Protein AF-0000000065914456 (afdb_homodimer)

Secondary structure (DSSP, 8-state):
-----GGGGGGGTT------------EEEGGGGT--TT--SB-HHHHHHHHHHHHTSTT-EEE--SSEEEE-STT-EEE----TTS----SEEEEEEEES-EEEEEEEEEEEEEE-SS-EEEEEES-EEEEEEEEEEEESS-SSEEEEEEEE-SSEEEEE--TTTS-EEEETTEEEEEETTEEEE--EEEEE-TTT-PBPTTTTT-S-----EEEEEETTEEEEE-TT----S-PPPTTPEEEEE-S---S-SEEEES-EEEEEEEEEES--SS-SEEEES-EEEEEEEEEE---GGGT-S--SSS-SEEEES-EEEEEEES-EE-SBSS-SEEEEEE-EEEEEEEETTEEEEE--SGGGTTS----TT-EEEEEETTTTEEEEEEEEEEEEESSSSEEEEEESSPPPTT--TT-EEEESSS--EEEEES-EE-SBSS-SEEE--SSEEEEES-EE--SS-SEEE--BSSSS-EE---SEEEEES-EE-TTTT-S--TT--SSEEE--B-SS--TTS-SEEEEEEES-EEEESSS--EEEESEEEEEEESPEEEE--SS----S---SEEEES-EEEEEE--EEESS-S--EEEEESS-GGGEEEES-SS-EE--/-----S-GGGGGTT------------EEEGGGGT--TT--SB-HHHHHHHHHHHHTSTT-EEE--SSEEEE-STT-EEE----TTS----SEEEEEEEES-EEEEEEEEEEEEEE-SS-EEEEEES-EEEEEEEEEEEESS-SSEEEEEEEE-SSEEEEE--TTTS-EEEETTEEEEEETTEEEE--EEEEE-TTT-PBPTTTTT-------EEEEEETTEEEEE-TT----S-PPPTTPEEEEE-S---S-SEEEES-EEEEEEEEEES--SS-SEEEES-EEEEEEEEEE---GGGT-S--SSS-SEEEES-EEEEEEES-EE-SBSS-SEEEEEE-EEEEEEEETTEEEEE--SGGGTTS----TT-EEEEEETTTTEEEEEEEEEEEEESSSSEEEEEESSPPPTT--TT-EEEESSS--EEEEES-EE-SBSS-SEEE--SSEEEEES-EE--SS-SEEE--BSSSS-EE---SEEEEES-EE-TTTT-S--TT--SSEEE--B-SS--TTS-SEEEEEEES-EEEESSS--EEEESEEEEEEES-EEEE--SS----S---SEEEES-EEEEEE--EEESS-S--EEEEESS-GGGEEEES-SS-EE--

Radius of gyration: 39.58 Å; Cα contacts (8 Å, |Δi|>4): 3842; chains: 2; bounding box: 89×122×150 Å

Solvent-accessible surface area (backbone atoms only — not comparable to full-atom values): 57695 Å² total; per-residue (Å²): 138,86,80,75,67,83,73,72,69,69,74,69,62,78,72,69,69,74,67,69,67,75,66,75,62,47,78,45,47,38,52,80,61,70,48,56,55,67,52,44,38,59,41,22,61,34,48,55,53,44,50,56,54,39,69,76,35,70,45,17,33,42,35,36,70,62,37,40,44,31,36,43,62,44,81,34,55,64,45,78,66,58,48,74,85,25,50,86,55,67,59,37,39,28,51,38,73,43,66,66,44,52,35,39,34,40,37,25,59,65,13,39,39,34,36,45,49,79,43,20,53,37,34,36,40,47,24,35,42,37,36,44,30,28,29,34,34,35,45,67,52,54,64,54,39,57,30,32,27,68,42,58,53,79,51,34,36,28,32,41,33,60,48,86,53,46,32,64,49,72,55,96,35,32,54,24,36,46,55,64,54,37,60,30,52,63,77,47,47,35,54,26,36,68,85,80,58,34,60,42,68,70,34,45,82,57,44,48,78,57,75,53,42,37,45,74,80,45,95,44,30,36,34,38,27,28,87,80,56,70,54,74,80,66,71,66,55,60,55,30,30,31,39,40,37,28,64,67,42,47,27,33,26,33,33,37,30,49,24,33,48,37,36,39,35,46,31,37,32,30,36,27,41,4,37,24,36,34,32,35,51,21,31,31,39,36,38,37,37,36,31,35,28,38,41,60,93,74,70,40,63,50,16,25,48,23,30,33,40,36,37,34,32,23,23,54,43,37,40,38,32,50,27,36,28,24,29,19,59,21,26,42,29,37,38,27,29,62,31,31,32,30,69,38,71,76,49,62,35,31,36,34,32,31,48,77,32,78,37,48,34,55,47,80,86,62,54,65,72,34,36,33,34,36,23,44,46,50,47,49,38,70,79,47,72,47,42,31,54,39,64,41,78,73,50,55,47,34,30,37,41,30,36,71,55,60,62,59,88,87,69,52,61,66,28,28,37,35,56,67,56,34,38,28,26,34,40,42,33,49,27,38,36,35,25,26,38,35,36,21,36,35,50,13,31,48,24,54,34,40,40,33,47,29,38,31,26,4,23,6,8,29,32,30,34,42,31,24,65,76,67,75,19,34,24,29,48,34,51,34,37,41,39,30,46,28,39,39,36,59,44,30,40,32,20,70,42,90,74,34,71,10,30,34,12,30,52,44,56,44,84,46,68,40,47,92,51,37,53,29,30,36,38,39,42,33,47,26,38,37,35,35,36,45,24,32,47,37,27,40,45,23,30,37,35,36,36,45,28,44,26,38,40,29,44,34,75,89,53,78,63,77,68,87,55,67,39,9,33,40,37,30,14,42,33,57,31,39,39,30,50,47,43,78,40,73,84,54,55,26,42,36,28,44,73,39,78,58,54,77,86,36,50,47,76,40,79,35,90,65,63,37,73,64,130,138,83,81,83,71,86,69,73,72,68,74,69,61,78,72,67,69,75,67,70,68,74,66,74,62,47,77,44,48,38,53,80,61,70,48,56,56,68,52,45,37,59,41,22,62,35,48,54,53,43,51,56,54,39,69,76,36,69,44,17,32,41,36,37,71,62,36,39,44,30,35,40,62,46,80,34,57,65,46,79,68,58,47,73,85,25,50,86,55,69,58,36,37,28,52,37,74,42,66,68,44,52,35,38,34,40,38,25,59,65,12,39,40,34,37,43,48,79,43,19,53,38,34,36,39,48,24,34,41,36,36,44,31,27,29,35,35,35,47,66,50,54,64,53,39,56,31,32,27,68,42,57,54,79,53,34,36,29,32,41,34,59,48,85,52,45,32,64,49,74,55,95,35,31,53,24,36,47,54,62,54,38,61,31,51,65,78,46,46,35,54,25,35,68,85,79,59,35,59,42,70,71,34,46,80,57,42,46,76,59,76,56,41,36,46,75,79,44,94,42,30,35,34,40,26,28,88,78,55,69,52,75,78,61,72,65,55,60,55,29,30,32,40,40,38,28,64,69,41,48,27,34,26,32,33,37,30,51,23,33,46,36,37,39,34,47,31,37,33,30,36,27,42,4,36,25,34,33,33,35,52,21,31,31,38,37,37,38,38,38,30,35,30,38,42,62,93,75,69,40,63,52,16,25,49,24,31,31,40,35,36,35,32,23,22,55,43,37,39,39,33,50,26,38,30,24,28,20,61,22,26,42,30,37,37,27,28,61,30,31,34,30,68,37,71,76,48,62,34,31,37,33,30,32,48,76,33,79,35,49,33,57,47,79,87,62,52,65,72,32,36,33,33,37,23,44,46,51,45,49,37,71,78,47,72,48,42,30,54,40,64,43,78,74,51,54,45,33,32,36,41,30,37,71,55,60,62,59,90,88,70,51,62,66,28,28,36,36,56,67,56,33,37,27,27,36,41,40,32,49,28,38,35,35,25,26,37,35,37,21,37,34,50,14,32,49,26,54,33,40,40,33,47,29,39,31,26,3,22,6,9,30,33,28,35,40,31,23,66,78,68,73,19,34,24,28,48,35,50,34,37,40,38,32,47,28,40,39,35,59,42,30,40,34,18,70,44,90,73,35,70,11,30,34,12,30,51,46,58,42,84,48,69,41,48,90,52,37,55,28,30,38,38,38,42,31,47,27,39,37,33,35,37,44,25,33,47,36,26,40,43,22,31,38,35,37,36,47,29,45,25,39,40,30,46,34,78,90,52,77,63,79,70,88,56,68,38,9,32,39,38,29,13,39,32,58,32,38,39,30,49,48,43,79,40,74,85,54,56,27,42,37,29,43,72,39,76,58,54,75,86,34,49,46,76,40,78,37,92,64,62,38,74,62,130

Foldseek 3Di:
DPCVDDPPPPPPPDCPVPPPPPPPAAEFELVVQPDAAPPPDASQVSVVVRLVVCQVPAQHEYEYDAHEHEHELVPFDWCFDQAFPADRDGGAGESEEDACGENYEYYHQQHEYEYFDAHQDAEYHQYEAYEYERYEYYYQAAQKFKWFWADWDLFKTKTFGDCRRWPWDQDPQFTWTDGDPDIWTFDFKWWADLPPLFGDFAPFRPVLDAQFGWDDPDVRMIMTGHPVSSSPDDIDDGGIMMIGAIAGAHYENHEAYSYENYEYYQYEFQEHSHEHYEYELYEHYAYYNYEFAHDVVVPDSAGYAAEHYEYELAAEEYHAAQYEYGRHQYEPYAHFYFKWFFAFDPDQFKTKIWRPAPSNFQDDNDDFQWKKFKAPAQQRFGPDMFGWHDWADPHRTMIMTGTPGGDDPPGGGGIMMTTQRSFYEYEHEHYEQYEYRAEYYEDAGQHAYEAEHYEAQYQFAPYEDEAHDDPSRTHHAYEHYEAAAYEYAANQRSYDDPQRQANYGHYYDHNDHALVGFRHEHHAHEHYEHAYQEAAHYEHERYEHAEAAHYEYEYDNPDHYDHPDQAHYEYESYAQYEYEHYHYHPDDGHQEYEYYNDDPVRYHYPHDPRHDYDD/DDPPDDPPPPPPDDCPVPPPPPPPAAEFELVVQPDAAPPPDASQVSVVVRLVVCQVPAQHEYEYDAHEHEHELVPFDWCFDQAFPADRDGGAGESEEDACGENYEYYHQQHEYEYFDAHQDAEYHQYEAYEYERYEYYYQAAQKFKWFWADWDLFKTKTFGPCRRWPWDQDPQFTWTDGDPDIWTFDFKWWADLPPLFGDFAPFRPVLDDDWGWDDPDVRMIMTGDPVSSSPDDIDDGGIMMIGAIAGAHYENHEAYSYENYEYYQYEFQEHSHEHYEYELYEHYAYYNYEFAHDVVVPDSAGYNAEHYEYELAAEEYHAAQYEYGRHQYEPYAHFYFKWFFAFDPDQFKTKIWRPAPSNFQDDNDDFQWKKFKAPQQQRFGPDMFGWHDWADPHRTMIMTGTPGGDDPPDGGGIMMTTQRSFYEYEHEHYEQYEYPAEYYEDAGQHAYEAEHYEAQYQFAPYEDEAHPDPSRTHHAYEAYEAAAYEYAANQRSYDDPQRQANYGHYYDHNDHALVGFRHEHHAHEHYEHAYQEAAHYEHERYEHAEAAHYEYEYDNPDHYDHPDQAHYEYESYAQYEAEHYHYHPDHGHQEYEYYNDDPVRYHYYNDPRHDYDD

InterPro domains:
  IPR006626 Parallel beta-helix repeat [SM00710] (282-313)
  IPR006626 Parallel beta-helix repeat [SM00710] (423-445)
  IPR006626 Parallel beta-helix repeat [SM00710] (446-467)
  IPR006626 Parallel beta-helix repeat [SM00710] (478-500)
  IPR006626 Parallel beta-helix repeat [SM00710] (520-541)
  IPR006626 Parallel beta-helix repeat [SM00710] (543-573)
  IPR011050 Pectin lyase fold/virulence factor [SSF51126] (8-558)
  IPR012334 Pectin lyase fold [G3DSA:2.160.20.10] (16-139)
  IPR012334 Pectin lyase fold [G3DSA:2.160.20.10] (169-349)
  IPR012334 Pectin lyase fold [G3DSA:2.160.20.10] (410-614)
  IPR039448 Right handed beta helix domain [PF13229] (425-587)
  IPR056441 GLAA-B, beta-barrel domain II [PF23764] (350-417)
  IPR057275 GLAA-B, beta-barrel domain I [PF23763] (145-242)

Structure (mmCIF, N/CA/C/O backbone):
data_AF-0000000065914456-model_v1
#
loop_
_entity.id
_entity.type
_entity.pdbx_description
1 polymer 'Alpha-1,3-galactosidase B'
#
loop_
_atom_site.group_PDB
_atom_site.id
_atom_site.type_symbol
_atom_site.label_atom_id
_atom_site.label_alt_id
_atom_site.label_comp_id
_atom_site.label_asym_id
_atom_site.label_entity_id
_atom_site.label_seq_id
_atom_site.pdbx_PDB_ins_code
_atom_site.Cartn_x
_atom_site.Cartn_y
_atom_site.Cartn_z
_atom_site.occupancy
_atom_site.B_iso_or_equiv
_atom_site.auth_seq_id
_atom_site.auth_comp_id
_atom_site.auth_asym_id
_atom_site.auth_atom_id
_atom_site.pdbx_PDB_model_num
ATOM 1 N N . MET A 1 1 ? -58.875 -15.039 -72.75 1 24.77 1 MET A N 1
ATOM 2 C CA . MET A 1 1 ? -58.031 -13.883 -72.438 1 24.77 1 MET A CA 1
ATOM 3 C C . MET A 1 1 ? -57.469 -13.984 -71.062 1 24.77 1 MET A C 1
ATOM 5 O O . MET A 1 1 ? -58.188 -14.172 -70.062 1 24.77 1 MET A O 1
ATOM 9 N N . ARG A 1 2 ? -56.094 -14.469 -71.125 1 30.23 2 ARG A N 1
ATOM 10 C CA . ARG A 1 2 ? -54.812 -14.82 -70.5 1 30.23 2 ARG A CA 1
ATOM 11 C C . ARG A 1 2 ? -54.344 -13.75 -69.562 1 30.23 2 ARG A C 1
ATOM 13 O O . ARG A 1 2 ? -53.812 -12.719 -69.938 1 30.23 2 ARG A O 1
ATOM 20 N N . THR A 1 3 ? -55.312 -13.508 -68.562 1 26.64 3 THR A N 1
ATOM 21 C CA . THR A 1 3 ? -55.219 -12.523 -67.5 1 26.64 3 THR A CA 1
ATOM 22 C C . THR A 1 3 ? -53.969 -12.75 -66.688 1 26.64 3 THR A C 1
ATOM 24 O O . THR A 1 3 ? -53.844 -13.75 -65.938 1 26.64 3 THR A O 1
ATOM 27 N N . PHE A 1 4 ? -52.75 -12.414 -67.188 1 30.16 4 PHE A N 1
ATOM 28 C CA . PHE A 1 4 ? -51.344 -12.414 -66.875 1 30.16 4 PHE A CA 1
ATOM 29 C C . PHE A 1 4 ? -51.062 -11.625 -65.562 1 30.16 4 PHE A C 1
ATOM 31 O O . PHE A 1 4 ? -49.938 -11.156 -65.375 1 30.16 4 PHE A O 1
ATOM 38 N N . LEU A 1 5 ? -52.125 -11.172 -64.938 1 25.41 5 LEU A N 1
ATOM 39 C CA . LEU A 1 5 ? -51.75 -10.031 -64.062 1 25.41 5 LEU A CA 1
ATOM 40 C C . LEU A 1 5 ? -50.719 -10.43 -63.031 1 25.41 5 LEU A C 1
ATOM 42 O O . LEU A 1 5 ? -49.688 -9.75 -62.875 1 25.41 5 LEU A O 1
ATOM 46 N N . SER A 1 6 ? -51.094 -11.039 -61.875 1 28.53 6 SER A N 1
ATOM 47 C CA . SER A 1 6 ? -50.875 -10.445 -60.562 1 28.53 6 SER A CA 1
ATOM 48 C C . SER A 1 6 ? -49.562 -10.945 -59.938 1 28.53 6 SER A C 1
ATOM 50 O O . SER A 1 6 ? -49.438 -11 -58.719 1 28.53 6 SER A O 1
ATOM 52 N N . LEU A 1 7 ? -48.625 -11.57 -60.688 1 30.84 7 LEU A N 1
ATOM 53 C CA . LEU A 1 7 ? -47.5 -12.312 -60.094 1 30.84 7 LEU A CA 1
ATOM 54 C C . LEU A 1 7 ? -46.594 -11.375 -59.312 1 30.84 7 LEU A C 1
ATOM 56 O O . LEU A 1 7 ? -45.812 -11.828 -58.469 1 30.84 7 LEU A O 1
ATOM 60 N N . LYS A 1 8 ? -46.438 -10.109 -59.875 1 32.97 8 LYS A N 1
ATOM 61 C CA . LYS A 1 8 ? -45.188 -9.406 -59.625 1 32.97 8 LYS A CA 1
ATOM 62 C C . LYS A 1 8 ? -45.094 -8.938 -58.188 1 32.97 8 LYS A C 1
ATOM 64 O O . LYS A 1 8 ? -44.031 -8.461 -57.75 1 32.97 8 LYS A O 1
ATOM 69 N N . THR A 1 9 ? -46.25 -8.742 -57.562 1 30.75 9 THR A N 1
ATOM 70 C CA . THR A 1 9 ? -46.094 -7.855 -56.406 1 30.75 9 THR A CA 1
ATOM 71 C C . THR A 1 9 ? -45.344 -8.562 -55.281 1 30.75 9 THR A C 1
ATOM 73 O O . THR A 1 9 ? -44.969 -7.93 -54.312 1 30.75 9 THR A O 1
ATOM 76 N N . CYS A 1 10 ? -45.375 -9.883 -55.25 1 28.75 10 CYS A N 1
ATOM 77 C CA . CYS A 1 10 ? -45.062 -10.461 -53.938 1 28.75 10 CYS A CA 1
ATOM 78 C C . CYS A 1 10 ? -43.594 -10.281 -53.625 1 28.75 10 CYS A C 1
ATOM 80 O O . CYS A 1 10 ? -43.125 -10.766 -52.594 1 28.75 10 CYS A O 1
ATOM 82 N N . LEU A 1 11 ? -42.781 -10.055 -54.688 1 29.64 11 LEU A N 1
ATOM 83 C CA . LEU A 1 11 ? -41.406 -10.344 -54.344 1 29.64 11 LEU A CA 1
ATOM 84 C C . LEU A 1 11 ? -40.844 -9.297 -53.375 1 29.64 11 LEU A C 1
ATOM 86 O O . LEU A 1 11 ? -39.688 -9.312 -53.031 1 29.64 11 LEU A O 1
ATOM 90 N N . LEU A 1 12 ? -41.562 -8.148 -53.312 1 34.97 12 LEU A N 1
ATOM 91 C CA . LEU A 1 12 ? -40.719 -7.117 -52.719 1 34.97 12 LEU A CA 1
ATOM 92 C C . LEU A 1 12 ? -40.5 -7.41 -51.219 1 34.97 12 LEU A C 1
ATOM 94 O O . LEU A 1 12 ? -39.938 -6.582 -50.5 1 34.97 12 LEU A O 1
ATOM 98 N N . SER A 1 13 ? -41.312 -8.344 -50.75 1 29.52 13 SER A N 1
ATOM 99 C CA . SER A 1 13 ? -41.281 -8.211 -49.312 1 29.52 13 SER A CA 1
ATOM 100 C C . SER A 1 13 ? -39.844 -8.219 -48.781 1 29.52 13 SER A C 1
ATOM 102 O O . SER A 1 13 ? -39.438 -7.344 -48.031 1 29.52 13 SER A O 1
ATOM 104 N N . ALA A 1 14 ? -39.312 -9.391 -48.25 1 34.22 14 ALA A N 1
ATOM 105 C CA . ALA A 1 14 ? -38.656 -9.625 -46.969 1 34.22 14 ALA A CA 1
ATOM 106 C C . ALA A 1 14 ? -37.156 -9.312 -47.062 1 34.22 14 ALA A C 1
ATOM 108 O O . ALA A 1 14 ? -36.344 -10.227 -47.031 1 34.22 14 ALA A O 1
ATOM 109 N N . LEU A 1 15 ? -36.781 -8.586 -48.188 1 36.41 15 LEU A N 1
ATOM 110 C CA . LEU A 1 15 ? -35.344 -8.461 -47.906 1 36.41 15 LEU A CA 1
ATOM 111 C C . LEU A 1 15 ? -35.125 -7.652 -46.625 1 36.41 15 LEU A C 1
ATOM 113 O O . LEU A 1 15 ? -35.188 -6.422 -46.656 1 36.41 15 LEU A O 1
ATOM 117 N N . LEU A 1 16 ? -35.938 -7.945 -45.594 1 35.5 16 LEU A N 1
ATOM 118 C CA . LEU A 1 16 ? -35.375 -7.344 -44.375 1 35.5 16 LEU A CA 1
ATOM 119 C C . LEU A 1 16 ? -33.844 -7.59 -44.344 1 35.5 16 LEU A C 1
ATOM 121 O O . LEU A 1 16 ? -33.406 -8.727 -44.188 1 35.5 16 LEU A O 1
ATOM 125 N N . LEU A 1 17 ? -33.188 -6.754 -45.125 1 36.53 17 LEU A N 1
ATOM 126 C CA . LEU A 1 17 ? -31.766 -6.648 -44.906 1 36.53 17 LEU A CA 1
ATOM 127 C C . LEU A 1 17 ? -31.469 -6.605 -43.406 1 36.53 17 LEU A C 1
ATOM 129 O O . LEU A 1 17 ? -31.891 -5.688 -42.719 1 36.53 17 LEU A O 1
ATOM 133 N N . CYS A 1 18 ? -31.422 -7.75 -42.75 1 39.16 18 CYS A N 1
ATOM 134 C CA . CYS A 1 18 ? -30.625 -7.785 -41.531 1 39.16 18 CYS A CA 1
ATOM 135 C C . CYS A 1 18 ? -29.359 -6.957 -41.656 1 39.16 18 CYS A C 1
ATOM 137 O O . CYS A 1 18 ? -28.375 -7.426 -42.219 1 39.16 18 CYS A O 1
ATOM 139 N N . VAL A 1 19 ? -29.562 -5.691 -41.938 1 38.81 19 VAL A N 1
ATOM 140 C CA . VAL A 1 19 ? -28.375 -4.898 -41.656 1 38.81 19 VAL A CA 1
ATOM 141 C C . VAL A 1 19 ? -27.766 -5.312 -40.312 1 38.81 19 VAL A C 1
ATOM 143 O O . VAL A 1 19 ? -28.344 -5.047 -39.281 1 38.81 19 VAL A O 1
ATOM 146 N N . ASN A 1 20 ? -27.188 -6.488 -40.375 1 38.72 20 ASN A N 1
ATOM 147 C CA . ASN A 1 20 ? -26.203 -6.645 -39.281 1 38.72 20 ASN A CA 1
ATOM 148 C C . ASN A 1 20 ? -25.391 -5.367 -39.094 1 38.72 20 ASN A C 1
ATOM 150 O O . ASN A 1 20 ? -24.562 -5.004 -39.906 1 38.72 20 ASN A O 1
ATOM 154 N N . SER A 1 21 ? -26.047 -4.34 -38.719 1 37.81 21 SER A N 1
ATOM 155 C CA . SER A 1 21 ? -25.203 -3.244 -38.25 1 37.81 21 SER A CA 1
ATOM 156 C C . SER A 1 21 ? -23.984 -3.768 -37.5 1 37.81 21 SER A C 1
ATOM 158 O O . SER A 1 21 ? -24.109 -4.395 -36.469 1 37.81 21 SER A O 1
ATOM 160 N N . ILE A 1 22 ? -23.016 -4.199 -38.281 1 38.91 22 ILE A N 1
ATOM 161 C CA . ILE A 1 22 ? -21.703 -4.258 -37.625 1 38.91 22 ILE A CA 1
ATOM 162 C C . ILE A 1 22 ? -21.484 -3.014 -36.781 1 38.91 22 ILE A C 1
ATOM 164 O O . ILE A 1 22 ? -21.328 -1.91 -37.312 1 38.91 22 ILE A O 1
ATOM 168 N N . ALA A 1 23 ? -22.25 -2.854 -35.875 1 47.34 23 ALA A N 1
ATOM 169 C CA . ALA A 1 23 ? -22.031 -1.798 -34.875 1 47.34 23 ALA A CA 1
ATOM 170 C C . ALA A 1 23 ? -20.531 -1.595 -34.625 1 47.34 23 ALA A C 1
ATOM 172 O O . ALA A 1 23 ? -19.812 -2.549 -34.312 1 47.34 23 ALA A O 1
ATOM 173 N N . ALA A 1 24 ? -19.906 -0.651 -35.219 1 53.88 24 ALA A N 1
ATOM 174 C CA . ALA A 1 24 ? -18.531 -0.241 -34.969 1 53.88 24 ALA A CA 1
ATOM 175 C C . ALA A 1 24 ? -18.156 -0.427 -33.5 1 53.88 24 ALA A C 1
ATOM 177 O O . ALA A 1 24 ? -18.859 0.05 -32.594 1 53.88 24 ALA A O 1
ATOM 178 N N . SER A 1 25 ? -17.109 -1.411 -33.219 1 78.88 25 SER A N 1
ATOM 179 C CA . SER A 1 25 ? -16.609 -1.658 -31.875 1 78.88 25 SER A CA 1
ATOM 180 C C . SER A 1 25 ? -16.234 -0.356 -31.188 1 78.88 25 SER A C 1
ATOM 182 O O . SER A 1 25 ? -15.398 0.401 -31.688 1 78.88 25 SER A O 1
ATOM 184 N N . LYS A 1 26 ? -17 0.166 -30.266 1 94 26 LYS A N 1
ATOM 185 C CA . LYS A 1 26 ? -16.75 1.392 -29.516 1 94 26 LYS A CA 1
ATOM 186 C C . LYS A 1 26 ? -15.43 1.299 -28.75 1 94 26 LYS A C 1
ATOM 188 O O . LYS A 1 26 ? -15.141 0.271 -28.141 1 94 26 LYS A O 1
ATOM 193 N N . ILE A 1 27 ? -14.602 2.303 -28.969 1 97.88 27 ILE A N 1
ATOM 194 C CA . ILE A 1 27 ? -13.352 2.4 -28.219 1 97.88 27 ILE A CA 1
ATOM 195 C C . ILE A 1 27 ? -13.57 3.256 -26.969 1 97.88 27 ILE A C 1
ATOM 197 O O . ILE A 1 27 ? -14.023 4.398 -27.062 1 97.88 27 ILE A O 1
ATOM 201 N N . ILE A 1 28 ? -13.336 2.723 -25.828 1 98.06 28 ILE A N 1
ATOM 202 C CA . ILE A 1 28 ? -13.422 3.391 -24.531 1 98.06 28 ILE A CA 1
ATOM 203 C C . ILE A 1 28 ? -12.039 3.416 -23.875 1 98.06 28 ILE A C 1
ATOM 205 O O . ILE A 1 28 ? -11.383 2.381 -23.766 1 98.06 28 ILE A O 1
ATOM 209 N N . SER A 1 29 ? -11.57 4.617 -23.516 1 98.44 29 SER A N 1
ATOM 210 C CA . SER A 1 29 ? -10.266 4.754 -22.891 1 98.44 29 SER A CA 1
ATOM 211 C C . SER A 1 29 ? -10.398 4.957 -21.375 1 98.44 29 SER A C 1
ATOM 213 O O . SER A 1 29 ? -11.305 5.652 -20.922 1 98.44 29 SER A O 1
ATOM 215 N N . VAL A 1 30 ? -9.484 4.375 -20.625 1 98.38 30 VAL A N 1
ATOM 216 C CA . VAL A 1 30 ? -9.484 4.613 -19.188 1 98.38 30 VAL A CA 1
ATOM 217 C C . VAL A 1 30 ? -9.258 6.098 -18.906 1 98.38 30 VAL A C 1
ATOM 219 O O . VAL A 1 30 ? -9.688 6.613 -17.875 1 98.38 30 VAL A O 1
ATOM 222 N N . SER A 1 31 ? -8.664 6.805 -19.812 1 98.06 31 SER A N 1
ATOM 223 C CA . SER A 1 31 ? -8.406 8.234 -19.688 1 98.06 31 SER A CA 1
ATOM 224 C C . SER A 1 31 ? -9.711 9.031 -19.672 1 98.06 31 SER A C 1
ATOM 226 O O . SER A 1 31 ? -9.773 10.117 -19.094 1 98.06 31 SER A O 1
ATOM 228 N N . ASP A 1 32 ? -10.719 8.477 -20.328 1 97.81 32 ASP A N 1
ATOM 229 C CA . ASP A 1 32 ? -12.023 9.125 -20.344 1 97.81 32 ASP A CA 1
ATOM 230 C C . ASP A 1 32 ? -12.602 9.234 -18.938 1 97.81 32 ASP A C 1
ATOM 232 O O . ASP A 1 32 ? -13.492 10.047 -18.688 1 97.81 32 ASP A O 1
ATOM 236 N N . PHE A 1 33 ? -12.039 8.477 -18.109 1 97.88 33 PHE A N 1
ATOM 237 C CA . PHE A 1 33 ? -12.562 8.43 -16.75 1 97.88 33 PHE A CA 1
ATOM 238 C C . PHE A 1 33 ? -11.562 9.023 -15.766 1 97.88 33 PHE A C 1
ATOM 240 O O . PHE A 1 33 ? -11.727 8.906 -14.555 1 97.88 33 PHE A O 1
ATOM 247 N N . GLY A 1 34 ? -10.422 9.555 -16.297 1 97.44 34 GLY A N 1
ATOM 248 C CA . GLY A 1 34 ? -9.531 10.336 -15.453 1 97.44 34 GLY A CA 1
ATOM 249 C C . GLY A 1 34 ? -8.227 9.617 -15.133 1 97.44 34 GLY A C 1
ATOM 250 O O . GLY A 1 34 ? -7.324 10.195 -14.531 1 97.44 34 GLY A O 1
ATOM 251 N N . LEU A 1 35 ? -8.086 8.359 -15.523 1 97.94 35 LEU A N 1
ATOM 252 C CA . LEU A 1 35 ? -6.867 7.605 -15.234 1 97.94 35 LEU A CA 1
ATOM 253 C C . LEU A 1 35 ? -5.801 7.875 -16.281 1 97.94 35 LEU A C 1
ATOM 255 O O . LEU A 1 35 ? -6.012 7.613 -17.469 1 97.94 35 LEU A O 1
ATOM 259 N N . LYS A 1 36 ? -4.664 8.328 -15.852 1 97.44 36 LYS A N 1
ATOM 260 C CA . LYS A 1 36 ? -3.555 8.633 -16.75 1 97.44 36 LYS A CA 1
ATOM 261 C C . LYS A 1 36 ? -2.385 7.684 -16.516 1 97.44 36 LYS A C 1
ATOM 263 O O . LYS A 1 36 ? -2.123 7.273 -15.391 1 97.44 36 LYS A O 1
ATOM 268 N N . PRO A 1 37 ? -1.688 7.363 -17.625 1 97.88 37 PRO A N 1
ATOM 269 C CA . PRO A 1 37 ? -0.481 6.551 -17.453 1 97.88 37 PRO A CA 1
ATOM 270 C C . PRO A 1 37 ? 0.568 7.246 -16.578 1 97.88 37 PRO A C 1
ATOM 272 O O . PRO A 1 37 ? 0.623 8.477 -16.531 1 97.88 37 PRO A O 1
ATOM 275 N N . ASP A 1 38 ? 1.315 6.539 -15.812 1 97.56 38 ASP A N 1
ATOM 276 C CA . ASP A 1 38 ? 2.475 6.992 -15.047 1 97.56 38 ASP A CA 1
ATOM 277 C C . ASP A 1 38 ? 2.057 7.918 -13.906 1 97.56 38 ASP A C 1
ATOM 279 O O . ASP A 1 38 ? 2.871 8.688 -13.398 1 97.56 38 ASP A O 1
ATOM 283 N N . SER A 1 39 ? 0.75 7.852 -13.484 1 96.25 39 SER A N 1
ATOM 284 C CA . SER A 1 39 ? 0.235 8.773 -12.477 1 96.25 39 SER A CA 1
ATOM 285 C C . SER A 1 39 ? 0.583 8.289 -11.07 1 96.25 39 SER A C 1
ATOM 287 O O . SER A 1 39 ? 0.538 9.07 -10.117 1 96.25 39 SER A O 1
ATOM 289 N N . ARG A 1 40 ? 0.774 7 -10.883 1 96.19 40 ARG A N 1
ATOM 290 C CA . ARG A 1 40 ? 1.077 6.332 -9.625 1 96.19 40 ARG A CA 1
ATOM 291 C C . ARG A 1 40 ? -0.095 6.434 -8.648 1 96.19 40 ARG A C 1
ATOM 293 O O . ARG A 1 40 ? 0.083 6.309 -7.438 1 96.19 40 ARG A O 1
ATOM 300 N N . ILE A 1 41 ? -1.296 6.699 -9.18 1 96.5 41 ILE A N 1
ATOM 301 C CA . ILE A 1 41 ? -2.496 6.633 -8.352 1 96.5 41 ILE A CA 1
ATOM 302 C C . ILE A 1 41 ? -3.143 5.258 -8.492 1 96.5 41 ILE A C 1
ATOM 304 O O . ILE A 1 41 ? -2.812 4.5 -9.406 1 96.5 41 ILE A O 1
ATOM 308 N N . ASN A 1 42 ? -3.992 4.957 -7.535 1 97.94 42 ASN A N 1
ATOM 309 C CA . ASN A 1 42 ? -4.699 3.68 -7.594 1 97.94 42 ASN A CA 1
ATOM 310 C C . ASN A 1 42 ? -5.641 3.613 -8.789 1 97.94 42 ASN A C 1
ATOM 312 O O . ASN A 1 42 ? -6.586 4.402 -8.891 1 97.94 42 ASN A O 1
ATOM 316 N N . ALA A 1 43 ? -5.516 2.666 -9.625 1 98.75 43 ALA A N 1
ATOM 317 C CA . ALA A 1 43 ? -6.246 2.572 -10.891 1 98.75 43 ALA A CA 1
ATOM 318 C C . ALA A 1 43 ? -7.625 1.957 -10.68 1 98.75 43 ALA A C 1
ATOM 320 O O . ALA A 1 43 ? -8.523 2.133 -11.508 1 98.75 43 ALA A O 1
ATOM 321 N N . VAL A 1 44 ? -7.84 1.253 -9.609 1 98.44 44 VAL A N 1
ATOM 322 C CA . VAL A 1 44 ? -8.953 0.333 -9.391 1 98.44 44 VAL A CA 1
ATOM 323 C C . VAL A 1 44 ? -10.273 1.071 -9.578 1 98.44 44 VAL A C 1
ATOM 325 O O . VAL A 1 44 ? -11.117 0.654 -10.375 1 98.44 44 VAL A O 1
ATOM 328 N N . PRO A 1 45 ? -10.445 2.254 -8.922 1 97.38 45 PRO A N 1
ATOM 329 C CA . PRO A 1 45 ? -11.758 2.877 -9.055 1 97.38 45 PRO A CA 1
ATOM 330 C C . PRO A 1 45 ? -12.047 3.379 -10.469 1 97.38 45 PRO A C 1
ATOM 332 O O . PRO A 1 45 ? -13.195 3.352 -10.914 1 97.38 45 PRO A O 1
ATOM 335 N N . PHE A 1 46 ? -11.07 3.793 -11.188 1 98.12 46 PHE A N 1
ATOM 336 C CA . PHE A 1 46 ? -11.242 4.32 -12.539 1 98.12 46 PHE A CA 1
ATOM 337 C C . PHE A 1 46 ? -11.594 3.201 -13.516 1 98.12 46 PHE A C 1
ATOM 339 O O . PHE A 1 46 ? -12.453 3.373 -14.375 1 98.12 46 PHE A O 1
ATOM 346 N N . ILE A 1 47 ? -10.945 2.096 -13.328 1 98.19 47 ILE A N 1
ATOM 347 C CA . ILE A 1 47 ? -11.148 0.966 -14.234 1 98.19 47 ILE A CA 1
ATOM 348 C C . ILE A 1 47 ? -12.539 0.378 -14.016 1 98.19 47 ILE A C 1
ATOM 350 O O . ILE A 1 47 ? -13.195 -0.055 -14.969 1 98.19 47 ILE A O 1
ATOM 354 N N . GLN A 1 48 ? -12.977 0.335 -12.789 1 97.69 48 GLN A N 1
ATOM 355 C CA . GLN A 1 48 ? -14.328 -0.138 -12.5 1 97.69 48 GLN A CA 1
ATOM 356 C C . GLN A 1 48 ? -15.367 0.693 -13.242 1 97.69 48 GLN A C 1
ATOM 358 O O . GLN A 1 48 ? -16.297 0.144 -13.836 1 97.69 48 GLN A O 1
ATOM 363 N N . LYS A 1 49 ? -15.164 2.012 -13.289 1 97.94 49 LYS A N 1
ATOM 364 C CA . LYS A 1 49 ? -16.062 2.891 -14.031 1 97.94 49 LYS A CA 1
ATOM 365 C C . LYS A 1 49 ? -15.992 2.615 -15.523 1 97.94 49 LYS A C 1
ATOM 367 O O . LYS A 1 49 ? -17.016 2.629 -16.219 1 97.94 49 LYS A O 1
ATOM 372 N N . ALA A 1 50 ? -14.797 2.41 -15.992 1 98.31 50 ALA A N 1
ATOM 373 C CA . ALA A 1 50 ? -14.602 2.129 -17.406 1 98.31 50 ALA A CA 1
ATOM 374 C C . ALA A 1 50 ? -15.273 0.818 -17.812 1 98.31 50 ALA A C 1
ATOM 376 O O . ALA A 1 50 ? -15.883 0.726 -18.875 1 98.31 50 ALA A O 1
ATOM 377 N N . ILE A 1 51 ? -15.164 -0.22 -17.031 1 97.94 51 ILE A N 1
ATOM 378 C CA . ILE A 1 51 ? -15.773 -1.522 -17.281 1 97.94 51 ILE A CA 1
ATOM 379 C C . ILE A 1 51 ? -17.297 -1.393 -17.297 1 97.94 51 ILE A C 1
ATOM 381 O O . ILE A 1 51 ? -17.969 -1.995 -18.141 1 97.94 51 ILE A O 1
ATOM 385 N N . ASP A 1 52 ? -17.828 -0.591 -16.375 1 97.38 52 ASP A N 1
ATOM 386 C CA . ASP A 1 52 ? -19.266 -0.344 -16.344 1 97.38 52 ASP A CA 1
ATOM 387 C C . ASP A 1 52 ? -19.734 0.289 -17.656 1 97.38 52 ASP A C 1
ATOM 389 O O . ASP A 1 52 ? -20.797 -0.054 -18.172 1 97.38 52 ASP A O 1
ATOM 393 N N . ALA A 1 53 ? -18.938 1.169 -18.141 1 97.25 53 ALA A N 1
ATOM 394 C CA . ALA A 1 53 ? -19.25 1.787 -19.422 1 97.25 53 ALA A CA 1
ATOM 395 C C . ALA A 1 53 ? -19.219 0.759 -20.547 1 97.25 53 ALA A C 1
ATOM 397 O O . ALA A 1 53 ? -20.047 0.783 -21.453 1 97.25 53 ALA A O 1
ATOM 398 N N . CYS A 1 54 ? -18.266 -0.132 -20.531 1 97.12 54 CYS A N 1
ATOM 399 C CA . CYS A 1 54 ? -18.156 -1.176 -21.531 1 97.12 54 CYS A CA 1
ATOM 400 C C . CYS A 1 54 ? -19.359 -2.107 -21.5 1 97.12 54 CYS A C 1
ATOM 402 O O . CYS A 1 54 ? -19.812 -2.574 -22.547 1 97.12 54 CYS A O 1
ATOM 404 N N . LYS A 1 55 ? -19.828 -2.416 -20.328 1 95.19 55 LYS A N 1
ATOM 405 C CA . LYS A 1 55 ? -21 -3.273 -20.188 1 95.19 55 LYS A CA 1
ATOM 406 C C . LYS A 1 55 ? -22.203 -2.699 -20.922 1 95.19 55 LYS A C 1
ATOM 408 O O . LYS A 1 55 ? -23.062 -3.449 -21.406 1 95.19 55 LYS A O 1
ATOM 413 N N . GLN A 1 56 ? -22.219 -1.405 -21.031 1 95.06 56 GLN A N 1
ATOM 414 C CA . GLN A 1 56 ? -23.312 -0.735 -21.719 1 95.06 56 GLN A CA 1
ATOM 415 C C . GLN A 1 56 ? -23.109 -0.734 -23.219 1 95.06 56 GLN A C 1
ATOM 417 O O . GLN A 1 56 ? -24.031 -0.408 -23.984 1 95.06 56 GLN A O 1
ATOM 422 N N . HIS A 1 57 ? -21.953 -1.173 -23.625 1 95.06 57 HIS A N 1
ATOM 423 C CA . HIS A 1 57 ? -21.625 -1.185 -25.047 1 95.06 57 HIS A CA 1
ATOM 424 C C . HIS A 1 57 ? -20.953 -2.494 -25.438 1 95.06 57 HIS A C 1
ATOM 426 O O . HIS A 1 57 ? -19.766 -2.514 -25.766 1 95.06 57 HIS A O 1
ATOM 432 N N . PRO A 1 58 ? -21.688 -3.52 -25.531 1 92.69 58 PRO A N 1
ATOM 433 C CA . PRO A 1 58 ? -21.094 -4.809 -25.906 1 92.69 58 PRO A CA 1
ATOM 434 C C . PRO A 1 58 ? -20.297 -4.734 -27.203 1 92.69 58 PRO A C 1
ATOM 436 O O . PRO A 1 58 ? -20.688 -4.039 -28.141 1 92.69 58 PRO A O 1
ATOM 439 N N . GLY A 1 59 ? -19.156 -5.398 -27.25 1 95.75 59 GLY A N 1
ATOM 440 C CA . GLY A 1 59 ? -18.281 -5.375 -28.406 1 95.75 59 GLY A CA 1
ATOM 441 C C . GLY A 1 59 ? -17.219 -4.289 -28.344 1 95.75 59 GLY A C 1
ATOM 442 O O . GLY A 1 59 ? -16.375 -4.195 -29.234 1 95.75 59 GLY A O 1
ATOM 443 N N . SER A 1 60 ? -17.203 -3.594 -27.219 1 96.88 60 SER A N 1
ATOM 444 C CA . SER A 1 60 ? -16.281 -2.475 -27.078 1 96.88 60 SER A CA 1
ATOM 445 C C . SER A 1 60 ? -14.859 -2.961 -26.812 1 96.88 60 SER A C 1
ATOM 447 O O . SER A 1 60 ? -14.648 -4.137 -26.5 1 96.88 60 SER A O 1
ATOM 449 N N . THR A 1 61 ? -13.93 -2.033 -27.109 1 98.56 61 THR A N 1
ATOM 450 C CA . THR A 1 61 ? -12.531 -2.201 -26.719 1 98.56 61 THR A CA 1
ATOM 451 C C . THR A 1 61 ? -12.156 -1.196 -25.625 1 98.56 61 THR A C 1
ATOM 453 O O . THR A 1 61 ? -12.305 0.014 -25.812 1 98.56 61 THR A O 1
ATOM 456 N N . LEU A 1 62 ? -11.805 -1.688 -24.484 1 98.62 62 LEU A N 1
ATOM 457 C CA . LEU A 1 62 ? -11.242 -0.848 -23.422 1 98.62 62 LEU A CA 1
ATOM 458 C C . LEU A 1 62 ? -9.734 -0.666 -23.625 1 98.62 62 LEU A C 1
ATOM 460 O O . LEU A 1 62 ? -8.984 -1.641 -23.609 1 98.62 62 LEU A O 1
ATOM 464 N N . VAL A 1 63 ? -9.305 0.532 -23.766 1 98.69 63 VAL A N 1
ATOM 465 C CA . VAL A 1 63 ? -7.914 0.777 -24.109 1 98.69 63 VAL A CA 1
ATOM 466 C C . VAL A 1 63 ? -7.211 1.503 -22.969 1 98.69 63 VAL A C 1
ATOM 468 O O . VAL A 1 63 ? -7.797 2.375 -22.328 1 98.69 63 VAL A O 1
ATOM 471 N N . PHE A 1 64 ? -5.961 1.125 -22.719 1 98.81 64 PHE A N 1
ATOM 472 C CA . PHE A 1 64 ? -5.031 1.809 -21.828 1 98.81 64 PHE A CA 1
ATOM 473 C C . PHE A 1 64 ? -3.965 2.549 -22.625 1 98.81 64 PHE A C 1
ATOM 475 O O . PHE A 1 64 ? -3.119 1.926 -23.266 1 98.81 64 PHE A O 1
ATOM 482 N N . PRO A 1 65 ? -3.945 3.816 -22.594 1 98.69 65 PRO A N 1
ATOM 483 C CA . PRO A 1 65 ? -2.771 4.477 -23.172 1 98.69 65 PRO A CA 1
ATOM 484 C C . PRO A 1 65 ? -1.458 3.965 -22.594 1 98.69 65 PRO A C 1
ATOM 486 O O . PRO A 1 65 ? -1.377 3.697 -21.391 1 98.69 65 PRO A O 1
ATOM 489 N N . LYS A 1 66 ? -0.487 3.838 -23.438 1 98.75 66 LYS A N 1
ATOM 490 C CA . LYS A 1 66 ? 0.761 3.186 -23.062 1 98.75 66 LYS A CA 1
ATOM 491 C C . LYS A 1 66 ? 1.38 3.857 -21.828 1 98.75 66 LYS A C 1
ATOM 493 O O . LYS A 1 66 ? 1.478 5.086 -21.781 1 98.75 66 LYS A O 1
ATOM 498 N N . GLY A 1 67 ? 1.735 3.082 -20.859 1 98.5 67 GLY A N 1
ATOM 499 C CA . GLY A 1 67 ? 2.432 3.541 -19.672 1 98.5 67 GLY A CA 1
ATOM 500 C C . GLY A 1 67 ? 2.264 2.609 -18.484 1 98.5 67 GLY A C 1
ATOM 501 O O . GLY A 1 67 ? 1.861 1.456 -18.641 1 98.5 67 GLY A O 1
ATOM 502 N N . ARG A 1 68 ? 2.627 3.145 -17.281 1 98.44 68 ARG A N 1
ATOM 503 C CA . ARG A 1 68 ? 2.52 2.381 -16.047 1 98.44 68 ARG A CA 1
ATOM 504 C C . ARG A 1 68 ? 1.199 2.666 -15.336 1 98.44 68 ARG A C 1
ATOM 506 O O . ARG A 1 68 ? 0.774 3.82 -15.25 1 98.44 68 ARG A O 1
ATOM 513 N N . TYR A 1 69 ? 0.54 1.66 -14.883 1 98.81 69 TYR A N 1
ATOM 514 C CA . TYR A 1 69 ? -0.657 1.755 -14.055 1 98.81 69 TYR A CA 1
ATOM 515 C C . TYR A 1 69 ? -0.492 0.958 -12.766 1 98.81 69 TYR A C 1
ATOM 517 O O . TYR A 1 69 ? -0.044 -0.19 -12.789 1 98.81 69 TYR A O 1
ATOM 525 N N . ASP A 1 70 ? -0.83 1.544 -11.633 1 98.75 70 ASP A N 1
ATOM 526 C CA . ASP A 1 70 ? -0.67 0.916 -10.32 1 98.75 70 ASP A CA 1
ATOM 527 C C . ASP A 1 70 ? -2.021 0.515 -9.734 1 98.75 70 ASP A C 1
ATOM 529 O O . ASP A 1 70 ? -3.008 1.24 -9.883 1 98.75 70 ASP A O 1
ATOM 533 N N . PHE A 1 71 ? -2.094 -0.646 -9.109 1 98.69 71 PHE A N 1
ATOM 534 C CA . PHE A 1 71 ? -3.326 -1.197 -8.562 1 98.69 71 PHE A CA 1
ATOM 535 C C . PHE A 1 71 ? -3.166 -1.504 -7.074 1 98.69 71 PHE A C 1
ATOM 537 O O . PHE A 1 71 ? -2.283 -2.271 -6.688 1 98.69 71 PHE A O 1
ATOM 544 N N . TRP A 1 72 ? -3.941 -0.915 -6.227 1 98.38 72 TRP A N 1
ATOM 545 C CA . TRP A 1 72 ? -3.994 -1.196 -4.793 1 98.38 72 TRP A CA 1
ATOM 546 C C . TRP A 1 72 ? -5.359 -1.746 -4.398 1 98.38 72 TRP A C 1
ATOM 548 O O . TRP A 1 72 ? -6.328 -1.617 -5.145 1 98.38 72 TRP A O 1
ATOM 558 N N . ALA A 1 73 ? -5.477 -2.299 -3.172 1 97.75 73 ALA A N 1
ATOM 559 C CA . ALA A 1 73 ? -6.652 -3.012 -2.68 1 97.75 73 ALA A CA 1
ATOM 560 C C . ALA A 1 73 ? -7.789 -2.043 -2.363 1 97.75 73 ALA A C 1
ATOM 562 O O . ALA A 1 73 ? -8.945 -2.449 -2.258 1 97.75 73 ALA A O 1
ATOM 563 N N . GLN A 1 74 ? -7.438 -0.766 -2.168 1 97.19 74 GLN A N 1
ATOM 564 C CA . GLN A 1 74 ? -8.469 0.219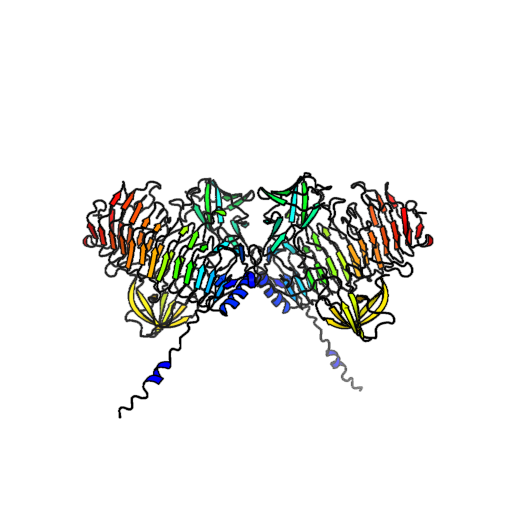 -1.856 1 97.19 74 GLN A CA 1
ATOM 565 C C . GLN A 1 74 ? -9.531 0.262 -2.947 1 97.19 74 GLN A C 1
ATOM 567 O O . GLN A 1 74 ? -9.219 0.41 -4.129 1 97.19 74 GLN A O 1
ATOM 572 N N . HIS A 1 75 ? -10.797 0.085 -2.639 1 97 75 HIS A N 1
ATOM 573 C CA . HIS A 1 75 ? -11.984 0.131 -3.488 1 97 75 HIS A CA 1
ATOM 574 C C . HIS A 1 75 ? -12.07 -1.106 -4.375 1 97 75 HIS A C 1
ATOM 576 O O . HIS A 1 75 ? -12.969 -1.206 -5.219 1 97 75 HIS A O 1
ATOM 582 N N . ALA A 1 76 ? -11.164 -2.057 -4.281 1 98.06 76 ALA A N 1
ATOM 583 C CA . ALA A 1 76 ? -11.242 -3.285 -5.066 1 98.06 76 ALA A CA 1
ATOM 584 C C . ALA A 1 76 ? -12.445 -4.125 -4.66 1 98.06 76 ALA A C 1
ATOM 586 O O . ALA A 1 76 ? -12.82 -4.16 -3.484 1 98.06 76 ALA A O 1
ATOM 587 N N . ILE A 1 77 ? -13.016 -4.75 -5.598 1 98.12 77 ILE A N 1
ATOM 588 C CA . ILE A 1 77 ? -14.055 -5.727 -5.285 1 98.12 77 ILE A CA 1
ATOM 589 C C . ILE A 1 77 ? -13.422 -6.961 -4.641 1 98.12 77 ILE A C 1
ATOM 591 O O . ILE A 1 77 ? -12.375 -7.434 -5.09 1 98.12 77 ILE A O 1
ATOM 595 N N . GLU A 1 78 ? -13.922 -7.402 -3.576 1 97.88 78 GLU A N 1
ATOM 596 C CA . GLU A 1 78 ? -13.477 -8.609 -2.877 1 97.88 78 GLU A CA 1
ATOM 597 C C . GLU A 1 78 ? -14.539 -9.703 -2.934 1 97.88 78 GLU A C 1
ATOM 599 O O . GLU A 1 78 ? -15.719 -9.445 -2.66 1 97.88 78 GLU A O 1
ATOM 604 N N . LYS A 1 79 ? -14.172 -10.844 -3.365 1 97.81 79 LYS A N 1
ATOM 605 C CA . LYS A 1 79 ? -15.102 -11.953 -3.533 1 97.81 79 LYS A CA 1
ATOM 606 C C . LYS A 1 79 ? -14.453 -13.273 -3.123 1 97.81 79 LYS A C 1
ATOM 608 O O . LYS A 1 79 ? -13.25 -13.461 -3.291 1 97.81 79 LYS A O 1
ATOM 613 N N . ASP A 1 80 ? -15.258 -14.195 -2.629 1 97.06 80 ASP A N 1
ATOM 614 C CA . ASP A 1 80 ? -14.766 -15.531 -2.326 1 97.06 80 ASP A CA 1
ATOM 615 C C . ASP A 1 80 ? -14.703 -16.391 -3.588 1 97.06 80 ASP A C 1
ATOM 617 O O . ASP A 1 80 ? -15.672 -16.469 -4.34 1 97.06 80 ASP A O 1
ATOM 6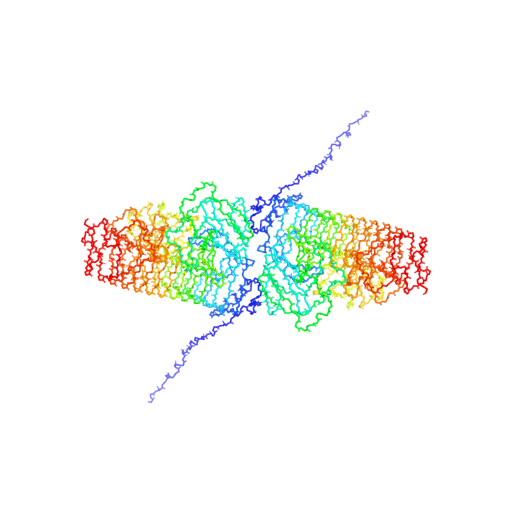21 N N . TYR A 1 81 ? -13.633 -16.891 -3.857 1 97.62 81 TYR A N 1
ATOM 622 C CA . TYR A 1 81 ? -13.445 -17.906 -4.895 1 97.62 81 TYR A CA 1
ATOM 623 C C . TYR A 1 81 ? -12.688 -19.109 -4.352 1 97.62 81 TYR A C 1
ATOM 625 O O . TYR A 1 81 ? -11.734 -18.953 -3.586 1 97.62 81 TYR A O 1
ATOM 633 N N . TYR A 1 82 ? -13.164 -20.266 -4.688 1 97.25 82 TYR A N 1
ATOM 634 C CA . TYR A 1 82 ? -12.43 -21.484 -4.418 1 97.25 82 TYR A CA 1
ATOM 635 C C . TYR A 1 82 ? -11.656 -21.938 -5.648 1 97.25 82 TYR A C 1
ATOM 637 O O . TYR A 1 82 ? -12.234 -22.5 -6.578 1 97.25 82 TYR A O 1
ATOM 645 N N . GLU A 1 83 ? -10.375 -21.703 -5.613 1 97.38 83 GLU A N 1
ATOM 646 C CA . GLU A 1 83 ? -9.461 -21.953 -6.727 1 97.38 83 GLU A CA 1
ATOM 647 C C . GLU A 1 83 ? -8.688 -23.25 -6.531 1 97.38 83 GLU A C 1
ATOM 649 O O . GLU A 1 83 ? -8.148 -23.5 -5.449 1 97.38 83 GLU A O 1
ATOM 654 N N . THR A 1 84 ? -8.711 -24.062 -7.562 1 96.88 84 THR A N 1
ATOM 655 C CA . THR A 1 84 ? -7.988 -25.328 -7.492 1 96.88 84 THR A CA 1
ATOM 656 C C . THR A 1 84 ? -6.516 -25.094 -7.18 1 96.88 84 THR A C 1
ATOM 658 O O . THR A 1 84 ? -5.922 -24.125 -7.652 1 96.88 84 THR A O 1
ATOM 661 N N . ASN A 1 85 ? -5.902 -26 -6.352 1 95.56 85 ASN A N 1
ATOM 662 C CA . ASN A 1 85 ? -4.477 -25.984 -6.043 1 95.56 85 ASN A CA 1
ATOM 663 C C . ASN A 1 85 ? -4.051 -24.641 -5.43 1 95.56 85 ASN A C 1
ATOM 665 O O . ASN A 1 85 ? -2.951 -24.156 -5.699 1 95.56 85 ASN A O 1
ATOM 669 N N . THR A 1 86 ? -4.949 -23.969 -4.785 1 95.69 86 THR A N 1
ATOM 670 C CA . THR A 1 86 ? -4.711 -22.656 -4.184 1 95.69 86 THR A CA 1
ATOM 671 C C . THR A 1 86 ? -5.207 -22.625 -2.74 1 95.69 86 THR A C 1
ATOM 673 O O . THR A 1 86 ? -6.277 -23.156 -2.434 1 95.69 86 THR A O 1
ATOM 676 N N . TYR A 1 87 ? -4.43 -22 -1.855 1 93.69 87 TYR A N 1
ATOM 677 C CA . TYR A 1 87 ? -4.867 -21.844 -0.473 1 93.69 87 TYR A CA 1
ATOM 678 C C . TYR A 1 87 ? -6.09 -20.938 -0.393 1 93.69 87 TYR A C 1
ATOM 680 O O . TYR A 1 87 ? -6.18 -19.938 -1.106 1 93.69 87 TYR A O 1
ATOM 688 N N . ASP A 1 88 ? -6.98 -21.344 0.466 1 91.12 88 ASP A N 1
ATOM 689 C CA . ASP A 1 88 ? -8.219 -20.578 0.62 1 91.12 88 ASP A CA 1
ATOM 690 C C . ASP A 1 88 ? -7.996 -19.359 1.504 1 91.12 88 ASP A C 1
ATOM 692 O O . ASP A 1 88 ? -8.344 -19.375 2.688 1 91.12 88 ASP A O 1
ATOM 696 N N . VAL A 1 89 ? -7.488 -18.391 0.941 1 91.19 89 VAL A N 1
ATOM 697 C CA . VAL A 1 89 ? -7.41 -17.078 1.564 1 91.19 89 VAL A CA 1
ATOM 698 C C . VAL A 1 89 ? -8.453 -16.141 0.944 1 91.19 89 VAL A C 1
ATOM 700 O O . VAL A 1 89 ? -8.219 -15.555 -0.113 1 91.19 89 VAL A O 1
ATOM 703 N N . ASN A 1 90 ? -9.562 -16.172 1.523 1 93.5 90 ASN A N 1
ATOM 704 C CA . ASN A 1 90 ? -10.695 -15.383 1.051 1 93.5 90 ASN A CA 1
ATOM 705 C C . ASN A 1 90 ? -11.016 -14.227 1.995 1 93.5 90 ASN A C 1
ATOM 707 O O . ASN A 1 90 ? -10.773 -14.32 3.201 1 93.5 90 ASN A O 1
ATOM 711 N N . PRO A 1 91 ? -11.523 -13.172 1.507 1 96.44 91 PRO A N 1
ATOM 712 C CA . PRO A 1 91 ? -11.883 -12.953 0.105 1 96.44 91 PRO A CA 1
ATOM 713 C C . PRO A 1 91 ? -10.68 -12.648 -0.779 1 96.44 91 PRO A C 1
ATOM 715 O O . PRO A 1 91 ? -9.672 -12.133 -0.295 1 96.44 91 PRO A O 1
ATOM 718 N N . LYS A 1 92 ? -10.844 -13.023 -2.047 1 98 92 LYS A N 1
ATOM 719 C CA . LYS A 1 92 ? -9.875 -12.57 -3.037 1 98 92 LYS A CA 1
ATOM 720 C C . LYS A 1 92 ? -10.016 -11.07 -3.299 1 98 92 LYS A C 1
ATOM 722 O O . LYS A 1 92 ? -11.133 -10.539 -3.291 1 98 92 LYS A O 1
ATOM 727 N N . ILE A 1 93 ? -8.922 -10.414 -3.48 1 98.25 93 ILE A N 1
ATOM 728 C CA . ILE A 1 93 ? -8.898 -8.992 -3.812 1 98.25 93 ILE A CA 1
ATOM 729 C C . ILE A 1 93 ? -8.734 -8.82 -5.32 1 98.25 93 ILE A C 1
ATOM 731 O O . ILE A 1 93 ? -7.691 -9.172 -5.879 1 98.25 93 ILE A O 1
ATOM 735 N N . LEU A 1 94 ? -9.711 -8.273 -5.992 1 98.75 94 LEU A N 1
ATOM 736 C CA . LEU A 1 94 ? -9.781 -8.297 -7.449 1 98.75 94 LEU A CA 1
ATOM 737 C C . LEU A 1 94 ? -9.461 -6.922 -8.031 1 98.75 94 LEU A C 1
ATOM 739 O O . LEU A 1 94 ? -10.242 -5.984 -7.871 1 98.75 94 LEU A O 1
ATOM 743 N N . ALA A 1 95 ? -8.344 -6.777 -8.695 1 98.56 95 ALA A N 1
ATOM 744 C CA . ALA A 1 95 ? -7.98 -5.512 -9.32 1 98.56 95 ALA A CA 1
ATOM 745 C C . ALA A 1 95 ? -8.938 -5.168 -10.461 1 98.56 95 ALA A C 1
ATOM 747 O O . ALA A 1 95 ? -9.477 -4.059 -10.516 1 98.56 95 ALA A O 1
ATOM 748 N N . VAL A 1 96 ? -9.148 -6.133 -11.406 1 98.69 96 VAL A N 1
ATOM 749 C CA . VAL A 1 96 ? -10.086 -6.004 -12.516 1 98.69 96 VAL A CA 1
ATOM 750 C C . VAL A 1 96 ? -11.055 -7.188 -12.516 1 98.69 96 VAL A C 1
ATOM 752 O O . VAL A 1 96 ? -10.633 -8.336 -12.695 1 98.69 96 VAL A O 1
ATOM 755 N N . LEU A 1 97 ? -12.242 -7.008 -12.289 1 98.69 97 LEU A N 1
ATOM 756 C CA . LEU A 1 97 ? -13.273 -8.031 -12.352 1 98.69 97 LEU A CA 1
ATOM 757 C C . LEU A 1 97 ? -14.18 -7.824 -13.562 1 98.69 97 LEU A C 1
ATOM 759 O O . LEU A 1 97 ? -14.789 -6.762 -13.711 1 98.69 97 LEU A O 1
ATOM 763 N N . LEU A 1 98 ? -14.195 -8.68 -14.492 1 98.62 98 LEU A N 1
ATOM 764 C CA . LEU A 1 98 ? -15.211 -8.805 -15.531 1 98.62 98 LEU A CA 1
ATOM 765 C C . LEU A 1 98 ? -16.234 -9.875 -15.164 1 98.62 98 LEU A C 1
ATOM 767 O O . LEU A 1 98 ? -15.938 -11.07 -15.18 1 98.62 98 LEU A O 1
ATOM 771 N N . GLU A 1 99 ? -17.359 -9.484 -14.797 1 98.25 99 GLU A N 1
ATOM 772 C CA . GLU A 1 99 ? -18.391 -10.406 -14.344 1 98.25 99 GLU A CA 1
ATOM 773 C C . GLU A 1 99 ? -19.609 -10.367 -15.266 1 98.25 99 GLU A C 1
ATOM 775 O O . GLU A 1 99 ? -20.266 -9.328 -15.406 1 98.25 99 GLU A O 1
ATOM 780 N N . GLN A 1 100 ? -19.922 -11.445 -15.914 1 97.56 100 GLN A N 1
ATOM 781 C CA . GLN A 1 100 ? -21.078 -11.57 -16.797 1 97.56 100 GLN A CA 1
ATOM 782 C C . GLN A 1 100 ? -21.016 -10.547 -17.922 1 97.56 100 GLN A C 1
ATOM 784 O O . GLN A 1 100 ? -22 -9.844 -18.188 1 97.56 100 GLN A O 1
ATOM 789 N N . ILE A 1 101 ? -19.844 -10.484 -18.516 1 96.81 101 ILE A N 1
ATOM 790 C CA . ILE A 1 101 ? -19.609 -9.594 -19.656 1 96.81 101 ILE A CA 1
ATOM 791 C C . ILE A 1 101 ? -19.312 -10.414 -20.906 1 96.81 101 ILE A C 1
ATOM 793 O O . ILE A 1 101 ? -18.594 -11.406 -20.844 1 96.81 101 ILE A O 1
ATOM 797 N N . ASN A 1 102 ? -19.906 -10.055 -21.984 1 96.12 102 ASN A N 1
ATOM 798 C CA . ASN A 1 102 ? -19.656 -10.703 -23.281 1 96.12 102 ASN A CA 1
ATOM 799 C C . ASN A 1 102 ? -19.062 -9.719 -24.281 1 96.12 102 ASN A C 1
ATOM 801 O O . ASN A 1 102 ? -19.391 -8.531 -24.266 1 96.12 102 ASN A O 1
ATOM 805 N N . ASP A 1 103 ? -18.234 -10.195 -25.172 1 97.44 103 ASP A N 1
ATOM 806 C CA . ASP A 1 103 ? -17.734 -9.445 -26.312 1 97.44 103 ASP A CA 1
ATOM 807 C C . ASP A 1 103 ? -16.984 -8.188 -25.859 1 97.44 103 ASP A C 1
ATOM 809 O O . ASP A 1 103 ? -17.422 -7.07 -26.156 1 97.44 103 ASP A O 1
ATOM 813 N N . LEU A 1 104 ? -15.875 -8.367 -25.234 1 98.31 104 LEU A N 1
ATOM 814 C CA . LEU A 1 104 ? -15.055 -7.262 -24.766 1 98.31 104 LEU A CA 1
ATOM 815 C C . LEU A 1 104 ? -13.578 -7.523 -25.031 1 98.31 104 LEU A C 1
ATOM 817 O O . LEU A 1 104 ? -13.102 -8.648 -24.844 1 98.31 104 LEU A O 1
ATOM 821 N N . THR A 1 105 ? -12.898 -6.543 -25.531 1 98.75 105 THR A N 1
ATOM 822 C CA . THR A 1 105 ? -11.445 -6.574 -25.656 1 98.75 105 THR A CA 1
ATOM 823 C C . THR A 1 105 ? -10.789 -5.574 -24.703 1 98.75 105 THR A C 1
ATOM 825 O O . THR A 1 105 ? -11.195 -4.41 -24.656 1 98.75 105 THR A O 1
ATOM 828 N N . ILE A 1 106 ? -9.914 -5.973 -23.922 1 98.81 106 ILE A N 1
ATOM 829 C CA . ILE A 1 106 ? -9.039 -5.09 -23.156 1 98.81 106 ILE A CA 1
ATOM 830 C C . ILE A 1 106 ? -7.672 -5.004 -23.828 1 98.81 106 ILE A C 1
ATOM 832 O O . ILE A 1 106 ? -6.977 -6.016 -23.969 1 98.81 106 ILE A O 1
ATOM 836 N N . ASP A 1 107 ? -7.293 -3.865 -24.219 1 98.88 107 ASP A N 1
ATOM 837 C CA . ASP A 1 107 ? -6.031 -3.615 -24.906 1 98.88 107 ASP A CA 1
ATOM 838 C C . ASP A 1 107 ? -5.121 -2.717 -24.062 1 98.88 107 ASP A C 1
ATOM 840 O O . ASP A 1 107 ? -5.371 -1.517 -23.938 1 98.88 107 ASP A O 1
ATOM 844 N N . GLY A 1 108 ? -4 -3.299 -23.547 1 98.81 108 GLY A N 1
ATOM 845 C CA . GLY A 1 108 ? -3.074 -2.551 -22.703 1 98.81 108 GLY A CA 1
ATOM 846 C C . GLY A 1 108 ? -2.148 -1.65 -23.5 1 98.81 108 GLY A C 1
ATOM 847 O O . GLY A 1 108 ? -1.449 -0.811 -22.938 1 98.81 108 GLY A O 1
ATOM 848 N N . ASN A 1 109 ? -2.078 -1.856 -24.766 1 98.62 109 ASN A N 1
ATOM 849 C CA . ASN A 1 109 ? -1.23 -1.06 -25.656 1 98.62 109 ASN A CA 1
ATOM 850 C C . ASN A 1 109 ? 0.227 -1.085 -25.203 1 98.62 109 ASN A C 1
ATOM 852 O O . ASN A 1 109 ? 0.912 -0.061 -25.234 1 98.62 109 ASN A O 1
ATOM 856 N N . GLY A 1 110 ? 0.654 -2.16 -24.656 1 98.69 110 GLY A N 1
ATOM 857 C CA . GLY A 1 110 ? 2.029 -2.303 -24.219 1 98.69 110 GLY A CA 1
ATOM 858 C C . GLY A 1 110 ? 2.26 -1.766 -22.812 1 98.69 110 GLY A C 1
ATOM 859 O O . GLY A 1 110 ? 3.402 -1.568 -22.391 1 98.69 110 GLY A O 1
ATOM 860 N N . SER A 1 111 ? 1.206 -1.494 -22.062 1 98.81 111 SER A N 1
ATOM 861 C CA . SER A 1 111 ? 1.296 -0.889 -20.734 1 98.81 111 SER A CA 1
ATOM 862 C C . SER A 1 111 ? 1.782 -1.896 -19.703 1 98.81 111 SER A C 1
ATOM 864 O O . SER A 1 111 ? 1.738 -3.105 -19.938 1 98.81 111 SER A O 1
ATOM 866 N N . GLU A 1 112 ? 2.301 -1.371 -18.594 1 98.81 112 GLU A N 1
ATOM 867 C CA . GLU A 1 112 ? 2.715 -2.15 -17.438 1 98.81 112 GLU A CA 1
ATOM 868 C C . GLU A 1 112 ? 1.715 -2.012 -16.297 1 98.81 112 GLU A C 1
ATOM 870 O O . GLU A 1 112 ? 1.457 -0.903 -15.82 1 98.81 112 GLU A O 1
ATOM 875 N N . PHE A 1 113 ? 1.135 -3.053 -15.906 1 98.88 113 PHE A N 1
ATOM 876 C CA . PHE A 1 113 ? 0.232 -3.086 -14.758 1 98.88 113 PHE A CA 1
ATOM 877 C C . PHE A 1 113 ? 0.96 -3.566 -13.516 1 98.88 113 PHE A C 1
ATOM 879 O O . PHE A 1 113 ? 1.348 -4.734 -13.422 1 98.88 113 PHE A O 1
ATOM 886 N N . ILE A 1 114 ? 1.168 -2.693 -12.523 1 98.75 114 ILE A N 1
ATOM 887 C CA . ILE A 1 114 ? 1.939 -2.994 -11.32 1 98.75 114 ILE A CA 1
ATOM 888 C C . ILE A 1 114 ? 0.994 -3.199 -10.141 1 98.75 114 ILE A C 1
ATOM 890 O O . ILE A 1 114 ? 0.263 -2.283 -9.758 1 98.75 114 ILE A O 1
ATOM 894 N N . MET A 1 115 ? 1.033 -4.387 -9.586 1 98.69 115 MET A N 1
ATOM 895 C CA . MET A 1 115 ? 0.188 -4.746 -8.453 1 98.69 115 MET A CA 1
ATOM 896 C C . MET A 1 115 ? 0.888 -4.438 -7.133 1 98.69 115 MET A C 1
ATOM 898 O O . MET A 1 115 ? 2.113 -4.52 -7.043 1 98.69 115 MET A O 1
ATOM 902 N N . HIS A 1 116 ? 0.108 -4.062 -6.156 1 98.06 116 HIS A N 1
ATOM 903 C CA . HIS A 1 116 ? 0.567 -3.814 -4.793 1 98.06 116 HIS A CA 1
ATOM 904 C C . HIS A 1 116 ? -0.167 -4.699 -3.793 1 98.06 116 HIS A C 1
ATOM 906 O O . HIS A 1 116 ? -1.399 -4.699 -3.746 1 98.06 116 HIS A O 1
ATOM 912 N N . GLY A 1 117 ? 0.621 -5.395 -2.926 1 96.25 117 GLY A N 1
ATOM 913 C CA . GLY A 1 117 ? 0.022 -6.324 -1.98 1 96.25 117 GLY A CA 1
ATOM 914 C C . GLY A 1 117 ? -0.497 -7.59 -2.635 1 96.25 117 GLY A C 1
ATOM 915 O O . GLY A 1 117 ? -0.001 -8 -3.688 1 96.25 117 GLY A O 1
ATOM 916 N N . ARG A 1 118 ? -1.384 -8.305 -1.98 1 95.81 118 ARG A N 1
ATOM 917 C CA . ARG A 1 118 ? -2.021 -9.508 -2.514 1 95.81 118 ARG A CA 1
ATOM 918 C C . ARG A 1 118 ? -3.197 -9.148 -3.416 1 95.81 118 ARG A C 1
ATOM 920 O O . ARG A 1 118 ? -4.172 -8.539 -2.961 1 95.81 118 ARG A O 1
ATOM 927 N N . MET A 1 119 ? -3.08 -9.492 -4.629 1 96.06 119 MET A N 1
ATOM 928 C CA . MET A 1 119 ? -4.09 -9.094 -5.609 1 96.06 119 MET A CA 1
ATOM 929 C C . MET A 1 119 ? -4.281 -10.188 -6.66 1 96.06 119 MET A C 1
ATOM 931 O O . MET A 1 119 ? -3.359 -10.953 -6.938 1 96.06 119 MET A O 1
ATOM 935 N N . GLN A 1 120 ? -5.445 -10.32 -7.109 1 98.31 120 GLN A N 1
ATOM 936 C CA . GLN A 1 120 ? -5.777 -11.039 -8.336 1 98.31 120 GLN A CA 1
ATOM 937 C C . GLN A 1 120 ? -6.012 -10.078 -9.492 1 98.31 120 GLN A C 1
ATOM 939 O O . GLN A 1 120 ? -7.09 -9.492 -9.617 1 98.31 120 GLN A O 1
ATOM 944 N N . PRO A 1 121 ? -5.062 -9.859 -10.383 1 98.69 121 PRO A N 1
ATOM 945 C CA . PRO A 1 121 ? -5.055 -8.766 -11.359 1 98.69 121 PRO A CA 1
ATOM 946 C C . PRO A 1 121 ? -6.277 -8.781 -12.273 1 98.69 121 PRO A C 1
ATOM 948 O O . PRO A 1 121 ? -6.914 -7.75 -12.477 1 98.69 121 PRO A O 1
ATOM 951 N N . PHE A 1 122 ? -6.641 -9.992 -12.914 1 98.88 122 PHE A N 1
ATOM 952 C CA . PHE A 1 122 ? -7.809 -10.109 -13.781 1 98.88 122 PHE A CA 1
ATOM 953 C C . PHE A 1 122 ? -8.664 -11.305 -13.375 1 98.88 122 PHE A C 1
ATOM 955 O O . PHE A 1 122 ? -8.148 -12.391 -13.133 1 98.88 122 PHE A O 1
ATOM 962 N N . THR A 1 123 ? -9.867 -11.102 -13.25 1 98.88 123 THR A N 1
ATOM 963 C CA . THR A 1 123 ? -10.852 -12.148 -12.992 1 98.88 123 THR A CA 1
ATOM 964 C C . THR A 1 123 ? -11.969 -12.109 -14.031 1 98.88 123 THR A C 1
ATOM 966 O O . THR A 1 123 ? -12.656 -11.094 -14.172 1 98.88 123 THR A O 1
ATOM 969 N N . LEU A 1 124 ? -12.086 -13.094 -14.805 1 98.88 124 LEU A N 1
ATOM 970 C CA . LEU A 1 124 ? -13.219 -13.312 -15.703 1 98.88 124 LEU A CA 1
ATOM 971 C C . LEU A 1 124 ? -14.211 -14.297 -15.094 1 98.88 124 LEU A C 1
ATOM 973 O O . LEU A 1 124 ? -13.891 -15.477 -14.914 1 98.88 124 LEU A O 1
ATOM 977 N N . ASP A 1 125 ? -15.32 -13.859 -14.758 1 98.88 125 ASP A N 1
ATOM 978 C CA . ASP A 1 125 ? -16.344 -14.656 -14.078 1 98.88 125 ASP A CA 1
ATOM 979 C C . ASP A 1 125 ? -17.609 -14.742 -14.922 1 98.88 125 ASP A C 1
ATOM 981 O O . ASP A 1 125 ? -18.391 -13.781 -14.992 1 98.88 125 ASP A O 1
ATOM 985 N N . HIS A 1 126 ? -17.906 -15.883 -15.57 1 98.62 126 HIS A N 1
ATOM 986 C CA . HIS A 1 126 ? -19.062 -16.125 -16.422 1 98.62 126 HIS A CA 1
ATOM 987 C C . HIS A 1 126 ? -19.094 -15.156 -17.609 1 98.62 126 HIS A C 1
ATOM 989 O O . HIS A 1 126 ? -20.109 -14.508 -17.859 1 98.62 126 HIS A O 1
ATOM 995 N N . CYS A 1 127 ? -17.953 -15.133 -18.312 1 98.62 127 CYS A N 1
ATOM 996 C CA . CYS A 1 127 ? -17.797 -14.258 -19.469 1 98.62 127 CYS A CA 1
ATOM 997 C C . CYS A 1 127 ? -17.766 -15.062 -20.766 1 98.62 127 CYS A C 1
ATOM 999 O O . CYS A 1 127 ? -17.609 -16.281 -20.734 1 98.62 127 CYS A O 1
ATOM 1001 N N . ARG A 1 128 ? -18 -14.438 -21.844 1 98.44 128 ARG A N 1
ATOM 1002 C CA . ARG A 1 128 ? -17.906 -15.047 -23.172 1 98.44 128 ARG A CA 1
ATOM 1003 C C . ARG A 1 128 ? -17.203 -14.109 -24.156 1 98.44 128 ARG A C 1
ATOM 1005 O O . ARG A 1 128 ? -17.5 -12.914 -24.188 1 98.44 128 ARG A O 1
ATOM 1012 N N . ASN A 1 129 ? -16.328 -14.555 -24.891 1 98.5 129 ASN A N 1
ATOM 1013 C CA . ASN A 1 129 ? -15.648 -13.844 -25.969 1 98.5 129 ASN A CA 1
ATOM 1014 C C . ASN A 1 129 ? -14.891 -12.625 -25.453 1 98.5 129 ASN A C 1
ATOM 1016 O O . ASN A 1 129 ? -15.125 -11.5 -25.906 1 98.5 129 ASN A O 1
ATOM 1020 N N . ILE A 1 130 ? -14.008 -12.859 -24.547 1 98.81 130 ILE A N 1
ATOM 1021 C CA . ILE A 1 130 ? -13.148 -11.828 -23.984 1 98.81 130 ILE A CA 1
ATOM 1022 C C . ILE A 1 130 ? -11.742 -11.953 -24.562 1 98.81 130 ILE A C 1
ATOM 1024 O O . ILE A 1 130 ? -11.203 -13.055 -24.672 1 98.81 130 ILE A O 1
ATOM 1028 N N . THR A 1 131 ? -11.156 -10.852 -24.969 1 98.88 131 THR A N 1
ATOM 1029 C CA . THR A 1 131 ? -9.766 -10.805 -25.391 1 98.88 131 THR A CA 1
ATOM 1030 C C . THR A 1 131 ? -8.953 -9.875 -24.484 1 98.88 131 THR A C 1
ATOM 1032 O O . THR A 1 131 ? -9.336 -8.727 -24.266 1 98.88 131 THR A O 1
ATOM 1035 N N . LEU A 1 132 ? -7.906 -10.312 -23.891 1 98.94 132 LEU A N 1
ATOM 1036 C CA . LEU A 1 132 ? -6.906 -9.531 -23.188 1 98.94 132 LEU A CA 1
ATOM 1037 C C . LEU A 1 132 ? -5.598 -9.469 -23.969 1 98.94 132 LEU A C 1
ATOM 1039 O O . LEU A 1 132 ? -5.043 -10.508 -24.344 1 98.94 132 LEU A O 1
ATOM 1043 N N . LYS A 1 133 ? -5.098 -8.234 -24.203 1 98.94 133 LYS A N 1
ATOM 1044 C CA . LYS A 1 133 ? -3.918 -8.242 -25.062 1 98.94 133 LYS A CA 1
ATOM 1045 C C . LYS A 1 133 ? -3.02 -7.043 -24.781 1 98.94 133 LYS A C 1
ATOM 1047 O O . LYS A 1 133 ? -3.486 -6.02 -24.266 1 98.94 133 LYS A O 1
ATOM 1052 N N . ASN A 1 134 ? -1.727 -7.129 -25.016 1 98.88 134 ASN A N 1
ATOM 1053 C CA . ASN A 1 134 ? -0.731 -6.062 -25.109 1 98.88 134 ASN A CA 1
ATOM 1054 C C . ASN A 1 134 ? -0.487 -5.402 -23.75 1 98.88 134 ASN A C 1
ATOM 1056 O O . ASN A 1 134 ? -0.548 -4.176 -23.641 1 98.88 134 ASN A O 1
ATOM 1060 N N . PHE A 1 135 ? -0.113 -6.168 -22.719 1 98.88 135 PHE A N 1
ATOM 1061 C CA . PHE A 1 135 ? 0.274 -5.605 -21.438 1 98.88 135 PHE A CA 1
ATOM 1062 C C . PHE A 1 135 ? 1.166 -6.57 -20.672 1 98.88 135 PHE A C 1
ATOM 1064 O O . PHE A 1 135 ? 1.303 -7.734 -21.047 1 98.88 135 PHE A O 1
ATOM 1071 N N . SER A 1 136 ? 1.819 -6.129 -19.672 1 98.88 136 SER A N 1
ATOM 1072 C CA . SER A 1 136 ? 2.539 -6.945 -18.688 1 98.88 136 SER A CA 1
ATOM 1073 C C . SER A 1 136 ? 2.012 -6.715 -17.281 1 98.88 136 SER A C 1
ATOM 1075 O O . SER A 1 136 ? 1.408 -5.68 -17 1 98.88 136 SER A O 1
ATOM 1077 N N . VAL A 1 137 ? 2.125 -7.664 -16.484 1 98.88 137 VAL A N 1
ATOM 1078 C CA . VAL A 1 137 ? 1.777 -7.594 -15.062 1 98.88 137 VAL A CA 1
ATOM 1079 C C . VAL A 1 137 ? 3.014 -7.871 -14.211 1 98.88 137 VAL A C 1
ATOM 1081 O O . VAL A 1 137 ? 3.795 -8.773 -14.516 1 98.88 137 VAL A O 1
ATOM 1084 N N . ASP A 1 138 ? 3.242 -7.098 -13.242 1 98.56 138 ASP A N 1
ATOM 1085 C CA . ASP A 1 138 ? 4.301 -7.305 -12.258 1 98.56 138 ASP A CA 1
ATOM 1086 C C . ASP A 1 138 ? 3.883 -6.801 -10.883 1 98.56 138 ASP A C 1
ATOM 1088 O O . ASP A 1 138 ? 2.744 -6.363 -10.695 1 98.56 138 ASP A O 1
ATOM 1092 N N . TRP A 1 139 ? 4.672 -7.008 -9.953 1 98.19 139 TRP A N 1
ATOM 1093 C CA . TRP A 1 139 ? 4.445 -6.543 -8.586 1 98.19 139 TRP A CA 1
ATOM 1094 C C . TRP A 1 139 ? 5.543 -5.578 -8.156 1 98.19 139 TRP A C 1
ATOM 1096 O O . TRP A 1 139 ? 6.715 -5.77 -8.492 1 98.19 139 TRP A O 1
ATOM 1106 N N . GLU A 1 140 ? 5.109 -4.574 -7.445 1 97.25 140 GLU A N 1
ATOM 1107 C CA . GLU A 1 140 ? 6.117 -3.689 -6.871 1 97.25 140 GLU A CA 1
ATOM 1108 C C . GLU A 1 140 ? 7.027 -4.438 -5.898 1 97.25 140 GLU A C 1
ATOM 1110 O O . GLU A 1 140 ? 8.25 -4.309 -5.957 1 97.25 140 GLU A O 1
ATOM 1115 N N . ILE A 1 141 ? 6.445 -5.156 -4.973 1 97.38 141 ILE A N 1
ATOM 1116 C CA . ILE A 1 141 ? 7.129 -6.07 -4.066 1 97.38 141 ILE A CA 1
ATOM 1117 C C . ILE A 1 141 ? 6.633 -7.496 -4.297 1 97.38 141 ILE A C 1
ATOM 1119 O O . ILE A 1 141 ? 5.508 -7.836 -3.932 1 97.38 141 ILE A O 1
ATOM 1123 N N . PRO A 1 142 ? 7.41 -8.32 -4.895 1 97.62 142 PRO A N 1
ATOM 1124 C CA . PRO A 1 142 ? 6.984 -9.688 -5.18 1 97.62 142 PRO A CA 1
ATOM 1125 C C . PRO A 1 142 ? 6.828 -10.539 -3.92 1 97.62 142 PRO A C 1
ATOM 1127 O O . PRO A 1 142 ? 7.418 -10.219 -2.885 1 97.62 142 PRO A O 1
ATOM 1130 N N . LEU A 1 143 ? 6.066 -11.578 -3.973 1 97.31 143 LEU A N 1
ATOM 1131 C CA . LEU A 1 143 ? 5.824 -12.484 -2.854 1 97.31 143 LEU A CA 1
ATOM 1132 C C . LEU A 1 143 ? 6.781 -13.672 -2.895 1 97.31 143 LEU A C 1
ATOM 1134 O O . LEU A 1 143 ? 6.48 -14.734 -2.348 1 97.31 143 LEU A O 1
ATOM 1138 N N . THR A 1 144 ? 7.785 -13.578 -3.605 1 97.25 144 THR A N 1
ATOM 1139 C CA . THR A 1 144 ? 9 -14.383 -3.678 1 97.25 144 THR A CA 1
ATOM 1140 C C . THR A 1 144 ? 10.234 -13.484 -3.771 1 97.25 144 THR A C 1
ATOM 1142 O O . THR A 1 144 ? 10.141 -12.328 -4.188 1 97.25 144 THR A O 1
ATOM 1145 N N . ALA A 1 145 ? 11.352 -14.008 -3.295 1 98 145 ALA A N 1
ATOM 1146 C CA . ALA A 1 145 ? 12.555 -13.18 -3.311 1 98 145 ALA A CA 1
ATOM 1147 C C . ALA A 1 145 ? 13.734 -13.93 -3.918 1 98 145 ALA A C 1
ATOM 1149 O O . ALA A 1 145 ? 13.602 -15.094 -4.305 1 98 145 ALA A O 1
ATOM 1150 N N . GLN A 1 146 ? 14.773 -13.219 -4.141 1 98.06 146 GLN A N 1
ATOM 1151 C CA . GLN A 1 146 ? 16.016 -13.836 -4.57 1 98.06 146 GLN A CA 1
ATOM 1152 C C . GLN A 1 146 ? 17.219 -13.164 -3.904 1 98.06 146 GLN A C 1
ATOM 1154 O O . GLN A 1 146 ? 17.109 -12.062 -3.373 1 98.06 146 GLN A O 1
ATOM 1159 N N . GLY A 1 147 ? 18.25 -13.828 -3.811 1 97.5 147 GLY A N 1
ATOM 1160 C CA . GLY A 1 147 ? 19.531 -13.352 -3.297 1 97.5 147 GLY A CA 1
ATOM 1161 C C . GLY A 1 147 ? 20.734 -14.016 -3.957 1 97.5 147 GLY A C 1
ATOM 1162 O O . GLY A 1 147 ? 20.578 -15.008 -4.672 1 97.5 147 GLY A O 1
ATOM 1163 N N . ILE A 1 148 ? 21.844 -13.453 -3.752 1 98.19 148 ILE A N 1
ATOM 1164 C CA . ILE A 1 148 ? 23.078 -13.969 -4.32 1 98.19 148 ILE A CA 1
ATOM 1165 C C . ILE A 1 148 ? 24 -14.453 -3.201 1 98.19 148 ILE A C 1
ATOM 1167 O O . ILE A 1 148 ? 24.266 -13.719 -2.25 1 98.19 148 ILE A O 1
ATOM 1171 N N . VAL A 1 149 ? 24.469 -15.617 -3.299 1 96.56 149 VAL A N 1
ATOM 1172 C CA . VAL A 1 149 ? 25.406 -16.156 -2.322 1 96.56 149 VAL A CA 1
ATOM 1173 C C . VAL A 1 149 ? 26.75 -15.438 -2.436 1 96.56 149 VAL A C 1
ATOM 1175 O O . VAL A 1 149 ? 27.344 -15.375 -3.516 1 96.56 149 VAL A O 1
ATOM 1178 N N . THR A 1 150 ? 27.156 -14.875 -1.359 1 97.75 150 THR A N 1
ATOM 1179 C CA . THR A 1 150 ? 28.453 -14.195 -1.363 1 97.75 150 THR A CA 1
ATOM 1180 C C . THR A 1 150 ? 29.516 -15.047 -0.683 1 97.75 150 THR A C 1
ATOM 1182 O O . THR A 1 150 ? 30.688 -14.984 -1.039 1 97.75 150 THR A O 1
ATOM 1185 N N . GLN A 1 151 ? 29.109 -15.773 0.374 1 94.25 151 GLN A N 1
ATOM 1186 C CA . GLN A 1 151 ? 29.969 -16.703 1.091 1 94.25 151 GLN A CA 1
ATOM 1187 C C . GLN A 1 151 ? 29.219 -17.969 1.464 1 94.25 151 GLN A C 1
ATOM 1189 O O . GLN A 1 151 ? 28.016 -17.938 1.758 1 94.25 151 GLN A O 1
ATOM 1194 N N . SER A 1 152 ? 29.906 -19.078 1.34 1 90.69 152 SER A N 1
ATOM 1195 C CA . SER A 1 152 ? 29.359 -20.375 1.683 1 90.69 152 SER A CA 1
ATOM 1196 C C . SER A 1 152 ? 30.359 -21.234 2.439 1 90.69 152 SER A C 1
ATOM 1198 O O . SER A 1 152 ? 31.453 -21.516 1.923 1 90.69 152 SER A O 1
ATOM 1200 N N . THR A 1 153 ? 30 -21.5 3.652 1 84.5 153 THR A N 1
ATOM 1201 C CA . THR A 1 153 ? 30.828 -22.375 4.48 1 84.5 153 THR A CA 1
ATOM 1202 C C . THR A 1 153 ? 29.984 -23.484 5.098 1 84.5 153 THR A C 1
ATOM 1204 O O . THR A 1 153 ? 28.766 -23.547 4.887 1 84.5 153 THR A O 1
ATOM 1207 N N . SER A 1 154 ? 30.594 -24.422 5.77 1 80.62 154 SER A N 1
ATOM 1208 C CA . SER A 1 154 ? 29.875 -25.484 6.465 1 80.62 154 SER A CA 1
ATOM 1209 C C . SER A 1 154 ? 29.047 -24.906 7.617 1 80.62 154 SER A C 1
ATOM 1211 O O . SER A 1 154 ? 28.109 -25.562 8.094 1 80.62 154 SER A O 1
ATOM 1213 N N . GLU A 1 155 ? 29.344 -23.672 8.031 1 83 155 GLU A N 1
ATOM 1214 C CA . GLU A 1 155 ? 28.719 -23.109 9.219 1 83 155 GLU A CA 1
ATOM 1215 C C . GLU A 1 155 ? 27.641 -22.094 8.852 1 83 155 GLU A C 1
ATOM 1217 O O . GLU A 1 155 ? 26.688 -21.891 9.602 1 83 155 GLU A O 1
ATOM 1222 N N . TYR A 1 156 ? 27.922 -21.453 7.781 1 87.62 156 TYR A N 1
ATOM 1223 C CA . TYR A 1 156 ? 26.953 -20.422 7.449 1 87.62 156 TYR A CA 1
ATOM 1224 C C . TYR A 1 156 ? 26.953 -20.125 5.953 1 87.62 156 TYR A C 1
ATOM 1226 O O . TYR A 1 156 ? 27.891 -20.516 5.242 1 87.62 156 TYR A O 1
ATOM 1234 N N . LEU A 1 157 ? 25.859 -19.547 5.508 1 90.69 157 LEU A N 1
ATOM 1235 C CA . LEU A 1 157 ? 25.672 -18.969 4.184 1 90.69 157 LEU A CA 1
ATOM 1236 C C . LEU A 1 157 ? 25.438 -17.469 4.277 1 90.69 157 LEU A C 1
ATOM 1238 O O . LEU A 1 157 ? 24.688 -17.016 5.145 1 90.69 157 LEU A O 1
ATOM 1242 N N . GLU A 1 158 ? 26.188 -16.703 3.475 1 95.19 158 GLU A N 1
ATOM 1243 C CA . GLU A 1 158 ? 25.891 -15.273 3.365 1 95.19 158 GLU A CA 1
ATOM 1244 C C . GLU A 1 158 ? 25.234 -14.945 2.021 1 95.19 158 GLU A C 1
ATOM 1246 O O . GLU A 1 158 ? 25.719 -15.383 0.974 1 95.19 158 GLU A O 1
ATOM 1251 N N . ILE A 1 159 ? 24.172 -14.227 2.156 1 96.81 159 ILE A N 1
ATOM 1252 C CA . ILE A 1 159 ? 23.375 -13.922 0.98 1 96.81 159 ILE A CA 1
ATOM 1253 C C . ILE A 1 159 ? 23.172 -12.414 0.873 1 96.81 159 ILE A C 1
ATOM 1255 O O . ILE A 1 159 ? 22.828 -11.75 1.86 1 96.81 159 ILE A O 1
ATOM 1259 N N . GLU A 1 160 ? 23.422 -11.844 -0.277 1 98.5 160 GLU A N 1
ATOM 1260 C CA . GLU A 1 160 ? 23.078 -10.461 -0.572 1 98.5 160 GLU A CA 1
ATOM 1261 C C . GLU A 1 160 ? 21.672 -10.336 -1.135 1 98.5 160 GLU A C 1
ATOM 1263 O O . GLU A 1 160 ? 21.328 -11 -2.119 1 98.5 160 GLU A O 1
ATOM 1268 N N . ILE A 1 161 ? 20.828 -9.555 -0.521 1 98.38 161 ILE A N 1
ATOM 1269 C CA . ILE A 1 161 ? 19.438 -9.367 -0.916 1 98.38 161 ILE A CA 1
ATOM 1270 C C . ILE A 1 161 ? 19.188 -7.898 -1.235 1 98.38 161 ILE A C 1
ATOM 1272 O O . ILE A 1 161 ? 19.547 -7.016 -0.454 1 98.38 161 ILE A O 1
ATOM 1276 N N . ASP A 1 162 ? 18.641 -7.578 -2.432 1 97.44 162 ASP A N 1
ATOM 1277 C CA . ASP A 1 162 ? 18.188 -6.23 -2.76 1 97.44 162 ASP A CA 1
ATOM 1278 C C . ASP A 1 162 ? 16.938 -5.859 -1.95 1 97.44 162 ASP A C 1
ATOM 1280 O O . ASP A 1 162 ? 15.82 -6.203 -2.332 1 97.44 162 ASP A O 1
ATOM 1284 N N . SER A 1 163 ? 17.141 -5.125 -0.901 1 96.25 163 SER A N 1
ATOM 1285 C CA . SER A 1 163 ? 16.062 -4.848 0.033 1 96.25 163 SER A CA 1
ATOM 1286 C C . SER A 1 163 ? 15.055 -3.871 -0.566 1 96.25 163 SER A C 1
ATOM 1288 O O . SER A 1 163 ? 13.953 -3.705 -0.036 1 96.25 163 SER A O 1
ATOM 1290 N N . HIS A 1 164 ? 15.352 -3.166 -1.702 1 94.81 164 HIS A N 1
ATOM 1291 C CA . HIS A 1 164 ? 14.375 -2.332 -2.396 1 94.81 164 HIS A CA 1
ATOM 1292 C C . HIS A 1 164 ? 13.312 -3.184 -3.086 1 94.81 164 HIS A C 1
ATOM 1294 O O . HIS A 1 164 ? 12.125 -2.848 -3.057 1 94.81 164 HIS A O 1
ATOM 1300 N N . GLN A 1 165 ? 13.766 -4.297 -3.619 1 96.75 165 GLN A N 1
ATOM 1301 C CA . GLN A 1 165 ? 12.836 -5.176 -4.328 1 96.75 165 GLN A CA 1
ATOM 1302 C C . GLN A 1 165 ? 12.188 -6.176 -3.377 1 96.75 165 GLN A C 1
ATOM 1304 O O . GLN A 1 165 ? 11.023 -6.539 -3.549 1 96.75 165 GLN A O 1
ATOM 1309 N N . TYR A 1 166 ? 13.086 -6.578 -2.381 1 98.25 166 TYR A N 1
ATOM 1310 C CA . TYR A 1 166 ? 12.656 -7.621 -1.457 1 98.25 166 TYR A CA 1
ATOM 1311 C C . TYR A 1 166 ? 12.867 -7.191 -0.011 1 98.25 166 TYR A C 1
ATOM 1313 O O . TYR A 1 166 ? 13.75 -7.715 0.676 1 98.25 166 TYR A O 1
ATOM 1321 N N . PRO A 1 167 ? 12.008 -6.301 0.472 1 97.88 167 PRO A N 1
ATOM 1322 C CA . PRO A 1 167 ? 12.164 -5.867 1.863 1 97.88 167 PRO A CA 1
ATOM 1323 C C . PRO A 1 167 ? 11.992 -7.012 2.859 1 97.88 167 PRO A C 1
ATOM 1325 O O . PRO A 1 167 ? 11.148 -7.895 2.654 1 97.88 167 PRO A O 1
ATOM 1328 N N . TYR A 1 168 ? 12.875 -6.996 3.938 1 98.19 168 TYR A N 1
ATOM 1329 C CA . TYR A 1 168 ? 12.844 -8.062 4.93 1 98.19 168 TYR A CA 1
ATOM 1330 C C . TYR A 1 168 ? 13.148 -7.52 6.324 1 98.19 168 TYR A C 1
ATOM 1332 O O . TYR A 1 168 ? 13.578 -6.375 6.469 1 98.19 168 TYR A O 1
ATOM 1340 N N . ILE A 1 169 ? 12.734 -8.242 7.312 1 97.25 169 ILE A N 1
ATOM 1341 C CA . ILE A 1 169 ? 13.148 -8.07 8.703 1 97.25 169 ILE A CA 1
ATOM 1342 C C . ILE A 1 169 ? 13.68 -9.398 9.25 1 97.25 169 ILE A C 1
ATOM 1344 O O . ILE A 1 169 ? 13.484 -10.453 8.641 1 97.25 169 ILE A O 1
ATOM 1348 N N . ILE A 1 170 ? 14.461 -9.305 10.328 1 97.5 170 ILE A N 1
ATOM 1349 C CA . ILE A 1 170 ? 14.852 -10.492 11.086 1 97.5 170 ILE A CA 1
ATOM 1350 C C . ILE A 1 170 ? 13.977 -10.617 12.328 1 97.5 170 ILE A C 1
ATOM 1352 O O . ILE A 1 170 ? 14.055 -9.789 13.242 1 97.5 170 ILE A O 1
ATOM 1356 N N . GLU A 1 171 ? 13.094 -11.523 12.297 1 95.5 171 GLU A N 1
ATOM 1357 C CA . GLU A 1 171 ? 12.172 -11.758 13.414 1 95.5 171 GLU A CA 1
ATOM 1358 C C . GLU A 1 171 ? 12.422 -13.125 14.047 1 95.5 171 GLU A C 1
ATOM 1360 O O . GLU A 1 171 ? 12.305 -14.156 13.383 1 95.5 171 GLU A O 1
ATOM 1365 N N . ASN A 1 172 ? 12.797 -13.125 15.32 1 94.31 172 ASN A N 1
ATOM 1366 C CA . ASN A 1 172 ? 13.094 -14.367 16.031 1 94.31 172 ASN A CA 1
ATOM 1367 C C . ASN A 1 172 ? 14.148 -15.188 15.297 1 94.31 172 ASN A C 1
ATOM 1369 O O . ASN A 1 172 ? 13.984 -16.391 15.102 1 94.31 172 ASN A O 1
ATOM 1373 N N . LYS A 1 173 ? 15.164 -14.508 14.711 1 94.31 173 LYS A N 1
ATOM 1374 C CA . LYS A 1 173 ? 16.312 -15.086 14.016 1 94.31 173 LYS A CA 1
ATOM 1375 C C . LYS A 1 173 ? 15.891 -15.75 12.711 1 94.31 173 LYS A C 1
ATOM 1377 O O . LYS A 1 173 ? 16.562 -16.656 12.219 1 94.31 173 LYS A O 1
ATOM 1382 N N . ARG A 1 174 ? 14.742 -15.336 12.234 1 95.56 174 ARG A N 1
ATOM 1383 C CA . ARG A 1 174 ? 14.266 -15.836 10.953 1 95.56 174 ARG A CA 1
ATOM 1384 C C . ARG A 1 174 ? 14.211 -14.719 9.914 1 95.56 174 ARG A C 1
ATOM 1386 O O . ARG A 1 174 ? 13.812 -13.594 10.227 1 95.56 174 ARG A O 1
ATOM 1393 N N . LEU A 1 175 ? 14.688 -15.023 8.766 1 96.81 175 LEU A N 1
ATOM 1394 C CA . LEU A 1 175 ? 14.531 -14.102 7.648 1 96.81 175 LEU A CA 1
ATOM 1395 C C . LEU A 1 175 ? 13.07 -14.031 7.199 1 96.81 175 LEU A C 1
ATOM 1397 O O . LEU A 1 175 ? 12.516 -15.023 6.723 1 96.81 175 LEU A O 1
ATOM 1401 N N . THR A 1 176 ? 12.445 -12.883 7.43 1 98 176 THR A N 1
ATOM 1402 C CA . THR A 1 176 ? 11.031 -12.664 7.137 1 98 176 THR A CA 1
ATOM 1403 C C . THR A 1 176 ? 10.859 -11.531 6.129 1 98 176 THR A C 1
ATOM 1405 O O . THR A 1 176 ? 11.273 -10.398 6.383 1 98 176 THR A O 1
ATOM 1408 N N . PHE A 1 177 ? 10.297 -11.906 5.023 1 98.19 177 PHE A N 1
ATOM 1409 C CA . PHE A 1 177 ? 10.055 -10.883 4.012 1 98.19 177 PHE A CA 1
ATOM 1410 C C . PHE A 1 177 ? 8.766 -10.117 4.312 1 98.19 177 PHE A C 1
ATOM 1412 O O . PHE A 1 177 ? 7.832 -10.672 4.898 1 98.19 177 PHE A O 1
ATOM 1419 N N . VAL A 1 178 ? 8.781 -8.805 3.938 1 97.81 178 VAL A N 1
ATOM 1420 C CA . VAL A 1 178 ? 7.637 -7.953 4.246 1 97.81 178 VAL A CA 1
ATOM 1421 C C . VAL A 1 178 ? 7.191 -7.211 2.988 1 97.81 178 VAL A C 1
ATOM 1423 O O . VAL A 1 178 ? 8.008 -6.902 2.119 1 97.81 178 VAL A O 1
ATOM 1426 N N . GLY A 1 179 ? 5.914 -6.973 2.855 1 96.44 179 GLY A N 1
ATOM 1427 C CA . GLY A 1 179 ? 5.316 -6.18 1.79 1 96.44 179 GLY A CA 1
ATOM 1428 C C . GLY A 1 179 ? 4.113 -5.379 2.244 1 96.44 179 GLY A C 1
ATOM 1429 O O . GLY A 1 179 ? 4.027 -4.984 3.408 1 96.44 179 GLY A O 1
ATOM 1430 N N . GLU A 1 180 ? 3.318 -5.008 1.329 1 95.81 180 GLU A N 1
ATOM 1431 C CA . GLU A 1 180 ? 2.133 -4.219 1.649 1 95.81 180 GLU A CA 1
ATOM 1432 C C . GLU A 1 180 ? 1.014 -5.098 2.195 1 95.81 180 GLU A C 1
ATOM 1434 O O . GLU A 1 180 ? 0.284 -5.734 1.429 1 95.81 180 GLU A O 1
ATOM 1439 N N . GLY A 1 181 ? 0.967 -5.152 3.557 1 95.5 181 GLY A N 1
ATOM 1440 C CA . GLY A 1 181 ? -0.135 -5.848 4.199 1 95.5 181 GLY A CA 1
ATOM 1441 C C . GLY A 1 181 ? 0.163 -7.309 4.477 1 95.5 181 GLY A C 1
ATOM 1442 O O . GLY A 1 181 ? -0.751 -8.102 4.719 1 95.5 181 GLY A O 1
ATOM 1443 N N . TRP A 1 182 ? 1.433 -7.688 4.344 1 95.69 182 TRP A N 1
ATOM 1444 C CA . TRP A 1 182 ? 1.762 -9.086 4.598 1 95.69 182 TRP A CA 1
ATOM 1445 C C . TRP A 1 182 ? 3.215 -9.234 5.035 1 95.69 182 TRP A C 1
ATOM 1447 O O . TRP A 1 182 ? 4.047 -8.367 4.75 1 95.69 182 TRP A O 1
ATOM 1457 N N . LYS A 1 183 ? 3.545 -10.234 5.723 1 96.94 183 LYS A N 1
ATOM 1458 C CA . LYS A 1 183 ? 4.898 -10.727 5.961 1 96.94 183 LYS A CA 1
ATOM 1459 C C . LYS A 1 183 ? 4.949 -12.25 5.875 1 96.94 183 LYS A C 1
ATOM 1461 O O . LYS A 1 183 ? 3.957 -12.93 6.16 1 96.94 183 LYS A O 1
ATOM 1466 N N . SER A 1 184 ? 6.035 -12.766 5.457 1 96.69 184 SER A N 1
ATOM 1467 C CA . SER A 1 184 ? 6.164 -14.203 5.242 1 96.69 184 SER A CA 1
ATOM 1468 C C . SER A 1 184 ? 7.602 -14.664 5.449 1 96.69 184 SER A C 1
ATOM 1470 O O . SER A 1 184 ? 8.523 -14.133 4.836 1 96.69 184 SER A O 1
ATOM 1472 N N . SER A 1 185 ? 7.781 -15.672 6.254 1 95.75 185 SER A N 1
ATOM 1473 C CA . SER A 1 185 ? 9.109 -16.203 6.559 1 95.75 185 SER A CA 1
ATOM 1474 C C . SER A 1 185 ? 9.609 -17.109 5.445 1 95.75 185 SER A C 1
ATOM 1476 O O . SER A 1 185 ? 8.82 -17.812 4.809 1 95.75 185 SER A O 1
ATOM 1478 N N . LEU A 1 186 ? 10.891 -17.109 5.281 1 94.38 186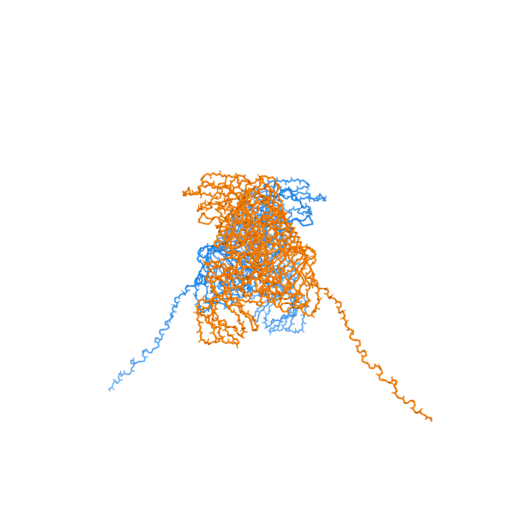 LEU A N 1
ATOM 1479 C CA . LEU A 1 186 ? 11.547 -18 4.332 1 94.38 186 LEU A CA 1
ATOM 1480 C C . LEU A 1 186 ? 11.328 -19.453 4.711 1 94.38 186 LEU A C 1
ATOM 1482 O O . LEU A 1 186 ? 11.609 -19.859 5.844 1 94.38 186 LEU A O 1
ATOM 1486 N N . TRP A 1 187 ? 10.828 -20.266 3.787 1 90.25 187 TRP A N 1
ATOM 1487 C CA . TRP A 1 187 ? 10.578 -21.656 4.164 1 90.25 187 TRP A CA 1
ATOM 1488 C C . TRP A 1 187 ? 11.227 -22.609 3.172 1 90.25 187 TRP A C 1
ATOM 1490 O O . TRP A 1 187 ? 11.344 -23.812 3.443 1 90.25 187 TRP A O 1
ATOM 1500 N N . ALA A 1 188 ? 11.711 -22.141 1.975 1 90.88 188 ALA A N 1
ATOM 1501 C CA . ALA A 1 188 ? 12.406 -22.984 1.014 1 90.88 188 ALA A CA 1
ATOM 1502 C C . ALA A 1 188 ? 13.328 -22.172 0.122 1 90.88 188 ALA A C 1
ATOM 1504 O O . ALA A 1 188 ? 13.125 -20.969 -0.056 1 90.88 188 ALA A O 1
ATOM 1505 N N . ILE A 1 189 ? 14.32 -22.844 -0.456 1 91.19 189 ILE A N 1
ATOM 1506 C CA . ILE A 1 189 ? 15.312 -22.172 -1.288 1 91.19 189 ILE A CA 1
ATOM 1507 C C . ILE A 1 189 ? 15.602 -23.016 -2.529 1 91.19 189 ILE A C 1
ATOM 1509 O O . ILE A 1 189 ? 15.75 -24.234 -2.439 1 91.19 189 ILE A O 1
ATOM 1513 N N . MET A 1 190 ? 15.641 -22.391 -3.627 1 92.81 190 MET A N 1
ATOM 1514 C CA . MET A 1 190 ? 16.078 -23.016 -4.867 1 92.81 190 MET A CA 1
ATOM 1515 C C . MET A 1 190 ? 17.359 -22.359 -5.383 1 92.81 190 MET A C 1
ATOM 1517 O O . MET A 1 190 ? 17.547 -21.156 -5.246 1 92.81 190 MET A O 1
ATOM 1521 N N . GLN A 1 191 ? 18.188 -23.141 -6.047 1 93.31 191 GLN A N 1
ATOM 1522 C CA . GLN A 1 191 ? 19.469 -22.656 -6.543 1 93.31 191 GLN A CA 1
ATOM 1523 C C . GLN A 1 191 ? 19.469 -22.547 -8.062 1 93.31 191 GLN A C 1
ATOM 1525 O O . GLN A 1 191 ? 19.094 -23.484 -8.758 1 93.31 191 GLN A O 1
ATOM 1530 N N . PHE A 1 192 ? 19.875 -21.422 -8.555 1 95.5 192 PHE A N 1
ATOM 1531 C CA . PHE A 1 192 ? 19.953 -21.156 -9.984 1 95.5 192 PHE A CA 1
ATOM 1532 C C . PHE A 1 192 ? 21.391 -20.781 -10.375 1 95.5 192 PHE A C 1
ATOM 1534 O O . PHE A 1 192 ? 22.062 -20.062 -9.633 1 95.5 192 PHE A O 1
ATOM 1541 N N . ASP A 1 193 ? 21.75 -21.234 -11.516 1 95.94 193 ASP A N 1
ATOM 1542 C CA . ASP A 1 193 ? 23.047 -20.859 -12.086 1 95.94 193 ASP A CA 1
ATOM 1543 C C . ASP A 1 193 ? 23.078 -19.375 -12.438 1 95.94 193 ASP A C 1
ATOM 1545 O O . ASP A 1 193 ? 22.156 -18.859 -13.078 1 95.94 193 ASP A O 1
ATOM 1549 N N . PRO A 1 194 ? 24.094 -18.656 -11.992 1 95.75 194 PRO A N 1
ATOM 1550 C CA . PRO A 1 194 ? 24.125 -17.219 -12.211 1 95.75 194 PRO A CA 1
ATOM 1551 C C . PRO A 1 194 ? 24.266 -16.828 -13.68 1 95.75 194 PRO A C 1
ATOM 1553 O O . PRO A 1 194 ? 23.875 -15.734 -14.078 1 95.75 194 PRO A O 1
ATOM 1556 N N . ASP A 1 195 ? 24.766 -17.672 -14.516 1 95.56 195 ASP A N 1
ATOM 1557 C CA . ASP A 1 195 ? 25.016 -17.344 -15.922 1 95.56 195 ASP A CA 1
ATOM 1558 C C . ASP A 1 195 ? 23.859 -17.797 -16.812 1 95.56 195 ASP A C 1
ATOM 1560 O O . ASP A 1 195 ? 23.281 -16.984 -17.531 1 95.56 195 ASP A O 1
ATOM 1564 N N . THR A 1 196 ? 23.422 -19.031 -16.625 1 95.94 196 THR A N 1
ATOM 1565 C CA . THR A 1 196 ? 22.422 -19.609 -17.516 1 95.94 196 THR A CA 1
ATOM 1566 C C . THR A 1 196 ? 21.016 -19.375 -16.969 1 95.94 196 THR A C 1
ATOM 1568 O O . THR A 1 196 ? 20.031 -19.516 -17.703 1 95.94 196 THR A O 1
ATOM 1571 N N . HIS A 1 197 ? 20.922 -19.188 -15.688 1 96.38 197 HIS A N 1
ATOM 1572 C CA . HIS A 1 197 ? 19.656 -19.031 -14.969 1 96.38 197 HIS A CA 1
ATOM 1573 C C . HIS A 1 197 ? 18.828 -20.312 -15.008 1 96.38 197 HIS A C 1
ATOM 1575 O O . HIS A 1 197 ? 17.609 -20.266 -14.953 1 96.38 197 HIS A O 1
ATOM 1581 N N . LEU A 1 198 ? 19.516 -21.469 -15.172 1 97.12 198 LEU A N 1
ATOM 1582 C CA . LEU A 1 198 ? 18.891 -22.781 -15.055 1 97.12 198 LEU A CA 1
ATOM 1583 C C . LEU A 1 198 ? 18.969 -23.297 -13.617 1 97.12 198 LEU A C 1
ATOM 1585 O O . LEU A 1 198 ? 19.922 -22.969 -12.898 1 97.12 198 LEU A O 1
ATOM 1589 N N . VAL A 1 199 ? 18 -24.047 -13.203 1 96 199 VAL A N 1
ATOM 1590 C CA . VAL A 1 199 ? 18.094 -24.703 -11.906 1 96 199 VAL A CA 1
ATOM 1591 C C . VAL A 1 199 ? 19.359 -25.562 -11.867 1 96 199 VAL A C 1
ATOM 1593 O O . VAL A 1 199 ? 19.625 -26.344 -12.789 1 96 199 VAL A O 1
ATOM 1596 N N . LEU A 1 200 ? 20.125 -25.438 -10.859 1 93.5 200 LEU A N 1
ATOM 1597 C CA . LEU A 1 200 ? 21.328 -26.25 -10.734 1 93.5 200 LEU A CA 1
ATOM 1598 C C . LEU A 1 200 ? 20.984 -27.734 -10.602 1 93.5 200 LEU A C 1
ATOM 1600 O O . LEU A 1 200 ? 20.047 -28.094 -9.875 1 93.5 200 LEU A O 1
ATOM 1604 N N . PRO A 1 201 ? 21.703 -28.578 -11.312 1 93.06 201 PRO A N 1
ATOM 1605 C CA . PRO A 1 201 ? 21.359 -30 -11.336 1 93.06 201 PRO A CA 1
ATOM 1606 C C . PRO A 1 201 ? 21.484 -30.656 -9.969 1 93.06 201 PRO A C 1
ATOM 1608 O O . PRO A 1 201 ? 22.391 -30.328 -9.195 1 93.06 201 PRO A O 1
ATOM 1611 N N . ASN A 1 202 ? 20.547 -31.5 -9.688 1 90.88 202 ASN A N 1
ATOM 1612 C CA . ASN A 1 202 ? 20.531 -32.344 -8.5 1 90.88 202 ASN A CA 1
ATOM 1613 C C . ASN A 1 202 ? 20.359 -31.531 -7.227 1 90.88 202 ASN A C 1
ATOM 1615 O O . ASN A 1 202 ? 20.906 -31.906 -6.176 1 90.88 202 ASN A O 1
ATOM 1619 N N . THR A 1 203 ? 19.719 -30.375 -7.281 1 87.81 203 THR A N 1
ATOM 1620 C CA . THR A 1 203 ? 19.469 -29.562 -6.094 1 87.81 203 THR A CA 1
ATOM 1621 C C . THR A 1 203 ? 17.984 -29.594 -5.723 1 87.81 203 THR A C 1
ATOM 1623 O O . THR A 1 203 ? 17.641 -29.797 -4.555 1 87.81 203 THR A O 1
ATOM 1626 N N . GLY A 1 204 ? 17.125 -29.547 -6.852 1 82.88 204 GLY A N 1
ATOM 1627 C CA . GLY A 1 204 ? 15.688 -29.578 -6.621 1 82.88 204 GLY A CA 1
ATOM 1628 C C . GLY A 1 204 ? 15.25 -28.75 -5.426 1 82.88 204 GLY A C 1
ATOM 1629 O O . GLY A 1 204 ? 15.617 -27.578 -5.312 1 82.88 204 GLY A O 1
ATOM 1630 N N . ASP A 1 205 ? 14.328 -29.375 -4.578 1 76.12 205 ASP A N 1
ATOM 1631 C CA . ASP A 1 205 ? 13.812 -28.734 -3.371 1 76.12 205 ASP A CA 1
ATOM 1632 C C . ASP A 1 205 ? 14.766 -28.938 -2.193 1 76.12 205 ASP A C 1
ATOM 1634 O O . ASP A 1 205 ? 14.461 -28.516 -1.069 1 76.12 205 ASP A O 1
ATOM 1638 N N . ASN A 1 206 ? 15.805 -29.703 -2.455 1 62.41 206 ASN A N 1
ATOM 1639 C CA . ASN A 1 206 ? 16.625 -30.234 -1.371 1 62.41 206 ASN A CA 1
ATOM 1640 C C . ASN A 1 206 ? 17.766 -29.281 -1.002 1 62.41 206 ASN A C 1
ATOM 1642 O O . ASN A 1 206 ? 18.922 -29.562 -1.313 1 62.41 206 ASN A O 1
ATOM 1646 N N . LEU A 1 207 ? 17.609 -27.906 -1.124 1 54.97 207 LEU A N 1
ATOM 1647 C CA . LEU A 1 207 ? 18.812 -27.141 -0.77 1 54.97 207 LEU A CA 1
ATOM 1648 C C . LEU A 1 207 ? 19.359 -27.594 0.584 1 54.97 207 LEU A C 1
ATOM 1650 O O . LEU A 1 207 ? 20.297 -26.984 1.109 1 54.97 207 LEU A O 1
ATOM 1654 N N . GLY A 1 208 ? 18.953 -28.844 0.858 1 56.78 208 GLY A N 1
ATOM 1655 C CA . GLY A 1 208 ? 19.578 -29.062 2.152 1 56.78 208 GLY A CA 1
ATOM 1656 C C . GLY A 1 208 ? 19.188 -28.016 3.188 1 56.78 208 GLY A C 1
ATOM 1657 O O . GLY A 1 208 ? 19.953 -27.719 4.102 1 56.78 208 GLY A O 1
ATOM 1658 N N . TRP A 1 209 ? 18.172 -27.391 2.746 1 57.62 209 TRP A N 1
ATOM 1659 C CA . TRP A 1 209 ? 17.75 -26.281 3.598 1 57.62 209 TRP A CA 1
ATOM 1660 C C . TRP A 1 209 ? 17.453 -26.766 5.012 1 57.62 209 TRP A C 1
ATOM 1662 O O . TRP A 1 209 ? 16.906 -27.859 5.195 1 57.62 209 TRP A O 1
ATOM 1672 N N . ARG A 1 210 ? 18.25 -26.25 5.938 1 63.97 210 ARG A N 1
ATOM 1673 C CA . ARG A 1 210 ? 18.312 -26.547 7.363 1 63.97 210 ARG A CA 1
ATOM 1674 C C . ARG A 1 210 ? 17.766 -25.391 8.188 1 63.97 210 ARG A C 1
ATOM 1676 O O . ARG A 1 210 ? 17.547 -24.297 7.668 1 63.97 210 ARG A O 1
ATOM 1683 N N . SER A 1 211 ? 17.375 -25.781 9.305 1 75.75 211 SER A N 1
ATOM 1684 C CA . SER A 1 211 ? 17.141 -24.734 10.289 1 75.75 211 SER A CA 1
ATOM 1685 C C . SER A 1 211 ? 18.281 -23.719 10.305 1 75.75 211 SER A C 1
ATOM 1687 O O . SER A 1 211 ? 19.438 -24.062 10.109 1 75.75 211 SER A O 1
ATOM 1689 N N . TYR A 1 212 ? 17.938 -22.484 10.242 1 86.62 212 TYR A N 1
ATOM 1690 C CA . TYR A 1 212 ? 18.938 -21.422 10.195 1 86.62 212 TYR A CA 1
ATOM 1691 C C . TYR A 1 212 ? 18.656 -20.359 11.25 1 86.62 212 TYR A C 1
ATOM 1693 O O . TYR A 1 212 ? 17.531 -20.25 11.758 1 86.62 212 TYR A O 1
ATOM 1701 N N . ASP A 1 213 ? 19.75 -19.766 11.719 1 92.62 213 ASP A N 1
ATOM 1702 C CA . ASP A 1 213 ? 19.641 -18.484 12.406 1 92.62 213 ASP A CA 1
ATOM 1703 C C . ASP A 1 213 ? 20.094 -17.328 11.508 1 92.62 213 ASP A C 1
ATOM 1705 O O . ASP A 1 213 ? 21.203 -17.344 10.977 1 92.62 213 ASP A O 1
ATOM 1709 N N . ALA A 1 214 ? 19.188 -16.422 11.289 1 95.94 214 ALA A N 1
ATOM 1710 C CA . ALA A 1 214 ? 19.469 -15.305 10.391 1 95.94 214 ALA A CA 1
ATOM 1711 C C . ALA A 1 214 ? 20 -14.094 11.164 1 95.94 214 ALA A C 1
ATOM 1713 O O . ALA A 1 214 ? 19.484 -13.766 12.234 1 95.94 214 ALA A O 1
ATOM 1714 N N . THR A 1 215 ? 21.047 -13.5 10.758 1 96.81 215 THR A N 1
ATOM 1715 C CA . THR A 1 215 ? 21.594 -12.242 11.258 1 96.81 215 THR A CA 1
ATOM 1716 C C . THR A 1 215 ? 21.938 -11.312 10.102 1 96.81 215 THR A C 1
ATOM 1718 O O . THR A 1 215 ? 22.484 -11.75 9.086 1 96.81 215 THR A O 1
ATOM 1721 N N . GLU A 1 216 ? 21.594 -10.078 10.203 1 97.12 216 GLU A N 1
ATOM 1722 C CA . GLU A 1 216 ? 22.031 -9.094 9.219 1 97.12 216 GLU A CA 1
ATOM 1723 C C . GLU A 1 216 ? 23.422 -8.555 9.547 1 97.12 216 GLU A C 1
ATOM 1725 O O . GLU A 1 216 ? 23.609 -7.887 10.562 1 97.12 216 GLU A O 1
ATOM 1730 N N . ILE A 1 217 ? 24.328 -8.758 8.695 1 96.88 217 ILE A N 1
ATOM 1731 C CA . ILE A 1 217 ? 25.703 -8.344 8.898 1 96.88 217 ILE A CA 1
ATOM 1732 C C . ILE A 1 217 ? 25.875 -6.883 8.477 1 96.88 217 ILE A C 1
ATOM 1734 O O . ILE A 1 217 ? 26.531 -6.102 9.172 1 96.88 217 ILE A O 1
ATOM 1738 N N . ASN A 1 218 ? 25.375 -6.551 7.352 1 94.75 218 ASN A N 1
ATOM 1739 C CA . ASN A 1 218 ? 25.234 -5.227 6.75 1 94.75 218 ASN A CA 1
ATOM 1740 C C . ASN A 1 218 ? 23.891 -5.086 6.035 1 94.75 218 ASN A C 1
ATOM 1742 O O . ASN A 1 218 ? 23.234 -6.082 5.723 1 94.75 218 ASN A O 1
ATOM 1746 N N . PRO A 1 219 ? 23.484 -3.914 5.887 1 92.81 219 PRO A N 1
ATOM 1747 C CA . PRO A 1 219 ? 22.234 -3.762 5.141 1 92.81 219 PRO A CA 1
ATOM 1748 C C . PRO A 1 219 ? 22.234 -4.535 3.824 1 92.81 219 PRO A C 1
ATOM 1750 O O . PRO A 1 219 ? 23.094 -4.301 2.967 1 92.81 219 PRO A O 1
ATOM 1753 N N . GLY A 1 220 ? 21.375 -5.48 3.746 1 96.81 220 GLY A N 1
ATOM 1754 C CA . GLY A 1 220 ? 21.219 -6.258 2.527 1 96.81 220 GLY A CA 1
ATOM 1755 C C . GLY A 1 220 ? 22.047 -7.539 2.533 1 96.81 220 GLY A C 1
ATOM 1756 O O . GLY A 1 220 ? 21.922 -8.359 1.618 1 96.81 220 GLY A O 1
ATOM 1757 N N . LEU A 1 221 ? 22.922 -7.672 3.52 1 98.31 221 LEU A N 1
ATOM 1758 C CA . LEU A 1 221 ? 23.75 -8.867 3.641 1 98.31 221 LEU A CA 1
ATOM 1759 C C . LEU A 1 221 ? 23.328 -9.703 4.844 1 98.31 221 LEU A C 1
ATOM 1761 O O . LEU A 1 221 ? 23.5 -9.281 5.992 1 98.31 221 LEU A O 1
ATOM 1765 N N . ILE A 1 222 ? 22.828 -10.891 4.637 1 97.75 222 ILE A N 1
ATOM 1766 C CA . ILE A 1 222 ? 22.266 -11.742 5.676 1 97.75 222 ILE A CA 1
ATOM 1767 C C . ILE A 1 222 ? 23.094 -13.008 5.816 1 97.75 222 ILE A C 1
ATOM 1769 O O . ILE A 1 222 ? 23.469 -13.633 4.816 1 97.75 222 ILE A O 1
ATOM 1773 N N . ARG A 1 223 ? 23.422 -13.359 7 1 95.62 223 ARG A N 1
ATOM 1774 C CA . ARG A 1 223 ? 24.062 -14.633 7.309 1 95.62 223 ARG A CA 1
ATOM 1775 C C . ARG A 1 223 ? 23.062 -15.641 7.844 1 95.62 223 ARG A C 1
ATOM 1777 O O . ARG A 1 223 ? 22.312 -15.352 8.789 1 95.62 223 ARG A O 1
ATOM 1784 N N . LEU A 1 224 ? 22.938 -16.734 7.152 1 92.56 224 LEU A N 1
ATOM 1785 C CA . LEU A 1 224 ? 22.156 -17.875 7.621 1 92.56 224 LEU A CA 1
ATOM 1786 C C . LEU A 1 224 ? 23.062 -18.953 8.227 1 92.56 224 LEU A C 1
ATOM 1788 O O . LEU A 1 224 ? 23.781 -19.641 7.512 1 92.56 224 LEU A O 1
ATOM 1792 N N . SER A 1 225 ? 22.953 -18.969 9.523 1 90 225 SER A N 1
ATOM 1793 C CA . SER A 1 225 ? 23.812 -19.906 10.234 1 90 225 SER A CA 1
ATOM 1794 C C . SER A 1 225 ? 23.062 -21.188 10.602 1 90 225 SER A C 1
ATOM 1796 O O . SER A 1 225 ? 21.844 -21.156 10.812 1 90 225 SER A O 1
ATOM 1798 N N . ASP A 1 226 ? 23.719 -22.25 10.523 1 78.06 226 ASP A N 1
ATOM 1799 C CA . ASP A 1 226 ? 23.188 -23.531 10.945 1 78.06 226 ASP A CA 1
ATOM 1800 C C . ASP A 1 226 ? 23.75 -23.953 12.297 1 78.06 226 ASP A C 1
ATOM 1802 O O . ASP A 1 226 ? 24.766 -24.672 12.352 1 78.06 226 ASP A O 1
ATOM 1806 N N . PRO A 1 227 ? 23.109 -23.625 13.281 1 69.94 227 PRO A N 1
ATOM 1807 C CA . PRO A 1 227 ? 23.703 -23.922 14.586 1 69.94 227 PRO A CA 1
ATOM 1808 C C . PRO A 1 227 ? 23.812 -25.422 14.836 1 69.94 227 PRO A C 1
ATOM 1810 O O . PRO A 1 227 ? 24.656 -25.859 15.625 1 69.94 227 PRO A O 1
ATOM 1813 N N . LYS A 1 228 ? 22.953 -26.156 14.234 1 71.31 228 LYS A N 1
ATOM 1814 C CA . LYS A 1 228 ? 22.984 -27.594 14.5 1 71.31 228 LYS A CA 1
ATOM 1815 C C . LYS A 1 228 ? 23.938 -28.312 13.555 1 71.31 228 LYS A C 1
ATOM 1817 O O . LYS A 1 228 ? 24.203 -29.5 13.711 1 71.31 228 LYS A O 1
ATOM 1822 N N . LYS A 1 229 ? 24.609 -27.531 12.672 1 65.06 229 LYS A N 1
ATOM 1823 C CA . LYS A 1 229 ? 25.594 -28.016 11.711 1 65.06 229 LYS A CA 1
ATOM 1824 C C . LYS A 1 229 ? 25.062 -29.234 10.953 1 65.06 229 LYS A C 1
ATOM 1826 O O . LYS A 1 229 ? 25.75 -30.25 10.828 1 65.06 229 LYS A O 1
ATOM 1831 N N . GLU A 1 230 ? 23.781 -29.219 10.641 1 62.5 230 GLU A N 1
ATOM 1832 C CA . GLU A 1 230 ? 23.125 -30.344 9.969 1 62.5 230 GLU A CA 1
ATOM 1833 C C . GLU A 1 230 ? 23.203 -30.203 8.453 1 62.5 230 GLU A C 1
ATOM 1835 O O . GLU A 1 230 ? 22.766 -31.094 7.719 1 62.5 230 GLU A O 1
ATOM 1840 N N . ALA A 1 231 ? 23.781 -28.984 8.109 1 57.06 231 ALA A N 1
ATOM 1841 C CA . ALA A 1 231 ? 23.797 -28.781 6.664 1 57.06 231 ALA A CA 1
ATOM 1842 C C . ALA A 1 231 ? 24.781 -29.734 5.988 1 57.06 231 ALA A C 1
ATOM 1844 O O . ALA A 1 231 ? 25.969 -29.766 6.344 1 57.06 231 ALA A O 1
ATOM 1845 N N . ASP A 1 232 ? 24.547 -30.969 5.855 1 54.91 232 ASP A N 1
ATOM 1846 C CA . ASP A 1 232 ? 25.547 -31.953 5.496 1 54.91 232 ASP A CA 1
ATOM 1847 C C . ASP A 1 232 ? 26.016 -31.75 4.055 1 54.91 232 ASP A C 1
ATOM 1849 O O . ASP A 1 232 ? 27.141 -32.156 3.705 1 54.91 232 ASP A O 1
ATOM 1853 N N . LYS A 1 233 ? 25.422 -31.328 2.973 1 59.09 233 LYS A N 1
ATOM 1854 C CA . LYS A 1 233 ? 26.078 -31.797 1.756 1 59.09 233 LYS A CA 1
ATOM 1855 C C . LYS A 1 233 ? 26.125 -30.703 0.699 1 59.09 233 LYS A C 1
ATOM 1857 O O . LYS A 1 233 ? 27.078 -30.625 -0.084 1 59.09 233 LYS A O 1
ATOM 1862 N N . PHE A 1 234 ? 25.109 -29.875 0.563 1 63.25 234 PHE A N 1
ATOM 1863 C CA . PHE A 1 234 ? 25.141 -29.062 -0.643 1 63.25 234 PHE A CA 1
ATOM 1864 C C . PHE A 1 234 ? 25.094 -27.578 -0.291 1 63.25 234 PHE A C 1
ATOM 1866 O O . PHE A 1 234 ? 24.156 -27.125 0.38 1 63.25 234 PHE A O 1
ATOM 1873 N N . PHE A 1 235 ? 26.5 -27.047 -0.42 1 77.38 235 PHE A N 1
ATOM 1874 C CA . PHE A 1 235 ? 26.594 -25.594 -0.222 1 77.38 235 PHE A CA 1
ATOM 1875 C C . PHE A 1 235 ? 26.672 -24.875 -1.56 1 77.38 235 PHE A C 1
ATOM 1877 O O . PHE A 1 235 ? 27.5 -25.219 -2.41 1 77.38 235 PHE A O 1
ATOM 1884 N N . PRO A 1 236 ? 25.766 -24 -1.74 1 87.94 236 PRO A N 1
ATOM 1885 C CA . PRO A 1 236 ? 25.844 -23.266 -3.006 1 87.94 236 PRO A CA 1
ATOM 1886 C C . PRO A 1 236 ? 27.141 -22.453 -3.143 1 87.94 236 PRO A C 1
ATOM 1888 O O . PRO A 1 236 ? 27.625 -21.891 -2.16 1 87.94 236 PRO A O 1
ATOM 1891 N N . ALA A 1 237 ? 27.734 -22.484 -4.297 1 91 237 ALA A N 1
ATOM 1892 C CA . ALA A 1 237 ? 28.953 -21.719 -4.555 1 91 237 ALA A CA 1
ATOM 1893 C C . ALA A 1 237 ? 28.656 -20.219 -4.52 1 91 237 ALA A C 1
ATOM 1895 O O . ALA A 1 237 ? 27.547 -19.781 -4.852 1 91 237 ALA A O 1
ATOM 1896 N N . PRO A 1 238 ? 29.656 -19.391 -4.035 1 95.12 238 PRO A N 1
ATOM 1897 C CA . PRO A 1 238 ? 29.469 -17.953 -4.199 1 95.12 238 PRO A CA 1
ATOM 1898 C C . PRO A 1 238 ? 29.078 -17.562 -5.621 1 95.12 238 PRO A C 1
ATOM 1900 O O . PRO A 1 238 ? 29.594 -18.125 -6.586 1 95.12 238 PRO A O 1
ATOM 1903 N N . GLY A 1 239 ? 28.141 -16.672 -5.75 1 97.12 239 GLY A N 1
ATOM 1904 C CA . GLY A 1 239 ? 27.625 -16.266 -7.051 1 97.12 239 GLY A CA 1
ATOM 1905 C C . GLY A 1 239 ? 26.312 -16.922 -7.406 1 97.12 239 GLY A C 1
ATOM 1906 O O . GLY A 1 239 ? 25.578 -16.438 -8.273 1 97.12 239 GLY A O 1
ATOM 1907 N N . THR A 1 240 ? 26 -18.062 -6.766 1 95.94 240 THR A N 1
ATOM 1908 C CA . THR A 1 240 ? 24.75 -18.75 -7.008 1 95.94 240 THR A CA 1
ATOM 1909 C C . THR A 1 240 ? 23.562 -17.844 -6.68 1 95.94 240 THR A C 1
ATOM 1911 O O . THR A 1 240 ? 23.578 -17.125 -5.672 1 95.94 240 THR A O 1
ATOM 1914 N N . VAL A 1 241 ? 22.594 -17.828 -7.578 1 96.88 241 VAL A N 1
ATOM 1915 C CA . VAL A 1 241 ? 21.359 -17.094 -7.312 1 96.88 241 VAL A CA 1
ATOM 1916 C C . VAL A 1 241 ? 20.375 -18 -6.582 1 96.88 241 VAL A C 1
ATOM 1918 O O . VAL A 1 241 ? 20.078 -19.109 -7.043 1 96.88 241 VAL A O 1
ATOM 1921 N N . LEU A 1 242 ? 19.953 -17.531 -5.453 1 94.69 242 LEU A N 1
ATOM 1922 C CA . LEU A 1 242 ? 18.953 -18.266 -4.688 1 94.69 242 LEU A CA 1
ATOM 1923 C C . LEU A 1 242 ? 17.562 -17.656 -4.887 1 94.69 242 LEU A C 1
ATOM 1925 O O . LEU A 1 242 ? 17.406 -16.438 -4.781 1 94.69 242 LEU A O 1
ATOM 1929 N N . VAL A 1 243 ? 16.609 -18.453 -5.266 1 96 243 VAL A N 1
ATOM 1930 C CA . VAL A 1 243 ? 15.211 -18.047 -5.117 1 96 243 VAL A CA 1
ATOM 1931 C C . VAL A 1 243 ? 14.711 -18.406 -3.721 1 96 243 VAL A C 1
ATOM 1933 O O . VAL A 1 243 ? 14.789 -19.562 -3.305 1 96 243 VAL A O 1
ATOM 1936 N N . LEU A 1 244 ? 14.367 -17.406 -3 1 95.5 244 LEU A N 1
ATOM 1937 C CA . LEU A 1 244 ? 13.938 -17.516 -1.611 1 95.5 244 LEU A CA 1
ATOM 1938 C C . LEU A 1 244 ? 12.414 -17.594 -1.521 1 95.5 244 LEU A C 1
ATOM 1940 O O . LEU A 1 244 ? 11.727 -16.578 -1.6 1 95.5 244 LEU A O 1
ATOM 1944 N N . ARG A 1 245 ? 11.922 -18.781 -1.356 1 95.38 245 ARG A N 1
ATOM 1945 C CA . ARG A 1 245 ? 10.484 -19.031 -1.389 1 95.38 245 ARG A CA 1
ATOM 1946 C C . ARG A 1 245 ? 9.852 -18.75 -0.031 1 95.38 245 ARG A C 1
ATOM 1948 O O . ARG A 1 245 ? 10.312 -19.25 0.994 1 95.38 245 ARG A O 1
ATOM 1955 N N . HIS A 1 246 ? 8.961 -17.875 -0.146 1 94.81 246 HIS A N 1
ATOM 1956 C CA . HIS A 1 246 ? 8.125 -17.516 0.989 1 94.81 246 HIS A CA 1
ATOM 1957 C C . HIS A 1 246 ? 6.684 -17.25 0.55 1 94.81 246 HIS A C 1
ATOM 1959 O O . HIS A 1 246 ? 6.367 -17.359 -0.637 1 94.81 246 HIS A O 1
ATOM 1965 N N . SER A 1 247 ? 5.719 -17.031 1.341 1 94.06 247 SER A N 1
ATOM 1966 C CA . SER A 1 247 ? 4.301 -16.781 1.088 1 94.06 247 SER A CA 1
ATOM 1967 C C . SER A 1 247 ? 3.613 -18.031 0.546 1 94.06 247 SER A C 1
ATOM 1969 O O . SER A 1 247 ? 4.277 -19 0.162 1 94.06 247 SER A O 1
ATOM 1971 N N . THR A 1 248 ? 2.387 -18.016 0.548 1 92.12 248 THR A N 1
ATOM 1972 C CA . THR A 1 248 ? 1.573 -19.094 -0.016 1 92.12 248 THR A CA 1
ATOM 1973 C C . THR A 1 248 ? 0.959 -18.656 -1.346 1 92.12 248 THR A C 1
ATOM 1975 O O . THR A 1 248 ? 0.919 -17.469 -1.659 1 92.12 248 THR A O 1
ATOM 1978 N N . ARG A 1 249 ? 0.597 -19.641 -2.145 1 94.19 249 ARG A N 1
ATOM 1979 C CA . ARG A 1 249 ? -0.134 -19.297 -3.361 1 94.19 249 ARG A CA 1
ATOM 1980 C C . ARG A 1 249 ? -1.609 -19.062 -3.064 1 94.19 249 ARG A C 1
ATOM 1982 O O . ARG A 1 249 ? -2.367 -20 -2.822 1 94.19 249 ARG A O 1
ATOM 1989 N N . ASP A 1 250 ? -2.02 -17.812 -3.133 1 93.44 250 ASP A N 1
ATOM 1990 C CA . ASP A 1 250 ? -3.354 -17.516 -2.619 1 93.44 250 ASP A CA 1
ATOM 1991 C C . ASP A 1 250 ? -4.199 -16.797 -3.662 1 93.44 250 ASP A C 1
ATOM 1993 O O . ASP A 1 250 ? -5.426 -16.781 -3.58 1 93.44 250 ASP A O 1
ATOM 1997 N N . HIS A 1 251 ? -3.662 -16.062 -4.629 1 96.56 251 HIS A N 1
ATOM 1998 C CA . HIS A 1 251 ? -4.367 -15.359 -5.695 1 96.56 251 HIS A CA 1
ATOM 1999 C C . HIS A 1 251 ? -3.809 -15.734 -7.062 1 96.56 251 HIS A C 1
ATOM 2001 O O . HIS A 1 251 ? -2.596 -15.703 -7.273 1 96.56 251 HIS A O 1
ATOM 2007 N N . ALA A 1 252 ? -4.68 -16.047 -7.961 1 97.81 252 ALA A N 1
ATOM 2008 C CA . ALA A 1 252 ? -4.23 -16.25 -9.336 1 97.81 252 ALA A CA 1
ATOM 2009 C C . ALA A 1 252 ? -3.834 -14.93 -9.992 1 97.81 252 ALA A C 1
ATOM 2011 O O . ALA A 1 252 ? -4.348 -13.875 -9.625 1 97.81 252 ALA A O 1
ATOM 2012 N N . GLY A 1 253 ? -2.871 -14.945 -10.922 1 98.12 253 GLY A N 1
ATOM 2013 C CA . GLY A 1 253 ? -2.637 -13.773 -11.742 1 98.12 253 GLY A CA 1
ATOM 2014 C C . GLY A 1 253 ? -3.838 -13.391 -12.594 1 98.12 253 GLY A C 1
ATOM 2015 O O . GLY A 1 253 ? -4.402 -12.305 -12.422 1 98.12 253 GLY A O 1
ATOM 2016 N N . ILE A 1 254 ? -4.23 -14.312 -13.492 1 98.81 254 ILE A N 1
ATOM 2017 C CA . ILE A 1 254 ? -5.477 -14.219 -14.242 1 98.81 254 ILE A CA 1
ATOM 2018 C C . ILE A 1 254 ? -6.371 -15.414 -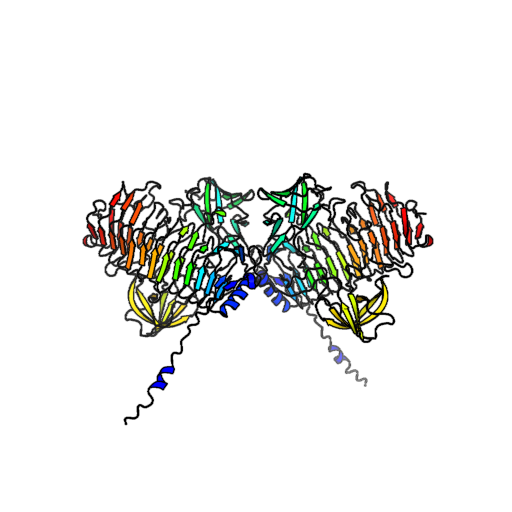13.914 1 98.81 254 ILE A C 1
ATOM 2020 O O . ILE A 1 254 ? -5.934 -16.562 -13.984 1 98.81 254 ILE A O 1
ATOM 2024 N N . PHE A 1 255 ? -7.531 -15.141 -13.539 1 98.81 255 PHE A N 1
ATOM 2025 C CA . PHE A 1 255 ? -8.484 -16.188 -13.203 1 98.81 255 PHE A CA 1
ATOM 2026 C C . PHE A 1 255 ? -9.633 -16.219 -14.203 1 98.81 255 PHE A C 1
ATOM 2028 O O . PHE A 1 255 ? -10.414 -15.273 -14.281 1 98.81 255 PHE A O 1
ATOM 2035 N N . ILE A 1 256 ? -9.734 -17.25 -14.922 1 98.94 256 ILE A N 1
ATOM 2036 C CA . ILE A 1 256 ? -10.812 -17.484 -15.883 1 98.94 256 ILE A CA 1
ATOM 2037 C C . ILE A 1 256 ? -11.773 -18.547 -15.344 1 98.94 256 ILE A C 1
ATOM 2039 O O . ILE A 1 256 ? -11.414 -19.719 -15.227 1 98.94 256 ILE A O 1
ATOM 2043 N N . TYR A 1 257 ? -12.906 -18.125 -15.055 1 98.81 257 TYR A N 1
ATOM 2044 C CA . TYR A 1 257 ? -13.836 -18.938 -14.281 1 98.81 257 TYR A CA 1
ATOM 2045 C C . TYR A 1 257 ? -15.188 -19.047 -14.984 1 98.81 257 TYR A C 1
ATOM 2047 O O . TYR A 1 257 ? -15.836 -18.031 -15.242 1 98.81 257 TYR A O 1
ATOM 2055 N N . HIS A 1 258 ? -15.648 -20.234 -15.297 1 98.62 258 HIS A N 1
ATOM 2056 C CA . HIS A 1 258 ? -16.922 -20.453 -15.969 1 98.62 258 HIS A CA 1
ATOM 2057 C C . HIS A 1 258 ? -17.094 -19.516 -17.156 1 98.62 258 HIS A C 1
ATOM 2059 O O . HIS A 1 258 ? -18.125 -18.875 -17.312 1 98.62 258 HIS A O 1
ATOM 2065 N N . SER A 1 259 ? -16.031 -19.438 -18 1 98.81 259 SER A N 1
ATOM 2066 C CA . SER A 1 259 ? -16.016 -18.547 -19.141 1 98.81 259 SER A CA 1
ATOM 2067 C C . SER A 1 259 ? -15.734 -19.297 -20.438 1 98.81 259 SER A C 1
ATOM 2069 O O . SER A 1 259 ? -15.258 -20.438 -20.406 1 98.81 259 SER A O 1
ATOM 2071 N N . MET A 1 260 ? -16.094 -18.766 -21.562 1 98.62 260 MET A N 1
ATOM 2072 C CA . MET A 1 260 ? -15.938 -19.453 -22.828 1 98.62 260 MET A CA 1
ATOM 2073 C C . MET A 1 260 ? -15.375 -18.516 -23.891 1 98.62 260 MET A C 1
ATOM 2075 O O . MET A 1 260 ? -15.719 -17.328 -23.922 1 98.62 260 MET A O 1
ATOM 2079 N N . ASP A 1 261 ? -14.555 -19 -24.766 1 98.81 261 ASP A N 1
ATOM 2080 C CA . ASP A 1 261 ? -13.992 -18.297 -25.922 1 98.81 261 ASP A CA 1
ATOM 2081 C C . ASP A 1 261 ? -13.125 -17.125 -25.453 1 98.81 261 ASP A C 1
ATOM 2083 O O . ASP A 1 261 ? -13.312 -15.984 -25.906 1 98.81 261 ASP A O 1
ATOM 2087 N N . THR A 1 262 ? -12.219 -17.438 -24.594 1 98.81 262 THR A N 1
ATOM 2088 C CA . THR A 1 262 ? -11.297 -16.438 -24.047 1 98.81 262 THR A CA 1
ATOM 2089 C C . THR A 1 262 ? -9.969 -16.469 -24.812 1 98.81 262 THR A C 1
ATOM 2091 O O . THR A 1 262 ? -9.445 -17.547 -25.109 1 98.81 262 THR A O 1
ATOM 2094 N N . LYS A 1 263 ? -9.438 -15.289 -25.109 1 98.88 263 LYS A N 1
ATOM 2095 C CA . LYS A 1 263 ? -8.172 -15.172 -25.828 1 98.88 263 LYS A CA 1
ATOM 2096 C C . LYS A 1 263 ? -7.207 -14.25 -25.094 1 98.88 263 LYS A C 1
ATOM 2098 O O . LYS A 1 263 ? -7.602 -13.18 -24.609 1 98.88 263 LYS A O 1
ATOM 2103 N N . LEU A 1 264 ? -6.004 -14.648 -24.922 1 98.94 264 LEU A N 1
ATOM 2104 C CA . LEU A 1 264 ? -4.898 -13.797 -24.5 1 98.94 264 LEU A CA 1
ATOM 2105 C C . LEU A 1 264 ? -3.85 -13.68 -25.594 1 98.94 264 LEU A C 1
ATOM 2107 O O . LEU A 1 264 ? -3.496 -14.68 -26.234 1 98.94 264 LEU A O 1
ATOM 2111 N N . GLU A 1 265 ? -3.367 -12.453 -25.875 1 98.88 265 GLU A N 1
ATOM 2112 C CA . GLU A 1 265 ? -2.389 -12.195 -26.922 1 98.88 265 GLU A CA 1
ATOM 2113 C C . GLU A 1 265 ? -1.352 -11.172 -26.469 1 98.88 265 GLU A C 1
ATOM 2115 O O . GLU A 1 265 ? -1.703 -10.062 -26.078 1 98.88 265 GLU A O 1
ATOM 2120 N N . ASN A 1 266 ? -0.093 -11.547 -26.562 1 98.81 266 ASN A N 1
ATOM 2121 C CA . ASN A 1 266 ? 1.004 -10.641 -26.234 1 98.81 266 ASN A CA 1
ATOM 2122 C C . ASN A 1 266 ? 0.906 -10.133 -24.797 1 98.81 266 ASN A C 1
ATOM 2124 O O . ASN A 1 266 ? 0.865 -8.922 -24.562 1 98.81 266 ASN A O 1
ATOM 2128 N N . VAL A 1 267 ? 0.892 -11.016 -23.922 1 98.88 267 VAL A N 1
ATOM 2129 C CA . VAL A 1 267 ? 0.792 -10.742 -22.5 1 98.88 267 VAL A CA 1
ATOM 2130 C C . VAL A 1 267 ? 2.002 -11.328 -21.766 1 98.88 267 VAL A C 1
ATOM 2132 O O . VAL A 1 267 ? 2.441 -12.438 -22.078 1 98.88 267 VAL A O 1
ATOM 2135 N N . LYS A 1 268 ? 2.631 -10.562 -20.875 1 98.81 268 LYS A N 1
ATOM 2136 C CA . LYS A 1 268 ? 3.723 -11.039 -20.031 1 98.81 268 LYS A CA 1
ATOM 2137 C C . LYS A 1 268 ? 3.365 -10.922 -18.547 1 98.81 268 LYS A C 1
ATOM 2139 O O . LYS A 1 268 ? 2.893 -9.875 -18.094 1 98.81 268 LYS A O 1
ATOM 2144 N N . LEU A 1 269 ? 3.473 -11.953 -17.844 1 98.81 269 LEU A N 1
ATOM 2145 C CA . LEU A 1 269 ? 3.395 -11.938 -16.391 1 98.81 269 LEU A CA 1
ATOM 2146 C C . LEU A 1 269 ? 4.773 -12.141 -15.773 1 98.81 269 LEU A C 1
ATOM 2148 O O . LEU A 1 269 ? 5.355 -13.219 -15.891 1 98.81 269 LEU A O 1
ATOM 2152 N N . PHE A 1 270 ? 5.273 -11.148 -15.109 1 98.75 270 PHE A N 1
ATOM 2153 C CA . PHE A 1 270 ? 6.598 -11.211 -14.508 1 98.75 270 PHE A CA 1
ATOM 2154 C C . PHE A 1 270 ? 6.516 -11.742 -13.086 1 98.75 270 PHE A C 1
ATOM 2156 O O . PHE A 1 270 ? 7.508 -12.234 -12.539 1 98.75 270 PHE A O 1
ATOM 2163 N N . HIS A 1 271 ? 5.348 -11.609 -12.508 1 98.06 271 HIS A N 1
ATOM 2164 C CA . HIS A 1 271 ? 5.102 -12.164 -11.18 1 98.06 271 HIS A CA 1
ATOM 2165 C C . HIS A 1 271 ? 3.609 -12.375 -10.945 1 98.06 271 HIS A C 1
ATOM 2167 O O . HIS A 1 271 ? 2.777 -11.758 -11.609 1 98.06 271 HIS A O 1
ATOM 2173 N N . THR A 1 272 ? 3.314 -13.289 -9.992 1 96.88 272 THR A N 1
ATOM 2174 C CA . THR A 1 272 ? 1.959 -13.523 -9.508 1 96.88 272 THR A CA 1
ATOM 2175 C C . THR A 1 272 ? 1.977 -13.945 -8.039 1 96.88 272 THR A C 1
ATOM 2177 O O . THR A 1 272 ? 3.012 -14.375 -7.523 1 96.88 272 THR A O 1
ATOM 2180 N N . CYS A 1 273 ? 0.856 -13.891 -7.332 1 94.81 273 CYS A N 1
ATOM 2181 C CA . CYS A 1 273 ? 0.721 -14.242 -5.926 1 94.81 273 CYS A CA 1
ATOM 2182 C C . CYS A 1 273 ? 0.49 -15.742 -5.762 1 94.81 273 CYS A C 1
ATOM 2184 O O . CYS A 1 273 ? 0.621 -16.281 -4.66 1 94.81 273 CYS A O 1
ATOM 2186 N N . GLY A 1 274 ? 0.15 -16.344 -6.773 1 96.31 274 GLY A N 1
ATOM 2187 C CA . GLY A 1 274 ? -0.16 -17.766 -6.797 1 96.31 274 GLY A CA 1
ATOM 2188 C C . GLY A 1 274 ? 0.033 -18.391 -8.164 1 96.31 274 GLY A C 1
ATOM 2189 O O . GLY A 1 274 ? 1.12 -18.312 -8.742 1 96.31 274 GLY A O 1
ATOM 2190 N N . LEU A 1 275 ? -1.031 -19 -8.609 1 98.12 275 LEU A N 1
ATOM 2191 C CA . LEU A 1 275 ? -0.99 -19.578 -9.953 1 98.12 275 LEU A CA 1
ATOM 2192 C C . LEU A 1 275 ? -1.002 -18.469 -11.008 1 98.12 275 LEU A C 1
ATOM 2194 O O . LEU A 1 275 ? -1.621 -17.422 -10.812 1 98.12 275 LEU A O 1
ATOM 2198 N N . GLY A 1 276 ? -0.264 -18.672 -12.109 1 98.38 276 GLY A N 1
ATOM 2199 C CA . GLY A 1 276 ? -0.172 -17.672 -13.156 1 98.38 276 GLY A CA 1
ATOM 2200 C C . GLY A 1 276 ? -1.511 -17.344 -13.789 1 98.38 276 GLY A C 1
ATOM 2201 O O . GLY A 1 276 ? -2.164 -16.375 -13.414 1 98.38 276 GLY A O 1
ATOM 2202 N N . ILE A 1 277 ? -1.914 -18.156 -14.68 1 98.88 277 ILE A N 1
ATOM 2203 C CA . ILE A 1 277 ? -3.246 -18.094 -15.273 1 98.88 277 ILE A CA 1
ATOM 2204 C C . ILE A 1 277 ? -4.031 -19.359 -14.93 1 98.88 277 ILE A C 1
ATOM 2206 O O . ILE A 1 277 ? -3.674 -20.453 -15.375 1 98.88 277 ILE A O 1
ATOM 2210 N N . LEU A 1 278 ? -5.02 -19.219 -14.133 1 98.81 278 LEU A N 1
ATOM 2211 C CA . LEU A 1 278 ? -5.859 -20.344 -13.727 1 98.81 278 LEU A CA 1
ATOM 2212 C C . LEU A 1 278 ? -7.188 -20.328 -14.477 1 98.81 278 LEU A C 1
ATOM 2214 O O . LEU A 1 278 ? -7.949 -19.359 -14.383 1 98.81 278 LEU A O 1
ATOM 2218 N N . SER A 1 279 ? -7.434 -21.328 -15.234 1 98.88 279 SER A N 1
ATOM 2219 C CA . SER A 1 279 ? -8.703 -21.531 -15.93 1 98.88 279 SER A CA 1
ATOM 2220 C C . SER A 1 279 ? -9.484 -22.688 -15.328 1 98.88 279 SER A C 1
ATOM 2222 O O . SER A 1 279 ? -9.016 -23.828 -15.336 1 98.88 279 SER A O 1
ATOM 2224 N N . GLN A 1 280 ? -10.57 -22.359 -14.828 1 98.44 280 GLN A N 1
ATOM 2225 C CA . GLN A 1 280 ? -11.398 -23.328 -14.109 1 98.44 280 GLN A CA 1
ATOM 2226 C C . GLN A 1 280 ? -12.805 -23.391 -14.703 1 98.44 280 GLN A C 1
ATOM 2228 O O . GLN A 1 280 ? -13.453 -22.359 -14.891 1 98.44 280 GLN A O 1
ATOM 2233 N N . TYR A 1 281 ? -13.305 -24.562 -15.109 1 98.19 281 TYR A N 1
ATOM 2234 C CA . TYR A 1 281 ? -14.633 -24.812 -15.656 1 98.19 281 TYR A CA 1
ATOM 2235 C C . TYR A 1 281 ? -14.898 -23.922 -16.875 1 98.19 281 TYR A C 1
ATOM 2237 O O . TYR A 1 281 ? -16 -23.391 -17.016 1 98.19 281 TYR A O 1
ATOM 2245 N N . SER A 1 282 ? -13.875 -23.734 -17.672 1 98.75 282 SER A N 1
ATOM 2246 C CA . SER A 1 282 ? -13.977 -22.828 -18.812 1 98.75 282 SER A CA 1
ATOM 2247 C C . SER A 1 282 ? -13.797 -23.578 -20.141 1 98.75 282 SER A C 1
ATOM 2249 O O . SER A 1 282 ? -13.328 -24.719 -20.156 1 98.75 282 SER A O 1
ATOM 2251 N N . LYS A 1 283 ? -14.234 -22.969 -21.203 1 98.75 283 LYS A N 1
ATOM 2252 C CA . LYS A 1 283 ? -14.312 -23.688 -22.484 1 98.75 283 LYS A CA 1
ATOM 2253 C C . LYS A 1 283 ? -13.68 -22.875 -23.609 1 98.75 283 LYS A C 1
ATOM 2255 O O . LYS A 1 283 ? -13.914 -21.672 -23.719 1 98.75 283 LYS A O 1
ATOM 2260 N N . ASN A 1 284 ? -12.922 -23.469 -24.469 1 98.88 284 ASN A N 1
ATOM 2261 C CA . ASN A 1 284 ? -12.281 -22.844 -25.625 1 98.88 284 ASN A CA 1
ATOM 2262 C C . ASN A 1 284 ? -11.398 -21.672 -25.203 1 98.88 284 ASN A C 1
ATOM 2264 O O . ASN A 1 284 ? -11.852 -20.516 -25.188 1 98.88 284 ASN A O 1
ATOM 2268 N N . ILE A 1 285 ? -10.195 -21.938 -24.984 1 98.88 285 ILE A N 1
ATOM 2269 C CA . ILE A 1 285 ? -9.227 -20.953 -24.516 1 98.88 285 ILE A CA 1
ATOM 2270 C C . ILE A 1 285 ? -8.039 -20.922 -25.469 1 98.88 285 ILE A C 1
ATOM 2272 O O . ILE A 1 285 ? -7.527 -21.953 -25.891 1 98.88 285 ILE A O 1
ATOM 2276 N N . SER A 1 286 ? -7.648 -19.766 -25.859 1 98.94 286 SER A N 1
ATOM 2277 C CA . SER A 1 286 ? -6.52 -19.594 -26.766 1 98.94 286 SER A CA 1
ATOM 2278 C C . SER A 1 286 ? -5.488 -18.625 -26.203 1 98.94 286 SER A C 1
ATOM 2280 O O . SER A 1 286 ? -5.805 -17.469 -25.922 1 98.94 286 SER A O 1
ATOM 2282 N N . PHE A 1 287 ? -4.297 -19.031 -26 1 98.94 287 PHE A N 1
ATOM 2283 C CA . PHE A 1 287 ? -3.162 -18.203 -25.594 1 98.94 287 PHE A CA 1
ATOM 2284 C C . PHE A 1 287 ? -2.111 -18.156 -26.688 1 98.94 287 PHE A C 1
ATOM 2286 O O . PHE A 1 287 ? -1.564 -19.188 -27.094 1 98.94 287 PHE A O 1
ATOM 2293 N N . ASN A 1 288 ? -1.848 -17.016 -27.203 1 98.94 288 ASN A N 1
ATOM 2294 C CA . ASN A 1 288 ? -0.838 -16.766 -28.234 1 98.94 288 ASN A CA 1
ATOM 2295 C C . ASN A 1 288 ? 0.129 -15.664 -27.812 1 98.94 288 ASN A C 1
ATOM 2297 O O . ASN A 1 288 ? -0.28 -14.516 -27.609 1 98.94 288 ASN A O 1
ATOM 2301 N N . ASP A 1 289 ? 1.421 -16.031 -27.703 1 98.88 289 ASP A N 1
ATOM 2302 C CA . ASP A 1 289 ? 2.428 -15.062 -27.297 1 98.88 289 ASP A CA 1
ATOM 2303 C C . ASP A 1 289 ? 2.168 -14.57 -25.875 1 98.88 289 ASP A C 1
ATOM 2305 O O . ASP A 1 289 ? 2.057 -13.367 -25.641 1 98.88 289 ASP A O 1
ATOM 2309 N N . VAL A 1 290 ? 1.978 -15.492 -25.016 1 98.94 290 VAL A N 1
ATOM 2310 C CA . VAL A 1 290 ? 1.782 -15.242 -23.578 1 98.94 290 VAL A CA 1
ATOM 2311 C C . VAL A 1 290 ? 2.943 -15.836 -22.797 1 98.94 290 VAL A C 1
ATOM 2313 O O . VAL A 1 290 ? 3.283 -17.016 -22.969 1 98.94 290 VAL A O 1
ATOM 2316 N N . HIS A 1 291 ? 3.566 -15.039 -21.891 1 98.88 291 HIS A N 1
ATOM 2317 C CA . HIS A 1 291 ? 4.828 -15.445 -21.281 1 98.88 291 HIS A CA 1
ATOM 2318 C C . HIS A 1 291 ? 4.797 -15.234 -19.781 1 98.88 291 HIS A C 1
ATOM 2320 O O . HIS A 1 291 ? 4.359 -14.18 -19.297 1 98.88 291 HIS A O 1
ATOM 2326 N N . ILE A 1 292 ? 5.125 -16.203 -19.047 1 98.81 292 ILE A N 1
ATOM 2327 C CA . ILE A 1 292 ? 5.406 -16.078 -17.625 1 98.81 292 ILE A CA 1
ATOM 2328 C C . ILE A 1 292 ? 6.895 -16.297 -17.359 1 98.81 292 ILE A C 1
ATOM 2330 O O . ILE A 1 292 ? 7.336 -17.438 -17.203 1 98.81 292 ILE A O 1
ATOM 2334 N N . ILE A 1 293 ? 7.605 -15.195 -17.328 1 98.69 293 ILE A N 1
ATOM 2335 C CA . ILE A 1 293 ? 9.062 -15.227 -17.391 1 98.69 293 ILE A CA 1
ATOM 2336 C C . ILE A 1 293 ? 9.641 -14.188 -16.438 1 98.69 293 ILE A C 1
ATOM 2338 O O . ILE A 1 293 ? 8.945 -13.266 -16.016 1 98.69 293 ILE A O 1
ATOM 2342 N N . PRO A 1 294 ? 10.906 -14.32 -16.062 1 98.38 294 PRO A N 1
ATOM 2343 C CA . PRO A 1 294 ? 11.547 -13.328 -15.203 1 98.38 294 PRO A CA 1
ATOM 2344 C C . PRO A 1 294 ? 11.609 -11.945 -15.836 1 98.38 294 PRO A C 1
ATOM 2346 O O . PRO A 1 294 ? 11.766 -11.828 -17.062 1 98.38 294 PRO A O 1
ATOM 2349 N N . ASN A 1 295 ? 11.445 -10.93 -15.031 1 98.31 295 ASN A N 1
ATOM 2350 C CA . ASN A 1 295 ? 11.672 -9.555 -15.469 1 98.31 295 ASN A CA 1
ATOM 2351 C C . ASN A 1 295 ? 13.164 -9.234 -15.539 1 98.31 295 ASN A C 1
ATOM 2353 O O . ASN A 1 295 ? 13.766 -8.852 -14.531 1 98.31 295 ASN A O 1
ATOM 2357 N N . THR A 1 296 ? 13.781 -9.297 -16.625 1 96.69 296 THR A N 1
ATOM 2358 C CA . THR A 1 296 ? 15.227 -9.164 -16.781 1 96.69 296 THR A CA 1
ATOM 2359 C C . THR A 1 296 ? 15.672 -7.73 -16.516 1 96.69 296 THR A C 1
ATOM 2361 O O . THR A 1 296 ? 16.812 -7.496 -16.094 1 96.69 296 THR A O 1
ATOM 2364 N N . SER A 1 297 ? 14.758 -6.812 -16.734 1 96.31 297 SER A N 1
ATOM 2365 C CA . SER A 1 297 ? 15.094 -5.418 -16.453 1 96.31 297 SER A CA 1
ATOM 2366 C C . SER A 1 297 ? 15.32 -5.195 -14.969 1 96.31 297 SER A C 1
ATOM 2368 O O . SER A 1 297 ? 16 -4.242 -14.578 1 96.31 297 SER A O 1
ATOM 2370 N N . LYS A 1 298 ? 14.773 -6.086 -14.211 1 96.38 298 LYS A N 1
ATOM 2371 C CA . LYS A 1 298 ? 14.945 -6.012 -12.758 1 96.38 298 LYS A CA 1
ATOM 2372 C C . LYS A 1 298 ? 15.953 -7.047 -12.273 1 96.38 298 LYS A C 1
ATOM 2374 O O . LYS A 1 298 ? 16.062 -7.297 -11.07 1 96.38 298 LYS A O 1
ATOM 2379 N N . LYS A 1 299 ? 16.594 -7.762 -13.219 1 96.31 299 LYS A N 1
ATOM 2380 C CA . LYS A 1 299 ? 17.625 -8.75 -12.953 1 96.31 299 LYS A CA 1
ATOM 2381 C C . LYS A 1 299 ? 17.078 -9.938 -12.172 1 96.31 299 LYS A C 1
ATOM 2383 O O . LYS A 1 299 ? 17.766 -10.492 -11.312 1 96.31 299 LYS A O 1
ATOM 2388 N N . ARG A 1 300 ? 15.844 -10.32 -12.438 1 97.75 300 ARG A N 1
ATOM 2389 C CA . ARG A 1 300 ? 15.219 -11.438 -11.742 1 97.75 300 ARG A CA 1
ATOM 2390 C C . ARG A 1 300 ? 15.461 -12.75 -12.484 1 97.75 300 ARG A C 1
ATOM 2392 O O . ARG A 1 300 ? 15.539 -12.766 -13.719 1 97.75 300 ARG A O 1
ATOM 2399 N N . VAL A 1 301 ? 15.547 -13.805 -11.664 1 97.44 301 VAL A N 1
ATOM 2400 C CA . VAL A 1 301 ? 15.508 -15.156 -12.203 1 97.44 301 VAL A CA 1
ATOM 2401 C C . VAL A 1 301 ? 14.156 -15.797 -11.891 1 97.44 301 VAL A C 1
ATOM 2403 O O . VAL A 1 301 ? 13.758 -16.766 -12.547 1 97.44 301 VAL A O 1
ATOM 2406 N N . LEU A 1 302 ? 13.508 -15.195 -10.922 1 96.81 302 LEU A N 1
ATOM 2407 C CA . LEU A 1 302 ? 12.172 -15.656 -10.562 1 96.81 302 LEU A CA 1
ATOM 2408 C C . LEU A 1 302 ? 11.117 -15.031 -11.461 1 96.81 302 LEU A C 1
ATOM 2410 O O . LEU A 1 302 ? 11.328 -13.938 -12 1 96.81 302 LEU A O 1
ATOM 2414 N N . SER A 1 303 ? 10.023 -15.625 -11.625 1 96.69 303 SER A N 1
ATOM 2415 C CA . SER A 1 303 ? 8.844 -15.078 -12.297 1 96.69 303 SER A CA 1
ATOM 2416 C C . SER A 1 303 ? 7.586 -15.305 -11.461 1 96.69 303 SER A C 1
ATOM 2418 O O . SER A 1 303 ? 7.418 -14.688 -10.398 1 96.69 303 SER A O 1
ATOM 2420 N N . GLY A 1 304 ? 6.652 -16.203 -11.961 1 91.69 304 GLY A N 1
ATOM 2421 C CA . GLY A 1 304 ? 5.453 -16.516 -11.195 1 91.69 304 GLY A CA 1
ATOM 2422 C C . GLY A 1 304 ? 5.742 -17.25 -9.898 1 91.69 304 GLY A C 1
ATOM 2423 O O . GLY A 1 304 ? 6.855 -17.75 -9.703 1 91.69 304 GLY A O 1
ATOM 2424 N N . HIS A 1 305 ? 4.738 -17.359 -9.055 1 94.44 305 HIS A N 1
ATOM 2425 C CA . HIS A 1 305 ? 4.902 -17.953 -7.734 1 94.44 305 HIS A CA 1
ATOM 2426 C C . HIS A 1 305 ? 4.922 -19.469 -7.812 1 94.44 305 HIS A C 1
ATOM 2428 O O . HIS A 1 305 ? 5.754 -20.125 -7.168 1 94.44 305 HIS A O 1
ATOM 2434 N N . ASP A 1 306 ? 4.004 -20.094 -8.594 1 96.31 306 ASP A N 1
ATOM 2435 C CA . ASP A 1 306 ? 3.908 -21.547 -8.734 1 96.31 306 ASP A CA 1
ATOM 2436 C C . ASP A 1 306 ? 3.707 -21.938 -10.195 1 96.31 306 ASP A C 1
ATOM 2438 O O . ASP A 1 306 ? 4.609 -21.766 -11.023 1 96.31 306 ASP A O 1
ATOM 2442 N N . ASP A 1 307 ? 2.531 -22.453 -10.539 1 97.88 307 ASP A N 1
ATOM 2443 C CA . ASP A 1 307 ? 2.27 -22.891 -11.906 1 97.88 307 ASP A CA 1
ATOM 2444 C C . ASP A 1 307 ? 2.104 -21.688 -12.844 1 97.88 307 ASP A C 1
ATOM 2446 O O . ASP A 1 307 ? 1.667 -20.625 -12.414 1 97.88 307 ASP A O 1
ATOM 2450 N N . GLY A 1 308 ? 2.414 -21.922 -14.125 1 98.5 308 GLY A N 1
ATOM 2451 C CA . GLY A 1 308 ? 2.17 -20.906 -15.133 1 98.5 308 GLY A CA 1
ATOM 2452 C C . GLY A 1 308 ? 0.732 -20.875 -15.617 1 98.5 308 GLY A C 1
ATOM 2453 O O . GLY A 1 308 ? -0.07 -20.062 -15.141 1 98.5 308 GLY A O 1
ATOM 2454 N N . PHE A 1 309 ? 0.445 -21.844 -16.547 1 98.88 309 PHE A N 1
ATOM 2455 C CA . PHE A 1 309 ? -0.931 -22.031 -17 1 98.88 309 PHE A CA 1
ATOM 2456 C C . PHE A 1 309 ? -1.551 -23.25 -16.312 1 98.88 309 PHE A C 1
ATOM 2458 O O . PHE A 1 309 ? -1.06 -24.375 -16.453 1 98.88 309 PHE A O 1
ATOM 2465 N N . HIS A 1 310 ? -2.568 -23.016 -15.578 1 98.75 310 HIS A N 1
ATOM 2466 C CA . HIS A 1 310 ? -3.264 -24.094 -14.883 1 98.75 310 HIS A CA 1
ATOM 2467 C C . HIS A 1 310 ? -4.699 -24.234 -15.383 1 98.75 310 HIS A C 1
ATOM 2469 O O . HIS A 1 310 ? -5.48 -23.281 -15.312 1 98.75 310 HIS A O 1
ATOM 2475 N N . PHE A 1 311 ? -5.02 -25.391 -15.914 1 98.75 311 PHE A N 1
ATOM 2476 C CA . PHE A 1 311 ? -6.352 -25.672 -16.438 1 98.75 311 PHE A CA 1
ATOM 2477 C C . PHE A 1 311 ? -7.023 -26.797 -15.656 1 98.75 311 PHE A C 1
ATOM 2479 O O . PHE A 1 311 ? -6.531 -27.922 -15.633 1 98.75 311 PHE A O 1
ATOM 2486 N N . MET A 1 312 ? -8.07 -26.469 -15.062 1 98.31 312 MET A N 1
ATOM 2487 C CA . MET A 1 312 ? -8.797 -27.484 -14.297 1 98.31 312 MET A CA 1
ATOM 2488 C C . MET A 1 312 ? -10.258 -27.562 -14.727 1 98.31 312 MET A C 1
ATOM 2490 O O . MET A 1 312 ? -10.953 -26.547 -14.734 1 98.31 312 MET A O 1
ATOM 2494 N N . GLY A 1 313 ? -10.734 -28.703 -15.086 1 97.88 313 GLY A N 1
ATOM 2495 C CA . GLY A 1 313 ? -12.133 -28.906 -15.422 1 97.88 313 GLY A CA 1
ATOM 2496 C C . GLY A 1 313 ? -12.57 -28.125 -16.641 1 97.88 313 GLY A C 1
ATOM 2497 O O . GLY A 1 313 ? -13.719 -27.672 -16.719 1 97.88 313 GLY A O 1
ATOM 2498 N N . CYS A 1 314 ? -11.641 -27.812 -17.516 1 98.44 314 CYS A N 1
ATOM 2499 C CA . CYS A 1 314 ? -11.961 -27.078 -18.734 1 98.44 314 CYS A CA 1
ATOM 2500 C C . CYS A 1 314 ? -12.508 -28.031 -19.797 1 98.44 314 CYS A C 1
ATOM 2502 O O . CYS A 1 314 ? -12.453 -29.25 -19.641 1 98.44 314 CYS A O 1
ATOM 2504 N N . SER A 1 315 ? -13.086 -27.469 -20.906 1 98.25 315 SER A N 1
ATOM 2505 C CA . SER A 1 315 ? -13.617 -28.219 -22.031 1 98.25 315 SER A CA 1
ATOM 2506 C C . SER A 1 315 ? -13.359 -27.5 -23.344 1 98.25 315 SER A C 1
ATOM 2508 O O . SER A 1 315 ? -12.828 -26.391 -23.359 1 98.25 315 SER A O 1
ATOM 2510 N N . GLY A 1 316 ? -13.688 -28.172 -24.422 1 98.62 316 GLY A N 1
ATOM 2511 C CA . GLY A 1 316 ? -13.367 -27.609 -25.719 1 98.62 316 GLY A CA 1
ATOM 2512 C C . GLY A 1 316 ? -11.898 -27.688 -26.062 1 98.62 316 GLY A C 1
ATOM 2513 O O . GLY A 1 316 ? -11.25 -28.719 -25.812 1 98.62 316 GLY A O 1
ATOM 2514 N N . LEU A 1 317 ? -11.375 -26.656 -26.734 1 98.88 317 LEU A N 1
ATOM 2515 C CA . LEU A 1 317 ? -9.992 -26.672 -27.188 1 98.88 317 LEU A CA 1
ATOM 2516 C C . LEU A 1 317 ? -9.148 -25.672 -26.406 1 98.88 317 LEU A C 1
ATOM 2518 O O . LEU A 1 317 ? -9.523 -24.5 -26.281 1 98.88 317 LEU A O 1
ATOM 2522 N N . LEU A 1 318 ? -8.125 -26.188 -25.812 1 98.94 318 LEU A N 1
ATOM 2523 C CA . LEU A 1 318 ? -7.039 -25.328 -25.328 1 98.94 318 LEU A CA 1
ATOM 2524 C C . LEU A 1 318 ? -5.973 -25.172 -26.406 1 98.94 318 LEU A C 1
ATOM 2526 O O . LEU A 1 318 ? -5.293 -26.125 -26.766 1 98.94 318 LEU A O 1
ATOM 2530 N N . LYS A 1 319 ? -5.863 -24.031 -26.938 1 98.94 319 LYS A N 1
ATOM 2531 C CA . LYS A 1 319 ? -4.863 -23.719 -27.953 1 98.94 319 LYS A CA 1
ATOM 2532 C C . LYS A 1 319 ? -3.762 -22.828 -27.391 1 98.94 319 LYS A C 1
ATOM 2534 O O . LYS A 1 319 ? -3.988 -21.641 -27.141 1 98.94 319 LYS A O 1
ATOM 2539 N N . ILE A 1 320 ? -2.568 -23.328 -27.234 1 98.94 320 ILE A N 1
ATOM 2540 C CA . ILE A 1 320 ? -1.437 -22.625 -26.641 1 98.94 320 ILE A CA 1
ATOM 2541 C C . ILE A 1 320 ? -0.287 -22.562 -27.641 1 98.94 320 ILE A C 1
ATOM 2543 O O . ILE A 1 320 ? 0.293 -23.594 -28 1 98.94 320 ILE A O 1
ATOM 2547 N N . GLU A 1 321 ? 0.061 -21.359 -28.109 1 98.81 321 GLU A N 1
ATOM 2548 C CA . GLU A 1 321 ? 1.052 -21.234 -29.172 1 98.81 321 GLU A CA 1
ATOM 2549 C C . GLU A 1 321 ? 2.006 -20.062 -28.906 1 98.81 321 GLU A C 1
ATOM 2551 O O . GLU A 1 321 ? 1.588 -19.016 -28.406 1 98.81 321 GLU A O 1
ATOM 2556 N N . ASN A 1 322 ? 3.285 -20.297 -29.172 1 98.88 322 ASN A N 1
ATOM 2557 C CA . ASN A 1 322 ? 4.297 -19.25 -29.109 1 98.88 322 ASN A CA 1
ATOM 2558 C C . ASN A 1 322 ? 4.422 -18.688 -27.688 1 98.88 322 ASN A C 1
ATOM 2560 O O . ASN A 1 322 ? 4.555 -17.469 -27.516 1 98.88 322 ASN A O 1
ATOM 2564 N N . CYS A 1 323 ? 4.285 -19.484 -26.703 1 98.94 323 CYS A N 1
ATOM 2565 C CA . CYS A 1 323 ? 4.352 -19.062 -25.312 1 98.94 323 CYS A CA 1
ATOM 2566 C C . CYS A 1 323 ? 5.66 -19.516 -24.672 1 98.94 323 CYS A C 1
ATOM 2568 O O . CYS A 1 323 ? 6.371 -20.359 -25.219 1 98.94 323 CYS A O 1
ATOM 2570 N N . SER A 1 324 ? 6.027 -18.922 -23.547 1 98.81 324 SER A N 1
ATOM 2571 C CA . SER A 1 324 ? 7.246 -19.312 -22.859 1 98.81 324 SER A CA 1
ATOM 2572 C C . SER A 1 324 ? 7.086 -19.172 -21.344 1 98.81 324 SER A C 1
ATOM 2574 O O . SER A 1 324 ? 6.309 -18.328 -20.875 1 98.81 324 SER A O 1
ATOM 2576 N N . TRP A 1 325 ? 7.785 -19.953 -20.641 1 98.62 325 TRP A N 1
ATOM 2577 C CA . TRP A 1 325 ? 7.852 -19.953 -19.188 1 98.62 325 TRP A CA 1
ATOM 2578 C C . TRP A 1 325 ? 9.289 -20.141 -18.703 1 98.62 325 TRP A C 1
ATOM 2580 O O . TRP A 1 325 ? 10.078 -20.828 -19.344 1 98.62 325 TRP A O 1
ATOM 2590 N N . ALA A 1 326 ? 9.602 -19.5 -17.578 1 98.06 326 ALA A N 1
ATOM 2591 C CA . ALA A 1 326 ? 10.875 -19.703 -16.891 1 98.06 326 ALA A CA 1
ATOM 2592 C C . ALA A 1 326 ? 10.828 -19.172 -15.461 1 98.06 326 ALA A C 1
ATOM 2594 O O . ALA A 1 326 ? 10.094 -18.219 -15.172 1 98.06 326 ALA A O 1
ATOM 2595 N N . GLY A 1 327 ? 11.57 -19.766 -14.617 1 97.19 327 GLY A N 1
ATOM 2596 C CA . GLY A 1 327 ? 11.727 -19.234 -13.266 1 97.19 327 GLY A CA 1
ATOM 2597 C C . GLY A 1 327 ? 10.523 -19.5 -12.375 1 97.19 327 GLY A C 1
ATOM 2598 O O . GLY A 1 327 ? 10.312 -18.812 -11.383 1 97.19 327 GLY A O 1
ATOM 2599 N N . LEU A 1 328 ? 9.719 -20.484 -12.75 1 97.62 328 LEU A N 1
ATOM 2600 C CA . LEU A 1 328 ? 8.539 -20.844 -11.977 1 97.62 328 LEU A CA 1
ATOM 2601 C C . LEU A 1 328 ? 8.898 -21.812 -10.852 1 97.62 328 LEU A C 1
ATOM 2603 O O . LEU A 1 328 ? 9.844 -22.594 -10.969 1 97.62 328 LEU A O 1
ATOM 2607 N N . MET A 1 329 ? 8.164 -21.719 -9.789 1 95.56 329 MET A N 1
ATOM 2608 C CA . MET A 1 329 ? 8.398 -22.594 -8.648 1 95.56 329 MET A CA 1
ATOM 2609 C C . MET A 1 329 ? 7.484 -23.812 -8.711 1 95.56 329 MET A C 1
ATOM 2611 O O . MET A 1 329 ? 7.301 -24.516 -7.711 1 95.56 329 MET A O 1
ATOM 2615 N N . ASP A 1 330 ? 6.859 -23.969 -9.852 1 95.94 330 ASP A N 1
ATOM 2616 C CA . ASP A 1 330 ? 6.125 -25.188 -10.172 1 95.94 330 ASP A CA 1
ATOM 2617 C C . ASP A 1 330 ? 5.977 -25.359 -11.68 1 95.94 330 ASP A C 1
ATOM 2619 O O . ASP A 1 330 ? 6.891 -25.031 -12.445 1 95.94 330 ASP A O 1
ATOM 2623 N N . ASP A 1 331 ? 4.906 -26 -12.203 1 97.62 331 ASP A N 1
ATOM 2624 C CA . ASP A 1 331 ? 4.812 -26.469 -13.586 1 97.62 331 ASP A CA 1
ATOM 2625 C C . ASP A 1 331 ? 4.402 -25.328 -14.523 1 97.62 331 ASP A C 1
ATOM 2627 O O . ASP A 1 331 ? 3.447 -24.609 -14.242 1 97.62 331 ASP A O 1
ATOM 2631 N N . PRO A 1 332 ? 5.023 -25.188 -15.625 1 98.5 332 PRO A N 1
ATOM 2632 C CA . PRO A 1 332 ? 4.602 -24.234 -16.641 1 98.5 332 PRO A CA 1
ATOM 2633 C C . PRO A 1 332 ? 3.154 -24.438 -17.094 1 98.5 332 PRO A C 1
ATOM 2635 O O . PRO A 1 332 ? 2.395 -23.469 -17.203 1 98.5 332 PRO A O 1
ATOM 2638 N N . ILE A 1 333 ? 2.791 -25.703 -17.344 1 98.75 333 ILE A N 1
ATOM 2639 C CA . ILE A 1 333 ? 1.403 -26 -17.672 1 98.75 333 ILE A CA 1
ATOM 2640 C C . ILE A 1 333 ? 0.934 -27.203 -16.859 1 98.75 333 ILE A C 1
ATOM 2642 O O . ILE A 1 333 ? 1.662 -28.203 -16.719 1 98.75 333 ILE A O 1
ATOM 2646 N N . ASN A 1 334 ? -0.204 -27.125 -16.312 1 98.5 334 ASN A N 1
ATOM 2647 C CA . ASN A 1 334 ? -0.897 -28.219 -15.656 1 98.5 334 ASN A CA 1
ATOM 2648 C C . ASN A 1 334 ? -2.346 -28.328 -16.125 1 98.5 334 ASN A C 1
ATOM 2650 O O . ASN A 1 334 ? -3.133 -27.406 -15.938 1 98.5 334 ASN A O 1
ATOM 2654 N N . ILE A 1 335 ? -2.73 -29.438 -16.75 1 98.62 335 ILE A N 1
ATOM 2655 C CA . ILE A 1 335 ? -4.078 -29.688 -17.25 1 98.62 335 ILE A CA 1
ATOM 2656 C C . ILE A 1 335 ? -4.66 -30.922 -16.547 1 98.62 335 ILE A C 1
ATOM 2658 O O . ILE A 1 335 ? -4.098 -32 -16.625 1 98.62 335 ILE A O 1
ATOM 2662 N N . HIS A 1 336 ? -5.77 -30.781 -15.914 1 97.88 336 HIS A N 1
ATOM 2663 C CA . HIS A 1 336 ? -6.352 -31.938 -15.242 1 97.88 336 HIS A CA 1
ATOM 2664 C C . HIS A 1 336 ? -7.789 -31.672 -14.82 1 97.88 336 HIS A C 1
ATOM 2666 O O . HIS A 1 336 ? -8.281 -30.547 -14.961 1 97.88 336 HIS A O 1
ATOM 2672 N N . GLY A 1 337 ? -8.516 -32.688 -14.484 1 97.06 337 GLY A N 1
ATOM 2673 C CA . GLY A 1 337 ? -9.742 -32.625 -13.711 1 97.06 337 GLY A CA 1
ATOM 2674 C C . GLY A 1 337 ? -9.539 -32.906 -12.234 1 97.06 337 GLY A C 1
ATOM 2675 O O . GLY A 1 337 ? -8.398 -32.938 -11.758 1 97.06 337 GLY A O 1
ATOM 2676 N N . THR A 1 338 ? -10.672 -32.969 -11.508 1 96.12 338 THR A N 1
ATOM 2677 C CA . THR A 1 338 ? -10.602 -33.25 -10.078 1 96.12 338 THR A CA 1
ATOM 2678 C C . THR A 1 338 ? -11.461 -34.469 -9.734 1 96.12 338 THR A C 1
ATOM 2680 O O . THR A 1 338 ? -12.656 -34.5 -10.031 1 96.12 338 THR A O 1
ATOM 2683 N N . CYS A 1 339 ? -10.844 -35.438 -9.07 1 95.25 339 CYS A N 1
ATOM 2684 C CA . CYS A 1 339 ? -11.547 -36.594 -8.547 1 95.25 339 CYS A CA 1
ATOM 2685 C C . CYS A 1 339 ? -12.078 -36.312 -7.145 1 95.25 339 CYS A C 1
ATOM 2687 O O . CYS A 1 339 ? -11.586 -35.438 -6.449 1 95.25 339 CYS A O 1
ATOM 2689 N N . SER A 1 340 ? -13.109 -37 -6.832 1 97 340 SER A N 1
ATOM 2690 C CA . SER A 1 340 ? -13.625 -37.062 -5.469 1 97 340 SER A CA 1
ATOM 2691 C C . SER A 1 340 ? -14.047 -38.469 -5.074 1 97 340 SER A C 1
ATOM 2693 O O . SER A 1 340 ? -14.203 -39.344 -5.934 1 97 340 SER A O 1
ATOM 2695 N N . ARG A 1 341 ? -14.18 -38.625 -3.807 1 97.75 341 ARG A N 1
ATOM 2696 C CA . ARG A 1 341 ? -14.453 -39.969 -3.328 1 97.75 341 ARG A CA 1
ATOM 2697 C C . ARG A 1 341 ? -15.898 -40.125 -2.844 1 97.75 341 ARG A C 1
ATOM 2699 O O . ARG A 1 341 ? -16.422 -39.188 -2.195 1 97.75 341 ARG A O 1
ATOM 2706 N N . ILE A 1 342 ? -16.516 -41.281 -3.158 1 98.06 342 ILE A N 1
ATOM 2707 C CA . ILE A 1 342 ? -17.828 -41.594 -2.604 1 98.06 342 ILE A CA 1
ATOM 2708 C C . ILE A 1 342 ? -17.672 -42.031 -1.146 1 98.06 342 ILE A C 1
ATOM 2710 O O . ILE A 1 342 ? -17.047 -43.062 -0.857 1 98.06 342 ILE A O 1
ATOM 2714 N N . MET A 1 343 ? -18.281 -41.25 -0.298 1 98.38 343 MET A N 1
ATOM 2715 C CA . MET A 1 343 ? -18.203 -41.562 1.126 1 98.38 343 MET A CA 1
ATOM 2716 C C . MET A 1 343 ? -19.359 -42.438 1.565 1 98.38 343 MET A C 1
ATOM 2718 O O . MET A 1 343 ? -19.203 -43.281 2.471 1 98.38 343 MET A O 1
ATOM 2722 N N . GLU A 1 344 ? -20.516 -42.188 1.008 1 98.31 344 GLU A N 1
ATOM 2723 C CA . GLU A 1 344 ? -21.75 -42.875 1.39 1 98.31 344 GLU A CA 1
ATOM 2724 C C . GLU A 1 344 ? -22.75 -42.906 0.236 1 98.31 344 GLU A C 1
ATOM 2726 O O . GLU A 1 344 ? -22.875 -41.938 -0.51 1 98.31 344 GLU A O 1
ATOM 2731 N N . VAL A 1 345 ? -23.391 -44.062 0.15 1 98.25 345 VAL A N 1
ATOM 2732 C CA . VAL A 1 345 ? -24.531 -44.156 -0.758 1 98.25 345 VAL A CA 1
ATOM 2733 C C . VAL A 1 345 ? -25.828 -43.906 0.01 1 98.25 345 VAL A C 1
ATOM 2735 O O . VAL A 1 345 ? -26.281 -44.75 0.762 1 98.25 345 VAL A O 1
ATOM 2738 N N . LEU A 1 346 ? -26.406 -42.844 -0.284 1 98 346 LEU A N 1
ATOM 2739 C CA . LEU A 1 346 ? -27.562 -42.406 0.483 1 98 346 LEU A CA 1
ATOM 2740 C C . LEU A 1 346 ? -28.828 -43.094 -0.048 1 98 346 LEU A C 1
ATOM 2742 O O . LEU A 1 346 ? -29.75 -43.406 0.721 1 98 346 LEU A O 1
ATOM 2746 N N . SER A 1 347 ? -29.016 -43.219 -1.336 1 97.62 347 SER A N 1
ATOM 2747 C CA . SER A 1 347 ? -30.078 -43.875 -2.082 1 97.62 347 SER A CA 1
ATOM 2748 C C . SER A 1 347 ? -29.562 -44.375 -3.43 1 97.62 347 SER A C 1
ATOM 2750 O O . SER A 1 347 ? -28.406 -44.125 -3.795 1 97.62 347 SER A O 1
ATOM 2752 N N . PRO A 1 348 ? -30.344 -45.125 -4.191 1 96.81 348 PRO A N 1
ATOM 2753 C CA . PRO A 1 348 ? -29.844 -45.625 -5.477 1 96.81 348 PRO A CA 1
ATOM 2754 C C . PRO A 1 348 ? -29.375 -44.5 -6.406 1 96.81 348 PRO A C 1
ATOM 2756 O O . PRO A 1 348 ? -28.578 -44.75 -7.309 1 96.81 348 PRO A O 1
ATOM 2759 N N . THR A 1 349 ? -29.828 -43.312 -6.137 1 97.94 349 THR A N 1
ATOM 2760 C CA . THR A 1 349 ? -29.469 -42.25 -7.074 1 97.94 349 THR A CA 1
ATOM 2761 C C . THR A 1 349 ? -28.734 -41.125 -6.355 1 97.94 349 THR A C 1
ATOM 2763 O O . THR A 1 349 ? -28.469 -40.062 -6.949 1 97.94 349 THR A O 1
ATOM 2766 N N . ARG A 1 350 ? -28.516 -41.219 -5.086 1 98.12 350 ARG A N 1
ATOM 2767 C CA . ARG A 1 350 ? -27.875 -40.156 -4.336 1 98.12 350 ARG A CA 1
ATOM 2768 C C . ARG A 1 350 ? -26.609 -40.656 -3.629 1 98.12 350 ARG A C 1
ATOM 2770 O O . ARG A 1 350 ? -26.672 -41.625 -2.857 1 98.12 350 ARG A O 1
ATOM 2777 N N . ILE A 1 351 ? -25.531 -40 -3.881 1 98.31 351 ILE A N 1
ATOM 2778 C CA . ILE A 1 351 ? -24.281 -40.375 -3.238 1 98.31 351 ILE A CA 1
ATOM 2779 C C . ILE A 1 351 ? -23.672 -39.125 -2.547 1 98.31 351 ILE A C 1
ATOM 2781 O O . ILE A 1 351 ? -23.766 -38.031 -3.055 1 98.31 351 ILE A O 1
ATOM 2785 N N . LYS A 1 352 ? -23.141 -39.281 -1.4 1 98.69 352 LYS A N 1
ATOM 2786 C CA . LYS A 1 352 ? -22.359 -38.281 -0.685 1 98.69 352 LYS A CA 1
ATOM 2787 C C . LYS A 1 352 ? -20.875 -38.438 -1.011 1 98.69 352 LYS A C 1
ATOM 2789 O O . LYS A 1 352 ? -20.297 -39.5 -0.877 1 98.69 352 LYS A O 1
ATOM 2794 N N . CYS A 1 353 ? -20.297 -37.406 -1.45 1 98.44 353 CYS A N 1
ATOM 2795 C CA . CYS A 1 353 ? -18.906 -37.406 -1.89 1 98.44 353 CYS A CA 1
ATOM 2796 C C . CYS A 1 353 ? -18.078 -36.375 -1.105 1 98.44 353 CYS A C 1
ATOM 2798 O O . CYS A 1 353 ? -18.641 -35.531 -0.413 1 98.44 353 CYS A O 1
ATOM 2800 N N . LYS A 1 354 ? -16.797 -36.531 -1.236 1 98.19 354 LYS A N 1
ATOM 2801 C CA . LYS A 1 354 ? -15.875 -35.656 -0.518 1 98.19 354 LYS A CA 1
ATOM 2802 C C . LYS A 1 354 ? -14.664 -35.312 -1.38 1 98.19 354 LYS A C 1
ATOM 2804 O O . LYS A 1 354 ? -14.109 -36.156 -2.061 1 98.19 354 LYS A O 1
ATOM 2809 N N . PHE A 1 355 ? -14.336 -34 -1.391 1 97 355 PHE A N 1
ATOM 2810 C CA . PHE A 1 355 ? -13.023 -33.625 -1.896 1 97 355 PHE A CA 1
ATOM 2811 C C . PHE A 1 355 ? -11.914 -34.188 -1.021 1 97 355 PHE A C 1
ATOM 2813 O O . PHE A 1 355 ? -11.875 -33.938 0.186 1 97 355 PHE A O 1
ATOM 2820 N N . MET A 1 356 ? -10.992 -34.844 -1.564 1 94.94 356 MET A N 1
ATOM 2821 C CA . MET A 1 356 ? -9.969 -35.531 -0.778 1 94.94 356 MET A CA 1
ATOM 2822 C C . MET A 1 356 ? -8.727 -34.656 -0.621 1 94.94 356 MET A C 1
ATOM 2824 O O . MET A 1 356 ? -7.941 -34.844 0.309 1 94.94 356 MET A O 1
ATOM 2828 N N . GLN A 1 357 ? -8.484 -33.781 -1.513 1 92.38 357 GLN A N 1
ATOM 2829 C CA . GLN A 1 357 ? -7.387 -32.844 -1.425 1 92.38 357 GLN A CA 1
ATOM 2830 C C . GLN A 1 357 ? -7.887 -31.469 -0.943 1 92.38 357 GLN A C 1
ATOM 2832 O O . GLN A 1 357 ? -8.797 -30.891 -1.541 1 92.38 357 GLN A O 1
ATOM 2837 N N . ASP A 1 358 ? -7.25 -30.828 0.029 1 92.38 358 ASP A N 1
ATOM 2838 C CA . ASP A 1 358 ? -7.73 -29.625 0.721 1 92.38 358 ASP A CA 1
ATOM 2839 C C . ASP A 1 358 ? -7.828 -28.438 -0.234 1 92.38 358 ASP A C 1
ATOM 2841 O O . ASP A 1 358 ? -8.742 -27.625 -0.117 1 92.38 358 ASP A O 1
ATOM 2845 N N . MET A 1 359 ? -6.922 -28.297 -1.167 1 92.75 359 MET A N 1
ATOM 2846 C CA . MET A 1 359 ? -6.879 -27.156 -2.064 1 92.75 359 MET A CA 1
ATOM 2847 C C . MET A 1 359 ? -7.906 -27.297 -3.182 1 92.75 359 MET A C 1
ATOM 2849 O O . MET A 1 359 ? -7.949 -26.469 -4.102 1 92.75 359 MET A O 1
ATOM 2853 N N . SER A 1 360 ? -8.75 -28.297 -3.078 1 93.69 360 SER A N 1
ATOM 2854 C CA . SER A 1 360 ? -9.852 -28.469 -4.02 1 93.69 360 SER A CA 1
ATOM 2855 C C . SER A 1 360 ? -11.195 -28.188 -3.354 1 93.69 360 SER A C 1
ATOM 2857 O O . SER A 1 360 ? -12.227 -28.125 -4.023 1 93.69 360 SER A O 1
ATOM 2859 N N . GLU A 1 361 ? -11.18 -28.047 -2.057 1 95.5 361 GLU A N 1
ATOM 2860 C CA . GLU A 1 361 ? -12.414 -27.906 -1.295 1 95.5 361 GLU A CA 1
ATOM 2861 C C . GLU A 1 361 ? -13.164 -26.625 -1.691 1 95.5 361 GLU A C 1
ATOM 2863 O O . GLU A 1 361 ? -12.547 -25.625 -2.057 1 95.5 361 GLU A O 1
ATOM 2868 N N . GLY A 1 362 ? -14.453 -26.719 -1.656 1 95.88 362 GLY A N 1
ATOM 2869 C CA . GLY A 1 362 ? -15.305 -25.562 -1.892 1 95.88 362 GLY A CA 1
ATOM 2870 C C . GLY A 1 362 ? -15.68 -25.391 -3.352 1 95.88 362 GLY A C 1
ATOM 2871 O O . GLY A 1 362 ? -16.594 -24.625 -3.676 1 95.88 362 GLY A O 1
ATOM 2872 N N . MET A 1 363 ? -15.07 -26.078 -4.242 1 96.38 363 MET A N 1
ATOM 2873 C CA . MET A 1 363 ? -15.336 -25.938 -5.672 1 96.38 363 MET A CA 1
ATOM 2874 C C . MET A 1 363 ? -16.688 -26.547 -6.035 1 96.38 363 MET A C 1
ATOM 2876 O O . MET A 1 363 ? -17.25 -27.328 -5.258 1 96.38 363 MET A O 1
ATOM 2880 N N . GLU A 1 364 ? -17.156 -26.156 -7.207 1 95.69 364 GLU A N 1
ATOM 2881 C CA . GLU A 1 364 ? -18.312 -26.797 -7.828 1 95.69 364 GLU A CA 1
ATOM 2882 C C . GLU A 1 364 ? -17.891 -28.016 -8.648 1 95.69 364 GLU A C 1
ATOM 2884 O O . GLU A 1 364 ? -17.531 -27.891 -9.82 1 95.69 364 GLU A O 1
ATOM 2889 N N . TRP A 1 365 ? -18.078 -29.125 -8.016 1 95.62 365 TRP A N 1
ATOM 2890 C CA . TRP A 1 365 ? -17.484 -30.312 -8.602 1 95.62 365 TRP A CA 1
ATOM 2891 C C . TRP A 1 365 ? -18.141 -30.656 -9.945 1 95.62 365 TRP A C 1
ATOM 2893 O O . TRP A 1 365 ? -17.484 -31.156 -10.852 1 95.62 365 TRP A O 1
ATOM 2903 N N . GLY A 1 366 ? -19.438 -30.391 -9.992 1 95.75 366 GLY A N 1
ATOM 2904 C CA . GLY A 1 366 ? -20.141 -30.75 -11.227 1 95.75 366 GLY A CA 1
ATOM 2905 C C . GLY A 1 366 ? -21.406 -29.953 -11.43 1 95.75 366 GLY A C 1
ATOM 2906 O O . GLY A 1 366 ? -21.828 -29.188 -10.562 1 95.75 366 GLY A O 1
ATOM 2907 N N . ARG A 1 367 ? -22.016 -30.172 -12.648 1 95.81 367 ARG A N 1
ATOM 2908 C CA . ARG A 1 367 ? -23.25 -29.5 -13.078 1 95.81 367 ARG A CA 1
ATOM 2909 C C . ARG A 1 367 ? -24.219 -30.5 -13.711 1 95.81 367 ARG A C 1
ATOM 2911 O O . ARG A 1 367 ? -23.828 -31.594 -14.109 1 95.81 367 ARG A O 1
ATOM 2918 N N . PRO A 1 368 ? -25.547 -30.047 -13.789 1 96.44 368 PRO A N 1
ATOM 2919 C CA . PRO A 1 368 ? -26.531 -30.938 -14.383 1 96.44 368 PRO A CA 1
ATOM 2920 C C . PRO A 1 368 ? -26.156 -31.391 -15.789 1 96.44 368 PRO A C 1
ATOM 2922 O O . PRO A 1 368 ? -25.641 -30.609 -16.578 1 96.44 368 PRO A O 1
ATOM 2925 N N . ASP A 1 369 ? -26.406 -32.688 -16.062 1 95.94 369 ASP A N 1
ATOM 2926 C CA . ASP A 1 369 ? -26.281 -33.344 -17.359 1 95.94 369 ASP A CA 1
ATOM 2927 C C . ASP A 1 369 ? -24.828 -33.688 -17.672 1 95.94 369 ASP A C 1
ATOM 2929 O O . ASP A 1 369 ? -24.516 -34.219 -18.734 1 95.94 369 ASP A O 1
ATOM 2933 N N . GLU A 1 370 ? -23.922 -33.469 -16.766 1 97.31 370 GLU A N 1
ATOM 2934 C CA . GLU A 1 370 ? -22.531 -33.844 -16.984 1 97.31 370 GLU A CA 1
ATOM 2935 C C . GLU A 1 370 ? -22.328 -35.344 -16.719 1 97.31 370 GLU A C 1
ATOM 2937 O O . GLU A 1 370 ? -23.062 -35.938 -15.945 1 97.31 370 GLU A O 1
ATOM 2942 N N . THR A 1 371 ? -21.375 -35.875 -17.438 1 97.81 371 THR A N 1
ATOM 2943 C CA . THR A 1 371 ? -21.094 -37.312 -17.344 1 97.81 371 THR A CA 1
ATOM 2944 C C . THR A 1 371 ? -20.062 -37.594 -16.266 1 97.81 371 THR A C 1
ATOM 2946 O O . THR A 1 371 ? -19 -36.938 -16.203 1 97.81 371 THR A O 1
ATOM 2949 N N . ILE A 1 372 ? -20.391 -38.625 -15.461 1 96.75 372 ILE A N 1
ATOM 2950 C CA . ILE A 1 372 ? -19.531 -39.031 -14.352 1 96.75 372 ILE A CA 1
ATOM 2951 C C . ILE A 1 372 ? -18.906 -40.406 -14.648 1 96.75 372 ILE A C 1
ATOM 2953 O O . ILE A 1 372 ? -19.578 -41.312 -15.164 1 96.75 372 ILE A O 1
ATOM 2957 N N . GLY A 1 373 ? -17.625 -40.469 -14.422 1 97.06 373 GLY A N 1
ATOM 2958 C CA . GLY A 1 373 ? -16.953 -41.75 -14.391 1 97.06 373 GLY A CA 1
ATOM 2959 C C . GLY A 1 373 ? -16.734 -42.281 -12.984 1 97.06 373 GLY A C 1
ATOM 2960 O O . GLY A 1 373 ? -16.422 -41.531 -12.07 1 97.06 373 GLY A O 1
ATOM 2961 N N . PHE A 1 374 ? -17.016 -43.594 -12.781 1 97.44 374 PHE A N 1
ATOM 2962 C CA . PHE A 1 374 ? -16.781 -44.25 -11.508 1 97.44 374 PHE A CA 1
ATOM 2963 C C . PHE A 1 374 ? -15.492 -45.094 -11.547 1 97.44 374 PHE A C 1
ATOM 2965 O O . PHE A 1 374 ? -15.359 -46 -12.375 1 97.44 374 PHE A O 1
ATOM 2972 N N . ILE A 1 375 ? -14.594 -44.781 -10.641 1 96.19 375 ILE A N 1
ATOM 2973 C CA . ILE A 1 375 ? -13.25 -45.344 -10.68 1 96.19 375 ILE A CA 1
ATOM 2974 C C . ILE A 1 375 ? -13.039 -46.25 -9.461 1 96.19 375 ILE A C 1
ATOM 2976 O O . ILE A 1 375 ? -13.312 -45.844 -8.328 1 96.19 375 ILE A O 1
ATOM 2980 N N . GLU A 1 376 ? -12.625 -47.438 -9.711 1 94.06 376 GLU A N 1
ATOM 2981 C CA . GLU A 1 376 ? -12.039 -48.25 -8.641 1 94.06 376 GLU A CA 1
ATOM 2982 C C . GLU A 1 376 ? -10.594 -47.844 -8.367 1 94.06 376 GLU A C 1
ATOM 2984 O O . GLU A 1 376 ? -9.719 -48.031 -9.211 1 94.06 376 GLU A O 1
ATOM 2989 N N . HIS A 1 377 ? -10.328 -47.25 -7.211 1 88.5 377 HIS A N 1
ATOM 2990 C CA . HIS A 1 377 ? -9.156 -46.406 -7.039 1 88.5 377 HIS A CA 1
ATOM 2991 C C . HIS A 1 377 ? -7.887 -47.25 -6.926 1 88.5 377 HIS A C 1
ATOM 2993 O O . HIS A 1 377 ? -6.785 -46.75 -7.199 1 88.5 377 HIS A O 1
ATOM 2999 N N . LYS A 1 378 ? -7.875 -48.531 -6.582 1 90.94 378 LYS A N 1
ATOM 3000 C CA . LYS A 1 378 ? -6.664 -49.344 -6.445 1 90.94 378 LYS A CA 1
ATOM 3001 C C . LYS A 1 378 ? -6.043 -49.656 -7.805 1 90.94 378 LYS A C 1
ATOM 3003 O O . LYS A 1 378 ? -4.82 -49.625 -7.953 1 90.94 378 LYS A O 1
ATOM 3008 N N . THR A 1 379 ? -6.887 -49.969 -8.82 1 91.5 379 THR A N 1
ATOM 3009 C CA . THR A 1 379 ? -6.414 -50.25 -10.164 1 91.5 379 THR A CA 1
ATOM 3010 C C . THR A 1 379 ? -6.582 -49.031 -11.078 1 91.5 379 THR A C 1
ATOM 3012 O O . THR A 1 379 ? -6.074 -49.031 -12.195 1 91.5 379 THR A O 1
ATOM 3015 N N . MET A 1 380 ? -7.348 -48.031 -10.633 1 94.38 380 MET A N 1
ATOM 3016 C CA . MET A 1 380 ? -7.652 -46.812 -11.352 1 94.38 380 MET A CA 1
ATOM 3017 C C . MET A 1 380 ? -8.508 -47.094 -12.578 1 94.38 380 MET A C 1
ATOM 3019 O O . MET A 1 380 ? -8.477 -46.344 -13.555 1 94.38 380 MET A O 1
ATOM 3023 N N . ARG A 1 381 ? -9.234 -48.188 -12.531 1 92.81 381 ARG A N 1
ATOM 3024 C CA . ARG A 1 381 ? -10.102 -48.562 -13.648 1 92.81 381 ARG A CA 1
ATOM 3025 C C . ARG A 1 381 ? -11.453 -47.844 -13.555 1 92.81 381 ARG A C 1
ATOM 3027 O O . ARG A 1 381 ? -12.109 -47.875 -12.516 1 92.81 381 ARG A O 1
ATOM 3034 N N . THR A 1 382 ? -11.805 -47.188 -14.664 1 93.94 382 THR A N 1
ATOM 3035 C CA . THR A 1 382 ? -13.18 -46.688 -14.773 1 93.94 382 THR A CA 1
ATOM 3036 C C . THR A 1 382 ? -14.133 -47.844 -15.062 1 93.94 382 THR A C 1
ATOM 3038 O O . THR A 1 382 ? -14.094 -48.438 -16.141 1 93.94 382 THR A O 1
ATOM 3041 N N . VAL A 1 383 ? -15.07 -48.094 -14.18 1 95.19 383 VAL A N 1
ATOM 3042 C CA . VAL A 1 383 ? -15.852 -49.344 -14.258 1 95.19 383 VAL A CA 1
ATOM 3043 C C . VAL A 1 383 ? -17.219 -49.031 -14.875 1 95.19 383 VAL A C 1
ATOM 3045 O O . VAL A 1 383 ? -17.891 -49.938 -15.359 1 95.19 383 VAL A O 1
ATOM 3048 N N . ALA A 1 384 ? -17.594 -47.812 -14.781 1 96.62 384 ALA A N 1
ATOM 3049 C CA . ALA A 1 384 ? -18.891 -47.406 -15.297 1 96.62 384 ALA A CA 1
ATOM 3050 C C . ALA A 1 384 ? -18.969 -45.875 -15.453 1 96.62 384 ALA A C 1
ATOM 3052 O O . ALA A 1 384 ? -18.078 -45.156 -15.008 1 96.62 384 ALA A O 1
ATOM 3053 N N . THR A 1 385 ? -19.969 -45.469 -16.172 1 96.88 385 THR A N 1
ATOM 3054 C CA . THR A 1 385 ? -20.281 -44.062 -16.281 1 96.88 385 THR A CA 1
ATOM 3055 C C . THR A 1 385 ? -21.734 -43.781 -15.906 1 96.88 385 THR A C 1
ATOM 3057 O O . THR A 1 385 ? -22.531 -44.719 -15.812 1 96.88 385 THR A O 1
ATOM 3060 N N . GLY A 1 386 ? -22 -42.562 -15.562 1 96.06 386 GLY A N 1
ATOM 3061 C CA . GLY A 1 386 ? -23.344 -42.094 -15.281 1 96.06 386 GLY A CA 1
ATOM 3062 C C . GLY A 1 386 ? -23.531 -40.625 -15.539 1 96.06 386 GLY A C 1
ATOM 3063 O O . GLY A 1 386 ? -22.562 -39.938 -15.898 1 96.06 386 GLY A O 1
ATOM 3064 N N . LYS A 1 387 ? -24.797 -40.219 -15.461 1 97.19 387 LYS A N 1
ATOM 3065 C CA . LYS A 1 387 ? -25.125 -38.812 -15.656 1 97.19 387 LYS A CA 1
ATOM 3066 C C . LYS A 1 387 ? -25.562 -38.156 -14.344 1 97.19 387 LYS A C 1
ATOM 3068 O O . LYS A 1 387 ? -26.281 -38.75 -13.555 1 97.19 387 LYS A O 1
ATOM 3073 N N . MET A 1 388 ? -25.109 -36.938 -14.164 1 96.38 388 MET A N 1
ATOM 3074 C CA . MET A 1 388 ? -25.469 -36.188 -12.961 1 96.38 388 MET A CA 1
ATOM 3075 C C . MET A 1 388 ? -26.703 -35.344 -13.195 1 96.38 388 MET A C 1
ATOM 3077 O O . MET A 1 388 ? -26.859 -34.719 -14.258 1 96.38 388 MET A O 1
ATOM 3081 N N . ASN A 1 389 ? -27.594 -35.312 -12.164 1 97.12 389 ASN A N 1
ATOM 3082 C CA . ASN A 1 389 ? -28.781 -34.5 -12.219 1 97.12 389 ASN A CA 1
ATOM 3083 C C . ASN A 1 389 ? -28.641 -33.219 -11.359 1 97.12 389 ASN A C 1
ATOM 3085 O O . ASN A 1 389 ? -29.219 -32.188 -11.672 1 97.12 389 ASN A O 1
ATOM 3089 N N . LYS A 1 390 ? -27.969 -33.469 -10.242 1 97.5 390 LYS A N 1
ATOM 3090 C CA . LYS A 1 390 ? -27.906 -32.344 -9.312 1 97.5 390 LYS A CA 1
ATOM 3091 C C . LYS A 1 390 ? -26.641 -32.406 -8.453 1 97.5 390 LYS A C 1
ATOM 3093 O O . LYS A 1 390 ? -26.219 -33.5 -8.055 1 97.5 390 LYS A O 1
ATOM 3098 N N . PHE A 1 391 ? -26.094 -31.25 -8.25 1 97.44 391 PHE A N 1
ATOM 3099 C CA . PHE A 1 391 ? -25 -31.062 -7.305 1 97.44 391 PHE A CA 1
ATOM 3100 C C . PHE A 1 391 ? -25.453 -30.25 -6.098 1 97.44 391 PHE A C 1
ATOM 3102 O O . PHE A 1 391 ? -26.062 -29.172 -6.258 1 97.44 391 PHE A O 1
ATOM 3109 N N . GLU A 1 392 ? -25.188 -30.672 -4.895 1 97.81 392 GLU A N 1
ATOM 3110 C CA . GLU A 1 392 ? -25.531 -29.953 -3.67 1 97.81 392 GLU A CA 1
ATOM 3111 C C . GLU A 1 392 ? -24.359 -29.922 -2.693 1 97.81 392 GLU A C 1
ATOM 3113 O O . GLU A 1 392 ? -23.953 -30.969 -2.164 1 97.81 392 GLU A O 1
ATOM 3118 N N . ALA A 1 393 ? -23.906 -28.75 -2.424 1 97.62 393 ALA A N 1
ATOM 3119 C CA . ALA A 1 393 ? -22.844 -28.625 -1.432 1 97.62 393 ALA A CA 1
ATOM 3120 C C . ALA A 1 393 ? -23.391 -28.797 -0.018 1 97.62 393 ALA A C 1
ATOM 3122 O O . ALA A 1 393 ? -24.406 -28.219 0.341 1 97.62 393 ALA A O 1
ATOM 3123 N N . LEU A 1 394 ? -22.75 -29.609 0.764 1 97.69 394 LEU A N 1
ATOM 3124 C CA . LEU A 1 394 ? -23.094 -29.75 2.176 1 97.69 394 LEU A CA 1
ATOM 3125 C C . LEU A 1 394 ? -22.219 -28.844 3.035 1 97.69 394 LEU A C 1
ATOM 3127 O O . LEU A 1 394 ? -22.719 -28.188 3.957 1 97.69 394 LEU A O 1
ATOM 3131 N N . ASN A 1 395 ? -21.016 -28.859 2.82 1 96.56 395 ASN A N 1
ATOM 3132 C CA . ASN A 1 395 ? -19.969 -28 3.357 1 96.56 395 ASN A CA 1
ATOM 3133 C C . ASN A 1 395 ? -18.797 -27.875 2.391 1 96.56 395 ASN A C 1
ATOM 3135 O O . ASN A 1 395 ? -18.906 -28.234 1.219 1 96.56 395 ASN A O 1
ATOM 3139 N N . LYS A 1 396 ? -17.75 -27.344 2.822 1 95.5 396 LYS A N 1
ATOM 3140 C CA . LYS A 1 396 ? -16.609 -27.078 1.935 1 95.5 396 LYS A CA 1
ATOM 3141 C C . LYS A 1 396 ? -16.016 -28.375 1.396 1 95.5 396 LYS A C 1
ATOM 3143 O O . LYS A 1 396 ? -15.547 -28.422 0.258 1 95.5 396 LYS A O 1
ATOM 3148 N N . ALA A 1 397 ? -15.984 -29.375 2.168 1 96.94 397 ALA A N 1
ATOM 3149 C CA . ALA A 1 397 ? -15.289 -30.625 1.833 1 96.94 397 ALA A CA 1
ATOM 3150 C C . ALA A 1 397 ? -16.25 -31.641 1.212 1 96.94 397 ALA A C 1
ATOM 3152 O O . ALA A 1 397 ? -15.828 -32.5 0.42 1 96.94 397 ALA A O 1
ATOM 3153 N N . GLU A 1 398 ? -17.562 -31.531 1.596 1 98.31 398 GLU A N 1
ATOM 3154 C CA . GLU A 1 398 ? -18.5 -32.594 1.236 1 98.31 398 GLU A CA 1
ATOM 3155 C C . GLU A 1 398 ? -19.641 -32.062 0.388 1 98.31 398 GLU A C 1
ATOM 3157 O O . GLU A 1 398 ? -20.078 -30.938 0.567 1 98.31 398 GLU A O 1
ATOM 3162 N N . PHE A 1 399 ? -20.203 -32.938 -0.388 1 98.31 399 PHE A N 1
ATOM 3163 C CA . PHE A 1 399 ? -21.328 -32.594 -1.258 1 98.31 399 PHE A CA 1
ATOM 3164 C C . PHE A 1 399 ? -22.125 -33.812 -1.638 1 98.31 399 PHE A C 1
ATOM 3166 O O . PHE A 1 399 ? -21.688 -34.938 -1.409 1 98.31 399 PHE A O 1
ATOM 3173 N N . ILE A 1 400 ? -23.297 -33.594 -2.143 1 98.5 400 ILE A N 1
ATOM 3174 C CA . ILE A 1 400 ? -24.172 -34.656 -2.623 1 98.5 400 ILE A CA 1
ATOM 3175 C C . ILE A 1 400 ? -24.375 -34.531 -4.129 1 98.5 400 ILE A C 1
ATOM 3177 O O . ILE A 1 400 ? -24.562 -33.438 -4.641 1 98.5 400 ILE A O 1
ATOM 3181 N N . ILE A 1 401 ? -24.234 -35.688 -4.797 1 97.81 401 ILE A N 1
ATOM 3182 C CA . ILE A 1 401 ? -24.594 -35.781 -6.211 1 97.81 401 ILE A CA 1
ATOM 3183 C C . ILE A 1 401 ? -25.859 -36.594 -6.379 1 97.81 401 ILE A C 1
ATOM 3185 O O . ILE A 1 401 ? -25.969 -37.688 -5.809 1 97.81 401 ILE A O 1
ATOM 3189 N N . GLU A 1 402 ? -26.766 -36.062 -7.086 1 98.25 402 GLU A N 1
ATOM 3190 C CA . GLU A 1 402 ? -27.922 -36.844 -7.531 1 98.25 402 GLU A CA 1
ATOM 3191 C C . GLU A 1 402 ? -27.734 -37.312 -8.961 1 98.25 402 GLU A C 1
ATOM 3193 O O . GLU A 1 402 ? -27.484 -36.531 -9.875 1 98.25 402 GLU A O 1
ATOM 3198 N N . LEU A 1 403 ? -27.844 -38.625 -9.141 1 97.75 403 LEU A N 1
ATOM 3199 C CA . LEU A 1 403 ? -27.672 -39.25 -10.445 1 97.75 403 LEU A CA 1
ATOM 3200 C C . LEU A 1 403 ? -29 -39.312 -11.188 1 97.75 403 LEU A C 1
ATOM 3202 O O . LEU A 1 403 ? -30.062 -39.375 -10.562 1 97.75 403 LEU A O 1
ATOM 3206 N N . SER A 1 404 ? -28.938 -39.312 -12.438 1 97 404 SER A N 1
ATOM 3207 C CA . SER A 1 404 ? -30.141 -39.406 -13.266 1 97 404 SER A CA 1
ATOM 3208 C C . SER A 1 404 ? -30.719 -40.844 -13.227 1 97 404 SER A C 1
ATOM 3210 O O . SER A 1 404 ? -31.906 -41.031 -13.5 1 97 404 SER A O 1
ATOM 3212 N N . VAL A 1 405 ? -29.875 -41.844 -13.062 1 96.56 405 VAL A N 1
ATOM 3213 C CA . VAL A 1 405 ? -30.266 -43.25 -12.93 1 96.56 405 VAL A CA 1
ATOM 3214 C C . VAL A 1 405 ? -29.547 -43.875 -11.727 1 96.56 405 VAL A C 1
ATOM 3216 O O . VAL A 1 405 ? -28.594 -43.281 -11.203 1 96.56 405 VAL A O 1
ATOM 3219 N N . PRO A 1 406 ? -29.984 -44.969 -11.312 1 96.62 406 PRO A N 1
ATOM 3220 C CA . PRO A 1 406 ? -29.359 -45.594 -10.141 1 96.62 406 PRO A CA 1
ATOM 3221 C C . PRO A 1 406 ? -27.875 -45.875 -10.352 1 96.62 406 PRO A C 1
ATOM 3223 O O . PRO A 1 406 ? -27.438 -46.156 -11.477 1 96.62 406 PRO A O 1
ATOM 3226 N N . LEU A 1 407 ? -27.25 -45.844 -9.242 1 96.5 407 LEU A N 1
ATOM 3227 C CA . LEU A 1 407 ? -25.828 -46.188 -9.211 1 96.5 407 LEU A CA 1
ATOM 3228 C C . LEU A 1 407 ? -25.562 -47.5 -9.922 1 96.5 407 LEU A C 1
ATOM 3230 O O . LEU A 1 407 ? -26.297 -48.469 -9.742 1 96.5 407 LEU A O 1
ATOM 3234 N N . PRO A 1 408 ? -24.5 -47.531 -10.727 1 95.81 408 PRO A N 1
ATOM 3235 C CA . PRO A 1 408 ? -24.172 -48.781 -11.391 1 95.81 408 PRO A CA 1
ATOM 3236 C C . PRO A 1 408 ? -23.922 -49.906 -10.406 1 95.81 408 PRO A C 1
ATOM 3238 O O . PRO A 1 408 ? -23.391 -49.688 -9.312 1 95.81 408 PRO A O 1
ATOM 3241 N N . ALA A 1 409 ? -24.203 -51.125 -10.93 1 93 409 ALA A N 1
ATOM 3242 C CA . ALA A 1 409 ? -24 -52.281 -10.094 1 93 409 ALA A CA 1
ATOM 3243 C C . ALA A 1 409 ? -22.531 -52.438 -9.68 1 93 409 ALA A C 1
ATOM 3245 O O . ALA A 1 409 ? -21.625 -52.25 -10.5 1 93 409 ALA A O 1
ATOM 3246 N N . GLY A 1 410 ? -22.375 -52.625 -8.406 1 93.31 410 GLY A N 1
ATOM 3247 C CA . GLY A 1 410 ? -21.031 -52.844 -7.902 1 93.31 410 GLY A CA 1
ATOM 3248 C C . GLY A 1 410 ? -20.344 -51.594 -7.387 1 93.31 410 GLY A C 1
ATOM 3249 O O . GLY A 1 410 ? -19.375 -51.688 -6.637 1 93.31 410 GLY A O 1
ATOM 3250 N N . VAL A 1 411 ? -20.766 -50.438 -7.77 1 96.19 411 VAL A N 1
ATOM 3251 C CA . VAL A 1 411 ? -20.188 -49.188 -7.281 1 96.19 411 VAL A CA 1
ATOM 3252 C C . VAL A 1 411 ? -20.688 -48.906 -5.867 1 96.19 411 VAL A C 1
ATOM 3254 O O . VAL A 1 411 ? -21.906 -48.969 -5.605 1 96.19 411 VAL A O 1
ATOM 3257 N N . GLU A 1 412 ? -19.766 -48.625 -4.977 1 95.38 412 GLU A N 1
ATOM 3258 C CA . GLU A 1 412 ? -20.094 -48.406 -3.568 1 95.38 412 GLU A CA 1
ATOM 3259 C C . GLU A 1 412 ? -19.203 -47.344 -2.947 1 95.38 412 GLU A C 1
ATOM 3261 O O . GLU A 1 412 ? -18.422 -46.688 -3.646 1 95.38 412 GLU A O 1
ATOM 3266 N N . ALA A 1 413 ? -19.422 -47.156 -1.636 1 96.94 413 ALA A N 1
ATOM 3267 C CA . ALA A 1 413 ? -18.562 -46.219 -0.897 1 96.94 413 ALA A CA 1
ATOM 3268 C C . ALA A 1 413 ? -17.094 -46.625 -1.046 1 96.94 413 ALA A C 1
ATOM 3270 O O . ALA A 1 413 ? -16.75 -47.812 -1.012 1 96.94 413 ALA A O 1
ATOM 3271 N N . GLY A 1 414 ? -16.297 -45.594 -1.262 1 95.94 414 GLY A N 1
ATOM 3272 C CA . GLY A 1 414 ? -14.883 -45.844 -1.479 1 95.94 414 GLY A CA 1
ATOM 3273 C C . GLY A 1 414 ? -14.453 -45.594 -2.914 1 95.94 414 GLY A C 1
ATOM 3274 O O . GLY A 1 414 ? -13.289 -45.281 -3.176 1 95.94 414 GLY A O 1
ATOM 3275 N N . TYR A 1 415 ? -15.312 -45.844 -3.865 1 96.94 415 TYR A N 1
ATOM 3276 C CA . TYR A 1 415 ? -15.008 -45.531 -5.254 1 96.94 415 TYR A CA 1
ATOM 3277 C C . TYR A 1 415 ? -14.789 -44.031 -5.434 1 96.94 415 TYR A C 1
ATOM 3279 O O . TYR A 1 415 ? -15.188 -43.219 -4.582 1 96.94 415 TYR A O 1
ATOM 3287 N N . VAL A 1 416 ? -14.117 -43.781 -6.539 1 97.44 416 VAL A N 1
ATOM 3288 C CA . VAL A 1 416 ? -13.797 -42.406 -6.863 1 97.44 416 VAL A CA 1
ATOM 3289 C C . VAL A 1 416 ? -14.578 -41.969 -8.094 1 97.44 416 VAL A C 1
ATOM 3291 O O . VAL A 1 416 ? -14.898 -42.781 -8.961 1 97.44 416 VAL A O 1
ATOM 3294 N N . ILE A 1 417 ? -15.008 -40.719 -8.062 1 97.19 417 ILE A N 1
ATOM 3295 C CA . ILE A 1 417 ? -15.727 -40.188 -9.211 1 97.19 417 ILE A CA 1
ATOM 3296 C C . ILE A 1 417 ? -14.867 -39.156 -9.922 1 97.19 417 ILE A C 1
ATOM 3298 O O . ILE A 1 417 ? -14.102 -38.406 -9.273 1 97.19 417 ILE A O 1
ATOM 3302 N N . GLU A 1 418 ? -14.984 -39.062 -11.273 1 96.94 418 GLU A N 1
ATOM 3303 C CA . GLU A 1 418 ? -14.383 -38.031 -12.094 1 96.94 418 GLU A CA 1
ATOM 3304 C C . GLU A 1 418 ? -15.398 -37.438 -13.07 1 96.94 418 GLU A C 1
ATOM 3306 O O . GLU A 1 418 ? -16.422 -38.062 -13.359 1 96.94 418 GLU A O 1
ATOM 3311 N N . ASN A 1 419 ? -15.289 -36.219 -13.414 1 96.81 419 ASN A N 1
ATOM 3312 C CA . ASN A 1 419 ? -16.125 -35.531 -14.398 1 96.81 419 ASN A CA 1
ATOM 3313 C C . ASN A 1 419 ? -15.594 -35.719 -15.812 1 96.81 419 ASN A C 1
ATOM 3315 O O . ASN A 1 419 ? -14.523 -35.219 -16.141 1 96.81 419 ASN A O 1
ATOM 3319 N N . LEU A 1 420 ? -16.281 -36.375 -16.688 1 96.5 420 LEU A N 1
ATOM 3320 C CA . LEU A 1 420 ? -15.812 -36.75 -18.031 1 96.5 420 LEU A CA 1
ATOM 3321 C C . LEU A 1 420 ? -16.328 -35.75 -19.062 1 96.5 420 LEU A C 1
ATOM 3323 O O . LEU A 1 420 ? -15.961 -35.844 -20.234 1 96.5 420 LEU A O 1
ATOM 3327 N N . THR A 1 421 ? -17.156 -34.844 -18.609 1 96.38 421 THR A N 1
ATOM 3328 C CA . THR A 1 421 ? -17.641 -33.781 -19.5 1 96.38 421 THR A CA 1
ATOM 3329 C C . THR A 1 421 ? -16.641 -32.656 -19.594 1 96.38 421 THR A C 1
ATOM 3331 O O . THR A 1 421 ? -16.406 -32.094 -20.672 1 96.38 421 THR A O 1
ATOM 3334 N N . CYS A 1 422 ? -16.047 -32.312 -18.547 1 95.38 422 CYS A N 1
ATOM 3335 C CA . CYS A 1 422 ? -15.086 -31.203 -18.469 1 95.38 422 CYS A CA 1
ATOM 3336 C C . CYS A 1 422 ? -13.672 -31.703 -18.766 1 95.38 422 CYS A C 1
ATOM 3338 O O . CYS A 1 422 ? -12.797 -31.656 -17.906 1 95.38 422 CYS A O 1
ATOM 3340 N N . THR A 1 423 ? -13.438 -32.125 -19.984 1 96.62 423 THR A N 1
ATOM 3341 C CA . THR A 1 423 ? -12.156 -32.656 -20.453 1 96.62 423 THR A CA 1
ATOM 3342 C C . THR A 1 423 ? -11.781 -32.031 -21.781 1 96.62 423 THR A C 1
ATOM 3344 O O . THR A 1 423 ? -12.406 -32.312 -22.812 1 96.62 423 THR A O 1
ATOM 3347 N N . PRO A 1 424 ? -10.797 -31.219 -21.828 1 98.38 424 PRO A N 1
ATOM 3348 C CA . PRO A 1 424 ? -10.477 -30.469 -23.047 1 98.38 424 PRO A CA 1
ATOM 3349 C C . PRO A 1 424 ? -9.547 -31.234 -23.984 1 98.38 424 PRO A C 1
ATOM 3351 O O . PRO A 1 424 ? -8.828 -32.125 -23.547 1 98.38 424 PRO A O 1
ATOM 3354 N N . ASP A 1 425 ? -9.656 -30.922 -25.312 1 98.75 425 ASP A N 1
ATOM 3355 C CA . ASP A 1 425 ? -8.523 -31.109 -26.203 1 98.75 425 ASP A CA 1
ATOM 3356 C C . ASP A 1 425 ? -7.434 -30.078 -25.938 1 98.75 425 ASP A C 1
ATOM 3358 O O . ASP A 1 425 ? -7.711 -29 -25.391 1 98.75 425 ASP A O 1
ATOM 3362 N N . ALA A 1 426 ? -6.18 -30.453 -26.297 1 98.88 426 ALA A N 1
ATOM 3363 C CA . ALA A 1 426 ? -5.094 -29.5 -26.078 1 98.88 426 ALA A CA 1
ATOM 3364 C C . ALA A 1 426 ? -4.105 -29.531 -27.234 1 98.88 426 ALA A C 1
ATOM 3366 O O . ALA A 1 426 ? -3.678 -30.594 -27.672 1 98.88 426 ALA A O 1
ATOM 3367 N N . GLU A 1 427 ? -3.855 -28.391 -27.797 1 98.94 427 GLU A N 1
ATOM 3368 C CA . GLU A 1 427 ? -2.789 -28.172 -28.766 1 98.94 427 GLU A CA 1
ATOM 3369 C C . GLU A 1 427 ? -1.726 -27.219 -28.203 1 98.94 427 GLU A C 1
ATOM 3371 O O . GLU A 1 427 ? -2 -26.047 -27.953 1 98.94 427 GLU A O 1
ATOM 3376 N N . ILE A 1 428 ? -0.545 -27.703 -28.031 1 98.94 428 ILE A N 1
ATOM 3377 C CA . ILE A 1 428 ? 0.571 -26.938 -27.484 1 98.94 428 ILE A CA 1
ATOM 3378 C C . ILE A 1 428 ? 1.726 -26.938 -28.484 1 98.94 428 ILE A C 1
ATOM 3380 O O . ILE A 1 428 ? 2.387 -27.953 -28.688 1 98.94 428 ILE A O 1
ATOM 3384 N N . ARG A 1 429 ? 1.961 -25.734 -29.109 1 98.88 429 ARG A N 1
ATOM 3385 C CA . ARG A 1 429 ? 2.895 -25.703 -30.219 1 98.88 429 ARG A CA 1
ATOM 3386 C C . ARG A 1 429 ? 3.832 -24.5 -30.109 1 98.88 429 ARG A C 1
ATOM 3388 O O . ARG A 1 429 ? 3.428 -23.438 -29.656 1 98.88 429 ARG A O 1
ATOM 3395 N N . ASN A 1 430 ? 5.074 -24.672 -30.5 1 98.88 430 ASN A N 1
ATOM 3396 C CA . ASN A 1 430 ? 6.047 -23.594 -30.656 1 98.88 430 ASN A CA 1
ATOM 3397 C C . ASN A 1 430 ? 6.273 -22.844 -29.344 1 98.88 430 ASN A C 1
ATOM 3399 O O . ASN A 1 430 ? 6.324 -21.625 -29.328 1 98.88 430 ASN A O 1
ATOM 3403 N N . CYS A 1 431 ? 6.289 -23.578 -28.297 1 98.94 431 CYS A N 1
ATOM 3404 C CA . CYS A 1 431 ? 6.469 -22.969 -26.984 1 98.94 431 CYS A CA 1
ATOM 3405 C C . CYS A 1 431 ? 7.836 -23.312 -26.406 1 98.94 431 CYS A C 1
ATOM 3407 O O . CYS A 1 431 ? 8.523 -24.203 -26.906 1 98.94 431 CYS A O 1
ATOM 3409 N N . HIS A 1 432 ? 8.273 -22.516 -25.469 1 98.88 432 HIS A N 1
ATOM 3410 C CA . HIS A 1 432 ? 9.516 -22.734 -24.734 1 98.88 432 HIS A CA 1
ATOM 3411 C C . HIS A 1 432 ? 9.25 -22.969 -23.266 1 98.88 432 HIS A C 1
ATOM 3413 O O . HIS A 1 432 ? 8.938 -22.031 -22.516 1 98.88 432 HIS A O 1
ATOM 3419 N N . PHE A 1 433 ? 9.336 -24.234 -22.875 1 98.81 433 PHE A N 1
ATOM 3420 C CA . PHE A 1 433 ? 9.258 -24.625 -21.469 1 98.81 433 PHE A CA 1
ATOM 3421 C C . PHE A 1 433 ? 10.609 -24.469 -20.781 1 98.81 433 PHE A C 1
ATOM 3423 O O . PHE A 1 433 ? 11.391 -25.422 -20.719 1 98.81 433 PHE A O 1
ATOM 3430 N N . GLY A 1 434 ? 10.812 -23.266 -20.219 1 97.94 434 GLY A N 1
ATOM 3431 C CA . GLY A 1 434 ? 12.102 -22.969 -19.625 1 97.94 434 GLY A CA 1
ATOM 3432 C C . GLY A 1 434 ? 12.297 -23.609 -18.266 1 97.94 434 GLY A C 1
ATOM 3433 O O . GLY A 1 434 ? 11.398 -24.266 -17.75 1 97.94 434 GLY A O 1
ATOM 3434 N N . SER A 1 435 ? 13.469 -23.375 -17.719 1 96 435 SER A N 1
ATOM 3435 C CA . SER A 1 435 ? 13.859 -23.969 -16.453 1 96 435 SER A CA 1
ATOM 3436 C C . SER A 1 435 ? 12.906 -23.562 -15.328 1 96 435 SER A C 1
ATOM 3438 O O . SER A 1 435 ? 12.57 -22.391 -15.188 1 96 435 SER A O 1
ATOM 3440 N N . CYS A 1 436 ? 12.453 -24.484 -14.594 1 95.38 436 CYS A N 1
ATOM 3441 C CA . CYS A 1 436 ? 11.5 -24.297 -13.5 1 95.38 436 CYS A CA 1
ATOM 3442 C C . CYS A 1 436 ? 11.594 -25.438 -12.5 1 95.38 436 CYS A C 1
ATOM 3444 O O . CYS A 1 436 ? 12.312 -26.422 -12.727 1 95.38 436 CYS A O 1
ATOM 3446 N N . ARG A 1 437 ? 10.977 -25.031 -11.273 1 91.88 437 ARG A N 1
ATOM 3447 C CA . ARG A 1 437 ? 10.672 -26.125 -10.359 1 91.88 437 ARG A CA 1
ATOM 3448 C C . ARG A 1 437 ? 9.492 -26.953 -10.867 1 91.88 437 ARG A C 1
ATOM 3450 O O . ARG A 1 437 ? 8.438 -26.406 -11.188 1 91.88 437 ARG A O 1
ATOM 3457 N N . ALA A 1 438 ? 9.656 -28.188 -11.141 1 90.31 438 ALA A N 1
ATOM 3458 C CA . ALA A 1 438 ? 9.352 -29.625 -11.078 1 90.31 438 ALA A CA 1
ATOM 3459 C C . ALA A 1 438 ? 9.141 -30.203 -12.477 1 90.31 438 ALA A C 1
ATOM 3461 O O . ALA A 1 438 ? 10.094 -30.578 -13.148 1 90.31 438 ALA A O 1
ATOM 3462 N N . ARG A 1 439 ? 7.945 -30.062 -13.055 1 96.94 439 ARG A N 1
ATOM 3463 C CA . ARG A 1 439 ? 7.742 -30.609 -14.391 1 96.94 439 ARG A CA 1
ATOM 3464 C C . ARG A 1 439 ? 7.52 -29.516 -15.414 1 96.94 439 ARG A C 1
ATOM 3466 O O . ARG A 1 439 ? 7.188 -28.375 -15.055 1 96.94 439 ARG A O 1
ATOM 3473 N N . GLY A 1 440 ? 7.766 -29.828 -16.703 1 98 440 GLY A N 1
ATOM 3474 C CA . GLY A 1 440 ? 7.445 -28.906 -17.766 1 98 440 GLY A CA 1
ATOM 3475 C C . GLY A 1 440 ? 5.961 -28.828 -18.078 1 98 440 GLY A C 1
ATOM 3476 O O . GLY A 1 440 ? 5.297 -27.844 -17.734 1 98 440 GLY A O 1
ATOM 3477 N N . LEU A 1 441 ? 5.5 -29.891 -18.641 1 98.62 441 LEU A N 1
ATOM 3478 C CA . LEU A 1 441 ? 4.09 -30.031 -18.984 1 98.62 441 LEU A CA 1
ATOM 3479 C C . LEU A 1 441 ? 3.459 -31.203 -18.234 1 98.62 441 LEU A C 1
ATOM 3481 O O . LEU A 1 441 ? 3.891 -32.344 -18.391 1 98.62 441 LEU A O 1
ATOM 3485 N N . LEU A 1 442 ? 2.566 -30.859 -17.391 1 98.19 442 LEU A N 1
ATOM 3486 C CA . LEU A 1 442 ? 1.719 -31.859 -16.75 1 98.19 442 LEU A CA 1
ATOM 3487 C C . LEU A 1 442 ? 0.366 -31.953 -17.453 1 98.19 442 LEU A C 1
ATOM 3489 O O . LEU A 1 442 ? -0.416 -31 -17.422 1 98.19 442 LEU A O 1
ATOM 3493 N N . VAL A 1 443 ? 0.1 -33.125 -18.094 1 97.31 443 VAL A N 1
ATOM 3494 C CA . VAL A 1 443 ? -1.108 -33.188 -18.906 1 97.31 443 VAL A CA 1
ATOM 3495 C C . VAL A 1 443 ? -1.889 -34.438 -18.578 1 97.31 443 VAL A C 1
ATOM 3497 O O . VAL A 1 443 ? -1.361 -35.562 -18.703 1 97.31 443 VAL A O 1
ATOM 3500 N N . SER A 1 444 ? -3.037 -34.281 -18.125 1 96.62 444 SER A N 1
ATOM 3501 C CA . SER A 1 444 ? -3.994 -35.344 -17.828 1 96.62 444 SER A CA 1
ATOM 3502 C C . SER A 1 444 ? -5.387 -35 -18.344 1 96.62 444 SER A C 1
ATOM 3504 O O . SER A 1 444 ? -6.188 -34.406 -17.609 1 96.62 444 SER A O 1
ATOM 3506 N N . THR A 1 445 ? -5.695 -35.312 -19.578 1 97.56 445 THR A N 1
ATOM 3507 C CA . THR A 1 445 ? -7.02 -35.125 -20.156 1 97.56 445 THR A CA 1
ATOM 3508 C C . THR A 1 445 ? -7.332 -36.188 -21.188 1 97.56 445 THR A C 1
ATOM 3510 O O . THR A 1 445 ? -6.457 -36.625 -21.953 1 97.56 445 THR A O 1
ATOM 3513 N N . PRO A 1 446 ? -8.594 -36.719 -21.172 1 96.75 446 PRO A N 1
ATOM 3514 C CA . PRO A 1 446 ? -8.977 -37.719 -22.156 1 96.75 446 PRO A CA 1
ATOM 3515 C C . PRO A 1 446 ? -9.125 -37.188 -23.562 1 96.75 446 PRO A C 1
ATOM 3517 O O . PRO A 1 446 ? -9.234 -37.938 -24.531 1 96.75 446 PRO A O 1
ATOM 3520 N N . GLY A 1 447 ? -9.211 -35.875 -23.734 1 97.31 447 GLY A N 1
ATOM 3521 C CA . GLY A 1 447 ? -9.281 -35.281 -25.062 1 97.31 447 GLY A CA 1
ATOM 3522 C C . GLY A 1 447 ? -8.031 -35.531 -25.875 1 97.31 447 GLY A C 1
ATOM 3523 O O . GLY A 1 447 ? -7.07 -36.125 -25.406 1 97.31 447 GLY A O 1
ATOM 3524 N N . LYS A 1 448 ? -8.102 -35.062 -27.156 1 98.5 448 LYS A N 1
ATOM 3525 C CA . LYS A 1 448 ? -6.938 -35.156 -28.031 1 98.5 448 LYS A CA 1
ATOM 3526 C C . LYS A 1 448 ? -5.859 -34.156 -27.641 1 98.5 448 LYS A C 1
ATOM 3528 O O . LYS A 1 448 ? -6.141 -32.969 -27.453 1 98.5 448 LYS A O 1
ATO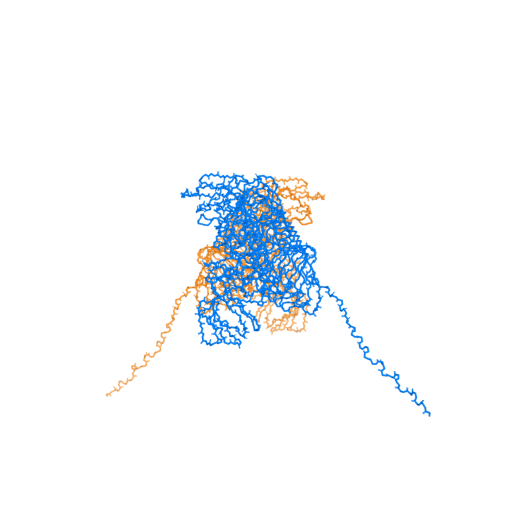M 3533 N N . VAL A 1 449 ? -4.605 -34.688 -27.5 1 98.81 449 VAL A N 1
ATOM 3534 C CA . VAL A 1 449 ? -3.508 -33.844 -27.062 1 98.81 449 VAL A CA 1
ATOM 3535 C C . VAL A 1 449 ? -2.406 -33.844 -28.125 1 98.81 449 VAL A C 1
ATOM 3537 O O . VAL A 1 449 ? -1.945 -34.906 -28.547 1 98.81 449 VAL A O 1
ATOM 3540 N N . ILE A 1 450 ? -2.053 -32.688 -28.547 1 98.94 450 ILE A N 1
ATOM 3541 C CA . ILE A 1 450 ? -0.94 -32.531 -29.484 1 98.94 450 ILE A CA 1
ATOM 3542 C C . ILE A 1 450 ? 0.134 -31.641 -28.844 1 98.94 450 ILE A C 1
ATOM 3544 O O . ILE A 1 450 ? -0.138 -30.5 -28.453 1 98.94 450 ILE A O 1
ATOM 3548 N N . ILE A 1 451 ? 1.342 -32.156 -28.688 1 98.94 451 ILE A N 1
ATOM 3549 C CA . ILE A 1 451 ? 2.521 -31.453 -28.188 1 98.94 451 ILE A CA 1
ATOM 3550 C C . ILE A 1 451 ? 3.6 -31.406 -29.266 1 98.94 451 ILE A C 1
ATOM 3552 O O . ILE A 1 451 ? 4.301 -32.406 -29.484 1 98.94 451 ILE A O 1
ATOM 3556 N N . GLU A 1 452 ? 3.752 -30.234 -29.938 1 98.88 452 GLU A N 1
ATOM 3557 C CA . GLU A 1 452 ? 4.543 -30.25 -31.172 1 98.88 452 GLU A CA 1
ATOM 3558 C C . GLU A 1 452 ? 5.426 -29.016 -31.281 1 98.88 452 GLU A C 1
ATOM 3560 O O . GLU A 1 452 ? 4.988 -27.906 -30.953 1 98.88 452 GLU A O 1
ATOM 3565 N N . ASN A 1 453 ? 6.684 -29.188 -31.672 1 98.88 453 ASN A N 1
ATOM 3566 C CA . ASN A 1 453 ? 7.613 -28.109 -31.969 1 98.88 453 ASN A CA 1
ATOM 3567 C C . ASN A 1 453 ? 7.906 -27.266 -30.734 1 98.88 453 ASN A C 1
ATOM 3569 O O . ASN A 1 453 ? 7.934 -26.031 -30.828 1 98.88 453 ASN A O 1
ATOM 3573 N N . ASN A 1 454 ? 8.008 -27.875 -29.609 1 98.94 454 ASN A N 1
ATOM 3574 C CA . ASN A 1 454 ? 8.336 -27.156 -28.391 1 98.94 454 ASN A CA 1
ATOM 3575 C C . ASN A 1 454 ? 9.773 -27.422 -27.953 1 98.94 454 ASN A C 1
ATOM 3577 O O . ASN A 1 454 ? 10.398 -28.375 -28.406 1 98.94 454 ASN A O 1
ATOM 3581 N N . VAL A 1 455 ? 10.297 -26.547 -27.109 1 98.94 455 VAL A N 1
ATOM 3582 C CA . VAL A 1 455 ? 11.578 -26.719 -26.422 1 98.94 455 VAL A CA 1
ATOM 3583 C C . VAL A 1 455 ? 11.352 -26.906 -24.938 1 98.94 455 VAL A C 1
ATOM 3585 O O . VAL A 1 455 ? 10.617 -26.141 -24.312 1 98.94 455 VAL A O 1
ATOM 3588 N N . PHE A 1 456 ? 11.961 -27.938 -24.344 1 98.81 456 PHE A N 1
ATOM 3589 C CA . PHE A 1 456 ? 11.82 -28.219 -22.922 1 98.81 456 PHE A CA 1
ATOM 3590 C C . PHE A 1 456 ? 13.156 -28.094 -22.203 1 98.81 456 PHE A C 1
ATOM 3592 O O . PHE A 1 456 ? 14.18 -28.578 -22.703 1 98.81 456 PHE A O 1
ATOM 3599 N N . GLU A 1 457 ? 13.109 -27.438 -21 1 98.31 457 GLU A N 1
ATOM 3600 C CA . GLU A 1 457 ? 14.305 -27.281 -20.188 1 98.31 457 GLU A CA 1
ATOM 3601 C C . GLU A 1 457 ? 13.977 -27.422 -18.703 1 98.31 457 GLU A C 1
ATOM 3603 O O . GLU A 1 457 ? 14.719 -26.922 -17.844 1 98.31 457 GLU A O 1
ATOM 3608 N N . SER A 1 458 ? 12.844 -28.031 -18.359 1 97.19 458 SER A N 1
ATOM 3609 C CA . SER A 1 458 ? 12.445 -28.188 -16.953 1 97.19 458 SER A CA 1
ATOM 3610 C C . SER A 1 458 ? 13.461 -29.016 -16.172 1 97.19 458 SER A C 1
ATOM 3612 O O . SER A 1 458 ? 14.008 -29.984 -16.688 1 97.19 458 SER A O 1
ATOM 3614 N N . SER A 1 459 ? 13.602 -28.641 -14.898 1 97.25 459 SER A N 1
ATOM 3615 C CA . SER A 1 459 ? 14.57 -29.375 -14.102 1 97.25 459 SER A CA 1
ATOM 3616 C C . SER A 1 459 ? 14.023 -30.75 -13.711 1 97.25 459 SER A C 1
ATOM 3618 O O . SER A 1 459 ? 14.789 -31.656 -13.359 1 97.25 459 SER A O 1
ATOM 3620 N N . GLY A 1 460 ? 12.703 -30.859 -13.617 1 97.56 460 GLY A N 1
ATOM 3621 C CA . GLY A 1 460 ? 12.078 -32.156 -13.539 1 97.56 460 GLY A CA 1
ATOM 3622 C C . GLY A 1 460 ? 11.758 -32.75 -14.898 1 97.56 460 GLY A C 1
ATOM 3623 O O . GLY A 1 460 ? 12.375 -32.375 -15.906 1 97.56 460 GLY A O 1
ATOM 3624 N N . SER A 1 461 ? 10.828 -33.75 -14.906 1 98.38 461 SER A N 1
ATOM 3625 C CA . SER A 1 461 ? 10.43 -34.312 -16.188 1 98.38 461 SER A CA 1
ATOM 3626 C C . SER A 1 461 ? 9.93 -33.25 -17.141 1 98.38 461 SER A C 1
ATOM 3628 O O . SER A 1 461 ? 9.219 -32.312 -16.734 1 98.38 461 SER A O 1
ATOM 3630 N N . ALA A 1 462 ? 10.367 -33.375 -18.391 1 98.75 462 ALA A N 1
ATOM 3631 C CA . ALA A 1 462 ? 9.867 -32.438 -19.406 1 98.75 462 ALA A CA 1
ATOM 3632 C C . ALA A 1 462 ? 8.352 -32.562 -19.547 1 98.75 462 ALA A C 1
ATOM 3634 O O . ALA A 1 462 ? 7.652 -31.547 -19.641 1 98.75 462 ALA A O 1
ATOM 3635 N N . ILE A 1 463 ? 7.902 -33.75 -19.594 1 98.81 463 ILE A N 1
ATOM 3636 C CA . ILE A 1 463 ? 6.477 -34.031 -19.688 1 98.81 463 ILE A CA 1
ATOM 3637 C C . ILE A 1 463 ? 6.105 -35.094 -18.641 1 98.81 463 ILE A C 1
ATOM 3639 O O . ILE A 1 463 ? 6.785 -36.125 -18.516 1 98.81 463 ILE A O 1
ATOM 3643 N N . LEU A 1 464 ? 5.125 -34.781 -17.906 1 98.56 464 LEU A N 1
ATOM 3644 C CA . LEU A 1 464 ? 4.516 -35.75 -17 1 98.56 464 LEU A CA 1
ATOM 3645 C C . LEU A 1 464 ? 3.062 -36.031 -17.375 1 98.56 464 LEU A C 1
ATOM 3647 O O . LEU A 1 464 ? 2.262 -35.094 -17.469 1 98.56 464 LEU A O 1
ATOM 3651 N N . ILE A 1 465 ? 2.756 -37.219 -17.719 1 98.38 465 ILE A N 1
ATOM 3652 C CA . ILE A 1 465 ? 1.378 -37.688 -17.875 1 98.38 465 ILE A CA 1
ATOM 3653 C C . ILE A 1 465 ? 0.951 -38.469 -16.641 1 98.38 465 ILE A C 1
ATOM 3655 O O . ILE A 1 465 ? 1.451 -39.562 -16.391 1 98.38 465 ILE A O 1
ATOM 3659 N N . ALA A 1 466 ? 0.046 -37.875 -15.969 1 95.31 466 ALA A N 1
ATOM 3660 C CA . ALA A 1 466 ? -0.267 -38.375 -14.633 1 95.31 466 ALA A CA 1
ATOM 3661 C C . ALA A 1 466 ? -1.7 -38.906 -14.57 1 95.31 466 ALA A C 1
ATOM 3663 O O . ALA A 1 466 ? -2.281 -39.281 -15.594 1 95.31 466 ALA A O 1
ATOM 3664 N N . GLY A 1 467 ? -2.266 -39 -13.492 1 92.25 467 GLY A N 1
ATOM 3665 C CA . GLY A 1 467 ? -3.562 -39.5 -13.055 1 92.25 467 GLY A CA 1
ATOM 3666 C C . GLY A 1 467 ? -3.561 -40 -11.625 1 92.25 467 GLY A C 1
ATOM 3667 O O . GLY A 1 467 ? -2.678 -40.75 -11.227 1 92.25 467 GLY A O 1
ATOM 3668 N N . ASP A 1 468 ? -4.512 -39.438 -10.906 1 89.25 468 ASP A N 1
ATOM 3669 C CA . ASP A 1 468 ? -4.391 -39.688 -9.477 1 89.25 468 ASP A CA 1
ATOM 3670 C C . ASP A 1 468 ? -5.758 -39.719 -8.805 1 89.25 468 ASP A C 1
ATOM 3672 O O . ASP A 1 468 ? -6.523 -38.75 -8.914 1 89.25 468 ASP A O 1
ATOM 3676 N N . ALA A 1 469 ? -6.051 -40.688 -8.18 1 90.94 469 ALA A N 1
ATOM 3677 C CA . ALA A 1 469 ? -7.215 -40.812 -7.305 1 90.94 469 ALA A CA 1
ATOM 3678 C C . ALA A 1 469 ? -6.809 -41.281 -5.91 1 90.94 469 ALA A C 1
ATOM 3680 O O . ALA A 1 469 ? -7.617 -41.875 -5.184 1 90.94 469 ALA A O 1
ATOM 3681 N N . ASN A 1 470 ? -5.582 -41 -5.59 1 88.81 470 ASN A N 1
ATOM 3682 C CA . ASN A 1 470 ? -5.055 -41.594 -4.355 1 88.81 470 ASN A CA 1
ATOM 3683 C C . ASN A 1 470 ? -4.262 -40.562 -3.551 1 88.81 470 ASN A C 1
ATOM 3685 O O . ASN A 1 470 ? -3.996 -40.781 -2.367 1 88.81 470 ASN A O 1
ATOM 3689 N N . ALA A 1 471 ? -3.822 -39.438 -4.164 1 86.12 471 ALA A N 1
ATOM 3690 C CA . ALA A 1 471 ? -3.041 -38.406 -3.475 1 86.12 471 ALA A CA 1
ATOM 3691 C C . ALA A 1 471 ? -3.549 -37.031 -3.807 1 86.12 471 ALA A C 1
ATOM 3693 O O . ALA A 1 471 ? -4.371 -36.469 -3.076 1 86.12 471 ALA A O 1
ATOM 3694 N N . TRP A 1 472 ? -3.232 -36.562 -4.988 1 83.81 472 TRP A N 1
ATOM 3695 C CA . TRP A 1 472 ? -3.633 -35.219 -5.41 1 83.81 472 TRP A CA 1
ATOM 3696 C C . TRP A 1 472 ? -5.047 -35.25 -5.98 1 83.81 472 TRP A C 1
ATOM 3698 O O . TRP A 1 472 ? -5.676 -34.188 -6.113 1 83.81 472 TRP A O 1
ATOM 3708 N N . TYR A 1 473 ? -5.551 -36.375 -6.387 1 91.75 473 TYR A N 1
ATOM 3709 C CA . TYR A 1 473 ? -6.895 -36.562 -6.922 1 91.75 473 TYR A CA 1
ATOM 3710 C C . TYR A 1 473 ? -7.125 -35.719 -8.156 1 91.75 473 TYR A C 1
ATOM 3712 O O . TYR A 1 473 ? -8.188 -35.094 -8.297 1 91.75 473 TYR A O 1
ATOM 3720 N N . GLU A 1 474 ? -6.066 -35.656 -8.977 1 87.81 474 GLU A N 1
ATOM 3721 C CA . GLU A 1 474 ? -6.164 -35 -10.273 1 87.81 474 GLU A CA 1
ATOM 3722 C C . GLU A 1 474 ? -6.449 -36 -11.383 1 87.81 474 GLU A C 1
ATOM 3724 O O . GLU A 1 474 ? -5.633 -36.906 -11.648 1 87.81 474 GLU A O 1
ATOM 3729 N N . SER A 1 475 ? -7.539 -35.844 -12.039 1 83.31 475 SER A N 1
ATOM 3730 C CA . SER A 1 475 ? -8.047 -36.844 -12.961 1 83.31 475 SER A CA 1
ATOM 3731 C C . SER A 1 475 ? -7.672 -36.5 -14.398 1 83.31 475 SER A C 1
ATOM 3733 O O . SER A 1 475 ? -7.223 -35.406 -14.695 1 83.31 475 SER A O 1
ATOM 3735 N N . GLY A 1 476 ? -7.93 -37.625 -15.273 1 88.62 476 GLY A N 1
ATOM 3736 C CA . GLY A 1 476 ? -7.852 -37.375 -16.703 1 88.62 476 GLY A CA 1
ATOM 3737 C C . GLY A 1 476 ? -6.965 -38.406 -17.422 1 88.62 476 GLY A C 1
ATOM 3738 O O . GLY A 1 476 ? -5.902 -38.031 -17.938 1 88.62 476 GLY A O 1
ATOM 3739 N N . ALA A 1 477 ? -7.41 -39.656 -17.5 1 95 477 ALA A N 1
ATOM 3740 C CA . ALA A 1 477 ? -6.68 -40.625 -18.281 1 95 477 ALA A CA 1
ATOM 3741 C C . ALA A 1 477 ? -6.578 -40.188 -19.75 1 95 477 ALA A C 1
ATOM 3743 O O . ALA A 1 477 ? -7.594 -39.938 -20.391 1 95 477 ALA A O 1
ATOM 3744 N N . VAL A 1 478 ? -5.355 -40.156 -20.266 1 98.12 478 VAL A N 1
ATOM 3745 C CA . VAL A 1 478 ? -5.215 -39.719 -21.641 1 98.12 478 VAL A CA 1
ATOM 3746 C C . VAL A 1 478 ? -5.641 -40.844 -22.594 1 98.12 478 VAL A C 1
ATOM 3748 O O . VAL A 1 478 ? -5.445 -42 -22.312 1 98.12 478 VAL A O 1
ATOM 3751 N N . LYS A 1 479 ? -6.18 -40.438 -23.75 1 97.75 479 LYS A N 1
ATOM 3752 C CA . LYS A 1 479 ? -6.684 -41.406 -24.703 1 97.75 479 LYS A CA 1
ATOM 3753 C C . LYS A 1 479 ? -6.031 -41.25 -26.078 1 97.75 479 LYS A C 1
ATOM 3755 O O . LYS A 1 479 ? -6.113 -42.125 -26.922 1 97.75 479 LYS A O 1
ATOM 3760 N N . ASP A 1 480 ? -5.426 -40.188 -26.297 1 98.44 480 ASP A N 1
ATOM 3761 C CA . ASP A 1 480 ? -4.773 -39.875 -27.562 1 98.44 480 ASP A CA 1
ATOM 3762 C C . ASP A 1 480 ? -3.773 -38.719 -27.406 1 98.44 480 ASP A C 1
ATOM 3764 O O . ASP A 1 480 ? -4.156 -37.562 -27.391 1 98.44 480 ASP A O 1
ATOM 3768 N N . VAL A 1 481 ? -2.486 -39.031 -27.328 1 98.88 481 VAL A N 1
ATOM 3769 C CA . VAL A 1 481 ? -1.447 -38.031 -27.125 1 98.88 481 VAL A CA 1
ATOM 3770 C C . VAL A 1 481 ? -0.376 -38.188 -28.219 1 98.88 481 VAL A C 1
ATOM 3772 O O . VAL A 1 481 ? 0.17 -39.281 -28.422 1 98.88 481 VAL A O 1
ATOM 3775 N N . LEU A 1 482 ? -0.146 -37.094 -28.922 1 98.94 482 LEU A N 1
ATOM 3776 C CA . LEU A 1 482 ? 0.952 -37.031 -29.875 1 98.94 482 LEU A CA 1
ATOM 3777 C C . LEU A 1 482 ? 2.029 -36.062 -29.391 1 98.94 482 LEU A C 1
ATOM 3779 O O . LEU A 1 482 ? 1.748 -34.906 -29.141 1 98.94 482 LEU A O 1
ATOM 3783 N N . ILE A 1 483 ? 3.242 -36.562 -29.172 1 98.94 483 ILE A N 1
ATOM 3784 C CA . ILE A 1 483 ? 4.43 -35.781 -28.844 1 98.94 483 ILE A CA 1
ATOM 3785 C C . ILE A 1 483 ? 5.422 -35.812 -30 1 98.94 483 ILE A C 1
ATOM 3787 O O . ILE A 1 483 ? 6.082 -36.844 -30.219 1 98.94 483 ILE A O 1
ATOM 3791 N N . ARG A 1 484 ? 5.547 -34.719 -30.719 1 98.88 484 ARG A N 1
ATOM 3792 C CA . ARG A 1 484 ? 6.27 -34.812 -31.984 1 98.88 484 ARG A CA 1
ATOM 3793 C C . ARG A 1 484 ? 7.121 -33.562 -32.219 1 98.88 484 ARG A C 1
ATOM 3795 O O . ARG A 1 484 ? 6.688 -32.438 -31.938 1 98.88 484 ARG A O 1
ATOM 3802 N N . ASN A 1 485 ? 8.266 -33.75 -32.75 1 98.81 485 ASN A N 1
ATOM 3803 C CA . ASN A 1 485 ? 9.148 -32.688 -33.188 1 98.81 485 ASN A CA 1
ATOM 3804 C C . ASN A 1 485 ? 9.5 -31.719 -32.062 1 98.81 485 ASN A C 1
ATOM 3806 O O . ASN A 1 485 ? 9.547 -30.5 -32.281 1 98.81 485 ASN A O 1
ATOM 3810 N N . ASN A 1 486 ? 9.594 -32.219 -30.891 1 98.94 486 ASN A N 1
ATOM 3811 C CA . ASN A 1 486 ? 10.031 -31.391 -29.766 1 98.94 486 ASN A CA 1
ATOM 3812 C C . ASN A 1 486 ? 11.531 -31.531 -29.516 1 98.94 486 ASN A C 1
ATOM 3814 O O . ASN A 1 486 ? 12.156 -32.5 -29.969 1 98.94 486 ASN A O 1
ATOM 3818 N N . ASP A 1 487 ? 12.086 -30.531 -28.875 1 98.94 487 ASP A N 1
ATOM 3819 C CA . ASP A 1 487 ? 13.477 -30.531 -28.453 1 98.94 487 ASP A CA 1
ATOM 3820 C C . ASP A 1 487 ? 13.594 -30.594 -26.938 1 98.94 487 ASP A C 1
ATOM 3822 O O . ASP A 1 487 ? 13.328 -29.609 -26.25 1 98.94 487 ASP A O 1
ATOM 3826 N N . PHE A 1 488 ? 13.961 -31.781 -26.438 1 98.88 488 PHE A N 1
ATOM 3827 C CA . PHE A 1 488 ? 14.203 -31.969 -25.016 1 98.88 488 PHE A CA 1
ATOM 3828 C C . PHE A 1 488 ? 15.664 -31.703 -24.672 1 98.88 488 PHE A C 1
ATOM 3830 O O . PHE A 1 488 ? 16.516 -32.562 -24.875 1 98.88 488 PHE A O 1
ATOM 3837 N N . ARG A 1 489 ? 15.914 -30.594 -23.984 1 98.69 489 ARG A N 1
ATOM 3838 C CA . ARG A 1 489 ? 17.281 -30.141 -23.781 1 98.69 489 ARG A CA 1
ATOM 3839 C C . ARG A 1 489 ? 17.875 -30.75 -22.5 1 98.69 489 ARG A C 1
ATOM 3841 O O . ARG A 1 489 ? 17.172 -31.406 -21.75 1 98.69 489 ARG A O 1
ATOM 3848 N N . TYR A 1 490 ? 19.109 -30.516 -22.312 1 97.56 490 TYR A N 1
ATOM 3849 C CA . TYR A 1 490 ? 19.891 -31.25 -21.328 1 97.56 490 TYR A CA 1
ATOM 3850 C C . TYR A 1 490 ? 19.406 -30.953 -19.906 1 97.56 490 TYR A C 1
ATOM 3852 O O . TYR A 1 490 ? 19.578 -31.766 -19 1 97.56 490 TYR A O 1
ATOM 3860 N N . PRO A 1 491 ? 18.75 -29.844 -19.672 1 97.56 491 PRO A N 1
ATOM 3861 C CA . PRO A 1 491 ? 18.328 -29.625 -18.281 1 97.56 491 PRO A CA 1
ATOM 3862 C C . PRO A 1 491 ? 17.172 -30.531 -17.859 1 97.56 491 PRO A C 1
ATOM 3864 O O . PRO A 1 491 ? 16.875 -30.641 -16.672 1 97.56 491 PRO A O 1
ATOM 3867 N N . CYS A 1 492 ? 16.516 -31.125 -18.75 1 98.25 492 CYS A N 1
ATOM 3868 C CA . CYS A 1 492 ? 15.336 -31.906 -18.438 1 98.25 492 CYS A CA 1
ATOM 3869 C C . CYS A 1 492 ? 15.688 -33.062 -17.516 1 98.25 492 CYS A C 1
ATOM 3871 O O . CYS A 1 492 ? 16.578 -33.875 -17.812 1 98.25 492 CYS A O 1
ATOM 3873 N N . ASN A 1 493 ? 14.906 -33.094 -16.422 1 97.75 493 ASN A N 1
ATOM 3874 C CA . ASN A 1 493 ? 15.047 -34.156 -15.43 1 97.75 493 ASN A CA 1
ATOM 3875 C C . ASN A 1 493 ? 16.391 -34.094 -14.719 1 97.75 493 ASN A C 1
ATOM 3877 O O . ASN A 1 493 ? 16.984 -35.125 -14.391 1 97.75 493 ASN A O 1
ATOM 3881 N N . SER A 1 494 ? 16.891 -32.875 -14.453 1 96.5 494 SER A N 1
ATOM 3882 C CA . SER A 1 494 ? 18.172 -32.656 -13.797 1 96.5 494 SER A CA 1
ATOM 3883 C C . SER A 1 494 ? 18.031 -32.688 -12.273 1 96.5 494 SER A C 1
ATOM 3885 O O . SER A 1 494 ? 19.016 -32.594 -11.547 1 96.5 494 SER A O 1
ATOM 3887 N N . SER A 1 495 ? 16.844 -32.781 -11.781 1 94 495 SER A N 1
ATOM 3888 C CA . SER A 1 495 ? 16.578 -32.906 -10.352 1 94 495 SER A CA 1
ATOM 3889 C C . SER A 1 495 ? 15.383 -33.844 -10.094 1 94 495 SER A C 1
ATOM 3891 O O . SER A 1 495 ? 14.531 -34.031 -10.969 1 94 495 SER A O 1
ATOM 3893 N N . ILE A 1 496 ? 15.344 -34.312 -8.906 1 90.06 496 ILE A N 1
ATOM 3894 C CA . ILE A 1 496 ? 14.281 -35.25 -8.57 1 90.06 496 ILE A CA 1
ATOM 3895 C C . ILE A 1 496 ? 13.117 -34.5 -7.922 1 90.06 496 ILE A C 1
ATOM 3897 O O . ILE A 1 496 ? 13.32 -33.719 -7 1 90.06 496 ILE A O 1
ATOM 3901 N N . TYR A 1 497 ? 12.016 -34.656 -8.492 1 93 497 TYR A N 1
ATOM 3902 C CA . TYR A 1 497 ? 10.75 -34.188 -7.941 1 93 497 TYR A CA 1
ATOM 3903 C C . TYR A 1 497 ? 9.719 -35.312 -7.922 1 93 497 TYR A C 1
ATOM 3905 O O . TYR A 1 497 ? 10.008 -36.438 -8.367 1 93 497 TYR A O 1
ATOM 3913 N N . GLN A 1 498 ? 8.578 -34.969 -7.367 1 89.88 498 GLN A N 1
ATOM 3914 C CA . GLN A 1 498 ? 7.52 -35.969 -7.359 1 89.88 498 GLN A CA 1
ATOM 3915 C C . GLN A 1 498 ? 7.152 -36.406 -8.773 1 89.88 498 GLN A C 1
ATOM 3917 O O . GLN A 1 498 ? 6.945 -35.562 -9.648 1 89.88 498 GLN A O 1
ATOM 3922 N N . PHE A 1 499 ? 7.234 -37.719 -9.031 1 91.81 499 PHE A N 1
ATOM 3923 C CA . PHE A 1 499 ? 6.758 -38.406 -10.234 1 91.81 499 PHE A CA 1
ATOM 3924 C C . PHE A 1 499 ? 7.648 -38.062 -11.422 1 91.81 499 PHE A C 1
ATOM 3926 O O . PHE A 1 499 ? 7.191 -38.094 -12.57 1 91.81 499 PHE A O 1
ATOM 3933 N N . CYS A 1 500 ? 8.82 -37.656 -11.148 1 95 500 CYS A N 1
ATOM 3934 C CA . CYS A 1 500 ? 9.781 -37.375 -12.211 1 95 500 CYS A CA 1
ATOM 3935 C C . CYS A 1 500 ? 10.797 -38.5 -12.336 1 95 500 CYS A C 1
ATOM 3937 O O . CYS A 1 500 ? 11.93 -38.375 -11.875 1 95 500 CYS A O 1
ATOM 3939 N N . GLU A 1 501 ? 10.453 -39.531 -13.164 1 97.31 501 GLU A N 1
ATOM 3940 C CA . GLU A 1 501 ? 11.234 -40.75 -13.211 1 97.31 501 GLU A CA 1
ATOM 3941 C C . GLU A 1 501 ? 12.133 -40.812 -14.445 1 97.31 501 GLU A C 1
ATOM 3943 O O . GLU A 1 501 ? 13.062 -41.594 -14.523 1 97.31 501 GLU A O 1
ATOM 3948 N N . ALA A 1 502 ? 11.906 -40 -15.398 1 98.5 502 ALA A N 1
ATOM 3949 C CA . ALA A 1 502 ? 12.641 -39.906 -16.656 1 98.5 502 ALA A CA 1
ATOM 3950 C C . ALA A 1 502 ? 12.367 -38.562 -17.344 1 98.5 502 ALA A C 1
ATOM 3952 O O . ALA A 1 502 ? 11.609 -37.75 -16.828 1 98.5 502 ALA A O 1
ATOM 3953 N N . VAL A 1 503 ? 12.977 -38.281 -18.5 1 98.75 503 VAL A N 1
ATOM 3954 C CA . VAL A 1 503 ? 12.711 -37.062 -19.266 1 98.75 503 VAL A CA 1
ATOM 3955 C C . VAL A 1 503 ? 11.211 -36.969 -19.562 1 98.75 503 VAL A C 1
ATOM 3957 O O . VAL A 1 503 ? 10.602 -35.906 -19.359 1 98.75 503 VAL A O 1
ATOM 3960 N N . ILE A 1 504 ? 10.633 -38 -20.031 1 98.88 504 ILE A N 1
ATOM 3961 C CA . ILE A 1 504 ? 9.18 -38.125 -20.125 1 98.88 504 ILE A CA 1
ATOM 3962 C C . ILE A 1 504 ? 8.703 -39.219 -19.141 1 98.88 504 ILE A C 1
ATOM 3964 O O . ILE A 1 504 ? 9.188 -40.344 -19.156 1 98.88 504 ILE A O 1
ATOM 3968 N N . SER A 1 505 ? 7.844 -38.812 -18.297 1 98.69 505 SER A N 1
ATOM 3969 C CA . SER A 1 505 ? 7.289 -39.719 -17.312 1 98.69 505 SER A CA 1
ATOM 3970 C C . SER A 1 505 ? 5.781 -39.875 -17.484 1 98.69 505 SER A C 1
ATOM 3972 O O . SER A 1 505 ? 5.039 -38.906 -17.391 1 98.69 505 SER A O 1
ATOM 3974 N N . ILE A 1 506 ? 5.332 -41.062 -17.828 1 98.56 506 ILE A N 1
ATOM 3975 C CA . ILE A 1 506 ? 3.928 -41.438 -17.75 1 98.56 506 ILE A CA 1
ATOM 3976 C C . ILE A 1 506 ? 3.691 -42.25 -16.469 1 98.56 506 ILE A C 1
ATOM 3978 O O . ILE A 1 506 ? 3.938 -43.438 -16.438 1 98.56 506 ILE A O 1
ATOM 3982 N N . ASP A 1 507 ? 3.178 -41.562 -15.5 1 97.12 507 ASP A N 1
ATOM 3983 C CA . ASP A 1 507 ? 3.248 -42.125 -14.164 1 97.12 507 ASP A CA 1
ATOM 3984 C C . ASP A 1 507 ? 1.976 -41.812 -13.367 1 97.12 507 ASP A C 1
ATOM 3986 O O . ASP A 1 507 ? 2.018 -41.125 -12.352 1 97.12 507 ASP A O 1
ATOM 3990 N N . PRO A 1 508 ? 0.832 -42.406 -13.75 1 96.12 508 PRO A N 1
ATOM 3991 C CA . PRO A 1 508 ? -0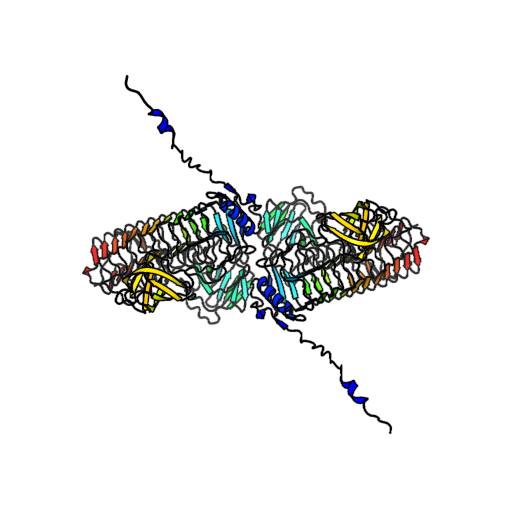.35 -42.312 -12.891 1 96.12 508 PRO A CA 1
ATOM 3992 C C . PRO A 1 508 ? -0.155 -43.031 -11.547 1 96.12 508 PRO A C 1
ATOM 3994 O O . PRO A 1 508 ? 0.614 -44 -11.453 1 96.12 508 PRO A O 1
ATOM 3997 N N . GLU A 1 509 ? -0.802 -42.5 -10.508 1 94.62 509 GLU A N 1
ATOM 3998 C CA . GLU A 1 509 ? -0.729 -43.125 -9.188 1 94.62 509 GLU A CA 1
ATOM 3999 C C . GLU A 1 509 ? -1.692 -44.281 -9.062 1 94.62 509 GLU A C 1
ATOM 4001 O O . GLU A 1 509 ? -2.842 -44.125 -8.656 1 94.62 509 GLU A O 1
ATOM 4006 N N . ILE A 1 510 ? -1.145 -45.5 -9.25 1 94.88 510 ILE A N 1
ATOM 4007 C CA . ILE A 1 510 ? -1.937 -46.719 -9.25 1 94.88 510 ILE A CA 1
ATOM 4008 C C . ILE A 1 510 ? -1.37 -47.688 -8.219 1 94.88 510 ILE A C 1
ATOM 4010 O O . ILE A 1 510 ? -0.383 -48.375 -8.484 1 94.88 510 ILE A O 1
ATOM 4014 N N . PRO A 1 511 ? -2.041 -47.875 -7.141 1 93 511 PRO A N 1
ATOM 4015 C CA . PRO A 1 511 ? -1.531 -48.781 -6.109 1 93 511 PRO A CA 1
ATOM 4016 C C . PRO A 1 511 ? -1.328 -50.219 -6.617 1 93 511 PRO A C 1
ATOM 4018 O O . PRO A 1 511 ? -0.345 -50.875 -6.262 1 93 511 PRO A O 1
ATOM 4021 N N . THR A 1 512 ? -2.213 -50.688 -7.5 1 93.25 512 THR A N 1
ATOM 4022 C CA . THR A 1 512 ? -2.133 -52.031 -8.047 1 93.25 512 THR A CA 1
ATOM 4023 C C . THR A 1 512 ? -2.35 -52 -9.562 1 93.25 512 THR A C 1
ATOM 4025 O O . THR A 1 512 ? -3.406 -52.406 -10.047 1 93.25 512 THR A O 1
ATOM 4028 N N . PRO A 1 513 ? -1.323 -51.656 -10.242 1 92.25 513 PRO A N 1
ATOM 4029 C CA . PRO A 1 513 ? -1.476 -51.594 -11.695 1 92.25 513 PRO A CA 1
ATOM 4030 C C . PRO A 1 513 ? -1.741 -52.969 -12.32 1 92.25 513 PRO A C 1
ATOM 4032 O O . PRO A 1 513 ? -1.089 -53.938 -11.953 1 92.25 513 PRO A O 1
ATOM 4035 N N . GLU A 1 514 ? -2.713 -53.062 -13.188 1 90.31 514 GLU A N 1
ATOM 4036 C CA . GLU A 1 514 ? -3.07 -54.281 -13.906 1 90.31 514 GLU A CA 1
ATOM 4037 C C . GLU A 1 514 ? -2.92 -54.094 -15.414 1 90.31 514 GLU A C 1
ATOM 4039 O O . GLU A 1 514 ? -3.502 -53.188 -15.992 1 90.31 514 GLU A O 1
ATOM 4044 N N . GLN A 1 515 ? -2.291 -54.969 -15.992 1 90.44 515 GLN A N 1
ATOM 4045 C CA . GLN A 1 515 ? -2.035 -54.875 -17.422 1 90.44 515 GLN A CA 1
ATOM 4046 C C . GLN A 1 515 ? -3.316 -55.062 -18.219 1 90.44 515 GLN A C 1
ATOM 4048 O O . GLN A 1 515 ? -3.434 -54.594 -19.344 1 90.44 515 GLN A O 1
ATOM 4053 N N . LYS A 1 516 ? -4.25 -55.781 -17.703 1 91.62 516 LYS A N 1
ATOM 4054 C CA . LYS A 1 516 ? -5.504 -56.094 -18.391 1 91.62 516 LYS A CA 1
ATOM 4055 C C . LYS A 1 516 ? -6.293 -54.812 -18.656 1 91.62 516 LYS A C 1
ATOM 4057 O O . LYS A 1 516 ? -6.988 -54.688 -19.672 1 91.62 516 LYS A O 1
ATOM 4062 N N . TYR A 1 517 ? -6.199 -53.844 -17.828 1 90.81 517 TYR A N 1
ATOM 4063 C CA . TYR A 1 517 ? -6.957 -52.594 -17.938 1 90.81 517 TYR A CA 1
ATOM 4064 C C . TYR A 1 517 ? -6.047 -51.406 -17.75 1 90.81 517 TYR A C 1
ATOM 4066 O O . TYR A 1 517 ? -6.188 -50.656 -16.766 1 90.81 517 TYR A O 1
ATOM 4074 N N . PRO A 1 518 ? -5.223 -51.188 -18.719 1 95.12 518 PRO A N 1
ATOM 4075 C CA . PRO A 1 518 ? -4.332 -50.031 -18.578 1 95.12 518 PRO A CA 1
ATOM 4076 C C . PRO A 1 518 ? -5.09 -48.719 -18.469 1 95.12 518 PRO A C 1
ATOM 4078 O O . PRO A 1 518 ? -6.148 -48.562 -19.078 1 95.12 518 PRO A O 1
ATOM 4081 N N . TYR A 1 519 ? -4.543 -47.812 -17.719 1 96.25 519 TYR A N 1
ATOM 4082 C CA . TYR A 1 519 ? -5.156 -46.531 -17.406 1 96.25 519 TYR A CA 1
ATOM 4083 C C . TYR A 1 519 ? -5.102 -45.594 -18.609 1 96.25 519 TYR A C 1
ATOM 4085 O O . TYR A 1 519 ? -6.113 -45 -18.984 1 96.25 519 TYR A O 1
ATOM 4093 N N . HIS A 1 520 ? -3.934 -45.375 -19.219 1 97.81 520 HIS A N 1
ATOM 4094 C CA . HIS A 1 520 ? -3.729 -44.5 -20.359 1 97.81 520 HIS A CA 1
ATOM 4095 C C . HIS A 1 520 ? -3.758 -45.281 -21.672 1 97.81 520 HIS A C 1
ATOM 4097 O O . HIS A 1 520 ? -3.602 -46.5 -21.656 1 97.81 520 HIS A O 1
ATOM 4103 N N . ARG A 1 521 ? -3.996 -44.562 -22.75 1 97.38 521 ARG A N 1
ATOM 4104 C CA . ARG A 1 521 ? -4.012 -45.219 -24.047 1 97.38 521 ARG A CA 1
ATOM 4105 C C . ARG A 1 521 ? -3.463 -44.312 -25.141 1 97.38 521 ARG A C 1
ATOM 4107 O O . ARG A 1 521 ? -3.607 -43.094 -25.062 1 97.38 521 ARG A O 1
ATOM 4114 N N . ASN A 1 522 ? -2.861 -44.906 -26.109 1 98.38 522 ASN A N 1
ATOM 4115 C CA . ASN A 1 522 ? -2.471 -44.312 -27.391 1 98.38 522 ASN A CA 1
ATOM 4116 C C . ASN A 1 522 ? -1.584 -43.062 -27.172 1 98.38 522 ASN A C 1
ATOM 4118 O O . ASN A 1 522 ? -1.993 -41.938 -27.469 1 98.38 522 ASN A O 1
ATOM 4122 N N . ILE A 1 523 ? -0.405 -43.281 -26.812 1 98.88 523 ILE A N 1
ATOM 4123 C CA . ILE A 1 523 ? 0.61 -42.25 -26.641 1 98.88 523 ILE A CA 1
ATOM 4124 C C . ILE A 1 523 ? 1.729 -42.438 -27.656 1 98.88 523 ILE A C 1
ATOM 4126 O O . ILE A 1 523 ? 2.391 -43.5 -27.656 1 98.88 523 ILE A O 1
ATOM 4130 N N . ARG A 1 524 ? 1.954 -41.531 -28.547 1 98.88 524 ARG A N 1
ATOM 4131 C CA . ARG A 1 524 ? 2.965 -41.594 -29.594 1 98.88 524 ARG A CA 1
ATOM 4132 C C . ARG A 1 524 ? 4.035 -40.531 -29.406 1 98.88 524 ARG A C 1
ATOM 4134 O O . ARG A 1 524 ? 3.744 -39.344 -29.484 1 98.88 524 ARG A O 1
ATOM 4141 N N . ILE A 1 525 ? 5.23 -40.906 -29.141 1 98.88 525 ILE A N 1
ATOM 4142 C CA . ILE A 1 525 ? 6.398 -40.062 -28.984 1 98.88 525 ILE A CA 1
ATOM 4143 C C . ILE A 1 525 ? 7.324 -40.219 -30.188 1 98.88 525 ILE A C 1
ATOM 4145 O O . ILE A 1 525 ? 8.117 -41.188 -30.25 1 98.88 525 ILE A O 1
ATOM 4149 N N . MET A 1 526 ? 7.258 -39.312 -31.141 1 98.56 526 MET A N 1
ATOM 4150 C CA . MET A 1 526 ? 7.879 -39.562 -32.438 1 98.56 526 MET A CA 1
ATOM 4151 C C . MET A 1 526 ? 8.609 -38.344 -32.938 1 98.56 526 MET A C 1
ATOM 4153 O O . MET A 1 526 ? 8.141 -37.219 -32.75 1 98.56 526 MET A O 1
ATOM 4157 N N . ASP A 1 527 ? 9.727 -38.531 -33.594 1 98.69 527 ASP A N 1
ATOM 4158 C CA . ASP A 1 527 ? 10.453 -37.5 -34.344 1 98.69 527 ASP A CA 1
ATOM 4159 C C . ASP A 1 527 ? 10.922 -36.375 -33.406 1 98.69 527 ASP A C 1
ATOM 4161 O O . ASP A 1 527 ? 10.922 -35.188 -33.781 1 98.69 527 ASP A O 1
ATOM 4165 N N . ASN A 1 528 ? 11.156 -36.688 -32.188 1 98.88 528 ASN A N 1
ATOM 4166 C CA . ASN A 1 528 ? 11.695 -35.719 -31.234 1 98.88 528 ASN A CA 1
ATOM 4167 C C . ASN A 1 528 ? 13.219 -35.781 -31.156 1 98.88 528 ASN A C 1
ATOM 4169 O O . ASN A 1 528 ? 13.82 -36.75 -31.641 1 98.88 528 ASN A O 1
ATOM 4173 N N . THR A 1 529 ? 13.82 -34.75 -30.625 1 98.94 529 THR A N 1
ATOM 4174 C CA . THR A 1 529 ? 15.242 -34.719 -30.312 1 98.94 529 THR A CA 1
ATOM 4175 C C . THR A 1 529 ? 15.469 -34.656 -28.812 1 98.94 529 THR A C 1
ATOM 4177 O O . THR A 1 529 ? 14.914 -33.781 -28.125 1 98.94 529 THR A O 1
ATOM 4180 N N . PHE A 1 530 ? 16.234 -35.625 -28.281 1 98.81 530 PHE A N 1
ATOM 4181 C CA . PHE A 1 530 ? 16.578 -35.688 -26.859 1 98.81 530 PHE A CA 1
ATOM 4182 C C . PHE A 1 530 ? 18.062 -35.406 -26.656 1 98.81 530 PHE A C 1
ATOM 4184 O O . PHE A 1 530 ? 18.906 -36.094 -27.234 1 98.81 530 PHE A O 1
ATOM 4191 N N . HIS A 1 531 ? 18.359 -34.406 -25.859 1 98.81 531 HIS A N 1
ATOM 4192 C CA . HIS A 1 531 ? 19.734 -34.188 -25.391 1 98.81 531 HIS A CA 1
ATOM 4193 C C . HIS A 1 531 ? 19.906 -34.781 -23.984 1 98.81 531 HIS A C 1
ATOM 4195 O O . HIS A 1 531 ? 19.484 -34.188 -23 1 98.81 531 HIS A O 1
ATOM 4201 N N . LEU A 1 532 ? 20.641 -35.938 -23.922 1 98.69 532 LEU A N 1
ATOM 4202 C CA . LEU A 1 532 ? 20.562 -36.781 -22.75 1 98.69 532 LEU A CA 1
ATOM 4203 C C . LEU A 1 532 ? 21.891 -36.781 -22 1 98.69 532 LEU A C 1
ATOM 4205 O O . LEU A 1 532 ? 22.906 -37.25 -22.516 1 98.69 532 LEU A O 1
ATOM 4209 N N . PHE A 1 533 ? 21.859 -36.25 -20.812 1 98.31 533 PHE A N 1
ATOM 4210 C CA . PHE A 1 533 ? 23.062 -36.312 -20 1 98.31 533 PHE A CA 1
ATOM 4211 C C . PHE A 1 533 ? 23.016 -37.5 -19.047 1 98.31 533 PHE A C 1
ATOM 4213 O O . PHE A 1 533 ? 24.031 -37.875 -18.469 1 98.31 533 PHE A O 1
ATOM 4220 N N . ASP A 1 534 ? 21.859 -38.156 -18.875 1 98.25 534 ASP A N 1
ATOM 4221 C CA . ASP A 1 534 ? 21.641 -39.219 -17.891 1 98.25 534 ASP A CA 1
ATOM 4222 C C . ASP A 1 534 ? 20.891 -40.406 -18.516 1 98.25 534 ASP A C 1
ATOM 4224 O O . ASP A 1 534 ? 20.609 -40.406 -19.719 1 98.25 534 ASP A O 1
ATOM 4228 N N . TYR A 1 535 ? 20.531 -41.375 -17.75 1 98.25 535 TYR A N 1
ATOM 4229 C CA . TYR A 1 535 ? 20.078 -42.688 -18.203 1 98.25 535 TYR A CA 1
ATOM 4230 C C . TYR A 1 535 ? 18.594 -42.656 -18.516 1 98.25 535 TYR A C 1
ATOM 4232 O O . TYR A 1 535 ? 18.172 -43.125 -19.594 1 98.25 535 TYR A O 1
ATOM 4240 N N . PRO A 1 536 ? 17.719 -42.25 -17.625 1 98.56 536 PRO A N 1
ATOM 4241 C CA . PRO A 1 536 ? 16.281 -42.469 -17.844 1 98.56 536 PRO A CA 1
ATOM 4242 C C . PRO A 1 536 ? 15.695 -41.562 -18.922 1 98.56 536 PRO A C 1
ATOM 4244 O O . PRO A 1 536 ? 15.68 -40.344 -18.766 1 98.56 536 PRO A O 1
ATOM 4247 N N . ILE A 1 537 ? 15.172 -42.125 -19.938 1 98.75 537 ILE A N 1
ATOM 4248 C CA . ILE A 1 537 ? 14.617 -41.375 -21.078 1 98.75 537 ILE A CA 1
ATOM 4249 C C . ILE A 1 537 ? 13.094 -41.406 -21.016 1 98.75 537 ILE A C 1
ATOM 4251 O O . ILE A 1 537 ? 12.438 -40.375 -21.141 1 98.75 537 ILE A O 1
ATOM 4255 N N . LEU A 1 538 ? 12.547 -42.594 -20.781 1 98.75 538 LEU A N 1
ATOM 4256 C CA . LEU A 1 538 ? 11.102 -42.812 -20.75 1 98.75 538 LEU A CA 1
ATOM 4257 C C . LEU A 1 538 ? 10.695 -43.75 -19.625 1 98.75 538 LEU A C 1
ATOM 4259 O O . LEU A 1 538 ? 11.273 -44.844 -19.484 1 98.75 538 LEU A O 1
ATOM 4263 N N . PHE A 1 539 ? 9.867 -43.344 -18.859 1 98.69 539 PHE A N 1
ATOM 4264 C CA . PHE A 1 539 ? 9.18 -44.156 -17.875 1 98.69 539 PHE A CA 1
ATOM 4265 C C . PHE A 1 539 ? 7.688 -44.25 -18.172 1 98.69 539 PHE A C 1
ATOM 4267 O O . PHE A 1 539 ? 7.031 -43.219 -18.344 1 98.69 539 PHE A O 1
ATOM 4274 N N . ALA A 1 540 ? 7.113 -45.438 -18.25 1 98.62 540 ALA A N 1
ATOM 4275 C CA . ALA A 1 540 ? 5.691 -45.562 -18.562 1 98.62 540 ALA A CA 1
ATOM 4276 C C . ALA A 1 540 ? 5.035 -46.656 -17.703 1 98.62 540 ALA A C 1
ATOM 4278 O O . ALA A 1 540 ? 5.504 -47.781 -17.672 1 98.62 540 ALA A O 1
ATOM 4279 N N . ARG A 1 541 ? 4.008 -46.219 -17.109 1 98.12 541 ARG A N 1
ATOM 4280 C CA . ARG A 1 541 ? 3.188 -47.125 -16.312 1 98.12 541 ARG A CA 1
ATOM 4281 C C . ARG A 1 541 ? 1.76 -47.188 -16.844 1 98.12 541 ARG A C 1
ATOM 4283 O O . ARG A 1 541 ? 1.133 -46.156 -17.062 1 98.12 541 ARG A O 1
ATOM 4290 N N . SER A 1 542 ? 1.223 -48.438 -17.078 1 97.38 542 SER A N 1
ATOM 4291 C CA . SER A 1 542 ? -0.188 -48.688 -17.344 1 97.38 542 SER A CA 1
ATOM 4292 C C . SER A 1 542 ? -0.639 -47.969 -18.625 1 97.38 542 SER A C 1
ATOM 4294 O O . SER A 1 542 ? -1.578 -47.188 -18.594 1 97.38 542 SER A O 1
ATOM 4296 N N . VAL A 1 543 ? -0.009 -48.312 -19.781 1 98.25 543 VAL A N 1
ATOM 4297 C CA . VAL A 1 543 ? -0.34 -47.688 -21.078 1 98.25 543 VAL A CA 1
ATOM 4298 C C . VAL A 1 543 ? -0.674 -48.781 -22.094 1 98.25 543 VAL A C 1
ATOM 4300 O O . VAL A 1 543 ? 0.057 -49.781 -22.203 1 98.25 543 VAL A O 1
ATOM 4303 N N . ASN A 1 544 ? -1.792 -48.656 -22.656 1 98.19 544 ASN A N 1
ATOM 4304 C CA . ASN A 1 544 ? -2.109 -49.469 -23.844 1 98.19 544 ASN A CA 1
ATOM 4305 C C . ASN A 1 544 ? -1.863 -48.688 -25.125 1 98.19 544 ASN A C 1
ATOM 4307 O O . ASN A 1 544 ? -2.598 -47.75 -25.453 1 98.19 544 ASN A O 1
ATOM 4311 N N . GLY A 1 545 ? -0.913 -49.125 -25.906 1 98.44 545 GLY A N 1
ATOM 4312 C CA . GLY A 1 545 ? -0.559 -48.406 -27.125 1 98.44 545 GLY A CA 1
ATOM 4313 C C . GLY A 1 545 ? 0.445 -47.281 -26.891 1 98.44 545 GLY A C 1
ATOM 4314 O O . GLY A 1 545 ? 0.082 -46.125 -26.875 1 98.44 545 GLY A O 1
ATOM 4315 N N . LEU A 1 546 ? 1.753 -47.656 -26.766 1 98.75 546 LEU A N 1
ATOM 4316 C CA . LEU A 1 546 ? 2.857 -46.719 -26.562 1 98.75 546 LEU A CA 1
ATOM 4317 C C . LEU A 1 546 ? 3.881 -46.844 -27.688 1 98.75 546 LEU A C 1
ATOM 4319 O O . LEU A 1 546 ? 4.387 -47.906 -27.969 1 98.75 546 LEU A O 1
ATOM 4323 N N . THR A 1 547 ? 4.074 -45.75 -28.344 1 98.75 547 THR A N 1
ATOM 4324 C CA . THR A 1 547 ? 5.051 -45.75 -29.422 1 98.75 547 THR A CA 1
ATOM 4325 C C . THR A 1 547 ? 6.18 -44.781 -29.125 1 98.75 547 THR A C 1
ATOM 4327 O O . THR A 1 547 ? 5.93 -43.594 -28.828 1 98.75 547 THR A O 1
ATOM 4330 N N . PHE A 1 548 ? 7.395 -45.219 -29.109 1 98.5 548 PHE A N 1
ATOM 4331 C CA . PHE A 1 548 ? 8.625 -44.438 -29.047 1 98.5 548 PHE A CA 1
ATOM 4332 C C . PHE A 1 548 ? 9.469 -44.656 -30.297 1 98.5 548 PHE A C 1
ATOM 4334 O O . PHE A 1 548 ? 10.266 -45.594 -30.359 1 98.5 548 PHE A O 1
ATOM 4341 N N . SER A 1 549 ? 9.312 -43.781 -31.266 1 98 549 SER A N 1
ATOM 4342 C CA . SER A 1 549 ? 9.859 -44.125 -32.562 1 98 549 SER A CA 1
ATOM 4343 C C . SER A 1 549 ? 10.43 -42.906 -33.281 1 98 549 SER A C 1
ATOM 4345 O O . SER A 1 549 ? 9.922 -41.781 -33.125 1 98 549 SER A O 1
ATOM 4347 N N . SER A 1 550 ? 11.469 -43.094 -34.062 1 98.06 550 SER A N 1
ATOM 4348 C CA . SER A 1 550 ? 12.055 -42.094 -34.969 1 98.06 550 SER A CA 1
ATOM 4349 C C . SER A 1 550 ? 12.547 -40.875 -34.219 1 98.06 550 SER A C 1
ATOM 4351 O O . SER A 1 550 ? 12.477 -39.75 -34.719 1 98.06 550 SER A O 1
ATOM 4353 N N . ASN A 1 551 ? 12.875 -41.094 -32.969 1 98.38 551 ASN A N 1
ATOM 4354 C CA . ASN A 1 551 ? 13.492 -40 -32.219 1 98.38 551 ASN A CA 1
ATOM 4355 C C . ASN A 1 551 ? 15.008 -40 -32.406 1 98.38 551 ASN A C 1
ATOM 4357 O O . ASN A 1 551 ? 15.602 -41 -32.781 1 98.38 551 ASN A O 1
ATOM 4361 N N . THR A 1 552 ? 15.578 -38.844 -32.25 1 98.62 552 THR A N 1
ATOM 4362 C CA . THR A 1 552 ? 17.031 -38.719 -32.188 1 98.62 552 THR A CA 1
ATOM 4363 C C . THR A 1 552 ? 17.516 -38.5 -30.766 1 98.62 552 THR A C 1
ATOM 4365 O O . THR A 1 552 ? 17.125 -37.562 -30.094 1 98.62 552 THR A O 1
ATOM 4368 N N . LEU A 1 553 ? 18.297 -39.438 -30.266 1 98.44 553 LEU A N 1
ATOM 4369 C CA . LEU A 1 553 ? 18.875 -39.406 -28.938 1 98.44 553 LEU A CA 1
ATOM 4370 C C . LEU A 1 553 ? 20.344 -39 -29 1 98.44 553 LEU A C 1
ATOM 4372 O O . LEU A 1 553 ? 21.156 -39.688 -29.625 1 98.44 553 LEU A O 1
ATOM 4376 N N . ILE A 1 554 ? 20.641 -37.875 -28.406 1 98.75 554 ILE A N 1
ATOM 4377 C CA . ILE A 1 554 ? 21.984 -37.312 -28.484 1 98.75 554 ILE A CA 1
ATOM 4378 C C . ILE A 1 554 ? 22.609 -37.281 -27.094 1 98.75 554 ILE A C 1
ATOM 4380 O O . ILE A 1 554 ? 22 -36.812 -26.125 1 98.75 554 ILE A O 1
ATOM 4384 N N . ARG A 1 555 ? 23.859 -37.812 -26.984 1 98.62 555 ARG A N 1
ATOM 4385 C CA . ARG A 1 555 ? 24.594 -37.719 -25.719 1 98.62 555 ARG A CA 1
ATOM 4386 C C . ARG A 1 555 ? 24.953 -36.281 -25.391 1 98.62 555 ARG A C 1
ATOM 4388 O O . ARG A 1 555 ? 25.484 -35.562 -26.234 1 98.62 555 ARG A O 1
ATOM 4395 N N . ASP A 1 556 ? 24.547 -35.875 -24.266 1 98.44 556 ASP A N 1
ATOM 4396 C CA . ASP A 1 556 ? 24.969 -34.562 -23.734 1 98.44 556 ASP A CA 1
ATOM 4397 C C . ASP A 1 556 ? 25.828 -34.75 -22.484 1 98.44 556 ASP A C 1
ATOM 4399 O O . ASP A 1 556 ? 25.531 -35.594 -21.641 1 98.44 556 ASP A O 1
ATOM 4403 N N . THR A 1 557 ? 26.953 -34 -22.297 1 98.19 557 THR A N 1
ATOM 4404 C CA . THR A 1 557 ? 27.875 -34.188 -21.172 1 98.19 557 THR A CA 1
ATOM 4405 C C . THR A 1 557 ? 27.953 -32.906 -20.312 1 98.19 557 THR A C 1
ATOM 4407 O O . THR A 1 557 ? 28.906 -32.75 -19.547 1 98.19 557 THR A O 1
ATOM 4410 N N . THR A 1 558 ? 27.031 -32 -20.516 1 97.38 558 THR A N 1
ATOM 4411 C CA . THR A 1 558 ? 27.031 -30.75 -19.766 1 97.38 558 THR A CA 1
ATOM 4412 C C . THR A 1 558 ? 26.891 -31.031 -18.266 1 97.38 558 THR A C 1
ATOM 4414 O O . THR A 1 558 ? 27.547 -30.375 -17.438 1 97.38 558 THR A O 1
ATOM 4417 N N . TYR A 1 559 ? 25.969 -31.938 -17.922 1 97.25 559 TYR A N 1
ATOM 4418 C CA . TYR A 1 559 ? 25.797 -32.344 -16.531 1 97.25 559 TYR A CA 1
ATOM 4419 C C . TYR A 1 559 ? 26.312 -33.781 -16.328 1 97.25 559 TYR A C 1
ATOM 4421 O O . TYR A 1 559 ? 26.453 -34.531 -17.281 1 97.25 559 TYR A O 1
ATOM 4429 N N . GLN A 1 560 ? 26.609 -34.094 -15.055 1 96.44 560 GLN A N 1
ATOM 4430 C CA . GLN A 1 560 ? 26.922 -35.469 -14.688 1 96.44 560 GLN A CA 1
ATOM 4431 C C . GLN A 1 560 ? 25.656 -36.25 -14.375 1 96.44 560 GLN A C 1
ATOM 4433 O O . GLN A 1 560 ? 24.719 -35.75 -13.773 1 96.44 560 GLN A O 1
ATOM 4438 N N . PRO A 1 561 ? 25.641 -37.5 -14.852 1 97.19 561 PRO A N 1
ATOM 4439 C CA . PRO A 1 561 ? 24.5 -38.312 -14.469 1 97.19 561 PRO A CA 1
ATOM 4440 C C . PRO A 1 561 ? 24.312 -38.406 -12.953 1 97.19 561 PRO A C 1
ATOM 4442 O O . PRO A 1 561 ? 25.297 -38.469 -12.211 1 97.19 561 PRO A O 1
ATOM 4445 N N . TYR A 1 562 ? 23.125 -38.406 -12.508 1 94.38 562 TYR A N 1
ATOM 4446 C CA . TYR A 1 562 ? 22.859 -38.406 -11.07 1 94.38 562 TYR A CA 1
ATOM 4447 C C . TYR A 1 562 ? 21.766 -39.375 -10.695 1 94.38 562 TYR A C 1
ATOM 4449 O O . TYR A 1 562 ? 21.672 -39.812 -9.547 1 94.38 562 TYR A O 1
ATOM 4457 N N . HIS A 1 563 ? 20.906 -39.781 -11.617 1 95.38 563 HIS A N 1
ATOM 4458 C CA . HIS A 1 563 ? 19.656 -40.469 -11.328 1 95.38 563 HIS A CA 1
ATOM 4459 C C . HIS A 1 563 ? 19.891 -41.906 -10.891 1 95.38 563 HIS A C 1
ATOM 4461 O O . HIS A 1 563 ? 20.797 -42.562 -11.406 1 95.38 563 HIS A O 1
ATOM 4467 N N . TYR A 1 564 ? 19.141 -42.406 -10.031 1 95.44 564 TYR A N 1
ATOM 4468 C CA . TYR A 1 564 ? 19.312 -43.75 -9.484 1 95.44 564 TYR A CA 1
ATOM 4469 C C . TYR A 1 564 ? 18.922 -44.812 -10.5 1 95.44 564 TYR A C 1
ATOM 4471 O O . TYR A 1 564 ? 19.422 -45.938 -10.453 1 95.44 564 TYR A O 1
ATOM 4479 N N . ARG A 1 565 ? 17.969 -44.469 -11.406 1 95.88 565 ARG A N 1
ATOM 4480 C CA . ARG A 1 565 ? 17.562 -45.406 -12.469 1 95.88 565 ARG A CA 1
ATOM 4481 C C . ARG A 1 565 ? 18.609 -45.438 -13.586 1 95.88 565 ARG A C 1
ATOM 4483 O O . ARG A 1 565 ? 18.938 -44.406 -14.164 1 95.88 565 ARG A O 1
ATOM 4490 N N . LYS A 1 566 ? 19.016 -46.656 -13.867 1 96.62 566 LYS A N 1
ATOM 4491 C CA . LYS A 1 566 ? 20.078 -46.75 -14.859 1 96.62 566 LYS A CA 1
ATOM 4492 C C . LYS A 1 566 ? 19.562 -47.344 -16.156 1 96.62 566 LYS A C 1
ATOM 4494 O O . LYS A 1 566 ? 20.312 -47.531 -17.109 1 96.62 566 LYS A O 1
ATOM 4499 N N . GLU A 1 567 ? 18.203 -47.594 -16.203 1 97.25 567 GLU A N 1
ATOM 4500 C CA . GLU A 1 567 ? 17.531 -48.031 -17.422 1 97.25 567 GLU A CA 1
ATOM 4501 C C . GLU A 1 567 ? 17.078 -46.844 -18.25 1 97.25 567 GLU A C 1
ATOM 4503 O O . GLU A 1 567 ? 16.625 -45.844 -17.703 1 97.25 567 GLU A O 1
ATOM 4508 N N . GLY A 1 568 ? 17.219 -46.969 -19.531 1 98 568 GLY A N 1
ATOM 4509 C CA . GLY A 1 568 ? 16.766 -45.906 -20.422 1 98 568 GLY A CA 1
ATOM 4510 C C . GLY A 1 568 ? 15.25 -45.844 -20.516 1 98 568 GLY A C 1
ATOM 4511 O O . GLY A 1 568 ? 14.68 -44.75 -20.5 1 98 568 GLY A O 1
ATOM 4512 N N . ILE A 1 569 ? 14.664 -47 -20.703 1 98.44 569 ILE A N 1
ATOM 4513 C CA . ILE A 1 569 ? 13.211 -47.125 -20.781 1 98.44 569 ILE A CA 1
ATOM 4514 C C . ILE A 1 569 ? 12.711 -48.094 -19.734 1 98.44 569 ILE A C 1
ATOM 4516 O O . ILE A 1 569 ? 13.188 -49.25 -19.672 1 98.44 569 ILE A O 1
ATOM 4520 N N . THR A 1 570 ? 11.852 -47.688 -18.922 1 98.56 570 THR A N 1
ATOM 4521 C CA . THR A 1 570 ? 11.203 -48.531 -17.938 1 98.56 570 THR A CA 1
ATOM 4522 C C . THR A 1 570 ? 9.695 -48.594 -18.188 1 98.56 570 THR A C 1
ATOM 4524 O O . THR A 1 570 ? 9.023 -47.562 -18.234 1 98.56 570 THR A O 1
ATOM 4527 N N . LEU A 1 571 ? 9.172 -49.844 -18.328 1 98.19 571 LEU A N 1
ATOM 4528 C CA . LEU A 1 571 ? 7.762 -50.062 -18.625 1 98.19 571 LEU A CA 1
ATOM 4529 C C . LEU A 1 571 ? 7.121 -50.938 -17.562 1 98.19 571 LEU A C 1
ATOM 4531 O O . LEU A 1 571 ? 7.672 -52 -17.203 1 98.19 571 LEU A O 1
ATOM 4535 N N . GLU A 1 572 ? 6.023 -50.5 -17.078 1 98 572 GLU A N 1
ATOM 4536 C CA . GLU A 1 572 ? 5.293 -51.281 -16.094 1 98 572 GLU A CA 1
ATOM 4537 C C . GLU A 1 572 ? 3.824 -51.438 -16.484 1 98 572 GLU A C 1
ATOM 4539 O O . GLU A 1 572 ? 3.117 -50.438 -16.656 1 98 572 GLU A O 1
ATOM 4544 N N . ALA A 1 573 ? 3.34 -52.625 -16.609 1 97.62 573 ALA A N 1
ATOM 4545 C CA . ALA A 1 573 ? 1.941 -52.969 -16.859 1 97.62 573 ALA A CA 1
ATOM 4546 C C . ALA A 1 573 ? 1.441 -52.312 -18.141 1 97.62 573 ALA A C 1
ATOM 4548 O O . ALA A 1 573 ? 0.316 -51.812 -18.172 1 97.62 573 ALA A O 1
ATOM 4549 N N . CYS A 1 574 ? 2.279 -52.219 -19.141 1 98.06 574 CYS A N 1
ATOM 4550 C CA . CYS A 1 574 ? 1.921 -51.656 -20.438 1 98.06 574 CYS A CA 1
ATOM 4551 C C . CYS A 1 574 ? 1.599 -52.781 -21.422 1 98.06 574 CYS A C 1
ATOM 4553 O O . CYS A 1 574 ? 1.86 -53.969 -21.141 1 98.06 574 CYS A O 1
ATOM 4555 N N . LYS A 1 575 ? 0.943 -52.344 -22.438 1 96.62 575 LYS A N 1
ATOM 4556 C CA . LYS A 1 575 ? 0.625 -53.281 -23.516 1 96.62 575 LYS A CA 1
ATOM 4557 C C . LYS A 1 575 ? 0.763 -52.594 -24.875 1 96.62 575 LYS A C 1
ATOM 4559 O O . LYS A 1 575 ? 0.528 -51.406 -25 1 96.62 575 LYS A O 1
ATOM 4564 N N . SER A 1 576 ? 1.202 -53.406 -25.906 1 97.56 576 SER A N 1
ATOM 4565 C CA . SER A 1 576 ? 1.34 -52.906 -27.281 1 97.56 576 SER A CA 1
ATOM 4566 C C . SER A 1 576 ? 2.34 -51.781 -27.344 1 97.56 576 SER A C 1
ATOM 4568 O O . SER A 1 576 ? 2.012 -50.688 -27.828 1 97.56 576 SER A O 1
ATOM 4570 N N . VAL A 1 577 ? 3.578 -52.062 -26.938 1 98.06 577 VAL A N 1
ATOM 4571 C CA . VAL A 1 577 ? 4.645 -51.062 -26.938 1 98.06 577 VAL A CA 1
ATOM 4572 C C . VAL A 1 577 ? 5.52 -51.25 -28.172 1 98.06 577 VAL A C 1
ATOM 4574 O O . VAL A 1 577 ? 5.906 -52.375 -28.516 1 98.06 577 VAL A O 1
ATOM 4577 N N . VAL A 1 578 ? 5.773 -50.188 -28.875 1 98.06 578 VAL A N 1
ATOM 4578 C CA . VAL A 1 578 ? 6.645 -50.219 -30.047 1 98.06 578 VAL A CA 1
ATOM 4579 C C . VAL A 1 578 ? 7.809 -49.25 -29.844 1 98.06 578 VAL A C 1
ATOM 4581 O O . VAL A 1 578 ? 7.602 -48.062 -29.594 1 98.06 578 VAL A O 1
ATOM 4584 N N . ILE A 1 579 ? 9.039 -49.688 -29.875 1 97.75 579 ILE A N 1
ATOM 4585 C CA . ILE A 1 579 ? 10.281 -48.906 -29.891 1 97.75 579 ILE A CA 1
ATOM 4586 C C . ILE A 1 579 ? 11.023 -49.156 -31.188 1 97.75 579 ILE A C 1
ATOM 4588 O O . ILE A 1 579 ? 11.539 -50.25 -31.422 1 97.75 579 ILE A O 1
ATOM 4592 N N . SER A 1 580 ? 11.031 -48.156 -32.031 1 96.88 580 SER A N 1
ATOM 4593 C CA . SER A 1 580 ? 11.562 -48.469 -33.344 1 96.88 580 SER A CA 1
ATOM 4594 C C . SER A 1 580 ? 12.211 -47.219 -34 1 96.88 580 SER A C 1
ATOM 4596 O O . SER A 1 580 ? 11.828 -46.094 -33.688 1 96.88 580 SER A O 1
ATOM 4598 N N . ASN A 1 581 ? 13.195 -47.375 -34.781 1 96.88 581 ASN A N 1
ATOM 4599 C CA . ASN A 1 581 ? 13.781 -46.406 -35.719 1 96.88 581 ASN A CA 1
ATOM 4600 C C . ASN A 1 581 ? 14.328 -45.188 -34.969 1 96.88 581 ASN A C 1
ATOM 4602 O O . ASN A 1 581 ? 14.203 -44.062 -35.469 1 96.88 581 ASN A O 1
ATOM 4606 N N . ASN A 1 582 ? 14.773 -45.406 -33.75 1 97.38 582 ASN A N 1
ATOM 4607 C CA . ASN A 1 582 ? 15.422 -44.281 -33.031 1 97.38 582 ASN A CA 1
ATOM 4608 C C . ASN A 1 582 ? 16.875 -44.156 -33.438 1 97.38 582 ASN A C 1
ATOM 4610 O O . ASN A 1 582 ? 17.578 -45.125 -33.656 1 97.38 582 ASN A O 1
ATOM 4614 N N . LYS A 1 583 ? 17.281 -42.938 -33.625 1 96.88 583 LYS A N 1
ATOM 4615 C CA . LYS A 1 583 ? 18.656 -42.656 -34 1 96.88 583 LYS A CA 1
ATOM 4616 C C . LYS A 1 583 ? 19.484 -42.25 -32.781 1 96.88 583 LYS A C 1
ATOM 4618 O O . LYS A 1 583 ? 19 -41.531 -31.906 1 96.88 583 LYS A O 1
ATOM 4623 N N . ILE A 1 584 ? 20.703 -42.812 -32.75 1 97.12 584 ILE A N 1
ATOM 4624 C CA . ILE A 1 584 ? 21.578 -42.562 -31.609 1 97.12 584 ILE A CA 1
ATOM 4625 C C . ILE A 1 584 ? 22.797 -41.75 -32.062 1 97.12 584 ILE A C 1
ATOM 4627 O O . ILE A 1 584 ? 23.438 -42.094 -33.062 1 97.12 584 ILE A O 1
ATOM 4631 N N . GLU A 1 585 ? 23 -40.719 -31.422 1 97.56 585 GLU A N 1
ATOM 4632 C CA . GLU A 1 585 ? 24.203 -39.906 -31.656 1 97.56 585 GLU A CA 1
ATOM 4633 C C . GLU A 1 585 ? 25.047 -39.781 -30.391 1 97.56 585 GLU A C 1
ATOM 4635 O O . GLU A 1 585 ? 24.609 -39.188 -29.406 1 97.56 585 GLU A O 1
ATOM 4640 N N . GLY A 1 586 ? 26.25 -40.312 -30.469 1 96.56 586 GLY A N 1
ATOM 4641 C CA . GLY A 1 586 ? 27.156 -40.281 -29.328 1 96.56 586 GLY A CA 1
ATOM 4642 C C . GLY A 1 586 ? 26.938 -41.406 -28.359 1 96.56 586 GLY A C 1
ATOM 4643 O O . GLY A 1 586 ? 26.188 -42.344 -28.656 1 96.56 586 GLY A O 1
ATOM 4644 N N . ASP A 1 587 ? 27.656 -41.344 -27.203 1 96.88 587 ASP A N 1
ATOM 4645 C CA . ASP A 1 587 ? 27.609 -42.406 -26.203 1 96.88 587 ASP A CA 1
ATOM 4646 C C . ASP A 1 587 ? 26.406 -42.219 -25.25 1 96.88 587 ASP A C 1
ATOM 4648 O O . ASP A 1 587 ? 26.594 -41.969 -24.062 1 96.88 587 ASP A O 1
ATOM 4652 N N . VAL A 1 588 ? 25.234 -42.312 -25.859 1 97.56 588 VAL A N 1
ATOM 4653 C CA . VAL A 1 588 ? 24.016 -42.188 -25.078 1 97.56 588 VAL A CA 1
ATOM 4654 C C . VAL A 1 588 ? 23.953 -43.281 -24.016 1 97.56 588 VAL A C 1
ATOM 4656 O O . VAL A 1 588 ? 24.359 -44.438 -24.266 1 97.56 588 VAL A O 1
ATOM 4659 N N . LEU A 1 589 ? 23.438 -42.812 -22.922 1 97.12 589 LEU A N 1
ATOM 4660 C CA . LEU A 1 589 ? 23.312 -43.781 -21.828 1 97.12 589 LEU A CA 1
ATOM 4661 C C . LEU A 1 589 ? 21.938 -44.438 -21.844 1 97.12 589 LEU A C 1
ATOM 4663 O O . LEU A 1 589 ? 21.062 -44.062 -22.625 1 97.12 589 LEU A O 1
ATOM 4667 N N . GLY A 1 590 ? 21.641 -45.438 -21.125 1 95.25 590 GLY A N 1
ATOM 4668 C CA . GLY A 1 590 ? 20.312 -46 -20.938 1 95.25 590 GLY A CA 1
ATOM 4669 C C . GLY A 1 590 ? 19.906 -46.969 -22.031 1 95.25 590 GLY A C 1
ATOM 4670 O O . GLY A 1 590 ? 18.828 -46.812 -22.609 1 95.25 590 GLY A O 1
ATOM 4671 N N . ARG A 1 591 ? 20.656 -47.844 -22.344 1 95.69 591 ARG A N 1
ATOM 4672 C CA . ARG A 1 591 ? 20.406 -48.812 -23.422 1 95.69 591 ARG A CA 1
ATOM 4673 C C . ARG A 1 591 ? 19.375 -49.844 -23 1 95.69 591 ARG A C 1
ATOM 4675 O O . ARG A 1 591 ? 18.75 -50.469 -23.844 1 95.69 591 ARG A O 1
ATOM 4682 N N . ILE A 1 592 ? 19.25 -50 -21.75 1 97.25 592 ILE A N 1
ATOM 4683 C CA . ILE A 1 592 ? 18.469 -51.094 -21.219 1 97.25 592 ILE A CA 1
ATOM 4684 C C . ILE A 1 592 ? 16.984 -50.719 -21.156 1 97.25 592 ILE A C 1
ATOM 4686 O O . ILE A 1 592 ? 16.656 -49.594 -20.703 1 97.25 592 ILE A O 1
ATOM 4690 N N . VAL A 1 593 ? 16.125 -51.594 -21.688 1 97.81 593 VAL A N 1
ATOM 4691 C CA . VAL A 1 593 ? 14.68 -51.531 -21.516 1 97.81 593 VAL A CA 1
ATOM 4692 C C . VAL A 1 593 ? 14.242 -52.562 -20.484 1 97.81 593 VAL A C 1
ATOM 4694 O O . VAL A 1 593 ? 14.531 -53.75 -20.641 1 97.81 593 VAL A O 1
ATOM 4697 N N . THR A 1 594 ? 13.602 -52.125 -19.469 1 97.94 594 THR A N 1
ATOM 4698 C CA . THR A 1 594 ? 13.109 -53.031 -18.469 1 97.94 594 THR A CA 1
ATOM 4699 C C . THR A 1 594 ? 11.586 -53.062 -18.438 1 97.94 594 THR A C 1
ATOM 4701 O O . THR A 1 594 ? 10.945 -52.031 -18.688 1 97.94 594 THR A O 1
ATOM 4704 N N . ILE A 1 595 ? 11 -54.188 -18.156 1 97.38 595 ILE A N 1
ATOM 4705 C CA . ILE A 1 595 ? 9.555 -54.344 -18.078 1 97.38 595 ILE A CA 1
ATOM 4706 C C . ILE A 1 595 ? 9.172 -55 -16.75 1 97.38 595 ILE A C 1
ATOM 4708 O O . ILE A 1 595 ? 9.898 -55.844 -16.234 1 97.38 595 ILE A O 1
ATOM 4712 N N . GLU A 1 596 ? 8.188 -54.531 -16.203 1 96.56 596 GLU A N 1
ATOM 4713 C CA . GLU A 1 596 ? 7.586 -55.094 -14.992 1 96.56 596 GLU A CA 1
ATOM 4714 C C . GLU A 1 596 ? 6.102 -55.375 -15.195 1 96.56 596 GLU A C 1
ATOM 4716 O O . GLU A 1 596 ? 5.371 -54.531 -15.719 1 96.56 596 GLU A O 1
ATOM 4721 N N . LYS A 1 597 ? 5.641 -56.594 -14.789 1 96.31 597 LYS A N 1
ATOM 4722 C CA . LYS A 1 597 ? 4.25 -57 -14.938 1 96.31 597 LYS A CA 1
ATOM 4723 C C . LYS A 1 597 ? 3.836 -57.031 -16.406 1 96.31 597 LYS A C 1
ATOM 4725 O O . LYS A 1 597 ? 2.74 -56.562 -16.75 1 96.31 597 LYS A O 1
ATOM 4730 N N . MET A 1 598 ? 4.75 -57.406 -17.188 1 96.81 598 MET A N 1
ATOM 4731 C CA . MET A 1 598 ? 4.586 -57.531 -18.625 1 96.81 598 MET A CA 1
ATOM 4732 C C . MET A 1 598 ? 5.277 -58.781 -19.156 1 96.81 598 MET A C 1
ATOM 4734 O O . MET A 1 598 ? 6.051 -59.406 -18.453 1 96.81 598 MET A O 1
ATOM 4738 N N . LYS A 1 599 ? 4.98 -59.125 -20.406 1 95.56 599 LYS A N 1
ATOM 4739 C CA . LYS A 1 599 ? 5.691 -60.156 -21.156 1 95.56 599 LYS A CA 1
ATOM 4740 C C . LYS A 1 599 ? 6.543 -59.531 -22.266 1 95.56 599 LYS A C 1
ATOM 4742 O O . LYS A 1 599 ? 6.195 -58.5 -22.812 1 95.56 599 LYS A O 1
ATOM 4747 N N . PRO A 1 600 ? 7.648 -60.188 -22.531 1 95.44 600 PRO A N 1
ATOM 4748 C CA . PRO A 1 600 ? 8.5 -59.688 -23.609 1 95.44 600 PRO A CA 1
ATOM 4749 C C . PRO A 1 600 ? 7.73 -59.469 -24.906 1 95.44 600 PRO A C 1
ATOM 4751 O O . PRO A 1 600 ? 8.062 -58.562 -25.672 1 95.44 600 PRO A O 1
ATOM 4754 N N . SER A 1 601 ? 6.672 -60.219 -25.141 1 95.38 601 SER A N 1
ATOM 4755 C CA . SER A 1 601 ? 5.891 -60.125 -26.375 1 95.38 601 SER A CA 1
ATOM 4756 C C . SER A 1 601 ? 5.086 -58.812 -26.406 1 95.38 601 SER A C 1
ATOM 4758 O O . SER A 1 601 ? 4.566 -58.438 -27.453 1 95.38 601 SER A O 1
ATOM 4760 N N . ASP A 1 602 ? 4.988 -58.188 -25.266 1 96.44 602 ASP A N 1
ATOM 4761 C CA . ASP A 1 602 ? 4.23 -56.938 -25.188 1 96.44 602 ASP A CA 1
ATOM 4762 C C . ASP A 1 602 ? 5.031 -55.781 -25.75 1 96.44 602 ASP A C 1
ATOM 4764 O O . ASP A 1 602 ? 4.492 -54.688 -25.938 1 96.44 602 ASP A O 1
ATOM 4768 N N . VAL A 1 603 ? 6.375 -55.969 -26.016 1 96.62 603 VAL A N 1
ATOM 4769 C CA . VAL A 1 603 ? 7.27 -54.938 -26.5 1 96.62 603 VAL A CA 1
ATOM 4770 C C . VAL A 1 603 ? 7.898 -55.375 -27.828 1 96.62 603 VAL A C 1
ATOM 4772 O O . VAL A 1 603 ? 8.492 -56.438 -27.922 1 96.62 603 VAL A O 1
ATOM 4775 N N . LYS A 1 604 ? 7.707 -54.594 -28.781 1 96.25 604 LYS A N 1
ATOM 4776 C CA . LYS A 1 604 ? 8.383 -54.781 -30.062 1 96.25 604 LYS A CA 1
ATOM 4777 C C . LYS A 1 604 ? 9.492 -53.781 -30.266 1 96.25 604 LYS A C 1
ATOM 4779 O O . LYS A 1 604 ? 9.234 -52.562 -30.375 1 96.25 604 LYS A O 1
ATOM 4784 N N . ILE A 1 605 ? 10.711 -54.219 -30.297 1 95.12 605 ILE A N 1
ATOM 4785 C CA . ILE A 1 605 ? 11.867 -53.406 -30.578 1 95.12 605 ILE A CA 1
ATOM 4786 C C . ILE A 1 605 ? 12.414 -53.719 -31.969 1 95.12 605 ILE A C 1
ATOM 4788 O O . ILE A 1 605 ? 12.758 -54.844 -32.25 1 95.12 605 ILE A O 1
ATOM 4792 N N . SER A 1 606 ? 12.438 -52.781 -32.812 1 89.38 606 SER A N 1
ATOM 4793 C CA . SER A 1 606 ? 12.914 -53.062 -34.188 1 89.38 606 SER A CA 1
ATOM 4794 C C . SER A 1 606 ? 13.742 -51.906 -34.719 1 89.38 606 SER A C 1
ATOM 4796 O O . SER A 1 606 ? 13.594 -50.75 -34.25 1 89.38 606 SER A O 1
ATOM 4798 N N . LYS A 1 607 ? 14.648 -52.25 -35.625 1 80.69 607 LYS A N 1
ATOM 4799 C CA . LYS A 1 607 ? 15.453 -51.312 -36.375 1 80.69 607 LYS A CA 1
ATOM 4800 C C . LYS A 1 607 ? 16.203 -50.375 -35.438 1 80.69 607 LYS A C 1
ATOM 4802 O O . LYS A 1 607 ? 16.219 -49.156 -35.656 1 80.69 607 LYS A O 1
ATOM 4807 N N . ASN A 1 608 ? 16.438 -50.875 -34.25 1 73.5 608 ASN A N 1
ATOM 4808 C CA . ASN A 1 608 ? 17.172 -50.094 -33.25 1 73.5 608 ASN A CA 1
ATOM 4809 C C . ASN A 1 608 ? 18.172 -50.906 -32.469 1 73.5 608 ASN A C 1
ATOM 4811 O O . ASN A 1 608 ? 17.797 -51.656 -31.594 1 73.5 608 ASN A O 1
ATOM 4815 N N . PRO A 1 609 ? 19.453 -50.812 -32.875 1 75.5 609 PRO A N 1
ATOM 4816 C CA . PRO A 1 609 ? 20.391 -51.688 -32.156 1 75.5 609 PRO A CA 1
ATOM 4817 C C . PRO A 1 609 ? 20.734 -51.156 -30.766 1 75.5 609 PRO A C 1
ATOM 4819 O O . PRO A 1 609 ? 21.391 -51.844 -30 1 75.5 609 PRO A O 1
ATOM 4822 N N . PHE A 1 610 ? 20.219 -50.062 -30.422 1 92.5 610 PHE A N 1
ATOM 4823 C CA . PHE A 1 610 ? 20.641 -49.438 -29.172 1 92.5 610 PHE A CA 1
ATOM 4824 C C . PHE A 1 610 ? 19.875 -50.031 -27.984 1 92.5 610 PHE A C 1
ATOM 4826 O O . PHE A 1 610 ? 20.469 -50.531 -27.031 1 92.5 610 PHE A O 1
ATOM 4833 N N . PHE A 1 611 ? 18.547 -50.094 -28.062 1 95.69 611 PHE A N 1
ATOM 4834 C CA . PHE A 1 611 ? 17.734 -50.562 -26.938 1 95.69 611 PHE A CA 1
ATOM 4835 C C . PHE A 1 611 ? 17.719 -52.062 -26.875 1 95.69 611 PHE A C 1
ATOM 4837 O O . PHE A 1 611 ? 17.578 -52.75 -27.891 1 95.69 611 PHE A O 1
ATOM 4844 N N . LYS A 1 612 ? 17.922 -52.531 -25.672 1 94.56 612 LYS A N 1
ATOM 4845 C CA . LYS A 1 612 ? 17.906 -53.969 -25.422 1 94.56 612 LYS A CA 1
ATOM 4846 C C . LYS A 1 612 ? 16.984 -54.312 -24.25 1 94.56 612 LYS A C 1
ATOM 4848 O O . LYS A 1 612 ? 17.094 -53.688 -23.188 1 94.56 612 LYS A O 1
ATOM 4853 N N . LEU A 1 613 ? 16.078 -55.188 -24.578 1 94.69 613 LEU A N 1
ATOM 4854 C CA . LEU A 1 613 ? 15.203 -55.656 -23.5 1 94.69 613 LEU A CA 1
ATOM 4855 C C . LEU A 1 613 ? 15.984 -56.469 -22.484 1 94.69 613 LEU A C 1
ATOM 4857 O O . LEU A 1 613 ? 16.75 -57.375 -22.859 1 94.69 613 LEU A O 1
ATOM 4861 N N . LYS A 1 614 ? 15.805 -56 -21.312 1 88.06 614 LYS A N 1
ATOM 4862 C CA . LYS A 1 614 ? 16.5 -56.719 -20.25 1 88.06 614 LYS A CA 1
ATOM 4863 C C . LYS A 1 614 ? 16.016 -58.156 -20.172 1 88.06 614 LYS A C 1
ATOM 4865 O O . LYS A 1 614 ? 14.812 -58.438 -20.203 1 88.06 614 LYS A O 1
ATOM 4870 N N . LYS A 1 615 ? 16.953 -59.188 -20.156 1 73.44 615 LYS A N 1
ATOM 4871 C CA . LYS A 1 615 ? 16.688 -60.625 -20.062 1 73.44 615 LYS A CA 1
ATOM 4872 C C . LYS A 1 615 ? 16.234 -61 -18.641 1 73.44 615 LYS A C 1
ATOM 4874 O O . LYS A 1 615 ? 16.688 -60.406 -17.672 1 73.44 615 LYS A O 1
ATOM 4879 N N . MET B 1 1 ? -54.781 8.414 77.75 1 26.22 1 MET B N 1
ATOM 4880 C CA . MET B 1 1 ? -54 7.273 77.312 1 26.22 1 MET B CA 1
ATOM 4881 C C . MET B 1 1 ? -53.812 7.312 75.812 1 26.22 1 MET B C 1
ATOM 4883 O O . MET B 1 1 ? -54.75 7.059 75.062 1 26.22 1 MET B O 1
ATOM 4887 N N . ARG B 1 2 ? -53.125 8.469 75.438 1 29.02 2 ARG B N 1
ATOM 4888 C CA . ARG B 1 2 ? -52.594 9.211 74.25 1 29.02 2 ARG B CA 1
ATOM 4889 C C . ARG B 1 2 ? -51.875 8.297 73.312 1 29.02 2 ARG B C 1
ATOM 4891 O O . ARG B 1 2 ? -50.938 7.59 73.688 1 29.02 2 ARG B O 1
ATOM 4898 N N . THR B 1 3 ? -52.625 7.891 72.25 1 26.73 3 THR B N 1
ATOM 4899 C CA . THR B 1 3 ? -52.531 7.023 71.062 1 26.73 3 THR B CA 1
ATOM 4900 C C . THR B 1 3 ? -51.281 7.336 70.25 1 26.73 3 THR B C 1
ATOM 4902 O O . THR B 1 3 ? -51.156 8.438 69.75 1 26.73 3 THR B O 1
ATOM 4905 N N . PHE B 1 4 ? -50.094 6.863 70.75 1 30.77 4 PHE B N 1
ATOM 4906 C CA . PHE B 1 4 ? -48.719 6.805 70.25 1 30.77 4 PHE B CA 1
ATOM 4907 C C . PHE B 1 4 ? -48.656 6.254 68.812 1 30.77 4 PHE B C 1
ATOM 4909 O O . PHE B 1 4 ? -48.688 5.035 68.625 1 30.77 4 PHE B O 1
ATOM 4916 N N . LEU B 1 5 ? -49.594 6.855 67.938 1 25.17 5 LEU B N 1
ATOM 4917 C CA . LEU B 1 5 ? -49.688 6.375 66.562 1 25.17 5 LEU B CA 1
ATOM 4918 C C . LEU B 1 5 ? -48.281 6.262 65.938 1 25.17 5 LEU B C 1
ATOM 4920 O O . LEU B 1 5 ? -47.344 6.855 66.375 1 25.17 5 LEU B O 1
ATOM 4924 N N . SER B 1 6 ? -48.219 6.293 64.5 1 28.17 6 SER B N 1
ATOM 4925 C CA . SER B 1 6 ? -47.812 5.598 63.281 1 28.17 6 SER B CA 1
ATOM 4926 C C . SER B 1 6 ? -46.531 6.207 62.719 1 28.17 6 SER B C 1
ATOM 4928 O O . SER B 1 6 ? -46.562 7.008 61.781 1 28.17 6 SER B O 1
ATOM 4930 N N . LEU B 1 7 ? -45.625 6.742 63.562 1 31.34 7 LEU B N 1
ATOM 4931 C CA . LEU B 1 7 ? -44.469 7.508 63.094 1 31.34 7 LEU B CA 1
ATOM 4932 C C . LEU B 1 7 ? -43.594 6.668 62.188 1 31.34 7 LEU B C 1
ATOM 4934 O O . LEU B 1 7 ? -42.781 7.211 61.406 1 31.34 7 LEU B O 1
ATOM 4938 N N . LYS B 1 8 ? -43.5 5.348 62.562 1 31.69 8 LYS B N 1
ATOM 4939 C CA . LYS B 1 8 ? -42.281 4.641 62.188 1 31.69 8 LYS B CA 1
ATOM 4940 C C . LYS B 1 8 ? -42.188 4.434 60.688 1 31.69 8 LYS B C 1
ATOM 4942 O O . LYS B 1 8 ? -41.125 4.102 60.156 1 31.69 8 LYS B O 1
ATOM 4947 N N . THR B 1 9 ? -43.375 4.309 60.062 1 30.23 9 THR B N 1
ATOM 4948 C CA . THR B 1 9 ? -43.219 3.543 58.844 1 30.23 9 THR B CA 1
ATOM 4949 C C . THR B 1 9 ? -42.5 4.379 57.781 1 30.23 9 THR B C 1
ATOM 4951 O O . THR B 1 9 ? -42.188 3.879 56.688 1 30.23 9 THR B O 1
ATOM 4954 N N . CYS B 1 10 ? -42.562 5.691 57.906 1 28.02 10 CYS B N 1
ATOM 4955 C CA . CYS B 1 10 ? -42.312 6.41 56.656 1 28.02 10 CYS B CA 1
ATOM 4956 C C . CYS B 1 10 ? -40.844 6.293 56.25 1 28.02 10 CYS B C 1
ATOM 4958 O O . CYS B 1 10 ? -40.438 6.855 55.219 1 28.02 10 CYS B O 1
ATOM 4960 N N . LEU B 1 11 ? -40 6.059 57.281 1 29.73 11 LEU B N 1
ATOM 4961 C CA . LEU B 1 11 ? -38.656 6.449 56.875 1 29.73 11 LEU B CA 1
ATOM 4962 C C . LEU B 1 11 ? -38.094 5.477 55.844 1 29.73 11 LEU B C 1
ATOM 4964 O O . LEU B 1 11 ? -36.906 5.547 55.5 1 29.73 11 LEU B O 1
ATOM 4968 N N . LEU B 1 12 ? -38.75 4.32 55.719 1 33.88 12 LEU B N 1
ATOM 4969 C CA . LEU B 1 12 ? -37.969 3.346 55 1 33.88 12 LEU B CA 1
ATOM 4970 C C . LEU B 1 12 ? -37.719 3.801 53.562 1 33.88 12 LEU B C 1
ATOM 4972 O O . LEU B 1 12 ? -37.094 3.084 52.75 1 33.88 12 LEU B O 1
ATOM 4976 N N . SER B 1 13 ? -38.625 4.699 53.156 1 29.67 13 SER B N 1
ATOM 4977 C CA . SER B 1 13 ? -38.594 4.602 51.688 1 29.67 13 SER B CA 1
ATOM 4978 C C . SER B 1 13 ? -37.219 4.832 51.125 1 29.67 13 SER B C 1
ATOM 4980 O O . SER B 1 13 ? -36.719 4.043 50.344 1 29.67 13 SER B O 1
ATOM 4982 N N . ALA B 1 14 ? -36.875 6.094 50.656 1 33.75 14 ALA B N 1
ATOM 4983 C CA . ALA B 1 14 ? -36.281 6.422 49.344 1 33.75 14 ALA B CA 1
ATOM 4984 C C . ALA B 1 14 ? -34.781 6.293 49.375 1 33.75 14 ALA B C 1
ATOM 4986 O O . ALA B 1 14 ? -34.062 7.297 49.281 1 33.75 14 ALA B O 1
ATOM 4987 N N . LEU B 1 15 ? -34.25 5.633 50.469 1 35.75 15 LEU B N 1
ATOM 4988 C CA . LEU B 1 15 ? -32.844 5.688 50.094 1 35.75 15 LEU B CA 1
ATOM 4989 C C . LEU B 1 15 ? -32.594 4.918 48.812 1 35.75 15 LEU B C 1
ATOM 4991 O O . LEU B 1 15 ? -32.531 3.686 48.812 1 35.75 15 LEU B O 1
ATOM 4995 N N . LEU B 1 16 ? -33.469 5.168 47.781 1 35.12 16 LEU B N 1
ATOM 4996 C CA . LEU B 1 16 ? -32.875 4.648 46.562 1 35.12 16 LEU B CA 1
ATOM 4997 C C . LEU B 1 16 ? -31.391 5.027 46.438 1 35.12 16 LEU B C 1
ATOM 4999 O O . LEU B 1 16 ? -31.062 6.203 46.312 1 35.12 16 LEU B O 1
ATOM 5003 N N . LEU B 1 17 ? -30.641 4.238 47.188 1 36.47 17 LEU B N 1
ATOM 5004 C CA . LEU B 1 17 ? -29.203 4.254 46.906 1 36.47 17 LEU B CA 1
ATOM 5005 C C . LEU B 1 17 ? -28.953 4.297 45.406 1 36.47 17 LEU B C 1
ATOM 5007 O O . LEU B 1 17 ? -29.344 3.379 44.688 1 36.47 17 LEU B O 1
ATOM 5011 N N . CYS B 1 18 ? -28.984 5.473 44.781 1 39.22 18 CYS B N 1
ATOM 5012 C CA . CYS B 1 18 ? -28.266 5.605 43.531 1 39.22 18 CYS B CA 1
ATOM 5013 C C . CYS B 1 18 ? -26.938 4.871 43.594 1 39.22 18 CYS B C 1
ATOM 5015 O O . CYS B 1 18 ? -25.969 5.375 44.156 1 39.22 18 CYS B O 1
ATOM 5017 N N . VAL B 1 19 ? -27.016 3.584 43.812 1 38.81 19 VAL B N 1
ATOM 5018 C CA . VAL B 1 19 ? -25.797 2.877 43.469 1 38.81 19 VAL B CA 1
ATOM 5019 C C . VAL B 1 19 ? -25.281 3.365 42.094 1 38.81 19 VAL B C 1
ATOM 5021 O O . VAL B 1 19 ? -25.891 3.082 41.062 1 38.81 19 VAL B O 1
ATOM 5024 N N . ASN B 1 20 ? -24.797 4.586 42.125 1 38.72 20 ASN B N 1
ATOM 5025 C CA . ASN B 1 20 ? -23.891 4.828 41.031 1 38.72 20 ASN B CA 1
ATOM 5026 C C . ASN B 1 20 ? -22.984 3.627 40.75 1 38.72 20 ASN B C 1
ATOM 5028 O O . ASN B 1 20 ? -22.078 3.344 41.531 1 38.72 20 ASN B O 1
ATOM 5032 N N . SER B 1 21 ? -23.562 2.547 40.406 1 37.66 21 SER B N 1
ATOM 5033 C CA . SER B 1 21 ? -22.656 1.529 39.875 1 37.66 21 SER B CA 1
ATOM 5034 C C . SER B 1 21 ? -21.531 2.16 39.062 1 37.66 21 SER B C 1
ATOM 5036 O O . SER B 1 21 ? -21.781 2.771 38.031 1 37.66 21 SER B O 1
ATOM 5038 N N . ILE B 1 22 ? -20.547 2.68 39.75 1 38.84 22 ILE B N 1
ATOM 5039 C CA . ILE B 1 22 ? -19.297 2.844 39.031 1 38.84 22 ILE B CA 1
ATOM 5040 C C . ILE B 1 22 ? -19.031 1.621 38.156 1 38.84 22 ILE B C 1
ATOM 5042 O O . ILE B 1 22 ? -18.734 0.539 38.656 1 38.84 22 ILE B O 1
ATOM 5046 N N . ALA B 1 23 ? -19.797 1.403 37.25 1 46.88 23 ALA B N 1
ATOM 5047 C CA . ALA B 1 23 ? -19.547 0.366 36.25 1 46.88 23 ALA B CA 1
ATOM 5048 C C . ALA B 1 23 ? -18.078 0.296 35.906 1 46.88 23 ALA B C 1
ATOM 5050 O O . ALA B 1 23 ? -17.469 1.311 35.531 1 46.88 23 ALA B O 1
ATOM 5051 N N . ALA B 1 24 ? -17.328 -0.582 36.438 1 54.12 24 ALA B N 1
ATOM 5052 C CA . ALA B 1 24 ? -15.93 -0.88 36.094 1 54.12 24 ALA B CA 1
ATOM 5053 C C . ALA B 1 24 ? -15.68 -0.672 34.594 1 54.12 24 ALA B C 1
ATOM 5055 O O . ALA B 1 24 ? -16.422 -1.196 33.781 1 54.12 24 ALA B O 1
ATOM 5056 N N . SER B 1 25 ? -14.75 0.376 34.25 1 78.69 25 SER B N 1
ATOM 5057 C CA . SER B 1 25 ? -14.359 0.651 32.875 1 78.69 25 SER B CA 1
ATOM 5058 C C . SER B 1 25 ? -13.945 -0.625 32.156 1 78.69 25 SER B C 1
ATOM 5060 O O . SER B 1 25 ? -13.016 -1.312 32.594 1 78.69 25 SER B O 1
ATOM 5062 N N . LYS B 1 26 ? -14.75 -1.188 31.312 1 94 26 LYS B N 1
ATOM 5063 C CA . LYS B 1 26 ? -14.469 -2.395 30.531 1 94 26 LYS B CA 1
ATOM 5064 C C . LYS B 1 26 ? -13.219 -2.211 29.672 1 94 26 LYS B C 1
ATOM 5066 O O . LYS B 1 26 ? -13.047 -1.168 29.047 1 94 26 LYS B O 1
ATOM 5071 N N . ILE B 1 27 ? -12.305 -3.141 29.844 1 97.88 27 ILE B N 1
ATOM 5072 C CA . ILE B 1 27 ? -11.117 -3.152 29 1 97.88 27 ILE B CA 1
ATOM 5073 C C . ILE B 1 27 ? -11.359 -4.023 27.766 1 97.88 27 ILE B C 1
ATOM 5075 O O . ILE B 1 27 ? -11.727 -5.195 27.891 1 97.88 27 ILE B O 1
ATOM 5079 N N . ILE B 1 28 ? -11.258 -3.486 26.609 1 98.06 28 ILE B N 1
ATOM 5080 C CA . ILE B 1 28 ? -11.383 -4.16 25.312 1 98.06 28 ILE B CA 1
ATOM 5081 C C . ILE B 1 28 ? -10.055 -4.094 24.562 1 98.06 28 ILE B C 1
ATOM 5083 O O . ILE B 1 28 ? -9.477 -3.014 24.406 1 98.06 28 ILE B O 1
ATOM 5087 N N . SER B 1 29 ? -9.523 -5.25 24.172 1 98.44 29 SER B N 1
ATOM 5088 C CA . SER B 1 29 ? -8.258 -5.301 23.453 1 98.44 29 SER B CA 1
ATOM 5089 C C . SER B 1 29 ? -8.477 -5.516 21.953 1 98.44 29 SER B C 1
ATOM 5091 O O . SER B 1 29 ? -9.375 -6.27 21.562 1 98.44 29 SER B O 1
ATOM 5093 N N . VAL B 1 30 ? -7.672 -4.871 21.141 1 98.38 30 VAL B N 1
ATOM 5094 C CA . VAL B 1 30 ? -7.77 -5.113 19.703 1 98.38 30 VAL B CA 1
ATOM 5095 C C . VAL B 1 30 ? -7.457 -6.578 19.391 1 98.38 30 VAL B C 1
ATOM 5097 O O . VAL B 1 30 ? -7.918 -7.125 18.391 1 98.38 30 VAL B O 1
ATOM 5100 N N . SER B 1 31 ? -6.754 -7.234 20.266 1 98.06 31 SER B N 1
ATOM 5101 C CA . SER B 1 31 ? -6.41 -8.641 20.094 1 98.06 31 SER B CA 1
ATOM 5102 C C . SER B 1 31 ? -7.648 -9.523 20.172 1 98.06 31 SER B C 1
ATOM 5104 O O . SER B 1 31 ? -7.676 -10.617 19.594 1 98.06 31 SER B O 1
ATOM 5106 N N . ASP B 1 32 ? -8.641 -9.047 20.922 1 97.81 32 ASP B N 1
ATOM 5107 C CA . ASP B 1 32 ? -9.898 -9.781 21.016 1 97.81 32 ASP B CA 1
ATOM 5108 C C . ASP B 1 32 ? -10.562 -9.93 19.656 1 97.81 32 ASP B C 1
ATOM 5110 O O . ASP B 1 32 ? -11.414 -10.797 19.469 1 97.81 32 ASP B O 1
ATOM 5114 N N . PHE B 1 33 ? -10.117 -9.141 18.797 1 97.88 33 PHE B N 1
ATOM 5115 C CA . PHE B 1 33 ? -10.742 -9.133 17.484 1 97.88 33 PHE B CA 1
ATOM 5116 C C . PHE B 1 33 ? -9.781 -9.656 16.422 1 97.88 33 PHE B C 1
ATOM 5118 O O . PHE B 1 33 ? -10.047 -9.555 15.227 1 97.88 33 PHE B O 1
ATOM 5125 N N . GLY B 1 34 ? -8.57 -10.094 16.859 1 97.44 34 GLY B N 1
ATOM 5126 C CA . GLY B 1 34 ? -7.684 -10.82 15.953 1 97.44 34 GLY B CA 1
ATOM 5127 C C . GLY B 1 34 ? -6.461 -10.016 15.547 1 97.44 34 GLY B C 1
ATOM 5128 O O . GLY B 1 34 ? -5.566 -10.531 14.883 1 97.44 34 GLY B O 1
ATOM 5129 N N . LEU B 1 35 ? -6.375 -8.758 15.93 1 97.94 35 LEU B N 1
ATOM 5130 C CA . LEU B 1 35 ? -5.238 -7.918 15.562 1 97.94 35 LEU B CA 1
ATOM 5131 C C . LEU B 1 35 ? -4.082 -8.117 16.531 1 97.94 35 LEU B C 1
ATOM 5133 O O . LEU B 1 35 ? -4.23 -7.883 17.734 1 97.94 35 LEU B O 1
ATOM 5137 N N . LYS B 1 36 ? -2.949 -8.477 16.016 1 97.44 36 LYS B N 1
ATOM 5138 C CA . LYS B 1 36 ? -1.759 -8.703 16.828 1 97.44 36 LYS B CA 1
ATOM 5139 C C . LYS B 1 36 ? -0.676 -7.672 16.516 1 97.44 36 LYS B C 1
ATOM 5141 O O . LYS B 1 36 ? -0.526 -7.25 15.367 1 97.44 36 LYS B O 1
ATOM 5146 N N . PRO B 1 37 ? 0.071 -7.301 17.578 1 97.94 37 PRO B N 1
ATOM 5147 C CA . PRO B 1 37 ? 1.202 -6.41 17.312 1 97.94 37 PRO B CA 1
ATOM 5148 C C . PRO B 1 37 ? 2.232 -7.031 16.375 1 97.94 37 PRO B C 1
ATOM 5150 O O . PRO B 1 37 ? 2.367 -8.258 16.312 1 97.94 37 PRO B O 1
ATOM 5153 N N . ASP B 1 38 ? 2.879 -6.281 15.555 1 97.56 38 ASP B N 1
ATOM 5154 C CA . ASP B 1 38 ? 4.012 -6.656 14.711 1 97.56 38 ASP B CA 1
ATOM 5155 C C . ASP B 1 38 ? 3.578 -7.609 13.602 1 97.56 38 ASP B C 1
ATOM 5157 O O . ASP B 1 38 ? 4.406 -8.32 13.031 1 97.56 38 ASP B O 1
ATOM 5161 N N . SER B 1 39 ? 2.24 -7.637 13.273 1 96.25 39 SER B N 1
ATOM 5162 C CA . SER B 1 39 ? 1.72 -8.586 12.297 1 96.25 39 SER B CA 1
ATOM 5163 C C . SER B 1 39 ? 1.931 -8.086 10.875 1 96.25 39 SER B C 1
ATOM 5165 O O . SER B 1 39 ? 1.871 -8.867 9.922 1 96.25 39 SER B O 1
ATOM 5167 N N . ARG B 1 40 ? 2.021 -6.781 10.672 1 96.25 40 ARG B N 1
ATOM 5168 C CA . ARG B 1 40 ? 2.186 -6.094 9.398 1 96.25 40 ARG B CA 1
ATOM 5169 C C . ARG B 1 40 ? 0.954 -6.273 8.516 1 96.25 40 ARG B C 1
ATOM 5171 O O . ARG B 1 40 ? 1.028 -6.113 7.293 1 96.25 40 ARG B O 1
ATOM 5178 N N . ILE B 1 41 ? -0.185 -6.633 9.117 1 96.5 41 ILE B N 1
ATOM 5179 C CA . ILE B 1 41 ? -1.444 -6.648 8.383 1 96.5 41 ILE B CA 1
ATOM 5180 C C . ILE B 1 41 ? -2.168 -5.316 8.57 1 96.5 41 ILE B C 1
ATOM 5182 O O . ILE B 1 41 ? -1.824 -4.539 9.461 1 96.5 41 ILE B O 1
ATOM 5186 N N . ASN B 1 42 ? -3.102 -5.082 7.688 1 98 42 ASN B N 1
ATOM 5187 C CA . ASN B 1 42 ? -3.891 -3.861 7.801 1 98 42 ASN B CA 1
ATOM 5188 C C . ASN B 1 42 ? -4.75 -3.863 9.062 1 98 42 ASN B C 1
ATOM 5190 O O . ASN B 1 42 ? -5.621 -4.715 9.219 1 98 42 ASN B O 1
ATOM 5194 N N . ALA B 1 43 ? -4.629 -2.908 9.883 1 98.75 43 ALA B N 1
ATOM 5195 C CA . ALA B 1 43 ? -5.27 -2.867 11.195 1 98.75 43 ALA B CA 1
ATOM 5196 C C . ALA B 1 43 ? -6.699 -2.346 11.094 1 98.75 43 ALA B C 1
ATOM 5198 O O . ALA B 1 43 ? -7.52 -2.576 11.992 1 98.75 43 ALA B O 1
ATOM 5199 N N . VAL B 1 44 ? -7.039 -1.662 10.039 1 98.44 44 VAL B N 1
ATOM 5200 C CA . VAL B 1 44 ? -8.227 -0.818 9.914 1 98.44 44 VAL B CA 1
ATOM 5201 C C . VAL B 1 44 ? -9.477 -1.642 10.195 1 98.44 44 VAL B C 1
ATOM 5203 O O . VAL B 1 44 ? -10.289 -1.281 11.055 1 98.44 44 VAL B O 1
ATOM 5206 N N . PRO B 1 45 ? -9.617 -2.832 9.547 1 97.44 45 PRO B N 1
ATOM 5207 C CA . PRO B 1 45 ? -10.883 -3.543 9.766 1 97.44 45 PRO B CA 1
ATOM 5208 C C . PRO B 1 45 ? -11.023 -4.066 11.195 1 97.44 45 PRO B C 1
ATOM 5210 O O . PRO B 1 45 ? -12.133 -4.109 11.727 1 97.44 45 PRO B O 1
ATOM 5213 N N . PHE B 1 46 ? -9.977 -4.414 11.844 1 98.19 46 PHE B N 1
ATOM 5214 C CA . PHE B 1 46 ? -10.008 -4.945 13.203 1 98.19 46 PHE B CA 1
ATOM 5215 C C . PHE B 1 46 ? -10.359 -3.852 14.203 1 98.19 46 PHE B C 1
ATOM 5217 O O . PHE B 1 46 ? -11.148 -4.078 15.125 1 98.19 46 PHE B O 1
ATOM 5224 N N . ILE B 1 47 ? -9.812 -2.707 13.977 1 98.25 47 ILE B N 1
ATOM 5225 C CA . ILE B 1 47 ? -10.023 -1.59 14.891 1 98.25 47 ILE B CA 1
ATOM 5226 C C . ILE B 1 47 ? -11.469 -1.101 14.773 1 98.25 47 ILE B C 1
ATOM 5228 O O . ILE B 1 47 ? -12.078 -0.711 15.773 1 98.25 47 ILE B O 1
ATOM 5232 N N . GLN B 1 48 ? -11.984 -1.088 13.578 1 97.75 48 GLN B N 1
ATOM 5233 C CA . GLN B 1 48 ? -13.383 -0.71 13.391 1 97.75 48 GLN B CA 1
ATOM 5234 C C . GLN B 1 48 ? -14.312 -1.61 14.203 1 97.75 48 GLN B C 1
ATOM 5236 O O . GLN B 1 48 ? -15.234 -1.127 14.859 1 97.75 48 GLN B O 1
ATOM 5241 N N . LYS B 1 49 ? -14.016 -2.912 14.227 1 98 49 LYS B N 1
ATOM 5242 C CA . LYS B 1 49 ? -14.797 -3.852 15.031 1 98 49 LYS B CA 1
ATOM 5243 C C . LYS B 1 49 ? -14.641 -3.57 16.516 1 98 49 LYS B C 1
ATOM 5245 O O . LYS B 1 49 ? -15.602 -3.652 17.281 1 98 49 LYS B O 1
ATOM 5250 N N . ALA B 1 50 ? -13.43 -3.279 16.891 1 98.31 50 ALA B N 1
ATOM 5251 C CA . ALA B 1 50 ? -13.156 -2.986 18.297 1 98.31 50 ALA B CA 1
ATOM 5252 C C . ALA B 1 50 ? -13.883 -1.724 18.75 1 98.31 50 ALA B C 1
ATOM 5254 O O . ALA B 1 50 ? -14.422 -1.673 19.859 1 98.31 50 ALA B O 1
ATOM 5255 N N . ILE B 1 51 ? -13.898 -0.685 17.969 1 97.94 51 ILE B N 1
ATOM 5256 C CA . ILE B 1 51 ? -14.57 0.574 18.281 1 97.94 51 ILE B CA 1
ATOM 5257 C C . ILE B 1 51 ? -16.078 0.339 18.406 1 97.94 51 ILE B C 1
ATOM 5259 O O . ILE B 1 51 ? -16.719 0.895 19.297 1 97.94 51 ILE B O 1
ATOM 5263 N N . ASP B 1 52 ? -16.625 -0.495 17.516 1 97.38 52 ASP B N 1
ATOM 5264 C CA . ASP B 1 52 ? -18.047 -0.837 17.594 1 97.38 52 ASP B CA 1
ATOM 5265 C C . ASP B 1 52 ? -18.375 -1.5 18.922 1 97.38 52 ASP B C 1
ATOM 5267 O O . ASP B 1 52 ? -19.422 -1.229 19.516 1 97.38 52 ASP B O 1
ATOM 5271 N N . ALA B 1 53 ? -17.484 -2.336 19.328 1 97.25 53 ALA B N 1
ATOM 5272 C CA . ALA B 1 53 ? -17.656 -2.973 20.641 1 97.25 53 ALA B CA 1
ATOM 5273 C C . ALA B 1 53 ? -17.609 -1.942 21.766 1 97.25 53 ALA B C 1
ATOM 5275 O O . ALA B 1 53 ? -18.375 -2.025 22.719 1 97.25 53 ALA B O 1
ATOM 5276 N N . CYS B 1 54 ? -16.734 -0.987 21.688 1 97.06 54 CYS B N 1
ATOM 5277 C CA . CYS B 1 54 ? -16.609 0.064 22.688 1 97.06 54 CYS B CA 1
ATOM 5278 C C . CYS B 1 54 ? -17.875 0.909 22.75 1 97.06 54 CYS B C 1
ATOM 5280 O O . CYS B 1 54 ? -18.281 1.343 23.828 1 97.06 54 CYS B O 1
ATOM 5282 N N . LYS B 1 55 ? -18.469 1.181 21.609 1 95.19 55 LYS B N 1
ATOM 5283 C CA . LYS B 1 55 ? -19.703 1.956 21.547 1 95.19 55 LYS B CA 1
ATOM 5284 C C . LYS B 1 55 ? -20.797 1.3 22.375 1 95.19 55 LYS B C 1
ATOM 5286 O O . LYS B 1 55 ? -21.656 1.987 22.922 1 95.19 55 LYS B O 1
ATOM 5291 N N . GLN B 1 56 ? -20.719 0.01 22.469 1 95.06 56 GLN B N 1
ATOM 5292 C CA . GLN B 1 56 ? -21.719 -0.735 23.219 1 95.06 56 GLN B CA 1
ATOM 5293 C C . GLN B 1 56 ? -21.406 -0.722 24.719 1 95.06 56 GLN B C 1
ATOM 5295 O O . GLN B 1 56 ? -22.234 -1.116 25.531 1 95.06 56 GLN B O 1
ATOM 5300 N N . HIS B 1 57 ? -20.25 -0.202 25.031 1 95.06 57 HIS B N 1
ATOM 5301 C CA . HIS B 1 57 ? -19.828 -0.168 26.422 1 95.06 57 HIS B CA 1
ATOM 5302 C C . HIS B 1 57 ? -19.219 1.185 26.781 1 95.06 57 HIS B C 1
ATOM 5304 O O . HIS B 1 57 ? -18.016 1.288 27.016 1 95.06 57 HIS B O 1
ATOM 5310 N N . PRO B 1 58 ? -20.016 2.15 26.938 1 92.56 58 PRO B N 1
ATOM 5311 C CA . PRO B 1 58 ? -19.484 3.477 27.281 1 92.56 58 PRO B CA 1
ATOM 5312 C C . PRO B 1 58 ? -18.594 3.457 28.516 1 92.56 58 PRO B C 1
ATOM 5314 O O . PRO B 1 58 ? -18.859 2.738 29.469 1 92.56 58 PRO B O 1
ATOM 5317 N N . GLY B 1 59 ? -17.5 4.199 28.469 1 95.69 59 GLY B N 1
ATOM 5318 C CA . GLY B 1 59 ? -16.547 4.238 29.562 1 95.69 59 GLY B CA 1
ATOM 5319 C C . GLY B 1 59 ? -15.422 3.232 29.422 1 95.69 59 GLY B C 1
ATOM 5320 O O . GLY B 1 59 ? -14.5 3.199 30.234 1 95.69 59 GLY B O 1
ATOM 5321 N N . SER B 1 60 ? -15.43 2.535 28.297 1 96.88 60 SER B N 1
ATOM 5322 C CA . SER B 1 60 ? -14.438 1.483 28.078 1 96.88 60 SER B CA 1
ATOM 5323 C C . SER B 1 60 ? -13.078 2.07 27.719 1 96.88 60 SER B C 1
ATOM 5325 O O . SER B 1 60 ? -12.977 3.254 27.391 1 96.88 60 SER B O 1
ATOM 5327 N N . THR B 1 61 ? -12.07 1.219 27.953 1 98.56 61 THR B N 1
ATOM 5328 C CA . THR B 1 61 ? -10.727 1.481 27.453 1 98.56 61 THR B CA 1
ATOM 5329 C C . THR B 1 61 ? -10.359 0.503 26.344 1 98.56 61 THR B C 1
ATOM 5331 O O . THR B 1 61 ? -10.398 -0.713 26.531 1 98.56 61 THR B O 1
ATOM 5334 N N . LEU B 1 62 ? -10.125 1.022 25.172 1 98.62 62 LEU B N 1
ATOM 5335 C CA . LEU B 1 62 ? -9.586 0.223 24.078 1 98.62 62 LEU B CA 1
ATOM 5336 C C . LEU B 1 62 ? -8.062 0.146 24.156 1 98.62 62 LEU B C 1
ATOM 5338 O O . LEU B 1 62 ? -7.379 1.171 24.094 1 98.62 62 LEU B O 1
ATOM 5342 N N . VAL B 1 63 ? -7.531 -1.015 24.25 1 98.69 63 VAL B N 1
ATOM 5343 C CA . VAL B 1 63 ? -6.102 -1.16 24.5 1 98.69 63 VAL B CA 1
ATOM 5344 C C . VAL B 1 63 ? -5.438 -1.838 23.312 1 98.69 63 VAL B C 1
ATOM 5346 O O . VAL B 1 63 ? -6.008 -2.748 22.703 1 98.69 63 VAL B O 1
ATOM 5349 N N . PHE B 1 64 ? -4.246 -1.384 22.969 1 98.81 64 PHE B N 1
ATOM 5350 C CA . PHE B 1 64 ? -3.336 -2.002 22.016 1 98.81 64 PHE B CA 1
ATOM 5351 C C . PHE B 1 64 ? -2.166 -2.668 22.734 1 98.81 64 PHE B C 1
ATOM 5353 O O . PHE B 1 64 ? -1.32 -1.986 23.312 1 98.81 64 PHE B O 1
ATOM 5360 N N . PRO B 1 65 ? -2.059 -3.932 22.703 1 98.69 65 PRO B N 1
ATOM 5361 C CA . PRO B 1 65 ? -0.806 -4.508 23.188 1 98.69 65 PRO B CA 1
ATOM 5362 C C . PRO B 1 65 ? 0.425 -3.91 22.516 1 98.69 65 PRO B C 1
ATOM 5364 O O . PRO B 1 65 ? 0.4 -3.639 21.312 1 98.69 65 PRO B O 1
ATOM 5367 N N . LYS B 1 66 ? 1.445 -3.715 23.312 1 98.75 66 LYS B N 1
ATOM 5368 C CA . LYS B 1 66 ? 2.613 -2.979 22.828 1 98.75 66 LYS B CA 1
ATOM 5369 C C . LYS B 1 66 ? 3.188 -3.605 21.562 1 98.75 66 LYS B C 1
ATOM 5371 O O . LYS B 1 66 ? 3.361 -4.824 21.5 1 98.75 66 LYS B O 1
ATOM 5376 N N . GLY B 1 67 ? 3.42 -2.809 20.562 1 98.5 67 GLY B N 1
ATOM 5377 C CA . GLY B 1 67 ? 4.059 -3.219 19.328 1 98.5 67 GLY B CA 1
ATOM 5378 C C . GLY B 1 67 ? 3.742 -2.303 18.156 1 98.5 67 GLY B C 1
ATOM 5379 O O . GLY B 1 67 ? 3.275 -1.18 18.359 1 98.5 67 GLY B O 1
ATOM 5380 N N . ARG B 1 68 ? 4.055 -2.807 16.938 1 98.5 68 ARG B N 1
ATOM 5381 C CA . ARG B 1 68 ? 3.805 -2.053 15.719 1 98.5 68 ARG B CA 1
ATOM 5382 C C . ARG B 1 68 ? 2.461 -2.43 15.109 1 98.5 68 ARG B C 1
ATOM 5384 O O . ARG B 1 68 ? 2.109 -3.611 15.047 1 98.5 68 ARG B O 1
ATOM 5391 N N . TYR B 1 69 ? 1.701 -1.478 14.703 1 98.81 69 TYR B N 1
ATOM 5392 C CA . TYR B 1 69 ? 0.458 -1.657 13.969 1 98.81 69 TYR B CA 1
ATOM 5393 C C . TYR B 1 69 ? 0.474 -0.854 12.672 1 98.81 69 TYR B C 1
ATOM 5395 O O . TYR B 1 69 ? 0.844 0.322 12.664 1 98.81 69 TYR B O 1
ATOM 5403 N N . ASP B 1 70 ? 0.095 -1.468 11.562 1 98.75 70 ASP B N 1
ATOM 5404 C CA . ASP B 1 70 ? 0.118 -0.832 10.25 1 98.75 70 ASP B CA 1
ATOM 5405 C C . ASP B 1 70 ? -1.296 -0.526 9.758 1 98.75 70 ASP B C 1
ATOM 5407 O O . ASP B 1 70 ? -2.217 -1.317 9.977 1 98.75 70 ASP B O 1
ATOM 5411 N N . PHE B 1 71 ? -1.485 0.622 9.141 1 98.69 71 PHE B N 1
ATOM 5412 C CA . PHE B 1 71 ? -2.789 1.084 8.68 1 98.69 71 PHE B CA 1
ATOM 5413 C C . PHE B 1 71 ? -2.758 1.396 7.188 1 98.69 71 PHE B C 1
ATOM 5415 O O . PHE B 1 71 ? -1.952 2.213 6.734 1 98.69 71 PHE B O 1
ATOM 5422 N N . TRP B 1 72 ? -3.562 0.763 6.398 1 98.38 72 TRP B N 1
ATOM 5423 C CA . TRP B 1 72 ? -3.734 1.036 4.973 1 98.38 72 TRP B CA 1
ATOM 5424 C C . TRP B 1 72 ? -5.16 1.492 4.676 1 98.38 72 TRP B C 1
ATOM 5426 O O . TRP B 1 72 ? -6.062 1.3 5.492 1 98.38 72 TRP B O 1
ATOM 5436 N N . ALA B 1 73 ? -5.398 2.041 3.463 1 97.75 73 ALA B N 1
ATOM 5437 C CA . ALA B 1 73 ? -6.652 2.668 3.059 1 97.75 73 ALA B CA 1
ATOM 5438 C C . ALA B 1 73 ? -7.738 1.622 2.822 1 97.75 73 ALA B C 1
ATOM 5440 O O . ALA B 1 73 ? -8.93 1.946 2.805 1 97.75 73 ALA B O 1
ATOM 5441 N N . GLN B 1 74 ? -7.312 0.371 2.594 1 97.25 74 GLN B N 1
ATOM 5442 C CA . GLN B 1 74 ? -8.289 -0.685 2.354 1 97.25 74 GLN B CA 1
ATOM 5443 C C . GLN B 1 74 ? -9.273 -0.8 3.518 1 97.25 74 GLN B C 1
ATOM 5445 O O . GLN B 1 74 ? -8.859 -0.914 4.676 1 97.25 74 GLN B O 1
ATOM 5450 N N . HIS B 1 75 ? -10.562 -0.715 3.303 1 97 75 HIS B N 1
ATOM 5451 C CA . HIS B 1 75 ? -11.672 -0.843 4.234 1 97 75 HIS B CA 1
ATOM 5452 C C . HIS B 1 75 ? -11.789 0.388 5.129 1 97 75 HIS B C 1
ATOM 5454 O O . HIS B 1 75 ? -12.625 0.426 6.035 1 97 75 HIS B O 1
ATOM 5460 N N . ALA B 1 76 ? -10.961 1.402 4.965 1 98.06 76 ALA B N 1
ATOM 5461 C CA . ALA B 1 76 ? -11.062 2.625 5.762 1 98.06 76 ALA B CA 1
ATOM 5462 C C . ALA B 1 76 ? -12.352 3.379 5.441 1 98.06 76 ALA B C 1
ATOM 5464 O O . ALA B 1 76 ? -12.805 3.387 4.297 1 98.06 76 ALA B O 1
ATOM 5465 N N . ILE B 1 77 ? -12.898 3.957 6.422 1 98.12 77 ILE B N 1
ATOM 5466 C CA . ILE B 1 77 ? -14.023 4.863 6.188 1 98.12 77 ILE B CA 1
ATOM 5467 C C . ILE B 1 77 ? -13.523 6.133 5.504 1 98.12 77 ILE B C 1
ATOM 5469 O O . ILE B 1 77 ? -12.484 6.684 5.883 1 98.12 77 ILE B O 1
ATOM 5473 N N . GLU B 1 78 ? -14.125 6.535 4.473 1 97.88 78 GLU B N 1
ATOM 5474 C CA . GLU B 1 78 ? -13.82 7.77 3.752 1 97.88 78 GLU B CA 1
ATOM 5475 C C . GLU B 1 78 ? -14.945 8.781 3.893 1 97.88 78 GLU B C 1
ATOM 5477 O O . GLU B 1 78 ? -16.125 8.445 3.711 1 97.88 78 GLU B O 1
ATOM 5482 N N . LYS B 1 79 ? -14.625 9.953 4.301 1 97.88 79 LYS B N 1
ATOM 5483 C CA . LYS B 1 79 ? -15.617 11 4.543 1 97.88 79 LYS B CA 1
ATOM 5484 C C . LYS B 1 79 ? -15.094 12.367 4.102 1 97.88 79 LYS B C 1
ATOM 5486 O O . LYS B 1 79 ? -13.891 12.633 4.195 1 97.88 79 LYS B O 1
ATOM 5491 N N . ASP B 1 80 ? -15.992 13.219 3.664 1 97.06 80 ASP B N 1
ATOM 5492 C CA . ASP B 1 80 ? -15.609 14.594 3.334 1 97.06 80 ASP B CA 1
ATOM 5493 C C . ASP B 1 80 ? -15.516 15.453 4.594 1 97.06 80 ASP B C 1
ATOM 5495 O O . ASP B 1 80 ? -16.438 15.461 5.418 1 97.06 80 ASP B O 1
ATOM 5499 N N . TYR B 1 81 ? -14.469 16.031 4.785 1 97.69 81 TYR B N 1
ATOM 5500 C CA . TYR B 1 81 ? -14.273 17.047 5.809 1 97.69 81 TYR B CA 1
ATOM 5501 C C . TYR B 1 81 ? -13.641 18.297 5.219 1 97.69 81 TYR B C 1
ATOM 5503 O O . TYR B 1 81 ? -12.727 18.219 4.395 1 97.69 81 TYR B O 1
ATOM 5511 N N . TYR B 1 82 ? -14.18 19.422 5.598 1 97.25 82 TYR B N 1
ATOM 5512 C CA . TYR B 1 82 ? -13.547 20.688 5.281 1 97.25 82 TYR B CA 1
ATOM 5513 C C . TYR B 1 82 ? -12.719 21.203 6.457 1 97.25 82 TYR B C 1
ATOM 5515 O O . TYR B 1 82 ? -13.273 21.734 7.422 1 97.25 82 TYR B O 1
ATOM 5523 N N . GLU B 1 83 ? -11.43 21.062 6.32 1 97.31 83 GLU B N 1
ATOM 5524 C CA . GLU B 1 83 ? -10.461 21.359 7.367 1 97.31 83 GLU B CA 1
ATOM 5525 C C . GLU B 1 83 ? -9.789 22.719 7.121 1 97.31 83 GLU B C 1
ATOM 5527 O O . GLU B 1 83 ? -9.352 23 6.008 1 97.31 83 GLU B O 1
ATOM 5532 N N . THR B 1 84 ? -9.797 23.547 8.164 1 96.81 84 THR B N 1
ATOM 5533 C CA . THR B 1 84 ? -9.172 24.859 8.047 1 96.81 84 THR B CA 1
ATOM 5534 C C . THR B 1 84 ? -7.707 24.719 7.625 1 96.81 84 THR B C 1
ATOM 5536 O O . THR B 1 84 ? -7.016 23.797 8.055 1 96.81 84 THR B O 1
ATOM 5539 N N . ASN B 1 85 ? -7.219 25.656 6.758 1 95.5 85 ASN B N 1
ATOM 5540 C CA . ASN B 1 85 ? -5.82 25.734 6.348 1 95.5 85 ASN B CA 1
ATOM 5541 C C . ASN B 1 85 ? -5.348 24.438 5.703 1 95.5 85 ASN B C 1
ATOM 5543 O O . ASN B 1 85 ? -4.199 24.031 5.887 1 95.5 85 ASN B O 1
ATOM 5547 N N . THR B 1 86 ? -6.242 23.688 5.121 1 95.69 86 THR B N 1
ATOM 5548 C CA . THR B 1 86 ? -5.965 22.391 4.5 1 95.69 86 THR B CA 1
ATOM 5549 C C . THR B 1 86 ? -6.562 22.328 3.1 1 95.69 86 THR B C 1
ATOM 5551 O O . THR B 1 86 ? -7.684 22.781 2.873 1 95.69 86 THR B O 1
ATOM 5554 N N . TYR B 1 87 ? -5.805 21.75 2.152 1 93.69 87 TYR B N 1
ATOM 5555 C CA . TYR B 1 87 ? -6.328 21.562 0.805 1 93.69 87 TYR B CA 1
ATOM 5556 C C . TYR B 1 87 ? -7.492 20.578 0.809 1 93.69 87 TYR B C 1
ATOM 5558 O O . TYR B 1 87 ? -7.461 19.578 1.523 1 93.69 87 TYR B O 1
ATOM 5566 N N . ASP B 1 88 ? -8.461 20.938 0.017 1 91.06 88 ASP B N 1
ATOM 5567 C CA . ASP B 1 88 ? -9.648 20.094 -0.051 1 91.06 88 ASP B CA 1
ATOM 5568 C C . ASP B 1 88 ? -9.414 18.875 -0.957 1 91.06 88 ASP B C 1
ATOM 5570 O O . ASP B 1 88 ? -9.852 18.875 -2.109 1 91.06 88 ASP B O 1
ATOM 5574 N N . VAL B 1 89 ? -8.805 17.938 -0.442 1 91.12 89 VAL B N 1
ATOM 5575 C CA . VAL B 1 89 ? -8.688 16.625 -1.078 1 91.12 89 VAL B CA 1
ATOM 5576 C C . VAL B 1 89 ? -9.609 15.633 -0.389 1 91.12 89 VAL B C 1
ATOM 5578 O O . VAL B 1 89 ? -9.25 15.039 0.632 1 91.12 89 VAL B O 1
ATOM 5581 N N . ASN B 1 90 ? -10.75 15.594 -0.886 1 93.5 90 ASN B N 1
ATOM 5582 C CA . ASN B 1 90 ? -11.789 14.734 -0.336 1 93.5 90 ASN B CA 1
ATOM 5583 C C . ASN B 1 90 ? -12.094 13.555 -1.261 1 93.5 90 ASN B C 1
ATOM 5585 O O . ASN B 1 90 ? -11.953 13.672 -2.48 1 93.5 90 ASN B O 1
ATOM 5589 N N . PRO B 1 91 ? -12.492 12.469 -0.73 1 96.44 91 PRO B N 1
ATOM 5590 C CA . PRO B 1 91 ? -12.742 12.227 0.693 1 96.44 91 PRO B CA 1
ATOM 5591 C C . PRO B 1 91 ? -11.453 12 1.486 1 96.44 91 PRO B C 1
ATOM 5593 O O . PRO B 1 91 ? -10.453 11.547 0.93 1 96.44 91 PRO B O 1
ATOM 5596 N N . LYS B 1 92 ? -11.555 12.375 2.764 1 98 92 LYS B N 1
ATOM 5597 C CA . LYS B 1 92 ? -10.492 11.984 3.68 1 98 92 LYS B CA 1
ATOM 5598 C C . LYS B 1 92 ? -10.516 10.477 3.943 1 98 92 LYS B C 1
ATOM 5600 O O . LYS B 1 92 ? -11.586 9.875 4.012 1 98 92 LYS B O 1
ATOM 5605 N N . ILE B 1 93 ? -9.352 9.891 4.043 1 98.25 93 ILE B N 1
ATOM 5606 C CA . ILE B 1 93 ? -9.219 8.477 4.363 1 98.25 93 ILE B CA 1
ATOM 5607 C C . ILE B 1 93 ? -8.922 8.305 5.855 1 98.25 93 ILE B C 1
ATOM 5609 O O . ILE B 1 93 ? -7.871 8.727 6.34 1 98.25 93 ILE B O 1
ATOM 5613 N N . LEU B 1 94 ? -9.82 7.699 6.598 1 98.75 94 LEU B N 1
ATOM 5614 C CA . LEU B 1 94 ? -9.781 7.719 8.055 1 98.75 94 LEU B CA 1
ATOM 5615 C C . LEU B 1 94 ? -9.328 6.371 8.609 1 98.75 94 LEU B C 1
ATOM 5617 O O . LEU B 1 94 ? -10.055 5.379 8.508 1 98.75 94 LEU B O 1
ATOM 5621 N N . ALA B 1 95 ? -8.156 6.309 9.195 1 98.56 95 ALA B N 1
ATOM 5622 C CA . ALA B 1 95 ? -7.664 5.07 9.789 1 98.56 95 ALA B CA 1
ATOM 5623 C C . ALA B 1 95 ? -8.516 4.664 10.992 1 98.56 95 ALA B C 1
ATOM 5625 O O . ALA B 1 95 ? -8.961 3.518 11.086 1 98.56 95 ALA B O 1
ATOM 5626 N N . VAL B 1 96 ? -8.727 5.617 11.961 1 98.69 96 VAL B N 1
ATOM 5627 C CA . VAL B 1 96 ? -9.57 5.426 13.133 1 98.69 96 VAL B CA 1
ATOM 5628 C C . VAL B 1 96 ? -10.617 6.543 13.203 1 98.69 96 VAL B C 1
ATOM 5630 O O . VAL B 1 96 ? -10.266 7.715 13.359 1 98.69 96 VAL B O 1
ATOM 5633 N N . LEU B 1 97 ? -11.805 6.27 13.062 1 98.69 97 LEU B N 1
ATOM 5634 C CA . LEU B 1 97 ? -12.898 7.223 13.203 1 98.69 97 LEU B CA 1
ATOM 5635 C C . LEU B 1 97 ? -13.695 6.957 14.477 1 98.69 97 LEU B C 1
ATOM 5637 O O . LEU B 1 97 ? -14.219 5.855 14.664 1 98.69 97 LEU B O 1
ATOM 5641 N N . LEU B 1 98 ? -13.711 7.816 15.398 1 98.62 98 LEU B N 1
ATOM 5642 C CA . LEU B 1 98 ? -14.656 7.879 16.516 1 98.62 98 LEU B CA 1
ATOM 5643 C C . LEU B 1 98 ? -15.773 8.867 16.219 1 98.62 98 LEU B C 1
ATOM 5645 O O . LEU B 1 98 ? -15.555 10.086 16.203 1 98.62 98 LEU B O 1
ATOM 5649 N N . GLU B 1 99 ? -16.891 8.398 15.93 1 98.25 99 GLU B N 1
ATOM 5650 C CA . GLU B 1 99 ? -18.016 9.25 15.555 1 98.25 99 GLU B CA 1
ATOM 5651 C C . GLU B 1 99 ? -19.156 9.125 16.562 1 98.25 99 GLU B C 1
ATOM 5653 O O . GLU B 1 99 ? -19.719 8.047 16.734 1 98.25 99 GLU B O 1
ATOM 5658 N N . GLN B 1 100 ? -19.484 10.188 17.234 1 97.56 100 GLN B N 1
ATOM 5659 C CA . GLN B 1 100 ? -20.578 10.234 18.203 1 97.56 100 GLN B CA 1
ATOM 5660 C C . GLN B 1 100 ? -20.375 9.219 19.312 1 97.56 100 GLN B C 1
ATOM 5662 O O . GLN B 1 100 ? -21.281 8.438 19.641 1 97.56 100 GLN B O 1
ATOM 5667 N N . ILE B 1 101 ? -19.156 9.242 19.828 1 96.81 101 ILE B N 1
ATOM 5668 C CA . ILE B 1 101 ? -18.797 8.367 20.938 1 96.81 101 ILE B CA 1
ATOM 5669 C C . ILE B 1 101 ? -18.469 9.203 22.172 1 96.81 101 ILE B C 1
ATOM 5671 O O . ILE B 1 101 ? -17.828 10.25 22.078 1 96.81 101 ILE B O 1
ATOM 5675 N N . ASN B 1 102 ? -18.953 8.805 23.297 1 96.06 102 ASN B N 1
ATOM 5676 C CA . ASN B 1 102 ? -18.656 9.461 24.562 1 96.06 102 ASN B CA 1
ATOM 5677 C C . ASN B 1 102 ? -17.922 8.523 25.516 1 96.06 102 ASN B C 1
ATOM 5679 O O . ASN B 1 102 ? -18.156 7.312 25.516 1 96.06 102 ASN B O 1
ATOM 5683 N N . ASP B 1 103 ? -17.078 9.055 26.344 1 97.44 103 ASP B N 1
ATOM 5684 C CA . ASP B 1 103 ? -16.422 8.336 27.453 1 97.44 103 ASP B CA 1
ATOM 5685 C C . ASP B 1 103 ? -15.641 7.137 26.938 1 97.44 103 ASP B C 1
ATOM 5687 O O . ASP B 1 103 ? -15.961 5.992 27.25 1 97.44 103 ASP B O 1
ATOM 5691 N N . LEU B 1 104 ? -14.586 7.398 26.234 1 98.31 104 LEU B N 1
ATOM 5692 C CA . LEU B 1 104 ? -13.727 6.348 25.703 1 98.31 104 LEU B CA 1
ATOM 5693 C C . LEU B 1 104 ? -12.258 6.715 25.875 1 98.31 104 LEU B C 1
ATOM 5695 O O . LEU B 1 104 ? -11.867 7.863 25.656 1 98.31 104 LEU B O 1
ATOM 5699 N N . THR B 1 105 ? -11.477 5.781 26.312 1 98.75 105 THR B N 1
ATOM 5700 C CA . THR B 1 105 ? -10.023 5.914 26.344 1 98.75 105 THR B CA 1
ATOM 5701 C C . THR B 1 105 ? -9.375 4.961 25.344 1 98.75 105 THR B C 1
ATOM 5703 O O . THR B 1 105 ? -9.688 3.77 25.312 1 98.75 105 THR B O 1
ATOM 5706 N N . ILE B 1 106 ? -8.578 5.422 24.5 1 98.81 106 ILE B N 1
ATOM 5707 C CA . ILE B 1 106 ? -7.707 4.598 23.656 1 98.81 106 ILE B CA 1
ATOM 5708 C C . ILE B 1 106 ? -6.289 4.609 24.234 1 98.81 106 ILE B C 1
ATOM 5710 O O . ILE B 1 106 ? -5.66 5.664 24.328 1 98.81 106 ILE B O 1
ATOM 5714 N N . ASP B 1 107 ? -5.801 3.502 24.578 1 98.88 107 ASP B N 1
ATOM 5715 C CA . ASP B 1 107 ? -4.477 3.338 25.172 1 98.88 107 ASP B CA 1
ATOM 5716 C C . ASP B 1 107 ? -3.572 2.504 24.281 1 98.88 107 ASP B C 1
ATOM 5718 O O . ASP B 1 107 ? -3.744 1.288 24.172 1 98.88 107 ASP B O 1
ATOM 5722 N N . GLY B 1 108 ? -2.543 3.156 23.672 1 98.81 108 GLY B N 1
ATOM 5723 C CA . GLY B 1 108 ? -1.628 2.473 22.781 1 98.81 108 GLY B CA 1
ATOM 5724 C C . GLY B 1 108 ? -0.587 1.642 23.5 1 98.81 108 GLY B C 1
ATOM 5725 O O . GLY B 1 108 ? 0.125 0.849 22.875 1 98.81 108 GLY B O 1
ATOM 5726 N N . ASN B 1 109 ? -0.438 1.855 24.766 1 98.62 109 ASN B N 1
ATOM 5727 C CA . ASN B 1 109 ? 0.522 1.121 25.578 1 98.62 109 ASN B CA 1
ATOM 5728 C C . ASN B 1 109 ? 1.938 1.243 25.031 1 98.62 109 ASN B C 1
ATOM 5730 O O . ASN B 1 109 ? 2.691 0.268 25.016 1 98.62 109 ASN B O 1
ATOM 5734 N N . GLY B 1 110 ? 2.252 2.35 24.469 1 98.69 110 GLY B N 1
ATOM 5735 C CA . GLY B 1 110 ? 3.58 2.584 23.922 1 98.69 110 GLY B CA 1
ATOM 5736 C C . GLY B 1 110 ? 3.744 2.062 22.5 1 98.69 110 GLY B C 1
ATOM 5737 O O . GLY B 1 110 ? 4.863 1.948 22 1 98.69 110 GLY B O 1
ATOM 5738 N N . SER B 1 111 ? 2.654 1.713 21.828 1 98.81 111 SER B N 1
ATOM 5739 C CA . SER B 1 111 ? 2.689 1.114 20.5 1 98.81 111 SER B CA 1
ATOM 5740 C C . SER B 1 111 ? 3.027 2.152 19.438 1 98.81 111 SER B C 1
ATOM 5742 O O . SER B 1 111 ? 2.912 3.355 19.672 1 98.81 111 SER B O 1
ATOM 5744 N N . GLU B 1 112 ? 3.506 1.673 18.297 1 98.81 112 GLU B N 1
ATOM 5745 C CA . GLU B 1 112 ? 3.779 2.479 17.109 1 98.81 112 GLU B CA 1
ATOM 5746 C C . GLU B 1 112 ? 2.709 2.268 16.047 1 98.81 112 GLU B C 1
ATOM 5748 O O . GLU B 1 112 ? 2.494 1.143 15.586 1 98.81 112 GLU B O 1
ATOM 5753 N N . PHE B 1 113 ? 2.037 3.26 15.695 1 98.88 113 PHE B N 1
ATOM 5754 C CA . PHE B 1 113 ? 1.057 3.23 14.617 1 98.88 113 PHE B CA 1
ATOM 5755 C C . PHE B 1 113 ? 1.662 3.758 13.32 1 98.88 113 PHE B C 1
ATOM 5757 O O . PHE B 1 113 ? 1.964 4.949 13.211 1 98.88 113 PHE B O 1
ATOM 5764 N N . ILE B 1 114 ? 1.852 2.896 12.32 1 98.75 114 ILE B N 1
ATOM 5765 C CA . ILE B 1 114 ? 2.514 3.248 11.062 1 98.75 114 ILE B CA 1
ATOM 5766 C C . ILE B 1 114 ? 1.478 3.383 9.953 1 98.75 114 ILE B C 1
ATOM 5768 O O . ILE B 1 114 ? 0.79 2.418 9.617 1 98.75 114 ILE B O 1
ATOM 5772 N N . MET B 1 115 ? 1.394 4.566 9.406 1 98.69 115 MET B N 1
ATOM 5773 C CA . MET B 1 115 ? 0.45 4.863 8.336 1 98.69 115 MET B CA 1
ATOM 5774 C C . MET B 1 115 ? 1.077 4.598 6.969 1 98.69 115 MET B C 1
ATOM 5776 O O . MET B 1 115 ? 2.285 4.766 6.793 1 98.69 115 MET B O 1
ATOM 5780 N N . HIS B 1 116 ? 0.262 4.16 6.043 1 98.06 116 HIS B N 1
ATOM 5781 C CA . HIS B 1 116 ? 0.642 3.941 4.652 1 98.06 116 HIS B CA 1
ATOM 5782 C C . HIS B 1 116 ? -0.223 4.77 3.707 1 98.06 116 HIS B C 1
ATOM 5784 O O . HIS B 1 116 ? -1.452 4.68 3.744 1 98.06 116 HIS B O 1
ATOM 5790 N N . GLY B 1 117 ? 0.449 5.523 2.793 1 96.19 117 GLY B N 1
ATOM 5791 C CA . GLY B 1 117 ? -0.281 6.406 1.896 1 96.19 117 GLY B CA 1
ATOM 5792 C C . GLY B 1 117 ? -0.835 7.637 2.59 1 96.19 117 GLY B C 1
ATOM 5793 O O . GLY B 1 117 ? -0.292 8.078 3.604 1 96.19 117 GLY B O 1
ATOM 5794 N N . ARG B 1 118 ? -1.812 8.289 2.008 1 95.75 118 ARG B N 1
ATOM 5795 C CA . ARG B 1 118 ? -2.482 9.445 2.588 1 95.75 118 ARG B CA 1
ATOM 5796 C C . ARG B 1 118 ? -3.572 9.016 3.564 1 95.75 118 ARG B C 1
ATOM 5798 O O . ARG B 1 118 ? -4.539 8.359 3.176 1 95.75 118 ARG B O 1
ATOM 5805 N N . MET B 1 119 ? -3.398 9.352 4.766 1 96.06 119 MET B N 1
ATOM 5806 C CA . MET B 1 119 ? -4.312 8.898 5.812 1 96.06 119 MET B CA 1
ATOM 5807 C C . MET B 1 119 ? -4.504 9.984 6.871 1 96.06 119 MET B C 1
ATOM 5809 O O . MET B 1 119 ? -3.625 10.82 7.078 1 96.06 119 MET B O 1
ATOM 5813 N N . GLN B 1 120 ? -5.641 10.031 7.41 1 98.31 120 GLN B N 1
ATOM 5814 C CA . GLN B 1 120 ? -5.934 10.734 8.656 1 98.31 120 GLN B CA 1
ATOM 5815 C C . GLN B 1 120 ? -6.012 9.758 9.828 1 98.31 120 GLN B C 1
ATOM 5817 O O . GLN B 1 120 ? -7.035 9.094 10.023 1 98.31 120 GLN B O 1
ATOM 5822 N N . PRO B 1 121 ? -4.988 9.617 10.648 1 98.69 121 PRO B N 1
ATOM 5823 C CA . PRO B 1 121 ? -4.84 8.531 11.617 1 98.69 121 PRO B CA 1
ATOM 5824 C C . PRO B 1 121 ? -5.992 8.469 12.617 1 98.69 121 PRO B C 1
ATOM 5826 O O . PRO B 1 121 ? -6.543 7.391 12.859 1 98.69 121 PRO B O 1
ATOM 5829 N N . PHE B 1 122 ? -6.387 9.641 13.289 1 98.88 122 PHE B N 1
ATOM 5830 C CA . PHE B 1 122 ? -7.5 9.68 14.234 1 98.88 122 PHE B CA 1
ATOM 5831 C C . PHE B 1 122 ? -8.461 10.812 13.891 1 98.88 122 PHE B C 1
ATOM 5833 O O . PHE B 1 122 ? -8.039 11.93 13.609 1 98.88 122 PHE B O 1
ATOM 5840 N N . THR B 1 123 ? -9.664 10.523 13.859 1 98.88 123 THR B N 1
ATOM 5841 C CA . THR B 1 123 ? -10.727 11.5 13.68 1 98.88 123 THR B CA 1
ATOM 5842 C C . THR B 1 123 ? -11.766 11.383 14.797 1 98.88 123 THR B C 1
ATOM 5844 O O . THR B 1 123 ? -12.359 10.328 14.984 1 98.88 123 THR B O 1
ATOM 5847 N N . LEU B 1 124 ? -11.883 12.352 15.586 1 98.88 124 LEU B N 1
ATOM 5848 C CA . LEU B 1 124 ? -12.961 12.5 16.562 1 98.88 124 LEU B CA 1
ATOM 5849 C C . LEU B 1 124 ? -14.055 13.414 16.031 1 98.88 124 LEU B C 1
ATOM 5851 O O . LEU B 1 124 ? -13.828 14.609 15.828 1 98.88 124 LEU B O 1
ATOM 5855 N N . ASP B 1 125 ? -15.156 12.898 15.766 1 98.88 125 ASP B N 1
ATOM 5856 C CA . ASP B 1 125 ? -16.266 13.625 15.164 1 98.88 125 ASP B CA 1
ATOM 5857 C C . ASP B 1 125 ? -17.484 13.625 16.094 1 98.88 125 ASP B C 1
ATOM 5859 O O . ASP B 1 125 ? -18.172 12.617 16.219 1 98.88 125 ASP B O 1
ATOM 5863 N N . HIS B 1 126 ? -17.797 14.75 16.766 1 98.62 126 HIS B N 1
ATOM 5864 C CA . HIS B 1 126 ? -18.906 14.906 17.703 1 98.62 126 HIS B CA 1
ATOM 5865 C C . HIS B 1 126 ? -18.781 13.938 18.875 1 98.62 126 HIS B C 1
ATOM 5867 O O . HIS B 1 126 ? -19.734 13.219 19.203 1 98.62 126 HIS B O 1
ATOM 5873 N N . CYS B 1 127 ? -17.609 14 19.5 1 98.62 127 CYS B N 1
ATOM 5874 C CA . CYS B 1 127 ? -17.312 13.141 20.641 1 98.62 127 CYS B CA 1
ATOM 5875 C C . CYS B 1 127 ? -17.234 13.945 21.938 1 98.62 127 CYS B C 1
ATOM 5877 O O . CYS B 1 127 ? -17.156 15.172 21.906 1 98.62 127 CYS B O 1
ATOM 5879 N N . ARG B 1 128 ? -17.359 13.305 23.031 1 98.44 128 ARG B N 1
ATOM 5880 C CA . ARG B 1 128 ? -17.203 13.914 24.344 1 98.44 128 ARG B CA 1
ATOM 5881 C C . ARG B 1 128 ? -16.391 13.031 25.266 1 98.44 128 ARG B C 1
ATOM 5883 O O . ARG B 1 128 ? -16.578 11.82 25.328 1 98.44 128 ARG B O 1
ATOM 5890 N N . ASN B 1 129 ? -15.492 13.539 25.953 1 98.5 129 ASN B N 1
ATOM 5891 C CA . ASN B 1 129 ? -14.695 12.875 26.984 1 98.5 129 ASN B CA 1
ATOM 5892 C C . ASN B 1 129 ? -13.891 11.711 26.406 1 98.5 129 ASN B C 1
ATOM 5894 O O . ASN B 1 129 ? -14.016 10.578 26.859 1 98.5 129 ASN B O 1
ATOM 5898 N N . ILE B 1 130 ? -13.094 12.008 25.438 1 98.81 130 ILE B N 1
ATOM 5899 C CA . ILE B 1 130 ? -12.203 11.039 24.812 1 98.81 130 ILE B CA 1
ATOM 5900 C C . ILE B 1 130 ? -10.773 11.258 25.281 1 98.81 130 ILE B C 1
ATOM 5902 O O . ILE B 1 130 ? -10.305 12.398 25.359 1 98.81 130 ILE B O 1
ATOM 5906 N N . THR B 1 131 ? -10.086 10.195 25.641 1 98.88 131 THR B N 1
ATOM 5907 C CA . THR B 1 131 ? -8.664 10.242 25.953 1 98.88 131 THR B CA 1
ATOM 5908 C C . THR B 1 131 ? -7.863 9.375 24.984 1 98.88 131 THR B C 1
ATOM 5910 O O . THR B 1 131 ? -8.172 8.195 24.797 1 98.88 131 THR B O 1
ATOM 5913 N N . LEU B 1 132 ? -6.895 9.883 24.344 1 98.94 132 LEU B N 1
ATOM 5914 C CA . LEU B 1 132 ? -5.895 9.18 23.547 1 98.94 132 LEU B CA 1
ATOM 5915 C C . LEU B 1 132 ? -4.535 9.211 24.234 1 98.94 132 LEU B C 1
ATOM 5917 O O . LEU B 1 132 ? -4.027 10.281 24.578 1 98.94 132 LEU B O 1
ATOM 5921 N N . LYS B 1 133 ? -3.928 8.008 24.438 1 98.94 133 LYS B N 1
ATOM 5922 C CA . LYS B 1 133 ? -2.691 8.102 25.203 1 98.94 133 LYS B CA 1
ATOM 5923 C C . LYS B 1 133 ? -1.735 6.965 24.844 1 98.94 133 LYS B C 1
ATOM 5925 O O . LYS B 1 133 ? -2.162 5.914 24.375 1 98.94 133 LYS B O 1
ATOM 5930 N N . ASN B 1 134 ? -0.44 7.141 25 1 98.88 134 ASN B N 1
ATOM 5931 C CA . ASN B 1 134 ? 0.629 6.148 25.016 1 98.88 134 ASN B CA 1
ATOM 5932 C C . ASN B 1 134 ? 0.823 5.504 23.641 1 98.88 134 ASN B C 1
ATOM 5934 O O . ASN B 1 134 ? 0.837 4.277 23.531 1 98.88 134 ASN B O 1
ATOM 5938 N N . PHE B 1 135 ? 1.066 6.293 22.594 1 98.88 135 PHE B N 1
ATOM 5939 C CA . PHE B 1 135 ? 1.397 5.758 21.281 1 98.88 135 PHE B CA 1
ATOM 5940 C C . PHE B 1 135 ? 2.164 6.781 20.453 1 98.88 135 PHE B C 1
ATOM 5942 O O . PHE B 1 135 ? 2.252 7.953 20.828 1 98.88 135 PHE B O 1
ATOM 5949 N N . SER B 1 136 ? 2.779 6.383 19.422 1 98.88 136 SER B N 1
ATOM 5950 C CA . SER B 1 136 ? 3.371 7.242 18.391 1 98.88 136 SER B CA 1
ATOM 5951 C C . SER B 1 136 ? 2.762 6.977 17.031 1 98.88 136 SER B C 1
ATOM 5953 O O . SER B 1 136 ? 2.209 5.902 16.781 1 98.88 136 SER B O 1
ATOM 5955 N N . VAL B 1 137 ? 2.748 7.922 16.219 1 98.88 137 VAL B N 1
ATOM 5956 C CA . VAL B 1 137 ? 2.307 7.82 14.836 1 98.88 137 VAL B CA 1
ATOM 5957 C C . VAL B 1 137 ? 3.457 8.18 13.898 1 98.88 137 VAL B C 1
ATOM 5959 O O . VAL B 1 137 ? 4.191 9.141 14.141 1 98.88 137 VAL B O 1
ATOM 5962 N N . ASP B 1 138 ? 3.672 7.43 12.906 1 98.56 138 ASP B N 1
ATOM 5963 C CA . ASP B 1 138 ? 4.645 7.707 11.852 1 98.56 138 ASP B CA 1
ATOM 5964 C C . ASP B 1 138 ? 4.164 7.172 10.508 1 98.56 138 ASP B C 1
ATOM 5966 O O . ASP B 1 138 ? 3.049 6.656 10.398 1 98.56 138 ASP B O 1
ATOM 5970 N N . TRP B 1 139 ? 4.863 7.434 9.523 1 98.19 139 TRP B N 1
ATOM 5971 C CA . TRP B 1 139 ? 4.57 6.953 8.18 1 98.19 139 TRP B CA 1
ATOM 5972 C C . TRP B 1 139 ? 5.695 6.062 7.66 1 98.19 139 TRP B C 1
ATOM 5974 O O . TRP B 1 139 ? 6.875 6.332 7.914 1 98.19 139 TRP B O 1
ATOM 5984 N N . GLU B 1 140 ? 5.285 5.031 6.98 1 97.25 140 GLU B N 1
ATOM 5985 C CA . GLU B 1 140 ? 6.309 4.215 6.332 1 97.25 140 GLU B CA 1
ATOM 5986 C C . GLU B 1 140 ? 7.094 5.023 5.305 1 97.25 140 GLU B C 1
ATOM 5988 O O . GLU B 1 140 ? 8.328 4.973 5.273 1 97.25 140 GLU B O 1
ATOM 5993 N N . ILE B 1 141 ? 6.398 5.703 4.43 1 97.38 141 ILE B N 1
ATOM 5994 C CA . ILE B 1 141 ? 6.957 6.664 3.482 1 97.38 141 ILE B CA 1
ATOM 5995 C C . ILE B 1 141 ? 6.383 8.055 3.756 1 97.38 141 ILE B C 1
ATOM 5997 O O . ILE B 1 141 ? 5.215 8.312 3.469 1 97.38 141 ILE B O 1
ATOM 6001 N N . PRO B 1 142 ? 7.145 8.922 4.301 1 97.62 142 PRO B N 1
ATOM 6002 C CA . PRO B 1 142 ? 6.648 10.266 4.621 1 97.62 142 PRO B CA 1
ATOM 6003 C C . PRO B 1 142 ? 6.348 11.094 3.377 1 97.62 142 PRO B C 1
ATOM 6005 O O . PRO B 1 142 ? 6.887 10.82 2.301 1 97.62 142 PRO B O 1
ATOM 6008 N N . LEU B 1 143 ? 5.52 12.078 3.484 1 97.25 143 LEU B N 1
ATOM 6009 C CA . LEU B 1 143 ? 5.133 12.961 2.387 1 97.25 143 LEU B CA 1
ATOM 6010 C C . LEU B 1 143 ? 6.008 14.211 2.361 1 97.25 143 LEU B C 1
ATOM 6012 O O . LEU B 1 143 ? 5.598 15.25 1.843 1 97.25 143 LEU B O 1
ATOM 6016 N N . THR B 1 144 ? 7.066 14.195 2.998 1 97.19 144 THR B N 1
ATOM 6017 C CA . THR B 1 144 ? 8.227 15.078 2.986 1 97.19 144 THR B CA 1
ATOM 6018 C C . THR B 1 144 ? 9.523 14.266 2.982 1 97.19 144 THR B C 1
ATOM 6020 O O . THR B 1 144 ? 9.531 13.102 3.387 1 97.19 144 THR B O 1
ATOM 6023 N N . ALA B 1 145 ? 10.57 14.859 2.436 1 98 145 ALA B N 1
ATOM 6024 C CA . ALA B 1 145 ? 11.82 14.109 2.363 1 98 145 ALA B CA 1
ATOM 6025 C C . ALA B 1 145 ? 12.984 14.945 2.889 1 98 145 ALA B C 1
ATOM 6027 O O . ALA B 1 145 ? 12.805 16.094 3.289 1 98 145 ALA B O 1
ATOM 6028 N N . GLN B 1 146 ? 14.078 14.305 3.049 1 98.06 146 GLN B N 1
ATOM 6029 C CA . GLN B 1 146 ? 15.312 15.008 3.391 1 98.06 146 GLN B CA 1
ATOM 6030 C C . GLN B 1 146 ? 16.5 14.422 2.637 1 98.06 146 GLN B C 1
ATOM 6032 O O . GLN B 1 146 ? 16.422 13.312 2.109 1 98.06 146 GLN B O 1
ATOM 6037 N N . GLY B 1 147 ? 17.484 15.156 2.469 1 97.56 147 GLY B N 1
ATOM 6038 C CA . GLY B 1 147 ? 18.75 14.766 1.862 1 97.56 147 GLY B CA 1
ATOM 6039 C C . GLY B 1 147 ? 19.938 15.508 2.443 1 97.56 147 GLY B C 1
ATOM 6040 O O . GLY B 1 147 ? 19.766 16.484 3.178 1 97.56 147 GLY B O 1
ATOM 6041 N N . ILE B 1 148 ? 21.062 15.023 2.154 1 98.25 148 ILE B N 1
ATOM 6042 C CA . ILE B 1 148 ? 22.312 15.617 2.637 1 98.25 148 ILE B CA 1
ATOM 6043 C C . ILE B 1 148 ? 23.109 16.172 1.459 1 98.25 148 ILE B C 1
ATOM 6045 O O . ILE B 1 148 ? 23.375 15.453 0.488 1 98.25 148 ILE B O 1
ATOM 6049 N N . VAL B 1 149 ? 23.5 17.359 1.529 1 96.62 149 VAL B N 1
ATOM 6050 C CA . VAL B 1 149 ? 24.344 17.969 0.491 1 96.62 149 VAL B CA 1
ATOM 6051 C C . VAL B 1 149 ? 25.719 17.328 0.505 1 96.62 149 VAL B C 1
ATOM 6053 O O . VAL B 1 149 ? 26.391 17.312 1.541 1 96.62 149 VAL B O 1
ATOM 6056 N N . THR B 1 150 ? 26.094 16.797 -0.604 1 97.75 150 THR B N 1
ATOM 6057 C CA . THR B 1 150 ? 27.422 16.219 -0.696 1 97.75 150 THR B CA 1
ATOM 6058 C C . THR B 1 150 ? 28.375 17.141 -1.446 1 97.75 150 THR B C 1
ATOM 6060 O O . THR B 1 150 ? 29.578 17.141 -1.181 1 97.75 150 THR B O 1
ATOM 6063 N N . GLN B 1 151 ? 27.844 17.828 -2.469 1 94.25 151 GLN B N 1
ATOM 6064 C CA . GLN B 1 151 ? 28.594 18.828 -3.24 1 94.25 151 GLN B CA 1
ATOM 6065 C C . GLN B 1 151 ? 27.719 20.047 -3.553 1 94.25 151 GLN B C 1
ATOM 6067 O O . GLN B 1 151 ? 26.516 19.922 -3.76 1 94.25 151 GLN B O 1
ATOM 6072 N N . SER B 1 152 ? 28.359 21.172 -3.477 1 90.75 152 SER B N 1
ATOM 6073 C CA . SER B 1 152 ? 27.688 22.438 -3.77 1 90.75 152 SER B CA 1
ATOM 6074 C C . SER B 1 152 ? 28.578 23.359 -4.59 1 90.75 152 SER B C 1
ATOM 6076 O O . SER B 1 152 ? 29.672 23.734 -4.152 1 90.75 152 SER B O 1
ATOM 6078 N N . THR B 1 153 ? 28.109 23.625 -5.77 1 84.38 153 THR B N 1
ATOM 6079 C CA . THR B 1 153 ? 28.797 24.562 -6.645 1 84.38 153 THR B CA 1
ATOM 6080 C C . THR B 1 153 ? 27.844 25.609 -7.195 1 84.38 153 THR B C 1
ATOM 6082 O O . THR B 1 153 ? 26.641 25.578 -6.898 1 84.38 153 THR B O 1
ATOM 6085 N N . SER B 1 154 ? 28.344 26.578 -7.918 1 80.69 154 SER B N 1
ATOM 6086 C CA . SER B 1 154 ? 27.5 27.578 -8.547 1 80.69 154 SER B CA 1
ATOM 6087 C C . SER B 1 154 ? 26.641 26.953 -9.648 1 80.69 154 SER B C 1
ATOM 6089 O O . SER B 1 154 ? 25.625 27.531 -10.047 1 80.69 154 SER B O 1
ATOM 6091 N N . GLU B 1 155 ? 26.984 25.734 -10.07 1 83.19 155 GLU B N 1
ATOM 6092 C CA . GLU B 1 155 ? 26.312 25.141 -11.219 1 83.19 155 GLU B CA 1
ATOM 6093 C C . GLU B 1 155 ? 25.344 24.047 -10.773 1 83.19 155 GLU B C 1
ATOM 6095 O O . GLU B 1 155 ? 24.344 23.781 -11.461 1 83.19 155 GLU B O 1
ATOM 6100 N N . TYR B 1 156 ? 25.75 23.422 -9.734 1 87.81 156 TYR B N 1
ATOM 6101 C CA . TYR B 1 156 ? 24.875 22.328 -9.336 1 87.81 156 TYR B CA 1
ATOM 6102 C C . TYR B 1 156 ? 25 22.031 -7.848 1 87.81 156 TYR B C 1
ATOM 6104 O O . TYR B 1 156 ? 25.953 22.484 -7.203 1 87.81 156 TYR B O 1
ATOM 6112 N N . LEU B 1 157 ? 23.984 21.391 -7.34 1 90.75 157 LEU B N 1
ATOM 6113 C CA . LEU B 1 157 ? 23.938 20.797 -6.008 1 90.75 157 LEU B CA 1
ATOM 6114 C C . LEU B 1 157 ? 23.797 19.266 -6.098 1 90.75 157 LEU B C 1
ATOM 6116 O O . LEU B 1 157 ? 23.016 18.766 -6.91 1 90.75 157 LEU B O 1
ATOM 6120 N N . GLU B 1 158 ? 24.641 18.547 -5.344 1 95.31 158 GLU B N 1
ATOM 6121 C CA . GLU B 1 158 ? 24.453 17.109 -5.223 1 95.31 158 GLU B CA 1
ATOM 6122 C C . GLU B 1 158 ? 23.938 16.734 -3.838 1 95.31 158 GLU B C 1
ATOM 6124 O O . GLU B 1 158 ? 24.453 17.219 -2.824 1 95.31 158 GLU B O 1
ATOM 6129 N N . ILE B 1 159 ? 22.922 15.945 -3.91 1 96.88 159 ILE B N 1
ATOM 6130 C CA . ILE B 1 159 ? 22.219 15.586 -2.68 1 96.88 159 ILE B CA 1
ATOM 6131 C C . ILE B 1 159 ? 22.125 14.07 -2.564 1 96.88 159 ILE B C 1
ATOM 6133 O O . ILE B 1 159 ? 21.781 13.391 -3.529 1 96.88 159 ILE B O 1
ATOM 6137 N N . GLU B 1 160 ? 22.516 13.531 -1.431 1 98.5 160 GLU B N 1
ATOM 6138 C CA . GLU B 1 160 ? 22.297 12.117 -1.118 1 98.5 160 GLU B CA 1
ATOM 6139 C C . GLU B 1 160 ? 20.938 11.906 -0.459 1 98.5 160 GLU B C 1
ATOM 6141 O O . GLU B 1 160 ? 20.609 12.547 0.545 1 98.5 160 GLU B O 1
ATOM 6146 N N . ILE B 1 161 ? 20.109 11.062 -1.022 1 98.38 161 ILE B N 1
ATOM 6147 C CA . ILE B 1 161 ? 18.766 10.781 -0.53 1 98.38 161 ILE B CA 1
ATOM 6148 C C . ILE B 1 161 ? 18.625 9.297 -0.201 1 98.38 161 ILE B C 1
ATOM 6150 O O . ILE B 1 161 ? 19 8.438 -1.009 1 98.38 161 ILE B O 1
ATOM 6154 N N . ASP B 1 162 ? 18.203 8.938 1.035 1 97.44 162 ASP B N 1
ATOM 6155 C CA . ASP B 1 162 ? 17.859 7.566 1.39 1 97.44 162 ASP B CA 1
ATOM 6156 C C . ASP B 1 162 ? 16.594 7.109 0.671 1 97.44 162 ASP B C 1
ATOM 6158 O O . ASP B 1 162 ? 15.484 7.367 1.138 1 97.44 162 ASP B O 1
ATOM 6162 N N . SER B 1 163 ? 16.781 6.391 -0.4 1 96.25 163 SER B N 1
ATOM 6163 C CA . SER B 1 163 ? 15.648 6.043 -1.255 1 96.25 163 SER B CA 1
ATOM 6164 C C . SER B 1 163 ? 14.758 5 -0.592 1 96.25 163 SER B C 1
ATOM 6166 O O . SER B 1 163 ? 13.633 4.754 -1.044 1 96.25 163 SER B O 1
ATOM 6168 N N . HIS B 1 164 ? 15.18 4.316 0.511 1 94.75 164 HIS B N 1
ATOM 6169 C CA . HIS B 1 164 ? 14.312 3.418 1.268 1 94.75 164 HIS B CA 1
ATOM 6170 C C . HIS B 1 164 ? 13.25 4.191 2.033 1 94.75 164 HIS B C 1
ATOM 6172 O O . HIS B 1 164 ? 12.086 3.773 2.084 1 94.75 164 HIS B O 1
ATOM 6178 N N . GLN B 1 165 ? 13.656 5.332 2.545 1 96.75 165 GLN B N 1
ATOM 6179 C CA . GLN B 1 165 ? 12.727 6.145 3.324 1 96.75 165 GLN B CA 1
ATOM 6180 C C . GLN B 1 165 ? 11.938 7.098 2.426 1 96.75 165 GLN B C 1
ATOM 6182 O O . GLN B 1 165 ? 10.766 7.379 2.684 1 96.75 165 GLN B O 1
ATOM 6187 N N . TYR B 1 166 ? 12.734 7.559 1.376 1 98.19 166 TYR B N 1
ATOM 6188 C CA . TYR B 1 166 ? 12.172 8.57 0.488 1 98.19 166 TYR B CA 1
ATOM 6189 C C . TYR B 1 166 ? 12.312 8.148 -0.971 1 98.19 166 TYR B C 1
ATOM 6191 O O . TYR B 1 166 ? 13.102 8.734 -1.718 1 98.19 166 TYR B O 1
ATOM 6199 N N . PRO B 1 167 ? 11.469 7.203 -1.397 1 97.88 167 PRO B N 1
ATOM 6200 C CA . PRO B 1 167 ? 11.555 6.781 -2.797 1 97.88 167 PRO B CA 1
ATOM 6201 C C . PRO B 1 167 ? 11.234 7.91 -3.775 1 97.88 167 PRO B C 1
ATOM 6203 O O . PRO B 1 167 ? 10.352 8.727 -3.51 1 97.88 167 PRO B O 1
ATOM 6206 N N . TYR B 1 168 ? 12.039 7.953 -4.914 1 98.19 168 TYR B N 1
ATOM 6207 C CA . TYR B 1 168 ? 11.867 9.016 -5.898 1 98.19 168 TYR B CA 1
ATOM 6208 C C . TYR B 1 168 ? 12.102 8.492 -7.312 1 98.19 168 TYR B C 1
ATOM 6210 O O . TYR B 1 168 ? 12.602 7.379 -7.492 1 98.19 168 TYR B O 1
ATOM 6218 N N . ILE B 1 169 ? 11.57 9.188 -8.266 1 97.25 169 ILE B N 1
ATOM 6219 C CA . ILE B 1 169 ? 11.891 9.039 -9.688 1 97.25 169 ILE B CA 1
ATOM 6220 C C . ILE B 1 169 ? 12.289 10.391 -10.266 1 97.25 169 ILE B C 1
ATOM 6222 O O . ILE B 1 169 ? 12.07 11.438 -9.641 1 97.25 169 ILE B O 1
ATOM 6226 N N . ILE B 1 170 ? 13 10.359 -11.398 1 97.44 170 ILE B N 1
ATOM 6227 C CA . ILE B 1 170 ? 13.25 11.57 -12.18 1 97.44 170 ILE B CA 1
ATOM 6228 C C . ILE B 1 170 ? 12.281 11.633 -13.359 1 97.44 170 ILE B C 1
ATOM 6230 O O . ILE B 1 170 ? 12.352 10.812 -14.273 1 97.44 170 ILE B O 1
ATOM 6234 N N . GLU B 1 171 ? 11.344 12.484 -13.258 1 95.44 171 GLU B N 1
ATOM 6235 C CA . GLU B 1 171 ? 10.344 12.656 -14.305 1 95.44 171 GLU B CA 1
ATOM 6236 C C . GLU B 1 171 ? 10.445 14.039 -14.953 1 95.44 171 GLU B C 1
ATOM 6238 O O . GLU B 1 171 ? 10.305 15.055 -14.281 1 95.44 171 GLU B O 1
ATOM 6243 N N . ASN B 1 172 ? 10.727 14.062 -16.25 1 94.25 172 ASN B N 1
ATOM 6244 C CA . ASN B 1 172 ? 10.891 15.32 -16.969 1 94.25 172 ASN B CA 1
ATOM 6245 C C . ASN B 1 172 ? 11.945 16.203 -16.312 1 94.25 172 ASN B C 1
ATOM 6247 O O . ASN B 1 172 ? 11.711 17.406 -16.094 1 94.25 172 ASN B O 1
ATOM 6251 N N . LYS B 1 173 ? 13.039 15.609 -15.797 1 94.25 173 LYS B N 1
ATOM 6252 C CA . LYS B 1 173 ? 14.195 16.25 -15.18 1 94.25 173 LYS B CA 1
ATOM 6253 C C . LYS B 1 173 ? 13.82 16.891 -13.844 1 94.25 173 LYS B C 1
ATOM 6255 O O . LYS B 1 173 ? 14.469 17.844 -13.398 1 94.25 173 LYS B O 1
ATOM 6260 N N . ARG B 1 174 ? 12.734 16.391 -13.297 1 95.5 174 ARG B N 1
ATOM 6261 C CA . ARG B 1 174 ? 12.32 16.859 -11.977 1 95.5 174 ARG B CA 1
ATOM 6262 C C . ARG B 1 174 ? 12.414 15.742 -10.945 1 95.5 174 ARG B C 1
ATOM 6264 O O . ARG B 1 174 ? 12.078 14.594 -11.234 1 95.5 174 ARG B O 1
ATOM 6271 N N . LEU B 1 175 ? 12.945 16.094 -9.828 1 96.88 175 LEU B N 1
ATOM 6272 C CA . LEU B 1 175 ? 12.93 15.164 -8.703 1 96.88 175 LEU B CA 1
ATOM 6273 C C . LEU B 1 175 ? 11.523 14.992 -8.156 1 96.88 175 LEU B C 1
ATOM 6275 O O . LEU B 1 175 ? 10.93 15.945 -7.637 1 96.88 175 LEU B O 1
ATOM 6279 N N . THR B 1 176 ? 10.961 13.797 -8.352 1 97.94 176 THR B N 1
ATOM 6280 C CA . THR B 1 176 ? 9.594 13.484 -7.953 1 97.94 176 THR B CA 1
ATOM 6281 C C . THR B 1 176 ? 9.562 12.336 -6.945 1 97.94 176 THR B C 1
ATOM 6283 O O . THR B 1 176 ? 10.039 11.242 -7.23 1 97.94 176 THR B O 1
ATOM 6286 N N . PHE B 1 177 ? 9.062 12.672 -5.797 1 98.19 177 PHE B N 1
ATOM 6287 C CA . PHE B 1 177 ? 8.961 11.633 -4.773 1 98.19 177 PHE B CA 1
ATOM 6288 C C . PHE B 1 177 ? 7.711 10.789 -4.984 1 98.19 177 PHE B C 1
ATOM 6290 O O . PHE B 1 177 ? 6.703 11.273 -5.504 1 98.19 177 PHE B O 1
ATOM 6297 N N . VAL B 1 178 ? 7.852 9.477 -4.617 1 97.75 178 VAL B N 1
ATOM 6298 C CA . VAL B 1 178 ? 6.746 8.547 -4.848 1 97.75 178 VAL B CA 1
ATOM 6299 C C . VAL B 1 178 ? 6.441 7.781 -3.562 1 97.75 178 VAL B C 1
ATOM 6301 O O . VAL B 1 178 ? 7.34 7.539 -2.75 1 97.75 178 VAL B O 1
ATOM 6304 N N . GLY B 1 179 ? 5.191 7.449 -3.34 1 96.44 179 GLY B N 1
ATOM 6305 C CA . GLY B 1 179 ? 4.727 6.621 -2.238 1 96.44 179 GLY B CA 1
ATOM 6306 C C . GLY B 1 179 ? 3.549 5.742 -2.609 1 96.44 179 GLY B C 1
ATOM 6307 O O . GLY B 1 179 ? 3.402 5.348 -3.768 1 96.44 179 GLY B O 1
ATOM 6308 N N . GLU B 1 180 ? 2.846 5.309 -1.643 1 95.81 180 GLU B N 1
ATOM 6309 C CA . GLU B 1 180 ? 1.697 4.441 -1.884 1 95.81 180 GLU B CA 1
ATOM 6310 C C . GLU B 1 180 ? 0.486 5.246 -2.346 1 95.81 180 GLU B C 1
ATOM 6312 O O . GLU B 1 180 ? -0.228 5.828 -1.526 1 95.81 180 GLU B O 1
ATOM 6317 N N . GLY B 1 181 ? 0.339 5.297 -3.701 1 95.44 181 GLY B N 1
ATOM 6318 C CA . GLY B 1 181 ? -0.851 5.918 -4.262 1 95.44 181 GLY B CA 1
ATOM 6319 C C . GLY B 1 181 ? -0.671 7.395 -4.555 1 95.44 181 GLY B C 1
ATOM 6320 O O . GLY B 1 181 ? -1.651 8.125 -4.73 1 95.44 181 GLY B O 1
ATOM 6321 N N . TRP B 1 182 ? 0.576 7.859 -4.508 1 95.69 182 TRP B N 1
ATOM 6322 C CA . TRP B 1 182 ? 0.789 9.273 -4.781 1 95.69 182 TRP B CA 1
ATOM 6323 C C . TRP B 1 182 ? 2.193 9.523 -5.324 1 95.69 182 TRP B C 1
ATOM 6325 O O . TRP B 1 182 ? 3.102 8.719 -5.102 1 95.69 182 TRP B O 1
ATOM 6335 N N . LYS B 1 183 ? 2.4 10.539 -6.031 1 96.94 183 LYS B N 1
ATOM 6336 C CA . LYS B 1 183 ? 3.695 11.125 -6.363 1 96.94 183 LYS B CA 1
ATOM 6337 C C . LYS B 1 183 ? 3.646 12.648 -6.273 1 96.94 183 LYS B C 1
ATOM 6339 O O . LYS B 1 183 ? 2.594 13.258 -6.484 1 96.94 183 LYS B O 1
ATOM 6344 N N . SER B 1 184 ? 4.73 13.25 -5.926 1 96.69 184 SER B N 1
ATOM 6345 C CA . SER B 1 184 ? 4.777 14.695 -5.715 1 96.69 184 SER B CA 1
ATOM 6346 C C . SER B 1 184 ? 6.164 15.25 -6.02 1 96.69 184 SER B C 1
ATOM 6348 O O . SER B 1 184 ? 7.164 14.781 -5.473 1 96.69 184 SER B O 1
ATOM 6350 N N . SER B 1 185 ? 6.211 16.266 -6.828 1 95.75 185 SER B N 1
ATOM 6351 C CA . SER B 1 185 ? 7.477 16.875 -7.223 1 95.75 185 SER B CA 1
ATOM 6352 C C . SER B 1 185 ? 7.988 17.828 -6.141 1 95.75 185 SER B C 1
ATOM 6354 O O . SER B 1 185 ? 7.199 18.469 -5.445 1 95.75 185 SER B O 1
ATOM 6356 N N . LEU B 1 186 ? 9.281 17.906 -6.07 1 94.5 186 LEU B N 1
ATOM 6357 C CA . LEU B 1 186 ? 9.945 18.844 -5.168 1 94.5 186 LEU B CA 1
ATOM 6358 C C . LEU B 1 186 ? 9.602 20.281 -5.527 1 94.5 186 LEU B C 1
ATOM 6360 O O . LEU B 1 186 ? 9.773 20.703 -6.672 1 94.5 186 LEU B O 1
ATOM 6364 N N . TRP B 1 187 ? 9.117 21.062 -4.574 1 90.38 187 TRP B N 1
ATOM 6365 C CA . TRP B 1 187 ? 8.75 22.438 -4.93 1 90.38 187 TRP B CA 1
ATOM 6366 C C . TRP B 1 187 ? 9.398 23.438 -3.982 1 90.38 187 TRP B C 1
ATOM 6368 O O . TRP B 1 187 ? 9.422 24.641 -4.258 1 90.38 187 TRP B O 1
ATOM 6378 N N . ALA B 1 188 ? 9.992 23 -2.818 1 90.94 188 ALA B N 1
ATOM 6379 C CA . ALA B 1 188 ? 10.695 23.891 -1.906 1 90.94 188 ALA B CA 1
ATOM 6380 C C . ALA B 1 188 ? 11.734 23.125 -1.087 1 90.94 188 ALA B C 1
ATOM 6382 O O . ALA B 1 188 ? 11.625 21.922 -0.905 1 90.94 188 ALA B O 1
ATOM 6383 N N . ILE B 1 189 ? 12.719 23.891 -0.574 1 91.31 189 ILE B N 1
ATOM 6384 C CA . ILE B 1 189 ? 13.805 23.281 0.187 1 91.31 189 ILE B CA 1
ATOM 6385 C C . ILE B 1 189 ? 14.125 24.141 1.409 1 91.31 189 ILE B C 1
ATOM 6387 O O . ILE B 1 189 ? 14.172 25.359 1.316 1 91.31 189 ILE B O 1
ATOM 6391 N N . MET B 1 190 ? 14.297 23.516 2.496 1 92.81 190 MET B N 1
ATOM 6392 C CA . MET B 1 190 ? 14.781 24.172 3.707 1 92.81 190 MET B CA 1
ATOM 6393 C C . MET B 1 190 ? 16.125 23.594 4.129 1 92.81 190 MET B C 1
ATOM 6395 O O . MET B 1 190 ? 16.375 22.406 3.971 1 92.81 190 MET B O 1
ATOM 6399 N N . GLN B 1 191 ? 16.953 24.438 4.738 1 93.38 191 GLN B N 1
ATOM 6400 C CA . GLN B 1 191 ? 18.297 24.047 5.145 1 93.38 191 GLN B CA 1
ATOM 6401 C C . GLN B 1 191 ? 18.406 23.938 6.66 1 93.38 191 GLN B C 1
ATOM 6403 O O . GLN B 1 191 ? 18.016 24.859 7.383 1 93.38 191 GLN B O 1
ATOM 6408 N N . PHE B 1 192 ? 18.906 22.844 7.121 1 95.44 192 PHE B N 1
ATOM 6409 C CA . PHE B 1 192 ? 19.125 22.578 8.539 1 95.44 192 PHE B CA 1
ATOM 6410 C C . PHE B 1 192 ? 20.594 22.312 8.828 1 95.44 192 PHE B C 1
ATOM 6412 O O . PHE B 1 192 ? 21.266 21.641 8.039 1 95.44 192 PHE B O 1
ATOM 6419 N N . ASP B 1 193 ? 21 22.797 9.945 1 95.94 193 ASP B N 1
ATOM 6420 C CA . ASP B 1 193 ? 22.359 22.5 10.422 1 95.94 193 ASP B CA 1
ATOM 6421 C C . ASP B 1 193 ? 22.516 21.031 10.773 1 95.94 193 ASP B C 1
ATOM 6423 O O . ASP B 1 193 ? 21.672 20.453 11.484 1 95.94 193 ASP B O 1
ATOM 6427 N N . PRO B 1 194 ? 23.531 20.375 10.242 1 95.69 194 PRO B N 1
ATOM 6428 C CA . PRO B 1 194 ? 23.672 18.938 10.453 1 95.69 194 PRO B CA 1
ATOM 6429 C C . PRO B 1 194 ? 23.938 18.578 11.914 1 95.69 194 PRO B C 1
ATOM 6431 O O . PRO B 1 194 ? 23.672 17.438 12.336 1 95.69 194 PRO B O 1
ATOM 6434 N N . ASP B 1 195 ? 24.438 19.438 12.711 1 95.62 195 ASP B N 1
ATOM 6435 C CA . ASP B 1 195 ? 24.828 19.156 14.094 1 95.62 195 ASP B CA 1
ATOM 6436 C C . ASP B 1 195 ? 23.703 19.516 15.062 1 95.62 195 ASP B C 1
ATOM 6438 O O . ASP B 1 195 ? 23.25 18.672 15.844 1 95.62 195 ASP B O 1
ATOM 6442 N N . THR B 1 196 ? 23.172 20.719 14.906 1 95.94 196 THR B N 1
ATOM 6443 C CA . THR B 1 196 ? 22.203 21.219 15.875 1 95.94 196 THR B CA 1
ATOM 6444 C C . THR B 1 196 ? 20.781 20.891 15.438 1 95.94 196 THR B C 1
ATOM 6446 O O . THR B 1 196 ? 19.844 20.969 16.234 1 95.94 196 THR B O 1
ATOM 6449 N N . HIS B 1 197 ? 20.594 20.688 14.156 1 96.31 197 HIS B N 1
ATOM 6450 C CA . HIS B 1 197 ? 19.297 20.453 13.531 1 96.31 197 HIS B CA 1
ATOM 6451 C C . HIS B 1 197 ? 18.391 21.672 13.633 1 96.31 197 HIS B C 1
ATOM 6453 O O . HIS B 1 197 ? 17.172 21.547 13.664 1 96.31 197 HIS B O 1
ATOM 6459 N N . LEU B 1 198 ? 19.016 22.875 13.75 1 97.12 198 LEU B N 1
ATOM 6460 C CA . LEU B 1 198 ? 18.297 24.141 13.68 1 97.12 198 LEU B CA 1
ATOM 6461 C C . LEU B 1 198 ? 18.25 24.656 12.242 1 97.12 198 LEU B C 1
ATOM 6463 O O . LEU B 1 198 ? 19.172 24.406 11.453 1 97.12 198 LEU B O 1
ATOM 6467 N N . VAL B 1 199 ? 17.203 25.344 11.906 1 96 199 VAL B N 1
ATOM 6468 C CA . VAL B 1 199 ? 17.156 26 10.602 1 96 199 VAL B CA 1
ATOM 6469 C C . VAL B 1 199 ? 18.359 26.953 10.477 1 96 199 VAL B C 1
ATOM 6471 O O . VAL B 1 199 ? 18.641 27.734 11.383 1 96 199 VAL B O 1
ATOM 6474 N N . LEU B 1 200 ? 19.047 26.875 9.414 1 93.56 200 LEU B N 1
ATOM 6475 C CA . LEU B 1 200 ? 20.188 27.766 9.211 1 93.56 200 LEU B CA 1
ATOM 6476 C C . LEU B 1 200 ? 19.734 29.219 9.109 1 93.56 200 LEU B C 1
ATOM 6478 O O . LEU B 1 200 ? 18.734 29.516 8.453 1 93.56 200 LEU B O 1
ATOM 6482 N N . PRO B 1 201 ? 20.453 30.109 9.773 1 93.06 201 PRO B N 1
ATOM 6483 C CA . PRO B 1 201 ? 20.016 31.5 9.828 1 93.06 201 PRO B CA 1
ATOM 6484 C C . PRO B 1 201 ? 20 32.156 8.453 1 93.06 201 PRO B C 1
ATOM 6486 O O . PRO B 1 201 ? 20.875 31.906 7.621 1 93.06 201 PRO B O 1
ATOM 6489 N N . ASN B 1 202 ? 18.984 32.938 8.234 1 90.81 202 ASN B N 1
ATOM 6490 C CA . ASN B 1 202 ? 18.828 33.781 7.059 1 90.81 202 ASN B CA 1
ATOM 6491 C C . ASN B 1 202 ? 18.625 32.969 5.797 1 90.81 202 ASN B C 1
ATOM 6493 O O . ASN B 1 202 ? 19.047 33.375 4.711 1 90.81 202 ASN B O 1
ATOM 6497 N N . THR B 1 203 ? 18.062 31.75 5.895 1 87.81 203 THR B N 1
ATOM 6498 C CA . THR B 1 203 ? 17.781 30.922 4.73 1 87.81 203 THR B CA 1
ATOM 6499 C C . THR B 1 203 ? 16.281 30.859 4.461 1 87.81 203 THR B C 1
ATOM 6501 O O . THR B 1 203 ? 15.844 31.016 3.322 1 87.81 203 THR B O 1
ATOM 6504 N N . GLY B 1 204 ? 15.5 30.781 5.641 1 82.44 204 GLY B N 1
ATOM 6505 C CA . GLY B 1 204 ? 14.047 30.719 5.516 1 82.44 204 GLY B CA 1
ATOM 6506 C C . GLY B 1 204 ? 13.586 29.844 4.355 1 82.44 204 GLY B C 1
ATOM 6507 O O . GLY B 1 204 ? 14.008 28.703 4.227 1 82.44 204 GLY B O 1
ATOM 6508 N N . ASP B 1 205 ? 12.578 30.406 3.562 1 75.69 205 ASP B N 1
ATOM 6509 C CA . ASP B 1 205 ? 12.031 29.719 2.395 1 75.69 205 ASP B CA 1
ATOM 6510 C C . ASP B 1 205 ? 12.883 29.984 1.155 1 75.69 205 ASP B C 1
ATOM 6512 O O . ASP B 1 205 ? 12.547 29.531 0.059 1 75.69 205 ASP B O 1
ATOM 6516 N N . ASN B 1 206 ? 13.859 30.812 1.328 1 62.91 206 ASN B N 1
ATOM 6517 C CA . ASN B 1 206 ? 14.57 31.391 0.184 1 62.91 206 ASN B CA 1
ATOM 6518 C C . ASN B 1 206 ? 15.75 30.516 -0.231 1 62.91 206 ASN B C 1
ATOM 6520 O O . ASN B 1 206 ? 16.906 30.859 0.032 1 62.91 206 ASN B O 1
ATOM 6524 N N . LEU B 1 207 ? 15.648 29.109 -0.13 1 54.94 207 LEU B N 1
ATOM 6525 C CA . LEU B 1 207 ? 16.844 28.406 -0.562 1 54.94 207 LEU B CA 1
ATOM 6526 C C . LEU B 1 207 ? 17.312 28.906 -1.929 1 54.94 207 LEU B C 1
ATOM 6528 O O . LEU B 1 207 ? 18.25 28.359 -2.51 1 54.94 207 LEU B O 1
ATOM 6532 N N . GLY B 1 208 ? 17 30.219 -2.197 1 56.94 208 GLY B N 1
ATOM 6533 C CA . GLY B 1 208 ? 17.531 30.484 -3.525 1 56.94 208 GLY B CA 1
ATOM 6534 C C . GLY B 1 208 ? 17.141 29.422 -4.539 1 56.94 208 GLY B C 1
ATOM 6535 O O . GLY B 1 208 ? 17.828 29.25 -5.555 1 56.94 208 GLY B O 1
ATOM 6536 N N . TRP B 1 209 ? 16.234 28.625 -4.016 1 57.69 209 TRP B N 1
ATOM 6537 C CA . TRP B 1 209 ? 15.859 27.469 -4.836 1 57.69 209 TRP B CA 1
ATOM 6538 C C . TRP B 1 209 ? 15.242 27.922 -6.152 1 57.69 209 TRP B C 1
ATOM 6540 O O . TRP B 1 209 ? 14.477 28.891 -6.191 1 57.69 209 TRP B O 1
ATOM 6550 N N . ARG B 1 210 ? 15.922 27.609 -7.227 1 63.78 210 ARG B N 1
ATOM 6551 C CA . ARG B 1 210 ? 15.703 27.938 -8.633 1 63.78 210 ARG B CA 1
ATOM 6552 C C . ARG B 1 210 ? 15.242 26.719 -9.414 1 63.78 210 ARG B C 1
ATOM 6554 O O . ARG B 1 210 ? 15.242 25.594 -8.891 1 63.78 210 ARG B O 1
ATOM 6561 N N . SER B 1 211 ? 14.742 27.016 -10.5 1 75.31 211 SER B N 1
ATOM 6562 C CA . SER B 1 211 ? 14.523 25.953 -11.469 1 75.31 211 SER B CA 1
ATOM 6563 C C . SER B 1 211 ? 15.734 25.031 -11.578 1 75.31 211 SER B C 1
ATOM 6565 O O . SER B 1 211 ? 16.875 25.5 -11.477 1 75.31 211 SER B O 1
ATOM 6567 N N . TYR B 1 212 ? 15.516 23.766 -11.477 1 86.31 212 TYR B N 1
ATOM 6568 C CA . TYR B 1 212 ? 16.594 22.797 -11.508 1 86.31 212 TYR B CA 1
ATOM 6569 C C . TYR B 1 212 ? 16.328 21.703 -12.539 1 86.31 212 TYR B C 1
ATOM 6571 O O . TYR B 1 212 ? 15.188 21.516 -12.969 1 86.31 212 TYR B O 1
ATOM 6579 N N . ASP B 1 213 ? 17.438 21.188 -13.07 1 92.75 213 ASP B N 1
ATOM 6580 C CA . ASP B 1 213 ? 17.391 19.906 -13.766 1 92.75 213 ASP B CA 1
ATOM 6581 C C . ASP B 1 213 ? 17.969 18.797 -12.898 1 92.75 213 ASP B C 1
ATOM 6583 O O . ASP B 1 213 ? 19.109 18.875 -12.445 1 92.75 213 ASP B O 1
ATOM 6587 N N . ALA B 1 214 ? 17.141 17.797 -12.648 1 95.94 214 ALA B N 1
ATOM 6588 C CA . ALA B 1 214 ? 17.578 16.703 -11.781 1 95.94 214 ALA B CA 1
ATOM 6589 C C . ALA B 1 214 ? 18.125 15.539 -12.594 1 95.94 214 ALA B C 1
ATOM 6591 O O . ALA B 1 214 ? 17.562 15.18 -13.633 1 95.94 214 ALA B O 1
ATOM 6592 N N . THR B 1 215 ? 19.234 15.023 -12.258 1 96.81 215 THR B N 1
ATOM 6593 C CA . THR B 1 215 ? 19.844 13.812 -12.805 1 96.81 215 THR B CA 1
ATOM 6594 C C . THR B 1 215 ? 20.344 12.906 -11.688 1 96.81 215 THR B C 1
ATOM 6596 O O . THR B 1 215 ? 20.922 13.375 -10.711 1 96.81 215 THR B O 1
ATOM 6599 N N . GLU B 1 216 ? 20.062 11.641 -11.773 1 97.06 216 GLU B N 1
ATOM 6600 C CA . GLU B 1 216 ? 20.625 10.688 -10.828 1 97.06 216 GLU B CA 1
ATOM 6601 C C . GLU B 1 216 ? 22.031 10.25 -11.25 1 97.06 216 GLU B C 1
ATOM 6603 O O . GLU B 1 216 ? 22.203 9.609 -12.297 1 97.06 216 GLU B O 1
ATOM 6608 N N . ILE B 1 217 ? 22.984 10.508 -10.461 1 96.88 217 ILE B N 1
ATOM 6609 C CA . ILE B 1 217 ? 24.375 10.195 -10.758 1 96.88 217 ILE B CA 1
ATOM 6610 C C . 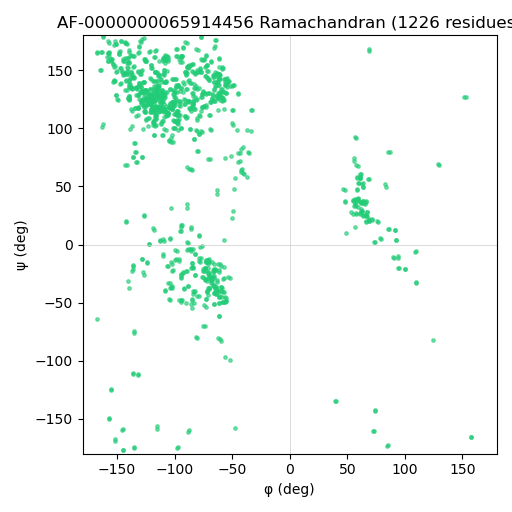ILE B 1 217 ? 24.672 8.75 -10.359 1 96.88 217 ILE B C 1
ATOM 6612 O O . ILE B 1 217 ? 25.328 8.016 -11.102 1 96.88 217 ILE B O 1
ATOM 6616 N N . ASN B 1 218 ? 24.281 8.375 -9.211 1 94.81 218 ASN B N 1
ATOM 6617 C CA . ASN B 1 218 ? 24.266 7.047 -8.609 1 94.81 218 ASN B CA 1
ATOM 6618 C C . ASN B 1 218 ? 22.984 6.812 -7.805 1 94.81 218 ASN B C 1
ATOM 6620 O O . ASN B 1 218 ? 22.297 7.762 -7.438 1 94.81 218 ASN B O 1
ATOM 6624 N N . PRO B 1 219 ? 22.672 5.609 -7.633 1 92.75 219 PRO B N 1
ATOM 6625 C CA . PRO B 1 219 ? 21.484 5.371 -6.805 1 92.75 219 PRO B CA 1
ATOM 6626 C C . PRO B 1 219 ? 21.531 6.141 -5.484 1 92.75 219 PRO B C 1
ATOM 6628 O O . PRO B 1 219 ? 22.453 5.961 -4.688 1 92.75 219 PRO B O 1
ATOM 6631 N N . GLY B 1 220 ? 20.609 7.027 -5.352 1 96.81 220 GLY B N 1
ATOM 6632 C CA . GLY B 1 220 ? 20.5 7.789 -4.121 1 96.81 220 GLY B CA 1
ATOM 6633 C C . GLY B 1 220 ? 21.219 9.117 -4.172 1 96.81 220 GLY B C 1
ATOM 6634 O O . GLY B 1 220 ? 21.125 9.93 -3.248 1 96.81 220 GLY B O 1
ATOM 6635 N N . LEU B 1 221 ? 22.031 9.312 -5.211 1 98.31 221 LEU B N 1
ATOM 6636 C CA . LEU B 1 221 ? 22.766 10.562 -5.383 1 98.31 221 LEU B CA 1
ATOM 6637 C C . LEU B 1 221 ? 22.203 11.367 -6.551 1 98.31 221 LEU B C 1
ATOM 6639 O O . LEU B 1 221 ? 22.328 10.961 -7.707 1 98.31 221 LEU B O 1
ATOM 6643 N N . ILE B 1 222 ? 21.625 12.523 -6.305 1 97.81 222 ILE B N 1
ATOM 6644 C CA . ILE B 1 222 ? 20.938 13.336 -7.297 1 97.81 222 ILE B CA 1
ATOM 6645 C C . ILE B 1 222 ? 21.672 14.664 -7.488 1 97.81 222 ILE B C 1
ATOM 6647 O O . ILE B 1 222 ? 22.078 15.305 -6.516 1 97.81 222 ILE B O 1
ATOM 6651 N N . ARG B 1 223 ? 21.875 15.016 -8.68 1 95.88 223 ARG B N 1
ATOM 6652 C CA . ARG B 1 223 ? 22.406 16.328 -9.023 1 95.88 223 ARG B CA 1
ATOM 6653 C C . ARG B 1 223 ? 21.297 17.266 -9.477 1 95.88 223 ARG B C 1
ATOM 6655 O O . ARG B 1 223 ? 20.516 16.938 -10.367 1 95.88 223 ARG B O 1
ATOM 6662 N N . LEU B 1 224 ? 21.156 18.375 -8.789 1 92.62 224 LEU B N 1
ATOM 6663 C CA . LEU B 1 224 ? 20.266 19.453 -9.195 1 92.62 224 LEU B CA 1
ATOM 6664 C C . LEU B 1 224 ? 21.047 20.594 -9.859 1 92.62 224 LEU B C 1
ATOM 6666 O O . LEU B 1 224 ? 21.766 21.328 -9.188 1 92.62 224 LEU B O 1
ATOM 6670 N N . SER B 1 225 ? 20.844 20.625 -11.133 1 90.12 225 SER B N 1
ATOM 6671 C CA . SER B 1 225 ? 21.594 21.625 -11.891 1 90.12 225 SER B CA 1
ATOM 6672 C C . SER B 1 225 ? 20.734 22.844 -12.188 1 90.12 225 SER B C 1
ATOM 6674 O O . SER B 1 225 ? 19.5 22.734 -12.297 1 90.12 225 SER B O 1
ATOM 6676 N N . ASP B 1 226 ? 21.312 23.953 -12.133 1 78.38 226 ASP B N 1
ATOM 6677 C CA . ASP B 1 226 ? 20.656 25.203 -12.508 1 78.38 226 ASP B CA 1
ATOM 6678 C C . ASP B 1 226 ? 21.094 25.656 -13.891 1 78.38 226 ASP B C 1
ATOM 6680 O O . ASP B 1 226 ? 22.047 26.438 -14.023 1 78.38 226 ASP B O 1
ATOM 6684 N N . PRO B 1 227 ? 20.375 25.312 -14.828 1 70 227 PRO B N 1
ATOM 6685 C CA . PRO B 1 227 ? 20.828 25.656 -16.172 1 70 227 PRO B CA 1
ATOM 6686 C C . PRO B 1 227 ? 20.828 27.156 -16.422 1 70 227 PRO B C 1
ATOM 6688 O O . PRO B 1 227 ? 21.578 27.656 -17.266 1 70 227 PRO B O 1
ATOM 6691 N N . LYS B 1 228 ? 19.984 27.797 -15.727 1 71.31 228 LYS B N 1
ATOM 6692 C CA . LYS B 1 228 ? 19.906 29.234 -15.977 1 71.31 228 LYS B CA 1
ATOM 6693 C C . LYS B 1 228 ? 20.891 30 -15.094 1 71.31 228 LYS B C 1
ATOM 6695 O O . LYS B 1 228 ? 21.078 31.203 -15.273 1 71.31 228 LYS B O 1
ATOM 6700 N N . LYS B 1 229 ? 21.688 29.266 -14.273 1 65.19 229 LYS B N 1
ATOM 6701 C CA . LYS B 1 229 ? 22.703 29.812 -13.391 1 65.19 229 LYS B CA 1
ATOM 6702 C C . LYS B 1 229 ? 22.156 30.984 -12.578 1 65.19 229 LYS B C 1
ATOM 6704 O O . LYS B 1 229 ? 22.781 32.031 -12.5 1 65.19 229 LYS B O 1
ATOM 6709 N N . GLU B 1 230 ? 20.922 30.891 -12.188 1 62.84 230 GLU B N 1
ATOM 6710 C CA . GLU B 1 230 ? 20.234 31.953 -11.461 1 62.84 230 GLU B CA 1
ATOM 6711 C C . GLU B 1 230 ? 20.438 31.812 -9.953 1 62.84 230 GLU B C 1
ATOM 6713 O O . GLU B 1 230 ? 19.984 32.656 -9.18 1 62.84 230 GLU B O 1
ATOM 6718 N N . ALA B 1 231 ? 21.141 30.672 -9.672 1 57.06 231 ALA B N 1
ATOM 6719 C CA . ALA B 1 231 ? 21.281 30.453 -8.234 1 57.06 231 ALA B CA 1
ATOM 6720 C C . ALA B 1 231 ? 22.25 31.469 -7.621 1 57.06 231 ALA B C 1
ATOM 6722 O O . ALA B 1 231 ? 23.406 31.562 -8.039 1 57.06 231 ALA B O 1
ATOM 6723 N N . ASP B 1 232 ? 21.938 32.656 -7.453 1 55.22 232 ASP B N 1
ATOM 6724 C CA . ASP B 1 232 ? 22.922 33.719 -7.152 1 55.22 232 ASP B CA 1
ATOM 6725 C C . ASP B 1 232 ? 23.453 33.562 -5.727 1 55.22 232 ASP B C 1
ATOM 6727 O O . ASP B 1 232 ? 24.531 34.062 -5.41 1 55.22 232 ASP B O 1
ATOM 6731 N N . LYS B 1 233 ? 22.906 33.062 -4.668 1 59.28 233 LYS B N 1
ATOM 6732 C CA . LYS B 1 233 ? 23.562 33.594 -3.475 1 59.28 233 LYS B CA 1
ATOM 6733 C C . LYS B 1 233 ? 23.719 32.5 -2.406 1 59.28 233 LYS B C 1
ATOM 6735 O O . LYS B 1 233 ? 24.641 32.562 -1.591 1 59.28 233 LYS B O 1
ATOM 6740 N N . PHE B 1 234 ? 22.844 31.562 -2.318 1 63.38 234 PHE B N 1
ATOM 6741 C CA . PHE B 1 234 ? 22.969 30.75 -1.117 1 63.38 234 PHE B CA 1
ATOM 6742 C C . PHE B 1 234 ? 23.031 29.266 -1.472 1 63.38 234 PHE B C 1
ATOM 6744 O O . PHE B 1 234 ? 22.094 28.734 -2.076 1 63.38 234 PHE B O 1
ATOM 6751 N N . PHE B 1 235 ? 24.484 28.875 -1.446 1 77.12 235 PHE B N 1
ATOM 6752 C CA . PHE B 1 235 ? 24.703 27.438 -1.66 1 77.12 235 PHE B CA 1
ATOM 6753 C C . PHE B 1 235 ? 24.938 26.734 -0.336 1 77.12 235 PHE B C 1
ATOM 6755 O O . PHE B 1 235 ? 25.797 27.125 0.445 1 77.12 235 PHE B O 1
ATOM 6762 N N . PRO B 1 236 ? 24.094 25.781 -0.088 1 87.88 236 PRO B N 1
ATOM 6763 C CA . PRO B 1 236 ? 24.328 25.062 1.168 1 87.88 236 PRO B CA 1
ATOM 6764 C C . PRO B 1 236 ? 25.672 24.359 1.208 1 87.88 236 PRO B C 1
ATOM 6766 O O . PRO B 1 236 ? 26.125 23.812 0.191 1 87.88 236 PRO B O 1
ATOM 6769 N N . ALA B 1 237 ? 26.359 24.438 2.328 1 91 237 ALA B N 1
ATOM 6770 C CA . ALA B 1 237 ? 27.625 23.734 2.498 1 91 237 ALA B CA 1
ATOM 6771 C C . ALA B 1 237 ? 27.438 22.234 2.477 1 91 237 ALA B C 1
ATOM 6773 O O . ALA B 1 237 ? 26.391 21.719 2.889 1 91 237 ALA B O 1
ATOM 6774 N N . PRO B 1 238 ? 28.469 21.484 1.907 1 95.19 238 PRO B N 1
ATOM 6775 C CA . PRO B 1 238 ? 28.391 20.031 2.08 1 95.19 238 PRO B CA 1
ATOM 6776 C C . PRO B 1 238 ? 28.125 19.609 3.527 1 95.19 238 PRO B C 1
ATOM 6778 O O . PRO B 1 238 ? 28.672 20.219 4.453 1 95.19 238 PRO B O 1
ATOM 6781 N N . GLY B 1 239 ? 27.266 18.656 3.723 1 97.12 239 GLY B N 1
ATOM 6782 C CA . GLY B 1 239 ? 26.875 18.219 5.055 1 97.12 239 GLY B CA 1
ATOM 6783 C C . GLY B 1 239 ? 25.531 18.797 5.508 1 97.12 239 GLY B C 1
ATOM 6784 O O . GLY B 1 239 ? 24.906 18.25 6.418 1 97.12 239 GLY B O 1
ATOM 6785 N N . THR B 1 240 ? 25.125 19.891 4.891 1 96 240 THR B N 1
ATOM 6786 C CA . THR B 1 240 ? 23.828 20.5 5.219 1 96 240 THR B CA 1
ATOM 6787 C C . THR B 1 240 ? 22.688 19.516 4.973 1 96 240 THR B C 1
ATOM 6789 O O . THR B 1 240 ? 22.688 18.797 3.969 1 96 240 THR B O 1
ATOM 6792 N N . VAL B 1 241 ? 21.797 19.438 5.945 1 96.88 241 VAL B N 1
ATOM 6793 C CA . VAL B 1 241 ? 20.609 18.625 5.766 1 96.88 241 VAL B CA 1
ATOM 6794 C C . VAL B 1 241 ? 19.5 19.453 5.113 1 96.88 241 VAL B C 1
ATOM 6796 O O . VAL B 1 241 ? 19.156 20.531 5.602 1 96.88 241 VAL B O 1
ATOM 6799 N N . LEU B 1 242 ? 19.047 18.969 4.012 1 94.81 242 LEU B N 1
ATOM 6800 C CA . LEU B 1 242 ? 17.938 19.625 3.322 1 94.81 242 LEU B CA 1
ATOM 6801 C C . LEU B 1 242 ? 16.625 18.922 3.617 1 94.81 242 LEU B C 1
ATOM 6803 O O . LEU B 1 242 ? 16.531 17.688 3.521 1 94.81 242 LEU B O 1
ATOM 6807 N N . VAL B 1 243 ? 15.633 19.656 4.062 1 96.06 243 VAL B N 1
ATOM 6808 C CA . VAL B 1 243 ? 14.258 19.156 4.008 1 96.06 243 VAL B CA 1
ATOM 6809 C C . VAL B 1 243 ? 13.648 19.484 2.648 1 96.06 243 VAL B C 1
ATOM 6811 O O . VAL B 1 243 ? 13.617 20.641 2.232 1 96.06 243 VAL B O 1
ATOM 6814 N N . LEU B 1 244 ? 13.312 18.453 1.952 1 95.56 244 LEU B N 1
ATOM 6815 C CA . LEU B 1 244 ? 12.781 18.531 0.598 1 95.56 244 LEU B CA 1
ATOM 6816 C C . LEU B 1 244 ? 11.25 18.516 0.615 1 95.56 244 LEU B C 1
ATOM 6818 O O . LEU B 1 244 ? 10.641 17.453 0.746 1 95.56 244 LEU B O 1
ATOM 6822 N N . ARG B 1 245 ? 10.68 19.656 0.481 1 95.31 245 ARG B N 1
ATOM 6823 C CA . ARG B 1 245 ? 9.234 19.812 0.611 1 95.31 245 ARG B CA 1
ATOM 6824 C C . ARG B 1 245 ? 8.523 19.484 -0.7 1 95.31 245 ARG B C 1
ATOM 6826 O O . ARG B 1 245 ? 8.883 20.016 -1.754 1 95.31 245 ARG B O 1
ATOM 6833 N N . HIS B 1 246 ? 7.715 18.562 -0.529 1 94.81 246 HIS B N 1
ATOM 6834 C CA . HIS B 1 246 ? 6.824 18.125 -1.604 1 94.81 246 HIS B CA 1
ATOM 6835 C C . HIS B 1 246 ? 5.441 17.781 -1.068 1 94.81 246 HIS B C 1
ATOM 6837 O O . HIS B 1 246 ? 5.203 17.844 0.139 1 94.81 246 HIS B O 1
ATOM 6843 N N . SER B 1 247 ? 4.438 17.5 -1.776 1 94 247 SER B N 1
ATOM 6844 C CA . SER B 1 247 ? 3.062 17.156 -1.43 1 94 247 SER B CA 1
ATOM 6845 C C . SER B 1 247 ? 2.328 18.359 -0.838 1 94 247 SER B C 1
ATOM 6847 O O . SER B 1 247 ? 2.943 19.375 -0.536 1 94 247 SER B O 1
ATOM 6849 N N . THR B 1 248 ? 1.11 18.25 -0.725 1 91.94 248 THR B N 1
ATOM 6850 C CA . THR B 1 248 ? 0.265 19.266 -0.105 1 91.94 248 THR B CA 1
ATOM 6851 C C . THR B 1 248 ? -0.235 18.781 1.257 1 91.94 248 THR B C 1
ATOM 6853 O O . THR B 1 248 ? -0.183 17.594 1.564 1 91.94 248 THR B O 1
ATOM 6856 N N . ARG B 1 249 ? -0.615 19.734 2.084 1 94 249 ARG B N 1
ATOM 6857 C CA . ARG B 1 249 ? -1.238 19.359 3.348 1 94 249 ARG B CA 1
ATOM 6858 C C . ARG B 1 249 ? -2.711 19.016 3.152 1 94 249 ARG B C 1
ATOM 6860 O O . ARG B 1 249 ? -3.543 19.906 2.975 1 94 249 ARG B O 1
ATOM 6867 N N . ASP B 1 250 ? -3.035 17.75 3.236 1 93.31 250 ASP B N 1
ATOM 6868 C CA . ASP B 1 250 ? -4.383 17.375 2.818 1 93.31 250 ASP B CA 1
ATOM 6869 C C . ASP B 1 250 ? -5.098 16.578 3.912 1 93.31 250 ASP B C 1
ATOM 6871 O O . ASP B 1 250 ? -6.328 16.484 3.912 1 93.31 250 ASP B O 1
ATOM 6875 N N . HIS B 1 251 ? -4.445 15.906 4.84 1 96.5 251 HIS B N 1
ATOM 6876 C CA . HIS B 1 251 ? -5.02 15.156 5.949 1 96.5 251 HIS B CA 1
ATOM 6877 C C . HIS B 1 251 ? -4.395 15.562 7.277 1 96.5 251 HIS B C 1
ATOM 6879 O O . HIS B 1 251 ? -3.166 15.609 7.402 1 96.5 251 HIS B O 1
ATOM 6885 N N . ALA B 1 252 ? -5.219 15.812 8.242 1 97.81 252 ALA B N 1
ATOM 6886 C CA . ALA B 1 252 ? -4.688 16.047 9.578 1 97.81 252 ALA B CA 1
ATOM 6887 C C . ALA B 1 252 ? -4.156 14.758 10.195 1 97.81 252 ALA B C 1
ATOM 6889 O O . ALA B 1 252 ? -4.621 13.672 9.867 1 97.81 252 ALA B O 1
ATOM 6890 N N . GLY B 1 253 ? -3.131 14.836 11.055 1 98.12 253 GLY B N 1
ATOM 6891 C CA . GLY B 1 253 ? -2.758 13.688 11.859 1 98.12 253 GLY B CA 1
ATOM 6892 C C . GLY B 1 253 ? -3.863 13.219 12.789 1 98.12 253 GLY B C 1
ATOM 6893 O O . GLY B 1 253 ? -4.359 12.102 12.656 1 98.12 253 GLY B O 1
ATOM 6894 N N . ILE B 1 254 ? -4.254 14.117 13.711 1 98.81 254 ILE B N 1
ATOM 6895 C CA . ILE B 1 254 ? -5.43 13.938 14.555 1 98.81 254 ILE B CA 1
ATOM 6896 C C . ILE B 1 254 ? -6.426 15.062 14.297 1 98.81 254 ILE B C 1
ATOM 6898 O O . ILE B 1 254 ? -6.062 16.234 14.336 1 98.81 254 ILE B O 1
ATOM 6902 N N . PHE B 1 255 ? -7.594 14.711 14 1 98.81 255 PHE B N 1
ATOM 6903 C CA . PHE B 1 255 ? -8.633 15.695 13.734 1 98.81 255 PHE B CA 1
ATOM 6904 C C . PHE B 1 255 ? -9.711 15.648 14.812 1 98.81 255 PHE B C 1
ATOM 6906 O O . PHE B 1 255 ? -10.422 14.648 14.945 1 98.81 255 PHE B O 1
ATOM 6913 N N . ILE B 1 256 ? -9.828 16.672 15.547 1 98.94 256 ILE B N 1
ATOM 6914 C CA . ILE B 1 256 ? -10.844 16.828 16.578 1 98.94 256 ILE B CA 1
ATOM 6915 C C . ILE B 1 256 ? -11.914 17.812 16.109 1 98.94 256 ILE B C 1
ATOM 6917 O O . ILE B 1 256 ? -11.641 19.016 15.984 1 98.94 256 ILE B O 1
ATOM 6921 N N . TYR B 1 257 ? -13.031 17.328 15.914 1 98.81 257 TYR B N 1
ATOM 6922 C CA . TYR B 1 257 ? -14.07 18.078 15.211 1 98.81 257 TYR B CA 1
ATOM 6923 C C . TYR B 1 257 ? -15.367 18.094 16 1 98.81 257 TYR B C 1
ATOM 6925 O O . TYR B 1 257 ? -15.93 17.031 16.312 1 98.81 257 TYR B O 1
ATOM 6933 N N . HIS B 1 258 ? -15.883 19.234 16.359 1 98.62 258 HIS B N 1
ATOM 6934 C CA . HIS B 1 258 ? -17.125 19.375 17.109 1 98.62 258 HIS B CA 1
ATOM 6935 C C . HIS B 1 258 ? -17.141 18.438 18.328 1 98.62 258 HIS B C 1
ATOM 6937 O O . HIS B 1 258 ? -18.109 17.734 18.547 1 98.62 258 HIS B O 1
ATOM 6943 N N . SER B 1 259 ? -16.016 18.438 19.078 1 98.81 259 SER B N 1
ATOM 6944 C CA . SER B 1 259 ? -15.867 17.531 20.203 1 98.81 259 SER B CA 1
ATOM 6945 C C . SER B 1 259 ? -15.539 18.312 21.484 1 98.81 259 SER B C 1
ATOM 6947 O O . SER B 1 259 ? -15.141 19.469 21.422 1 98.81 259 SER B O 1
ATOM 6949 N N . MET B 1 260 ? -15.789 17.75 22.625 1 98.62 260 MET B N 1
ATOM 6950 C CA . MET B 1 260 ? -15.594 18.453 23.891 1 98.62 260 MET B CA 1
ATOM 6951 C C . MET B 1 260 ? -14.898 17.547 24.906 1 98.62 260 MET B C 1
ATOM 6953 O O . MET B 1 260 ? -15.156 16.344 24.953 1 98.62 260 MET B O 1
ATOM 6957 N N . ASP B 1 261 ? -14.039 18.094 25.719 1 98.81 261 ASP B N 1
ATOM 6958 C CA . ASP B 1 261 ? -13.344 17.422 26.812 1 98.81 261 ASP B CA 1
ATOM 6959 C C . ASP B 1 261 ? -12.438 16.312 26.297 1 98.81 261 ASP B C 1
ATOM 6961 O O . ASP B 1 261 ? -12.508 15.172 26.75 1 98.81 261 ASP B O 1
ATOM 6965 N N . THR B 1 262 ? -11.617 16.703 25.359 1 98.81 262 THR B N 1
ATOM 6966 C CA . THR B 1 262 ? -10.672 15.773 24.75 1 98.81 262 THR B CA 1
ATOM 6967 C C . THR B 1 262 ? -9.297 15.891 25.406 1 98.81 262 THR B C 1
ATOM 6969 O O . THR B 1 262 ? -8.828 17 25.688 1 98.81 262 THR B O 1
ATOM 6972 N N . LYS B 1 263 ? -8.664 14.75 25.672 1 98.88 263 LYS B N 1
ATOM 6973 C CA . LYS B 1 263 ? -7.348 14.711 26.312 1 98.88 263 LYS B CA 1
ATOM 6974 C C . LYS B 1 263 ? -6.379 13.859 25.5 1 98.88 263 LYS B C 1
ATOM 6976 O O . LYS B 1 263 ? -6.73 12.766 25.047 1 98.88 263 LYS B O 1
ATOM 6981 N N . LEU B 1 264 ? -5.219 14.344 25.234 1 98.94 264 LEU B N 1
ATOM 6982 C CA . LEU B 1 264 ? -4.09 13.57 24.734 1 98.94 264 LEU B CA 1
ATOM 6983 C C . LEU B 1 264 ? -2.963 13.531 25.766 1 98.94 264 LEU B C 1
ATOM 6985 O O . LEU B 1 264 ? -2.637 14.547 26.375 1 98.94 264 LEU B O 1
ATOM 6989 N N . GLU B 1 265 ? -2.375 12.336 25.984 1 98.88 265 GLU B N 1
ATOM 6990 C CA . GLU B 1 265 ? -1.307 12.148 26.969 1 98.88 265 GLU B CA 1
ATOM 6991 C C . GLU B 1 265 ? -0.239 11.195 26.438 1 98.88 265 GLU B C 1
ATOM 6993 O O . GLU B 1 265 ? -0.544 10.062 26.062 1 98.88 265 GLU B O 1
ATOM 6998 N N . ASN B 1 266 ? 1.001 11.648 26.453 1 98.81 266 ASN B N 1
ATOM 6999 C CA . ASN B 1 266 ? 2.129 10.82 26.047 1 98.81 266 ASN B CA 1
ATOM 7000 C C . ASN B 1 266 ? 1.965 10.312 24.609 1 98.81 266 ASN B C 1
ATOM 7002 O O . ASN B 1 266 ? 1.987 9.102 24.375 1 98.81 266 ASN B O 1
ATOM 7006 N N . VAL B 1 267 ? 1.826 11.195 23.734 1 98.88 267 VAL B N 1
ATOM 7007 C CA . VAL B 1 267 ? 1.644 10.914 22.328 1 98.88 267 VAL B CA 1
ATOM 7008 C C . VAL B 1 267 ? 2.758 11.578 21.516 1 98.88 267 VAL B C 1
ATOM 7010 O O . VAL B 1 267 ? 3.145 12.711 21.797 1 98.88 267 VAL B O 1
ATOM 7013 N N . LYS B 1 268 ? 3.371 10.852 20.562 1 98.81 268 LYS B N 1
ATOM 7014 C CA . LYS B 1 268 ? 4.367 11.398 19.656 1 98.81 268 LYS B CA 1
ATOM 7015 C C . LYS B 1 268 ? 3.91 11.258 18.203 1 98.81 268 LYS B C 1
ATOM 7017 O O . LYS B 1 268 ? 3.48 10.18 17.781 1 98.81 268 LYS B O 1
ATOM 7022 N N . LEU B 1 269 ? 3.895 12.289 17.5 1 98.81 269 LEU B N 1
ATOM 7023 C CA . LEU B 1 269 ? 3.711 12.266 16.062 1 98.81 269 LEU B CA 1
ATOM 7024 C C . LEU B 1 269 ? 5.023 12.562 15.336 1 98.81 269 LEU B C 1
ATOM 7026 O O . LEU B 1 269 ? 5.539 13.68 15.406 1 98.81 269 LEU B O 1
ATOM 7030 N N . PHE B 1 270 ? 5.543 11.609 14.648 1 98.75 270 PHE B N 1
ATOM 7031 C CA . PHE B 1 270 ? 6.812 11.766 13.945 1 98.75 270 PHE B CA 1
ATOM 7032 C C . PHE B 1 270 ? 6.594 12.289 12.531 1 98.75 270 PHE B C 1
ATOM 7034 O O . PHE B 1 270 ? 7.508 12.852 11.93 1 98.75 270 PHE B O 1
ATOM 7041 N N . HIS B 1 271 ? 5.406 12.07 12.039 1 98.06 271 HIS B N 1
ATOM 7042 C CA . HIS B 1 271 ? 5.027 12.609 10.734 1 98.06 271 HIS B CA 1
ATOM 7043 C C . HIS B 1 271 ? 3.512 12.711 10.609 1 98.06 271 HIS B C 1
ATOM 7045 O O . HIS B 1 271 ? 2.773 12.047 11.336 1 98.06 271 HIS B O 1
ATOM 7051 N N . THR B 1 272 ? 3.086 13.602 9.688 1 96.81 272 THR B N 1
ATOM 7052 C CA . THR B 1 272 ? 1.688 13.742 9.297 1 96.81 272 THR B CA 1
ATOM 7053 C C . THR B 1 272 ? 1.569 14.156 7.836 1 96.81 272 THR B C 1
ATOM 7055 O O . THR B 1 272 ? 2.533 14.656 7.25 1 96.81 272 THR B O 1
ATOM 7058 N N . CYS B 1 273 ? 0.408 14.023 7.211 1 94.56 273 CYS B N 1
ATOM 7059 C CA . CYS B 1 273 ? 0.145 14.367 5.816 1 94.56 273 CYS B CA 1
ATOM 7060 C C . CYS B 1 273 ? -0.198 15.844 5.672 1 94.56 273 CYS B C 1
ATOM 7062 O O . CYS B 1 273 ? -0.181 16.375 4.566 1 94.56 273 CYS B O 1
ATOM 7064 N N . GLY B 1 274 ? -0.503 16.422 6.711 1 96.19 274 GLY B N 1
ATOM 7065 C CA . GLY B 1 274 ? -0.907 17.812 6.762 1 96.19 274 GLY B CA 1
ATOM 7066 C C . GLY B 1 274 ? -0.665 18.453 8.117 1 96.19 274 GLY B C 1
ATOM 7067 O O . GLY B 1 274 ? 0.461 18.453 8.617 1 96.19 274 GLY B O 1
ATOM 7068 N N . LEU B 1 275 ? -1.73 19 8.633 1 98.12 275 LEU B N 1
ATOM 7069 C CA . LEU B 1 275 ? -1.635 19.578 9.977 1 98.12 275 LEU B CA 1
ATOM 7070 C C . LEU B 1 275 ? -1.497 18.469 11.023 1 98.12 275 LEU B C 1
ATOM 7072 O O . LEU B 1 275 ? -2.055 17.391 10.867 1 98.12 275 LEU B O 1
ATOM 7076 N N . GLY B 1 276 ? -0.699 18.734 12.07 1 98.38 276 GLY B N 1
ATOM 7077 C CA . GLY B 1 276 ? -0.464 17.734 13.102 1 98.38 276 GLY B CA 1
ATOM 7078 C C . GLY B 1 276 ? -1.728 17.328 13.836 1 98.38 276 GLY B C 1
ATOM 7079 O O . GLY B 1 276 ? -2.338 16.297 13.5 1 98.38 276 GLY B O 1
ATOM 7080 N N . ILE B 1 277 ? -2.125 18.125 14.75 1 98.88 277 ILE B N 1
ATOM 7081 C CA . ILE B 1 277 ? -3.402 17.969 15.438 1 98.88 277 ILE B CA 1
ATOM 7082 C C . ILE B 1 277 ? -4.293 19.172 15.156 1 98.88 277 ILE B C 1
ATOM 7084 O O . ILE B 1 277 ? -3.982 20.297 15.578 1 98.88 277 ILE B O 1
ATOM 7088 N N . LEU B 1 278 ? -5.32 18.969 14.438 1 98.81 278 LEU B N 1
ATOM 7089 C CA . LEU B 1 278 ? -6.266 20.016 14.094 1 98.81 278 LEU B CA 1
ATOM 7090 C C . LEU B 1 278 ? -7.531 19.922 14.938 1 98.81 278 LEU B C 1
ATOM 7092 O O . LEU B 1 278 ? -8.234 18.906 14.891 1 98.81 278 LEU B O 1
ATOM 7096 N N . SER B 1 279 ? -7.781 20.891 15.719 1 98.88 279 SER B N 1
ATOM 7097 C CA . SER B 1 279 ? -9.008 21.016 16.5 1 98.88 279 SER B CA 1
ATOM 7098 C C . SER B 1 279 ? -9.906 22.109 15.961 1 98.88 279 SER B C 1
ATOM 7100 O O . SER B 1 279 ? -9.523 23.281 15.938 1 98.88 279 SER B O 1
ATOM 7102 N N . GLN B 1 280 ? -11.008 21.719 15.531 1 98.44 280 GLN B N 1
ATOM 7103 C CA . GLN B 1 280 ? -11.945 22.625 14.883 1 98.44 280 GLN B CA 1
ATOM 7104 C C . GLN B 1 280 ? -13.305 22.594 15.57 1 98.44 280 GLN B C 1
ATOM 7106 O O . GLN B 1 280 ? -13.867 21.516 15.797 1 98.44 280 GLN B O 1
ATOM 7111 N N . TYR B 1 281 ? -13.852 23.719 16.031 1 98.19 281 TYR B N 1
ATOM 7112 C CA . TYR B 1 281 ? -15.148 23.891 16.656 1 98.19 281 TYR B CA 1
ATOM 7113 C C . TYR B 1 281 ? -15.273 22.984 17.891 1 98.19 281 TYR B C 1
ATOM 7115 O O . TYR B 1 281 ? -16.328 22.375 18.109 1 98.19 281 TYR B O 1
ATOM 7123 N N . SER B 1 282 ? -14.188 22.875 18.625 1 98.75 282 SER B N 1
ATOM 7124 C CA . SER B 1 282 ? -14.148 21.953 19.766 1 98.75 282 SER B CA 1
ATOM 7125 C C . SER B 1 282 ? -13.922 22.719 21.062 1 98.75 282 SER B C 1
ATOM 7127 O O . SER B 1 282 ? -13.531 23.875 21.062 1 98.75 282 SER B O 1
ATOM 7129 N N . LYS B 1 283 ? -14.242 22.078 22.172 1 98.75 283 LYS B N 1
ATOM 7130 C CA . LYS B 1 283 ? -14.273 22.781 23.438 1 98.75 283 LYS B CA 1
ATOM 7131 C C . LYS B 1 283 ? -13.508 22.016 24.516 1 98.75 283 LYS B C 1
ATOM 7133 O O . LYS B 1 283 ? -13.656 20.797 24.641 1 98.75 283 LYS B O 1
ATOM 7138 N N . ASN B 1 284 ? -12.727 22.656 25.312 1 98.88 284 ASN B N 1
ATOM 7139 C CA . ASN B 1 284 ? -11.969 22.078 26.422 1 98.88 284 ASN B CA 1
ATOM 7140 C C . ASN B 1 284 ? -11.039 20.969 25.938 1 98.88 284 ASN B C 1
ATOM 7142 O O . ASN B 1 284 ? -11.422 19.797 25.938 1 98.88 284 ASN B O 1
ATOM 7146 N N . ILE B 1 285 ? -9.883 21.344 25.641 1 98.88 285 ILE B N 1
ATOM 7147 C CA . ILE B 1 285 ? -8.883 20.422 25.109 1 98.88 285 ILE B CA 1
ATOM 7148 C C . ILE B 1 285 ? -7.629 20.453 25.969 1 98.88 285 ILE B C 1
ATOM 7150 O O . ILE B 1 285 ? -7.168 21.531 26.359 1 98.88 285 ILE B O 1
ATOM 7154 N N . SER B 1 286 ? -7.133 19.344 26.312 1 98.94 286 SER B N 1
ATOM 7155 C CA . SER B 1 286 ? -5.934 19.25 27.141 1 98.94 286 SER B CA 1
ATOM 7156 C C . SER B 1 286 ? -4.883 18.344 26.5 1 98.94 286 SER B C 1
ATOM 7158 O O . SER B 1 286 ? -5.137 17.172 26.25 1 98.94 286 SER B O 1
ATOM 7160 N N . PHE B 1 287 ? -3.742 18.828 26.219 1 98.94 287 PHE B N 1
ATOM 7161 C CA . PHE B 1 287 ? -2.586 18.094 25.719 1 98.94 287 PHE B CA 1
ATOM 7162 C C . PHE B 1 287 ? -1.456 18.109 26.75 1 98.94 287 PHE B C 1
ATOM 7164 O O . PHE B 1 287 ? -0.951 19.172 27.109 1 98.94 287 PHE B O 1
ATOM 7171 N N . ASN B 1 288 ? -1.084 16.984 27.234 1 98.94 288 ASN B N 1
ATOM 7172 C CA . ASN B 1 288 ? 0.011 16.797 28.188 1 98.94 288 ASN B CA 1
ATOM 7173 C C . ASN B 1 288 ? 1.02 15.773 27.688 1 98.94 288 ASN B C 1
ATOM 7175 O O . ASN B 1 288 ? 0.678 14.602 27.5 1 98.94 288 ASN B O 1
ATOM 7179 N N . ASP B 1 289 ? 2.273 16.234 27.5 1 98.88 289 ASP B N 1
ATOM 7180 C CA . ASP B 1 289 ? 3.312 15.328 27.016 1 98.88 289 ASP B CA 1
ATOM 7181 C C . ASP B 1 289 ? 2.986 14.82 25.609 1 98.88 289 ASP B C 1
ATOM 7183 O O . ASP B 1 289 ? 2.941 13.609 25.375 1 98.88 289 ASP B O 1
ATOM 7187 N N . VAL B 1 290 ? 2.674 15.727 24.766 1 98.94 290 VAL B N 1
ATOM 7188 C CA . VAL B 1 290 ? 2.393 15.461 23.359 1 98.94 290 VAL B CA 1
ATOM 7189 C C . VAL B 1 290 ? 3.449 16.141 22.484 1 98.94 290 VAL B C 1
ATOM 7191 O O . VAL B 1 290 ? 3.711 17.344 22.641 1 98.94 290 VAL B O 1
ATOM 7194 N N . HIS B 1 291 ? 4.062 15.383 21.562 1 98.88 291 HIS B N 1
ATOM 7195 C CA . HIS B 1 291 ? 5.246 15.875 20.859 1 98.88 291 HIS B CA 1
ATOM 7196 C C . HIS B 1 291 ? 5.121 15.656 19.344 1 98.88 291 HIS B C 1
ATOM 7198 O O . HIS B 1 291 ? 4.719 14.578 18.906 1 98.88 291 HIS B O 1
ATOM 7204 N N . ILE B 1 292 ? 5.332 16.641 18.609 1 98.81 292 ILE B N 1
ATOM 7205 C CA . ILE B 1 292 ? 5.523 16.531 17.156 1 98.81 292 ILE B CA 1
ATOM 7206 C C . ILE B 1 292 ? 6.973 16.859 16.797 1 98.81 292 ILE B C 1
ATOM 7208 O O . ILE B 1 292 ? 7.32 18.031 16.609 1 98.81 292 ILE B O 1
ATOM 7212 N N . ILE B 1 293 ? 7.75 15.812 16.703 1 98.69 293 ILE B N 1
ATOM 7213 C CA . ILE B 1 293 ? 9.203 15.938 16.672 1 98.69 293 ILE B CA 1
ATOM 7214 C C . ILE B 1 293 ? 9.789 14.938 15.68 1 98.69 293 ILE B C 1
ATOM 7216 O O . ILE B 1 293 ? 9.117 13.969 15.297 1 98.69 293 ILE B O 1
ATOM 7220 N N . PRO B 1 294 ? 11.008 15.156 15.219 1 98.38 294 PRO B N 1
ATOM 7221 C CA . PRO B 1 294 ? 11.648 14.211 14.305 1 98.38 294 PRO B CA 1
ATOM 7222 C C . PRO B 1 294 ? 11.852 12.828 14.93 1 98.38 294 PRO B C 1
ATOM 7224 O O . PRO B 1 294 ? 12.102 12.727 16.141 1 98.38 294 PRO B O 1
ATOM 7227 N N . ASN B 1 295 ? 11.688 11.805 14.141 1 98.31 295 ASN B N 1
ATOM 7228 C CA . ASN B 1 295 ? 12.047 10.453 14.555 1 98.31 295 ASN B CA 1
ATOM 7229 C C . ASN B 1 295 ? 13.555 10.234 14.516 1 98.31 295 ASN B C 1
ATOM 7231 O O . ASN B 1 295 ? 14.109 9.891 13.469 1 98.31 295 ASN B O 1
ATOM 7235 N N . THR B 1 296 ? 14.242 10.352 15.562 1 96.62 296 THR B N 1
ATOM 7236 C CA . THR B 1 296 ? 15.703 10.32 15.617 1 96.62 296 THR B CA 1
ATOM 7237 C C . THR B 1 296 ? 16.219 8.922 15.305 1 96.62 296 THR B C 1
ATOM 7239 O O . THR B 1 296 ? 17.344 8.766 14.82 1 96.62 296 THR B O 1
ATOM 7242 N N . SER B 1 297 ? 15.391 7.934 15.602 1 96.31 297 SER B N 1
ATOM 7243 C CA . SER B 1 297 ? 15.805 6.566 15.289 1 96.31 297 SER B CA 1
ATOM 7244 C C . SER B 1 297 ? 15.938 6.359 13.789 1 96.31 297 SER B C 1
ATOM 7246 O O . SER B 1 297 ? 16.656 5.461 13.344 1 96.31 297 SER B O 1
ATOM 7248 N N . LYS B 1 298 ? 15.281 7.211 13.062 1 96.38 298 LYS B N 1
ATOM 7249 C CA . LYS B 1 298 ? 15.352 7.148 11.609 1 96.38 298 LYS B CA 1
ATOM 7250 C C . LYS B 1 298 ? 16.25 8.25 11.055 1 96.38 298 LYS B C 1
ATOM 7252 O O . LYS B 1 298 ? 16.25 8.516 9.852 1 96.38 298 LYS B O 1
ATOM 7257 N N . LYS B 1 299 ? 16.891 9.016 11.953 1 96.31 299 LYS B N 1
ATOM 7258 C CA . LYS B 1 299 ? 17.844 10.07 11.625 1 96.31 299 LYS B CA 1
ATOM 7259 C C . LYS B 1 299 ? 17.172 11.219 10.883 1 96.31 299 LYS B C 1
ATOM 7261 O O . LYS B 1 299 ? 17.766 11.82 9.984 1 96.31 299 LYS B O 1
ATOM 7266 N N . ARG B 1 300 ? 15.93 11.5 11.227 1 97.75 300 ARG B N 1
ATOM 7267 C CA . ARG B 1 300 ? 15.18 12.578 10.586 1 97.75 300 ARG B CA 1
ATOM 7268 C C . ARG B 1 300 ? 15.391 13.906 11.312 1 97.75 300 ARG B C 1
ATOM 7270 O O . ARG B 1 300 ? 15.562 13.93 12.531 1 97.75 300 ARG B O 1
ATOM 7277 N N . VAL B 1 301 ? 15.352 14.961 10.484 1 97.44 301 VAL B N 1
ATOM 7278 C CA . VAL B 1 301 ? 15.258 16.312 11.031 1 97.44 301 VAL B CA 1
ATOM 7279 C C . VAL B 1 301 ? 13.844 16.859 10.828 1 97.44 301 VAL B C 1
ATOM 7281 O O . VAL B 1 301 ? 13.43 17.797 11.508 1 97.44 301 VAL B O 1
ATOM 7284 N N . LEU B 1 302 ? 13.172 16.203 9.906 1 96.81 302 LEU B N 1
ATOM 7285 C CA . LEU B 1 302 ? 11.789 16.578 9.641 1 96.81 302 LEU B CA 1
ATOM 7286 C C . LEU B 1 302 ? 10.844 15.875 10.609 1 96.81 302 LEU B C 1
ATOM 7288 O O . LEU B 1 302 ? 11.156 14.797 11.125 1 96.81 302 LEU B O 1
ATOM 7292 N N . SER B 1 303 ? 9.719 16.391 10.852 1 96.62 303 SER B N 1
ATOM 7293 C CA . SER B 1 303 ? 8.625 15.766 11.602 1 96.62 303 SER B CA 1
ATOM 7294 C C . SER B 1 303 ? 7.301 15.898 10.852 1 96.62 303 SER B C 1
ATOM 7296 O O . SER B 1 303 ? 7.109 15.281 9.805 1 96.62 303 SER B O 1
ATOM 7298 N N . GLY B 1 304 ? 6.336 16.734 11.438 1 91.12 304 GLY B N 1
ATOM 7299 C CA . GLY B 1 304 ? 5.07 16.953 10.758 1 91.12 304 GLY B CA 1
ATOM 7300 C C . GLY B 1 304 ? 5.223 17.688 9.438 1 91.12 304 GLY B C 1
ATOM 7301 O O . GLY B 1 304 ? 6.305 18.188 9.125 1 91.12 304 GLY B O 1
ATOM 7302 N N . HIS B 1 305 ? 4.148 17.766 8.68 1 94.12 305 HIS B N 1
ATOM 7303 C CA . HIS B 1 305 ? 4.176 18.359 7.348 1 94.12 305 HIS B CA 1
ATOM 7304 C C . HIS B 1 305 ? 4.105 19.891 7.422 1 94.12 305 HIS B C 1
ATOM 7306 O O . HIS B 1 305 ? 4.852 20.578 6.727 1 94.12 305 HIS B O 1
ATOM 7312 N N . ASP B 1 306 ? 3.207 20.453 8.266 1 96.19 306 ASP B N 1
ATOM 7313 C CA . ASP B 1 306 ? 3.031 21.891 8.414 1 96.19 306 ASP B CA 1
ATOM 7314 C C . ASP B 1 306 ? 2.906 22.281 9.883 1 96.19 306 ASP B C 1
ATOM 7316 O O . ASP B 1 306 ? 3.875 22.188 10.641 1 96.19 306 ASP B O 1
ATOM 7320 N N . ASP B 1 307 ? 1.713 22.703 10.312 1 97.88 307 ASP B N 1
ATOM 7321 C CA . ASP B 1 307 ? 1.52 23.109 11.703 1 97.88 307 ASP B CA 1
ATOM 7322 C C . ASP B 1 307 ? 1.503 21.906 12.641 1 97.88 307 ASP B C 1
ATOM 7324 O O . ASP B 1 307 ? 1.112 20.812 12.242 1 97.88 307 ASP B O 1
ATOM 7328 N N . GLY B 1 308 ? 1.895 22.172 13.898 1 98.5 308 GLY B N 1
ATOM 7329 C CA . GLY B 1 308 ? 1.793 21.141 14.922 1 98.5 308 GLY B CA 1
ATOM 7330 C C . GLY B 1 308 ? 0.397 21 15.5 1 98.5 308 GLY B C 1
ATOM 7331 O O . GLY B 1 308 ? -0.378 20.141 15.078 1 98.5 308 GLY B O 1
ATOM 7332 N N . PHE B 1 309 ? 0.117 21.969 16.469 1 98.88 309 PHE B N 1
ATOM 7333 C CA . PHE B 1 309 ? -1.233 22.062 17 1 98.88 309 PHE B CA 1
ATOM 7334 C C . PHE B 1 309 ? -1.98 23.234 16.359 1 98.88 309 PHE B C 1
ATOM 7336 O O . PHE B 1 309 ? -1.553 24.391 16.484 1 98.88 309 PHE B O 1
ATOM 7343 N N . HIS B 1 310 ? -3.035 22.922 15.711 1 98.75 310 HIS B N 1
ATOM 7344 C CA . HIS B 1 310 ? -3.854 23.938 15.07 1 98.75 310 HIS B CA 1
ATOM 7345 C C . HIS B 1 310 ? -5.254 23.984 15.672 1 98.75 310 HIS B C 1
ATOM 7347 O O . HIS B 1 310 ? -5.973 22.984 15.648 1 98.75 310 HIS B O 1
ATOM 7353 N N . PHE B 1 311 ? -5.609 25.125 16.234 1 98.75 311 PHE B N 1
ATOM 7354 C CA . PHE B 1 311 ? -6.918 25.312 16.859 1 98.75 311 PHE B CA 1
ATOM 7355 C C . PHE B 1 311 ? -7.719 26.375 16.125 1 98.75 311 PHE B C 1
ATOM 7357 O O . PHE B 1 311 ? -7.309 27.547 16.078 1 98.75 311 PHE B O 1
ATOM 7364 N N . MET B 1 312 ? -8.781 25.984 15.617 1 98.31 312 MET B N 1
ATOM 7365 C CA . MET B 1 312 ? -9.625 26.953 14.906 1 98.31 312 MET B CA 1
ATOM 7366 C C . MET B 1 312 ? -11.055 26.922 15.438 1 98.31 312 MET B C 1
ATOM 7368 O O . MET B 1 312 ? -11.68 25.859 15.492 1 98.31 312 MET B O 1
ATOM 7372 N N . GLY B 1 313 ? -11.578 28.031 15.836 1 97.94 313 GLY B N 1
ATOM 7373 C CA . GLY B 1 313 ? -12.961 28.141 16.281 1 97.94 313 GLY B CA 1
ATOM 7374 C C . GLY B 1 313 ? -13.266 27.344 17.516 1 97.94 313 GLY B C 1
ATOM 7375 O O . GLY B 1 313 ? -14.367 26.812 17.672 1 97.94 313 GLY B O 1
ATOM 7376 N N . CYS B 1 314 ? -12.258 27.078 18.312 1 98.44 314 CYS B N 1
ATOM 7377 C CA . CYS B 1 314 ? -12.438 26.344 19.547 1 98.44 314 CYS B CA 1
ATOM 7378 C C . CYS B 1 314 ? -12.969 27.25 20.656 1 98.44 314 CYS B C 1
ATOM 7380 O O . CYS B 1 314 ? -13.016 28.469 20.5 1 98.44 314 CYS B O 1
ATOM 7382 N N . SER B 1 315 ? -13.43 26.641 21.797 1 98.25 315 SER B N 1
ATOM 7383 C CA . SER B 1 315 ? -13.938 27.359 22.953 1 98.25 315 SER B CA 1
ATOM 7384 C C . SER B 1 315 ? -13.531 26.656 24.25 1 98.25 315 SER B C 1
ATOM 7386 O O . SER B 1 315 ? -12.93 25.594 24.219 1 98.25 315 SER B O 1
ATOM 7388 N N . GLY B 1 316 ? -13.836 27.297 25.344 1 98.62 316 GLY B N 1
ATOM 7389 C CA . GLY B 1 316 ? -13.391 26.75 26.625 1 98.62 316 GLY B CA 1
ATOM 7390 C C . GLY B 1 316 ? -11.906 26.953 26.859 1 98.62 316 GLY B C 1
ATOM 7391 O O . GLY B 1 316 ? -11.359 28.016 26.578 1 98.62 316 GLY B O 1
ATOM 7392 N N . LEU B 1 317 ? -11.266 25.953 27.469 1 98.88 317 LEU B N 1
ATOM 7393 C CA . LEU B 1 317 ? -9.859 26.062 27.844 1 98.88 317 LEU B CA 1
ATOM 7394 C C . LEU B 1 317 ? -9.008 25.125 27 1 98.88 317 LEU B C 1
ATOM 7396 O O . LEU B 1 317 ? -9.305 23.922 26.906 1 98.88 317 LEU B O 1
ATOM 7400 N N . LEU B 1 318 ? -8.055 25.703 26.344 1 98.94 318 LEU B N 1
ATOM 7401 C CA . LEU B 1 318 ? -6.949 24.938 25.781 1 98.94 318 LEU B CA 1
ATOM 7402 C C . LEU B 1 318 ? -5.801 24.844 26.781 1 98.94 318 LEU B C 1
ATOM 7404 O O . LEU B 1 318 ? -5.164 25.844 27.094 1 98.94 318 LEU B O 1
ATOM 7408 N N . LYS B 1 319 ? -5.574 23.703 27.281 1 98.94 319 LYS B N 1
ATOM 7409 C CA . LYS B 1 319 ? -4.488 23.469 28.234 1 98.94 319 LYS B CA 1
ATOM 7410 C C . LYS B 1 319 ? -3.369 22.656 27.594 1 98.94 319 LYS B C 1
ATOM 7412 O O . LYS B 1 319 ? -3.531 21.453 27.344 1 98.94 319 LYS B O 1
ATOM 7417 N N . ILE B 1 320 ? -2.234 23.234 27.344 1 98.94 320 ILE B N 1
ATOM 7418 C CA . ILE B 1 320 ? -1.101 22.609 26.672 1 98.94 320 ILE B CA 1
ATOM 7419 C C . ILE B 1 320 ? 0.12 22.625 27.594 1 98.94 320 ILE B C 1
ATOM 7421 O O . ILE B 1 320 ? 0.648 23.688 27.906 1 98.94 320 ILE B O 1
ATOM 7425 N N . GLU B 1 321 ? 0.587 21.453 28.016 1 98.81 321 GLU B N 1
ATOM 7426 C CA . GLU B 1 321 ? 1.658 21.391 29.016 1 98.81 321 GLU B CA 1
ATOM 7427 C C . GLU B 1 321 ? 2.666 20.297 28.672 1 98.81 321 GLU B C 1
ATOM 7429 O O . GLU B 1 321 ? 2.285 19.219 28.203 1 98.81 321 GLU B O 1
ATOM 7434 N N . ASN B 1 322 ? 3.939 20.609 28.844 1 98.88 322 ASN B N 1
ATOM 7435 C CA . ASN B 1 322 ? 5.012 19.641 28.703 1 98.88 322 ASN B CA 1
ATOM 7436 C C . ASN B 1 322 ? 5.074 19.078 27.281 1 98.88 322 ASN B C 1
ATOM 7438 O O . ASN B 1 322 ? 5.27 17.875 27.094 1 98.88 322 ASN B O 1
ATOM 7442 N N . CYS B 1 323 ? 4.816 19.875 26.312 1 98.94 323 CYS B N 1
ATOM 7443 C CA . CYS B 1 323 ? 4.812 19.453 24.922 1 98.94 323 CYS B CA 1
ATOM 7444 C C . CYS B 1 323 ? 6.035 20 24.188 1 98.94 323 CYS B C 1
ATOM 7446 O O . CYS B 1 323 ? 6.727 20.891 24.688 1 98.94 323 CYS B O 1
ATOM 7448 N N . SER B 1 324 ? 6.363 19.422 23.031 1 98.81 324 SER B N 1
ATOM 7449 C CA . SER B 1 324 ? 7.5 19.906 22.25 1 98.81 324 SER B CA 1
ATOM 7450 C C . SER B 1 324 ? 7.246 19.734 20.766 1 98.81 324 SER B C 1
ATOM 7452 O O . SER B 1 324 ? 6.496 18.859 20.344 1 98.81 324 SER B O 1
ATOM 7454 N N . TRP B 1 325 ? 7.84 20.578 20.016 1 98.62 325 TRP B N 1
ATOM 7455 C CA . TRP B 1 325 ? 7.805 20.578 18.547 1 98.62 325 TRP B CA 1
ATOM 7456 C C . TRP B 1 325 ? 9.195 20.844 17.984 1 98.62 325 TRP B C 1
ATOM 7458 O O . TRP B 1 325 ? 9.984 21.594 18.562 1 98.62 325 TRP B O 1
ATOM 7468 N N . ALA B 1 326 ? 9.469 20.234 16.828 1 98.06 326 ALA B N 1
ATOM 7469 C CA . ALA B 1 326 ? 10.68 20.531 16.062 1 98.06 326 ALA B CA 1
ATOM 7470 C C . ALA B 1 326 ? 10.562 19.984 14.641 1 98.06 326 ALA B C 1
ATOM 7472 O O . ALA B 1 326 ? 9.875 18.984 14.398 1 98.06 326 ALA B O 1
ATOM 7473 N N . GLY B 1 327 ? 11.195 20.625 13.75 1 97.12 327 GLY B N 1
ATOM 7474 C CA . GLY B 1 327 ? 11.289 20.109 12.391 1 97.12 327 GLY B CA 1
ATOM 7475 C C . GLY B 1 327 ? 10.016 20.297 11.586 1 97.12 327 GLY B C 1
ATOM 7476 O O . GLY B 1 327 ? 9.781 19.578 10.609 1 97.12 327 GLY B O 1
ATOM 7477 N N . LEU B 1 328 ? 9.164 21.219 12.023 1 97.56 328 LEU B N 1
ATOM 7478 C CA . LEU B 1 328 ? 7.91 21.5 11.336 1 97.56 328 LEU B CA 1
ATOM 7479 C C . LEU B 1 328 ? 8.125 22.484 10.188 1 97.56 328 LEU B C 1
ATOM 7481 O O . LEU B 1 328 ? 9.031 23.328 10.25 1 97.56 328 LEU B O 1
ATOM 7485 N N . MET B 1 329 ? 7.332 22.344 9.172 1 95.56 329 MET B N 1
ATOM 7486 C CA . MET B 1 329 ? 7.43 23.25 8.023 1 95.56 329 MET B CA 1
ATOM 7487 C C . MET B 1 329 ? 6.441 24.406 8.156 1 95.56 329 MET B C 1
ATOM 7489 O O . MET B 1 329 ? 6.152 25.094 7.176 1 95.56 329 MET B O 1
ATOM 7493 N N . ASP B 1 330 ? 5.891 24.5 9.336 1 95.94 330 ASP B N 1
ATOM 7494 C CA . ASP B 1 330 ? 5.098 25.672 9.711 1 95.94 330 ASP B CA 1
ATOM 7495 C C . ASP B 1 330 ? 5.047 25.844 11.227 1 95.94 330 ASP B C 1
ATOM 7497 O O . ASP B 1 330 ? 6.039 25.609 11.914 1 95.94 330 ASP B O 1
ATOM 7501 N N . ASP B 1 331 ? 3.969 26.391 11.828 1 97.62 331 ASP B N 1
ATOM 7502 C CA . ASP B 1 331 ? 3.938 26.844 13.211 1 97.62 331 ASP B CA 1
ATOM 7503 C C . ASP B 1 331 ? 3.672 25.688 14.172 1 97.62 331 ASP B C 1
ATOM 7505 O O . ASP B 1 331 ? 2.746 24.906 13.961 1 97.62 331 ASP B O 1
ATOM 7509 N N . PRO B 1 332 ? 4.383 25.594 15.227 1 98.5 332 PRO B N 1
ATOM 7510 C CA . PRO B 1 332 ? 4.098 24.609 16.281 1 98.5 332 PRO B CA 1
ATOM 7511 C C . PRO B 1 332 ? 2.676 24.719 16.812 1 98.5 332 PRO B C 1
ATOM 7513 O O . PRO B 1 332 ? 1.989 23.719 16.984 1 98.5 332 PRO B O 1
ATOM 7516 N N . ILE B 1 333 ? 2.246 25.953 17.094 1 98.75 333 ILE B N 1
ATOM 7517 C CA . ILE B 1 333 ? 0.868 26.172 17.531 1 98.75 333 ILE B CA 1
ATOM 7518 C C . ILE B 1 333 ? 0.262 27.344 16.75 1 98.75 333 ILE B C 1
ATOM 7520 O O . ILE B 1 333 ? 0.912 28.375 16.562 1 98.75 333 ILE B O 1
ATOM 7524 N N . ASN B 1 334 ? -0.907 27.172 16.297 1 98.5 334 ASN B N 1
ATOM 7525 C CA . ASN B 1 334 ? -1.719 28.219 15.695 1 98.5 334 ASN B CA 1
ATOM 7526 C C . ASN B 1 334 ? -3.135 28.234 16.266 1 98.5 334 ASN B C 1
ATOM 7528 O O . ASN B 1 334 ? -3.867 27.25 16.141 1 98.5 334 ASN B O 1
ATOM 7532 N N . ILE B 1 335 ? -3.549 29.312 16.922 1 98.62 335 ILE B N 1
ATOM 7533 C CA . ILE B 1 335 ? -4.871 29.469 17.516 1 98.62 335 ILE B CA 1
ATOM 7534 C C . ILE B 1 335 ? -5.586 30.656 16.859 1 98.62 335 ILE B C 1
ATOM 7536 O O . ILE B 1 335 ? -5.094 31.781 16.906 1 98.62 335 ILE B O 1
ATOM 7540 N N . HIS B 1 336 ? -6.723 30.438 16.312 1 97.88 336 HIS B N 1
ATOM 7541 C CA . HIS B 1 336 ? -7.43 31.562 15.695 1 97.88 336 HIS B CA 1
ATOM 7542 C C . HIS B 1 336 ? -8.875 31.188 15.375 1 97.88 336 HIS B C 1
ATOM 7544 O O . HIS B 1 336 ? -9.273 30.031 15.531 1 97.88 336 HIS B O 1
ATOM 7550 N N . GLY B 1 337 ? -9.688 32.156 15.102 1 97.06 337 GLY B N 1
ATOM 7551 C CA . GLY B 1 337 ? -10.961 32 14.414 1 97.06 337 GLY B CA 1
ATOM 7552 C C . GLY B 1 337 ? -10.883 32.312 12.93 1 97.06 337 GLY B C 1
ATOM 7553 O O . GLY B 1 337 ? -9.789 32.438 12.375 1 97.06 337 GLY B O 1
ATOM 7554 N N . THR B 1 338 ? -12.062 32.281 12.289 1 96.06 338 THR B N 1
ATOM 7555 C CA . THR B 1 338 ? -12.109 32.562 10.859 1 96.06 338 THR B CA 1
ATOM 7556 C C . THR B 1 338 ? -13.078 33.719 10.578 1 96.06 338 THR B C 1
ATOM 7558 O O . THR B 1 338 ? -14.25 33.656 10.961 1 96.06 338 THR B O 1
ATOM 7561 N N . CYS B 1 339 ? -12.578 34.719 9.867 1 95.12 339 CYS B N 1
ATOM 7562 C CA . CYS B 1 339 ? -13.398 35.844 9.398 1 95.12 339 CYS B CA 1
ATOM 7563 C C . CYS B 1 339 ? -14.008 35.531 8.039 1 95.12 339 CYS B C 1
ATOM 7565 O O . CYS B 1 339 ? -13.508 34.688 7.305 1 95.12 339 CYS B O 1
ATOM 7567 N N . SER B 1 340 ? -15.094 36.156 7.805 1 97 340 SER B N 1
ATOM 7568 C CA . SER B 1 340 ? -15.711 36.156 6.484 1 97 340 SER B CA 1
ATOM 7569 C C . SER B 1 340 ? -16.25 37.531 6.125 1 97 340 SER B C 1
ATOM 7571 O O . SER B 1 340 ? -16.406 38.406 6.996 1 97 340 SER B O 1
ATOM 7573 N N . ARG B 1 341 ? -16.484 37.719 4.871 1 97.75 341 ARG B N 1
ATOM 7574 C CA . ARG B 1 341 ? -16.891 39.031 4.422 1 97.75 341 ARG B CA 1
ATOM 7575 C C . ARG B 1 341 ? -18.359 39.062 4.039 1 97.75 341 ARG B C 1
ATOM 7577 O O . ARG B 1 341 ? -18.875 38.125 3.428 1 97.75 341 ARG B O 1
ATOM 7584 N N . ILE B 1 342 ? -19.031 40.188 4.402 1 98.06 342 ILE B N 1
ATOM 7585 C CA . ILE B 1 342 ? -20.391 40.406 3.943 1 98.06 342 ILE B CA 1
ATOM 7586 C C . ILE B 1 342 ? -20.375 40.844 2.48 1 98.06 342 ILE B C 1
ATOM 7588 O O . ILE B 1 342 ? -19.844 41.906 2.15 1 98.06 342 ILE B O 1
ATOM 7592 N N . MET B 1 343 ? -21 40.031 1.672 1 98.38 343 MET B N 1
ATOM 7593 C CA . MET B 1 343 ? -21.031 40.344 0.245 1 98.38 343 MET B CA 1
ATOM 7594 C C . MET B 1 343 ? -22.281 41.156 -0.107 1 98.38 343 MET B C 1
ATOM 7596 O O . MET B 1 343 ? -22.234 41.969 -1.017 1 98.38 343 MET B O 1
ATOM 7600 N N . GLU B 1 344 ? -23.375 40.812 0.53 1 98.31 344 GLU B N 1
ATOM 7601 C CA . GLU B 1 344 ? -24.672 41.438 0.24 1 98.31 344 GLU B CA 1
ATOM 7602 C C . GLU B 1 344 ? -25.578 41.406 1.463 1 98.31 344 GLU B C 1
ATOM 7604 O O . GLU B 1 344 ? -25.594 40.406 2.213 1 98.31 344 GLU B O 1
ATOM 7609 N N . VAL B 1 345 ? -26.297 42.5 1.609 1 98.25 345 VAL B N 1
ATOM 7610 C CA . VAL B 1 345 ? -27.359 42.5 2.598 1 98.25 345 VAL B CA 1
ATOM 7611 C C . VAL B 1 345 ? -28.688 42.188 1.925 1 98.25 345 VAL B C 1
ATOM 7613 O O . VAL B 1 345 ? -29.266 43 1.218 1 98.25 345 VAL B O 1
ATOM 7616 N N . LEU B 1 346 ? -29.172 41.062 2.254 1 98 346 LEU B N 1
ATOM 7617 C CA . LEU B 1 346 ? -30.359 40.562 1.569 1 98 346 LEU B CA 1
ATOM 7618 C C . LEU B 1 346 ? -31.625 41.156 2.191 1 98 346 LEU B C 1
ATOM 7620 O O . LEU B 1 346 ? -32.625 41.375 1.489 1 98 346 LEU B O 1
ATOM 7624 N N . SER B 1 347 ? -31.734 41.281 3.496 1 97.62 347 SER B N 1
ATOM 7625 C CA . SER B 1 347 ? -32.781 41.875 4.316 1 97.62 347 SER B CA 1
ATOM 7626 C C . SER B 1 347 ? -32.188 42.406 5.625 1 97.62 347 SER B C 1
ATOM 7628 O O . SER B 1 347 ? -31.016 42.219 5.91 1 97.62 347 SER B O 1
ATOM 7630 N N . PRO B 1 348 ? -32.969 43.062 6.449 1 96.81 348 PRO B N 1
ATOM 7631 C CA . PRO B 1 348 ? -32.406 43.625 7.695 1 96.81 348 PRO B CA 1
ATOM 7632 C C . PRO B 1 348 ? -31.797 42.531 8.586 1 96.81 348 PRO B C 1
ATOM 7634 O O . PRO B 1 348 ? -30.953 42.844 9.43 1 96.81 348 PRO B O 1
ATOM 7637 N N . THR B 1 349 ? -32.188 41.312 8.336 1 97.94 349 THR B N 1
ATOM 7638 C CA . THR B 1 349 ? -31.688 40.281 9.25 1 97.94 349 THR B CA 1
ATOM 7639 C C . THR B 1 349 ? -30.938 39.219 8.477 1 97.94 349 THR B C 1
ATOM 7641 O O . THR B 1 349 ? -30.562 38.188 9.047 1 97.94 349 THR B O 1
ATOM 7644 N N . ARG B 1 350 ? -30.812 39.312 7.195 1 98.12 350 ARG B N 1
ATOM 7645 C CA . ARG B 1 350 ? -30.156 38.312 6.398 1 98.12 350 ARG B CA 1
ATOM 7646 C C . ARG B 1 350 ? -29 38.875 5.602 1 98.12 350 ARG B C 1
ATOM 7648 O O . ARG B 1 350 ? -29.188 39.844 4.84 1 98.12 350 ARG B O 1
ATOM 7655 N N . ILE B 1 351 ? -27.859 38.281 5.77 1 98.25 351 ILE B N 1
ATOM 7656 C CA . ILE B 1 351 ? -26.688 38.75 5.039 1 98.25 351 ILE B CA 1
ATOM 7657 C C . ILE B 1 351 ? -26.047 37.562 4.301 1 98.25 351 ILE B C 1
ATOM 7659 O O . ILE B 1 351 ? -26.031 36.438 4.812 1 98.25 351 ILE B O 1
ATOM 7663 N N . LYS B 1 352 ? -25.609 37.75 3.121 1 98.69 352 LYS B N 1
ATOM 7664 C CA . LYS B 1 352 ? -24.812 36.812 2.346 1 98.69 352 LYS B CA 1
ATOM 7665 C C . LYS B 1 352 ? -23.328 37.031 2.562 1 98.69 352 LYS B C 1
ATOM 7667 O O . LYS B 1 352 ? -22.828 38.156 2.395 1 98.69 352 LYS B O 1
ATOM 7672 N N . CYS B 1 353 ? -22.656 36.031 2.951 1 98.44 353 CYS B N 1
ATOM 7673 C CA . CYS B 1 353 ? -21.234 36.125 3.287 1 98.44 353 CYS B CA 1
ATOM 7674 C C . CYS B 1 353 ? -20.406 35.188 2.441 1 98.44 353 CYS B C 1
ATOM 7676 O O . CYS B 1 353 ? -20.953 34.281 1.787 1 98.44 353 CYS B O 1
ATOM 7678 N N . LYS B 1 354 ? -19.125 35.406 2.479 1 98.19 354 LYS B N 1
ATOM 7679 C CA . LYS B 1 354 ? -18.203 34.594 1.693 1 98.19 354 LYS B CA 1
ATOM 7680 C C . LYS B 1 354 ? -16.906 34.344 2.467 1 98.19 354 LYS B C 1
ATOM 7682 O O . LYS B 1 354 ? -16.375 35.25 3.107 1 98.19 354 LYS B O 1
ATOM 7687 N N . PHE B 1 355 ? -16.5 33.062 2.445 1 97 355 PHE B N 1
ATOM 7688 C CA . PHE B 1 355 ? -15.133 32.75 2.857 1 97 355 PHE B CA 1
ATOM 7689 C C . PHE B 1 355 ? -14.133 33.406 1.909 1 97 355 PHE B C 1
ATOM 7691 O O . PHE B 1 355 ? -14.172 33.156 0.7 1 97 355 PHE B O 1
ATOM 7698 N N . MET B 1 356 ? -13.219 34.125 2.391 1 95 356 MET B N 1
ATOM 7699 C CA . MET B 1 356 ? -12.305 34.875 1.539 1 95 356 MET B CA 1
ATOM 7700 C C . MET B 1 356 ? -11.023 34.094 1.285 1 95 356 MET B C 1
ATOM 7702 O O . MET B 1 356 ? -10.32 34.344 0.307 1 95 356 MET B O 1
ATOM 7706 N N . GLN B 1 357 ? -10.672 33.219 2.141 1 92.38 357 GLN B N 1
ATOM 7707 C CA . GLN B 1 357 ? -9.523 32.344 1.965 1 92.38 357 GLN B CA 1
ATOM 7708 C C . GLN B 1 357 ? -9.969 30.953 1.517 1 92.38 357 GLN B C 1
ATOM 7710 O O . GLN B 1 357 ? -10.789 30.312 2.176 1 92.38 357 GLN B O 1
ATOM 7715 N N . ASP B 1 358 ? -9.352 30.344 0.497 1 92.31 358 ASP B N 1
ATOM 7716 C CA . ASP B 1 358 ? -9.797 29.125 -0.159 1 92.31 358 ASP B CA 1
ATOM 7717 C C . ASP B 1 358 ? -9.742 27.938 0.8 1 92.31 358 ASP B C 1
ATOM 7719 O O . ASP B 1 358 ? -10.602 27.047 0.751 1 92.31 358 ASP B O 1
ATOM 7723 N N . MET B 1 359 ? -8.766 27.844 1.662 1 92.56 359 MET B N 1
ATOM 7724 C CA . MET B 1 359 ? -8.578 26.703 2.557 1 92.56 359 MET B CA 1
ATOM 7725 C C . MET B 1 359 ? -9.531 26.781 3.744 1 92.56 359 MET B C 1
ATOM 7727 O O . MET B 1 359 ? -9.453 25.969 4.66 1 92.56 359 MET B O 1
ATOM 7731 N N . SER B 1 360 ? -10.445 27.734 3.703 1 93.56 360 SER B N 1
ATOM 7732 C CA . SER B 1 360 ? -11.484 27.828 4.727 1 93.56 360 SER B CA 1
ATOM 7733 C C . SER B 1 360 ? -12.852 27.469 4.156 1 93.56 360 SER B C 1
ATOM 7735 O O . SER B 1 360 ? -13.828 27.344 4.902 1 93.56 360 SER B O 1
ATOM 7737 N N . GLU B 1 361 ? -12.914 27.312 2.861 1 95.5 361 GLU B N 1
ATOM 7738 C CA . GLU B 1 361 ? -14.195 27.094 2.193 1 95.5 361 GLU B CA 1
ATOM 7739 C C . GLU B 1 361 ? -14.828 25.766 2.641 1 95.5 361 GLU B C 1
ATOM 7741 O O . GLU B 1 361 ? -14.117 24.812 2.963 1 95.5 361 GLU B O 1
ATOM 7746 N N . GLY B 1 362 ? -16.125 25.766 2.699 1 95.94 362 GLY B N 1
ATOM 7747 C CA . GLY B 1 362 ? -16.875 24.562 2.992 1 95.94 362 GLY B CA 1
ATOM 7748 C C . GLY B 1 362 ? -17.125 24.359 4.477 1 95.94 362 GLY B C 1
ATOM 7749 O O . GLY B 1 362 ? -17.969 23.547 4.859 1 95.94 362 GLY B O 1
ATOM 7750 N N . MET B 1 363 ? -16.516 25.094 5.328 1 96.38 363 MET B N 1
ATOM 7751 C CA . MET B 1 363 ? -16.672 24.953 6.773 1 96.38 363 MET B CA 1
ATOM 7752 C C . MET B 1 363 ? -18.031 25.469 7.23 1 96.38 363 MET B C 1
ATOM 7754 O O . MET B 1 363 ? -18.703 26.188 6.496 1 96.38 363 MET B O 1
ATOM 7758 N N . GLU B 1 364 ? -18.375 25.047 8.43 1 95.69 364 GLU B N 1
ATOM 7759 C CA . GLU B 1 364 ? -19.516 25.609 9.133 1 95.69 364 GLU B CA 1
ATOM 7760 C C . GLU B 1 364 ? -19.125 26.859 9.922 1 95.69 364 GLU B C 1
ATOM 7762 O O . GLU B 1 364 ? -18.688 26.75 11.07 1 95.69 364 GLU B O 1
ATOM 7767 N N . TRP B 1 365 ? -19.438 27.953 9.305 1 95.56 365 TRP B N 1
ATOM 7768 C CA . TRP B 1 365 ? -18.875 29.188 9.852 1 95.56 365 TRP B CA 1
ATOM 7769 C C . TRP B 1 365 ? -19.453 29.469 11.234 1 95.56 365 TRP B C 1
ATOM 7771 O O . TRP B 1 365 ? -18.766 30.031 12.094 1 95.56 365 TRP B O 1
ATOM 7781 N N . GLY B 1 366 ? -20.719 29.109 11.375 1 95.69 366 GLY B N 1
ATOM 7782 C CA . GLY B 1 366 ? -21.344 29.422 12.656 1 95.69 366 GLY B CA 1
ATOM 7783 C C . GLY B 1 366 ? -22.547 28.547 12.953 1 95.69 366 GLY B C 1
ATOM 7784 O O . GLY B 1 366 ? -22.953 27.734 12.125 1 95.69 366 GLY B O 1
ATOM 7785 N N . ARG B 1 367 ? -23.109 28.734 14.227 1 95.69 367 ARG B N 1
ATOM 7786 C CA . ARG B 1 367 ? -24.25 27.984 14.742 1 95.69 367 ARG B CA 1
ATOM 7787 C C . ARG B 1 367 ? -25.234 28.906 15.445 1 95.69 367 ARG B C 1
ATOM 7789 O O . ARG B 1 367 ? -24.891 30.016 15.82 1 95.69 367 ARG B O 1
ATOM 7796 N N . PRO B 1 368 ? -26.484 28.359 15.609 1 96.5 368 PRO B N 1
ATOM 7797 C CA . PRO B 1 368 ? -27.484 29.203 16.266 1 96.5 368 PRO B CA 1
ATOM 7798 C C . PRO B 1 368 ? -27.031 29.688 17.656 1 96.5 368 PRO B C 1
ATOM 7800 O O . PRO B 1 368 ? -26.422 28.938 18.406 1 96.5 368 PRO B O 1
ATOM 7803 N N . ASP B 1 369 ? -27.359 30.969 17.938 1 96 369 ASP B N 1
ATOM 7804 C CA . ASP B 1 369 ? -27.188 31.641 19.219 1 96 369 ASP B CA 1
ATOM 7805 C C . ASP B 1 369 ? -25.734 32.062 19.438 1 96 369 ASP B C 1
ATOM 7807 O O . ASP B 1 369 ? -25.375 32.625 20.469 1 96 369 ASP B O 1
ATOM 7811 N N . GLU B 1 370 ? -24.891 31.891 18.484 1 97.31 370 GLU B N 1
ATOM 7812 C CA . GLU B 1 370 ? -23.516 32.375 18.594 1 97.31 370 GLU B CA 1
ATOM 7813 C C . GLU B 1 370 ? -23.422 33.875 18.328 1 97.31 370 GLU B C 1
ATOM 7815 O O . GLU B 1 370 ? -24.266 34.438 17.609 1 97.31 370 GLU B O 1
ATOM 7820 N N . THR B 1 371 ? -22.469 34.469 18.969 1 97.81 371 THR B N 1
ATOM 7821 C CA . THR B 1 371 ? -22.281 35.938 18.875 1 97.81 371 THR B CA 1
ATOM 7822 C C . THR B 1 371 ? -21.359 36.281 17.719 1 97.81 371 THR B C 1
ATOM 7824 O O . THR B 1 371 ? -20.281 35.688 17.578 1 97.81 371 THR B O 1
ATOM 7827 N N . ILE B 1 372 ? -21.812 37.281 16.953 1 96.81 372 ILE B N 1
ATOM 7828 C CA . ILE B 1 372 ? -21.078 37.75 15.781 1 96.81 372 ILE B CA 1
ATOM 7829 C C . ILE B 1 372 ? -20.516 39.156 16.047 1 96.81 372 ILE B C 1
ATOM 7831 O O . ILE B 1 372 ? -21.203 40 16.609 1 96.81 372 ILE B O 1
ATOM 7835 N N . GLY B 1 373 ? -19.266 39.312 15.711 1 97.06 373 GLY B N 1
ATOM 7836 C CA . GLY B 1 373 ? -18.688 40.625 15.633 1 97.06 373 GLY B CA 1
ATOM 7837 C C . GLY B 1 373 ? -18.609 41.188 14.219 1 97.06 373 GLY B C 1
ATOM 7838 O O . GLY B 1 373 ? -18.312 40.438 13.281 1 97.06 373 GLY B O 1
ATOM 7839 N N . PHE B 1 374 ? -18.984 42.469 14.047 1 97.44 374 PHE B N 1
ATOM 7840 C CA . PHE B 1 374 ? -18.891 43.156 12.758 1 97.44 374 PHE B CA 1
ATOM 7841 C C . PHE B 1 374 ? -17.656 44.062 12.719 1 97.44 374 PHE B C 1
ATOM 7843 O O . PHE B 1 374 ? -17.531 45 13.523 1 97.44 374 PHE B O 1
ATOM 7850 N N . ILE B 1 375 ? -16.812 43.812 11.742 1 96.19 375 ILE B N 1
ATOM 7851 C CA . ILE B 1 375 ? -15.516 44.469 11.688 1 96.19 375 ILE B CA 1
ATOM 7852 C C . ILE B 1 375 ? -15.453 45.375 10.461 1 96.19 375 ILE B C 1
ATOM 7854 O O . ILE B 1 375 ? -15.773 44.969 9.352 1 96.19 375 ILE B O 1
ATOM 7858 N N . GLU B 1 376 ? -15.102 46.625 10.688 1 94.06 376 GLU B N 1
ATOM 7859 C CA . GLU B 1 376 ? -14.648 47.469 9.586 1 94.06 376 GLU B CA 1
ATOM 7860 C C . GLU B 1 376 ? -13.211 47.156 9.203 1 94.06 376 GLU B C 1
ATOM 7862 O O . GLU B 1 376 ? -12.281 47.375 9.984 1 94.06 376 GLU B O 1
ATOM 7867 N N . HIS B 1 377 ? -12.992 46.562 8.023 1 88.31 377 HIS B N 1
ATOM 7868 C CA . HIS B 1 377 ? -11.773 45.812 7.754 1 88.31 377 HIS B CA 1
ATOM 7869 C C . HIS B 1 377 ? -10.578 46.719 7.559 1 88.31 377 HIS B C 1
ATOM 7871 O O . HIS B 1 377 ? -9.43 46.312 7.746 1 88.31 377 HIS B O 1
ATOM 7877 N N . LYS B 1 378 ? -10.688 48.031 7.23 1 90.94 378 LYS B N 1
ATOM 7878 C CA . LYS B 1 378 ? -9.547 48.938 7.008 1 90.94 378 LYS B CA 1
ATOM 7879 C C . LYS B 1 378 ? -8.852 49.25 8.32 1 90.94 378 LYS B C 1
ATOM 7881 O O . LYS B 1 378 ? -7.617 49.312 8.383 1 90.94 378 LYS B O 1
ATOM 7886 N N . THR B 1 379 ? -9.633 49.531 9.391 1 91.56 379 THR B N 1
ATOM 7887 C CA . THR B 1 379 ? -9.078 49.844 10.703 1 91.56 379 THR B CA 1
ATOM 7888 C C . THR B 1 379 ? -9.102 48.625 11.617 1 91.56 379 THR B C 1
ATOM 7890 O O . THR B 1 379 ? -8.508 48.625 12.695 1 91.56 379 THR B O 1
ATOM 7893 N N . MET B 1 380 ? -9.828 47.562 11.227 1 94.31 380 MET B N 1
ATOM 7894 C CA . MET B 1 380 ? -10 46.312 11.953 1 94.31 380 MET B CA 1
ATOM 7895 C C . MET B 1 380 ? -10.781 46.531 13.242 1 94.31 380 MET B C 1
ATOM 7897 O O . MET B 1 380 ? -10.641 45.781 14.203 1 94.31 380 MET B O 1
ATOM 7901 N N . ARG B 1 381 ? -11.57 47.594 13.258 1 92.75 381 ARG B N 1
ATOM 7902 C CA . ARG B 1 381 ? -12.383 47.906 14.43 1 92.75 381 ARG B CA 1
ATOM 7903 C C . ARG B 1 381 ? -13.68 47.094 14.438 1 92.75 381 ARG B C 1
ATOM 7905 O O . ARG B 1 381 ? -14.406 47.062 13.445 1 92.75 381 ARG B O 1
ATOM 7912 N N . THR B 1 382 ? -13.898 46.406 15.562 1 93.88 382 THR B N 1
ATOM 7913 C CA . THR B 1 382 ? -15.227 45.812 15.766 1 93.88 382 THR B CA 1
ATOM 7914 C C . THR B 1 382 ? -16.234 46.906 16.125 1 93.88 382 THR B C 1
ATOM 7916 O O . THR B 1 382 ? -16.156 47.5 17.203 1 93.88 382 THR B O 1
ATOM 7919 N N . VAL B 1 383 ? -17.25 47.094 15.328 1 95.19 383 VAL B N 1
ATOM 7920 C CA . VAL B 1 383 ? -18.109 48.281 15.469 1 95.19 383 VAL B CA 1
ATOM 7921 C C . VAL B 1 383 ? -19.406 47.875 16.172 1 95.19 383 VAL B C 1
ATOM 7923 O O . VAL B 1 383 ? -20.094 48.75 16.734 1 95.19 383 VAL B O 1
ATOM 7926 N N . ALA B 1 384 ? -19.703 46.656 16.094 1 96.62 384 ALA B N 1
ATOM 7927 C CA . ALA B 1 384 ? -20.922 46.156 16.703 1 96.62 384 ALA B CA 1
ATOM 7928 C C . ALA B 1 384 ? -20.891 44.625 16.859 1 96.62 384 ALA B C 1
ATOM 7930 O O . ALA B 1 384 ? -19.984 43.969 16.328 1 96.62 384 ALA B O 1
ATOM 7931 N N . THR B 1 385 ? -21.812 44.156 17.656 1 96.88 385 THR B N 1
ATOM 7932 C CA . THR B 1 385 ? -22.016 42.719 17.781 1 96.88 385 THR B CA 1
ATOM 7933 C C . THR B 1 385 ? -23.469 42.344 17.516 1 96.88 385 THR B C 1
ATOM 7935 O O . THR B 1 385 ? -24.344 43.219 17.484 1 96.88 385 THR B O 1
ATOM 7938 N N . GLY B 1 386 ? -23.672 41.125 17.172 1 96.12 386 GLY B N 1
ATOM 7939 C CA . GLY B 1 386 ? -25 40.562 16.984 1 96.12 386 GLY B CA 1
ATOM 7940 C C . GLY B 1 386 ? -25.062 39.062 17.266 1 96.12 386 GLY B C 1
ATOM 7941 O O . GLY B 1 386 ? -24.047 38.438 17.562 1 96.12 386 GLY B O 1
ATOM 7942 N N . LYS B 1 387 ? -26.297 38.562 17.25 1 97.19 387 LYS B N 1
ATOM 7943 C CA . LYS B 1 387 ? -26.516 37.156 17.469 1 97.19 387 LYS B CA 1
ATOM 7944 C C . LYS B 1 387 ? -27.016 36.469 16.188 1 97.19 387 LYS B C 1
ATOM 7946 O O . LYS B 1 387 ? -27.828 37.031 15.461 1 97.19 387 LYS B O 1
ATOM 7951 N N . MET B 1 388 ? -26.484 35.281 15.977 1 96.31 388 MET B N 1
ATOM 7952 C CA . MET B 1 388 ? -26.875 34.5 14.805 1 96.31 388 MET B CA 1
ATOM 7953 C C . MET B 1 388 ? -28.031 33.562 15.117 1 96.31 388 MET B C 1
ATOM 7955 O O . MET B 1 388 ? -28.062 32.938 16.188 1 96.31 388 MET B O 1
ATOM 7959 N N . ASN B 1 389 ? -28.984 33.5 14.148 1 97.19 389 ASN B N 1
ATOM 7960 C CA . ASN B 1 389 ? -30.125 32.594 14.281 1 97.19 389 ASN B CA 1
ATOM 7961 C C . ASN B 1 389 ? -29.953 31.344 13.414 1 97.19 389 ASN B C 1
ATOM 7963 O O . ASN B 1 389 ? -30.453 30.266 13.758 1 97.19 389 ASN B O 1
ATOM 7967 N N . LYS B 1 390 ? -29.391 31.594 12.258 1 97.5 390 LYS B N 1
ATOM 7968 C CA . LYS B 1 390 ? -29.312 30.484 11.32 1 97.5 390 LYS B CA 1
ATOM 7969 C C . LYS B 1 390 ? -28.125 30.641 10.375 1 97.5 390 LYS B C 1
ATOM 7971 O O . LYS B 1 390 ? -27.812 31.75 9.953 1 97.5 390 LYS B O 1
ATOM 7976 N N . PHE B 1 391 ? -27.516 29.516 10.125 1 97.38 391 PHE B N 1
ATOM 7977 C CA . PHE B 1 391 ? -26.484 29.391 9.109 1 97.38 391 PHE B CA 1
ATOM 7978 C C . PHE B 1 391 ? -26.969 28.547 7.938 1 97.38 391 PHE B C 1
ATOM 7980 O O . PHE B 1 391 ? -27.484 27.453 8.133 1 97.38 391 PHE B O 1
ATOM 7987 N N . GLU B 1 392 ? -26.812 29 6.727 1 97.75 392 GLU B N 1
ATOM 7988 C CA . GLU B 1 392 ? -27.203 28.266 5.523 1 97.75 392 GLU B CA 1
ATOM 7989 C C . GLU B 1 392 ? -26.109 28.312 4.465 1 97.75 392 GLU B C 1
ATOM 7991 O O . GLU B 1 392 ? -25.812 29.375 3.912 1 97.75 392 GLU B O 1
ATOM 7996 N N . ALA B 1 393 ? -25.609 27.172 4.16 1 97.56 393 ALA B N 1
ATOM 7997 C CA . ALA B 1 393 ? -24.609 27.109 3.092 1 97.56 393 ALA B CA 1
ATOM 7998 C C . ALA B 1 393 ? -25.266 27.25 1.721 1 97.56 393 ALA B C 1
ATOM 8000 O O . ALA B 1 393 ? -26.266 26.594 1.438 1 97.56 393 ALA B O 1
ATOM 8001 N N . LEU B 1 394 ? -24.734 28.109 0.898 1 97.69 394 LEU B N 1
ATOM 8002 C CA . LEU B 1 394 ? -25.172 28.219 -0.487 1 97.69 394 LEU B CA 1
ATOM 8003 C C . LEU B 1 394 ? -24.312 27.359 -1.408 1 97.69 394 LEU B C 1
ATOM 8005 O O . LEU B 1 394 ? -24.828 26.688 -2.297 1 97.69 394 LEU B O 1
ATOM 8009 N N . ASN B 1 395 ? -23.109 27.453 -1.278 1 96.5 395 ASN B N 1
ATOM 8010 C CA . ASN B 1 395 ? -22.047 26.656 -1.89 1 96.5 395 ASN B CA 1
ATOM 8011 C C . ASN B 1 395 ? -20.797 26.609 -1.01 1 96.5 395 ASN B C 1
ATOM 8013 O O . ASN B 1 395 ? -20.859 26.969 0.17 1 96.5 395 ASN B O 1
ATOM 8017 N N . LYS B 1 396 ? -19.734 26.172 -1.522 1 95.5 396 LYS B N 1
ATOM 8018 C CA . LYS B 1 396 ? -18.531 25.984 -0.717 1 95.5 396 LYS B CA 1
ATOM 8019 C C . LYS B 1 396 ? -17.984 27.328 -0.225 1 95.5 396 LYS B C 1
ATOM 8021 O O . LYS B 1 396 ? -17.438 27.406 0.875 1 95.5 396 LYS B O 1
ATOM 8026 N N . ALA B 1 397 ? -18.078 28.328 -0.999 1 96.88 397 ALA B N 1
ATOM 8027 C CA . ALA B 1 397 ? -17.453 29.609 -0.717 1 96.88 397 ALA B CA 1
ATOM 8028 C C . ALA B 1 397 ? -18.438 30.562 -0.021 1 96.88 397 ALA B C 1
ATOM 8030 O O . ALA B 1 397 ? -18.016 31.438 0.747 1 96.88 397 ALA B O 1
ATOM 8031 N N . GLU B 1 398 ? -19.766 30.375 -0.305 1 98.31 398 GLU B N 1
ATOM 8032 C CA . GLU B 1 398 ? -20.734 31.375 0.124 1 98.31 398 GLU B CA 1
ATOM 8033 C C . GLU B 1 398 ? -21.781 30.766 1.052 1 98.31 398 GLU B C 1
ATOM 8035 O O . GLU B 1 398 ? -22.141 29.594 0.903 1 98.31 398 GLU B O 1
ATOM 8040 N N . PHE B 1 399 ? -22.344 31.594 1.868 1 98.31 399 PHE B N 1
ATOM 8041 C CA . PHE B 1 399 ? -23.359 31.172 2.814 1 98.31 399 PHE B CA 1
ATOM 8042 C C . PHE B 1 399 ? -24.219 32.344 3.258 1 98.31 399 PHE B C 1
ATOM 8044 O O . PHE B 1 399 ? -23.875 33.5 3.002 1 98.31 399 PHE B O 1
ATOM 8051 N N . ILE B 1 400 ? -25.328 32.062 3.854 1 98.5 400 ILE B N 1
ATOM 8052 C CA . ILE B 1 400 ? -26.234 33.062 4.398 1 98.5 400 ILE B CA 1
ATOM 8053 C C . ILE B 1 400 ? -26.312 32.906 5.918 1 98.5 400 ILE B C 1
ATOM 8055 O O . ILE B 1 400 ? -26.391 31.797 6.434 1 98.5 400 ILE B O 1
ATOM 8059 N N . ILE B 1 401 ? -26.219 34.062 6.578 1 97.81 401 ILE B N 1
ATOM 8060 C CA . ILE B 1 401 ? -26.469 34.156 8.016 1 97.81 401 ILE B CA 1
ATOM 8061 C C . ILE B 1 401 ? -27.766 34.906 8.273 1 97.81 401 ILE B C 1
ATOM 8063 O O . ILE B 1 401 ? -27.984 35.969 7.723 1 97.81 401 ILE B O 1
ATOM 8067 N N . GLU B 1 402 ? -28.594 34.281 9.039 1 98.25 402 GLU B N 1
ATOM 8068 C CA . GLU B 1 402 ? -29.766 34.969 9.57 1 98.25 402 GLU B CA 1
ATOM 8069 C C . GLU B 1 402 ? -29.5 35.469 10.984 1 98.25 402 GLU B C 1
ATOM 8071 O O . GLU B 1 402 ? -29.141 34.719 11.875 1 98.25 402 GLU B O 1
ATOM 8076 N N . LEU B 1 403 ? -29.672 36.781 11.172 1 97.75 403 LEU B N 1
ATOM 8077 C CA . LEU B 1 403 ? -29.453 37.406 12.469 1 97.75 403 LEU B CA 1
ATOM 8078 C C . LEU B 1 403 ? -30.734 37.406 13.305 1 97.75 403 LEU B C 1
ATOM 8080 O O . LEU B 1 403 ? -31.844 37.375 12.758 1 97.75 403 LEU B O 1
ATOM 8084 N N . SER B 1 404 ? -30.578 37.406 14.539 1 97.06 404 SER B N 1
ATOM 8085 C CA . SER B 1 404 ? -31.719 37.438 15.453 1 97.06 404 SER B CA 1
ATOM 8086 C C . SER B 1 404 ? -32.406 38.781 15.461 1 97.06 404 SER B C 1
ATOM 8088 O O . SER B 1 404 ? -33.562 38.906 15.828 1 97.06 404 SER B O 1
ATOM 8090 N N . VAL B 1 405 ? -31.641 39.875 15.242 1 96.62 405 VAL B N 1
ATOM 8091 C CA . VAL B 1 405 ? -32.125 41.25 15.141 1 96.62 405 VAL B CA 1
ATOM 8092 C C . VAL B 1 405 ? -31.547 41.906 13.898 1 96.62 405 VAL B C 1
ATOM 8094 O O . VAL B 1 405 ? -30.594 41.375 13.297 1 96.62 405 VAL B O 1
ATOM 8097 N N . PRO B 1 406 ? -32.062 42.969 13.516 1 96.62 406 PRO B N 1
ATOM 8098 C CA . PRO B 1 406 ? -31.578 43.625 12.305 1 96.62 406 PRO B CA 1
ATOM 8099 C C . PRO B 1 406 ? -30.109 44.031 12.414 1 96.62 406 PRO B C 1
ATOM 8101 O O . PRO B 1 406 ? -29.625 44.312 13.508 1 96.62 406 PRO B O 1
ATOM 8104 N N . LEU B 1 407 ? -29.578 44.062 11.266 1 96.44 407 LEU B N 1
ATOM 8105 C CA . LEU B 1 407 ? -28.188 44.469 11.141 1 96.44 407 LEU B CA 1
ATOM 8106 C C . LEU B 1 407 ? -27.938 45.812 11.836 1 96.44 407 LEU B C 1
ATOM 8108 O O . LEU B 1 407 ? -28.75 46.719 11.719 1 96.44 407 LEU B O 1
ATOM 8112 N N . PRO B 1 408 ? -26.844 45.875 12.555 1 95.88 408 PRO B N 1
ATOM 8113 C CA . PRO B 1 408 ? -26.547 47.156 13.203 1 95.88 408 PRO B CA 1
ATOM 8114 C C . PRO B 1 408 ? -26.438 48.312 12.211 1 95.88 408 PRO B C 1
ATOM 8116 O O . PRO B 1 408 ? -26 48.125 11.078 1 95.88 408 PRO B O 1
ATOM 8119 N N . ALA B 1 409 ? -26.766 49.5 12.758 1 93 409 ALA B N 1
ATOM 8120 C CA . ALA B 1 409 ? -26.703 50.688 11.914 1 93 409 ALA B CA 1
ATOM 8121 C C . ALA B 1 409 ? -25.281 50.906 11.391 1 93 409 ALA B C 1
ATOM 8123 O O . ALA B 1 409 ? -24.312 50.812 12.141 1 93 409 ALA B O 1
ATOM 8124 N N . GLY B 1 410 ? -25.234 51.125 10.102 1 93.19 410 GLY B N 1
ATOM 8125 C CA . GLY B 1 410 ? -23.953 51.438 9.508 1 93.19 410 GLY B CA 1
ATOM 8126 C C . GLY B 1 410 ? -23.219 50.25 8.938 1 93.19 410 GLY B C 1
ATOM 8127 O O . GLY B 1 410 ? -22.312 50.375 8.117 1 93.19 410 GLY B O 1
ATOM 8128 N N . VAL B 1 411 ? -23.531 49.031 9.336 1 96.19 411 VAL B N 1
ATOM 8129 C CA . VAL B 1 411 ? -22.922 47.844 8.797 1 96.19 411 VAL B CA 1
ATOM 8130 C C . VAL B 1 411 ? -23.5 47.531 7.426 1 96.19 411 VAL B C 1
ATOM 8132 O O . VAL B 1 411 ? -24.719 47.5 7.25 1 96.19 411 VAL B O 1
ATOM 8135 N N . GLU B 1 412 ? -22.625 47.312 6.473 1 95.38 412 GLU B N 1
ATOM 8136 C CA . GLU B 1 412 ? -23.031 47.062 5.09 1 95.38 412 GLU B CA 1
ATOM 8137 C C . GLU B 1 412 ? -22.125 46.062 4.406 1 95.38 412 GLU B C 1
ATOM 8139 O O . GLU B 1 412 ? -21.25 45.469 5.047 1 95.38 412 GLU B O 1
ATOM 8144 N N . ALA B 1 413 ? -22.422 45.844 3.105 1 96.94 413 ALA B N 1
ATOM 8145 C CA . ALA B 1 413 ? -21.547 45 2.307 1 96.94 413 ALA B CA 1
ATOM 8146 C C . ALA B 1 413 ? -20.109 45.469 2.355 1 96.94 413 ALA B C 1
ATOM 8148 O O . ALA B 1 413 ? -19.844 46.688 2.305 1 96.94 413 ALA B O 1
ATOM 8149 N N . GLY B 1 414 ? -19.234 44.5 2.518 1 95.94 414 GLY B N 1
ATOM 8150 C CA . GLY B 1 414 ? -17.828 44.844 2.635 1 95.94 414 GLY B CA 1
ATOM 8151 C C . GLY B 1 414 ? -17.281 44.625 4.035 1 95.94 414 GLY B C 1
ATOM 8152 O O . GLY B 1 414 ? -16.078 44.406 4.215 1 95.94 414 GLY B O 1
ATOM 8153 N N . TYR B 1 415 ? -18.094 44.812 5.043 1 96.88 415 TYR B N 1
ATOM 8154 C CA . TYR B 1 415 ? -17.672 44.531 6.406 1 96.88 415 TYR B CA 1
ATOM 8155 C C . TYR B 1 415 ? -17.328 43.062 6.562 1 96.88 415 TYR B C 1
ATOM 8157 O O . TYR B 1 415 ? -17.734 42.219 5.738 1 96.88 415 TYR B O 1
ATOM 8165 N N . VAL B 1 416 ? -16.578 42.844 7.613 1 97.44 416 VAL B N 1
ATOM 8166 C CA . VAL B 1 416 ? -16.125 41.469 7.91 1 97.44 416 VAL B CA 1
ATOM 8167 C C . VAL B 1 416 ? -16.797 41 9.195 1 97.44 416 VAL B C 1
ATOM 8169 O O . VAL B 1 416 ? -17.094 41.781 10.094 1 97.44 416 VAL B O 1
ATOM 8172 N N . ILE B 1 417 ? -17.141 39.75 9.18 1 97.19 417 ILE B N 1
ATOM 8173 C CA . ILE B 1 417 ? -17.734 39.156 10.375 1 97.19 417 ILE B CA 1
ATOM 8174 C C . ILE B 1 417 ? -16.766 38.188 11.023 1 97.19 417 ILE B C 1
ATOM 8176 O O . ILE B 1 417 ? -16 37.5 10.32 1 97.19 417 ILE B O 1
ATOM 8180 N N . GLU B 1 418 ? -16.781 38.094 12.383 1 96.94 418 GLU B N 1
ATOM 8181 C CA . GLU B 1 418 ? -16.062 37.094 13.156 1 96.94 418 GLU B CA 1
ATOM 8182 C C . GLU B 1 418 ? -16.969 36.438 14.195 1 96.94 418 GLU B C 1
ATOM 8184 O O . GLU B 1 418 ? -18 37 14.57 1 96.94 418 GLU B O 1
ATOM 8189 N N . ASN B 1 419 ? -16.734 35.219 14.516 1 96.75 419 ASN B N 1
ATOM 8190 C CA . ASN B 1 419 ? -17.469 34.5 15.555 1 96.75 419 ASN B CA 1
ATOM 8191 C C . ASN B 1 419 ? -16.828 34.719 16.922 1 96.75 419 ASN B C 1
ATOM 8193 O O . ASN B 1 419 ? -15.711 34.281 17.188 1 96.75 419 ASN B O 1
ATOM 8197 N N . LEU B 1 420 ? -17.516 35.312 17.859 1 96.44 420 LEU B N 1
ATOM 8198 C CA . LEU B 1 420 ? -16.969 35.719 19.156 1 96.44 420 LEU B CA 1
ATOM 8199 C C . LEU B 1 420 ? -17.344 34.688 20.219 1 96.44 420 LEU B C 1
ATOM 8201 O O . LEU B 1 420 ? -16.875 34.781 21.359 1 96.44 420 LEU B O 1
ATOM 8205 N N . THR B 1 421 ? -18.125 33.719 19.828 1 96.38 421 THR B N 1
ATOM 8206 C CA . THR B 1 421 ? -18.484 32.656 20.75 1 96.38 421 THR B CA 1
ATOM 8207 C C . THR B 1 421 ? -17.391 31.578 20.766 1 96.38 421 THR B C 1
ATOM 8209 O O . THR B 1 421 ? -17.062 31.031 21.828 1 96.38 421 THR B O 1
ATOM 8212 N N . CYS B 1 422 ? -16.859 31.25 19.688 1 95.38 422 CYS B N 1
ATOM 8213 C CA . CYS B 1 422 ? -15.836 30.234 19.531 1 95.38 422 CYS B CA 1
ATOM 8214 C C . CYS B 1 422 ? -14.445 30.812 19.734 1 95.38 422 CYS B C 1
ATOM 8216 O O . CYS B 1 422 ? -13.641 30.844 18.797 1 95.38 422 CYS B O 1
ATOM 8218 N N . THR B 1 423 ? -14.164 31.266 20.922 1 96.69 423 THR B N 1
ATOM 8219 C CA . THR B 1 423 ? -12.891 31.875 21.297 1 96.69 423 THR B CA 1
ATOM 8220 C C . THR B 1 423 ? -12.375 31.281 22.594 1 96.69 423 THR B C 1
ATOM 8222 O O . THR B 1 423 ? -12.938 31.531 23.672 1 96.69 423 THR B O 1
ATOM 8225 N N . PRO B 1 424 ? -11.336 30.547 22.578 1 98.38 424 PRO B N 1
ATOM 8226 C CA . PRO B 1 424 ? -10.875 29.812 23.766 1 98.38 424 PRO B CA 1
ATOM 8227 C C . PRO B 1 424 ? -9.945 30.641 24.641 1 98.38 424 PRO B C 1
ATOM 8229 O O . PRO B 1 424 ? -9.32 31.594 24.156 1 98.38 424 PRO B O 1
ATOM 8232 N N . ASP B 1 425 ? -9.938 30.328 25.969 1 98.75 425 ASP B N 1
ATOM 8233 C CA . ASP B 1 425 ? -8.758 30.594 26.781 1 98.75 425 ASP B CA 1
ATOM 8234 C C . ASP B 1 425 ? -7.625 29.641 26.438 1 98.75 425 ASP B C 1
ATOM 8236 O O . ASP B 1 425 ? -7.867 28.547 25.906 1 98.75 425 ASP B O 1
ATOM 8240 N N . ALA B 1 426 ? -6.379 30.094 26.688 1 98.88 426 ALA B N 1
ATOM 8241 C CA . ALA B 1 426 ? -5.246 29.219 26.391 1 98.88 426 ALA B CA 1
ATOM 8242 C C . ALA B 1 426 ? -4.184 29.312 27.484 1 98.88 426 ALA B C 1
ATOM 8244 O O . ALA B 1 426 ? -3.803 30.406 27.906 1 98.88 426 ALA B O 1
ATOM 8245 N N . GLU B 1 427 ? -3.824 28.203 28.016 1 98.94 427 GLU B N 1
ATOM 8246 C CA . GLU B 1 427 ? -2.68 28.047 28.906 1 98.94 427 GLU B CA 1
ATOM 8247 C C . GLU B 1 427 ? -1.594 27.188 28.266 1 98.94 427 GLU B C 1
ATOM 8249 O O . GLU B 1 427 ? -1.807 25.984 28.031 1 98.94 427 GLU B O 1
ATOM 8254 N N . ILE B 1 428 ? -0.461 27.75 28.031 1 98.94 428 ILE B N 1
ATOM 8255 C CA . ILE B 1 428 ? 0.663 27.062 27.406 1 98.94 428 ILE B CA 1
ATOM 8256 C C . ILE B 1 428 ? 1.884 27.125 28.312 1 98.94 428 ILE B C 1
ATOM 8258 O O . ILE B 1 428 ? 2.486 28.188 28.484 1 98.94 428 ILE B O 1
ATOM 8262 N N . ARG B 1 429 ? 2.252 25.953 28.906 1 98.88 429 ARG B N 1
ATOM 8263 C CA . ARG B 1 429 ? 3.264 25.969 29.953 1 98.88 429 ARG B CA 1
ATOM 8264 C C . ARG B 1 429 ? 4.273 24.844 29.766 1 98.88 429 ARG B C 1
ATOM 8266 O O . ARG B 1 429 ? 3.91 23.734 29.328 1 98.88 429 ARG B O 1
ATOM 8273 N N . ASN B 1 430 ? 5.516 25.094 30.078 1 98.88 430 ASN B N 1
ATOM 8274 C CA . ASN B 1 430 ? 6.57 24.094 30.156 1 98.88 430 ASN B CA 1
ATOM 8275 C C . ASN B 1 430 ? 6.754 23.359 28.828 1 98.88 430 ASN B C 1
ATOM 8277 O O . ASN B 1 430 ? 6.887 22.141 28.797 1 98.88 430 ASN B O 1
ATOM 8281 N N . CYS B 1 431 ? 6.652 24.094 27.797 1 98.88 431 CYS B N 1
ATOM 8282 C CA . CYS B 1 431 ? 6.773 23.5 26.453 1 98.88 431 CYS B CA 1
ATOM 8283 C C . CYS B 1 431 ? 8.07 23.938 25.797 1 98.88 431 CYS B C 1
ATOM 8285 O O . CYS B 1 431 ? 8.727 24.875 26.25 1 98.88 431 CYS B O 1
ATOM 8287 N N . HIS B 1 432 ? 8.492 23.172 24.812 1 98.88 432 HIS B N 1
ATOM 8288 C CA . HIS B 1 432 ? 9.664 23.484 24 1 98.88 432 HIS B CA 1
ATOM 8289 C C . HIS B 1 432 ? 9.273 23.688 22.531 1 98.88 432 HIS B C 1
ATOM 8291 O O . HIS B 1 432 ? 8.969 22.734 21.828 1 98.88 432 HIS B O 1
ATOM 8297 N N . PHE B 1 433 ? 9.25 24.953 22.156 1 98.81 433 PHE B N 1
ATOM 8298 C CA . PHE B 1 433 ? 9.039 25.328 20.75 1 98.81 433 PHE B CA 1
ATOM 8299 C C . PHE B 1 433 ? 10.344 25.266 19.969 1 98.81 433 PHE B C 1
ATOM 8301 O O . PHE B 1 433 ? 11.039 26.281 19.844 1 98.81 433 PHE B O 1
ATOM 8308 N N . GLY B 1 434 ? 10.586 24.078 19.391 1 97.88 434 GLY B N 1
ATOM 8309 C CA . GLY B 1 434 ? 11.852 23.875 18.703 1 97.88 434 GLY B CA 1
ATOM 8310 C C . GLY B 1 434 ? 11.906 24.516 17.344 1 97.88 434 GLY B C 1
ATOM 8311 O O . GLY B 1 434 ? 10.93 25.109 16.891 1 97.88 434 GLY B O 1
ATOM 8312 N N . SER B 1 435 ? 13.055 24.359 16.719 1 95.81 435 SER B N 1
ATOM 8313 C CA . SER B 1 435 ? 13.312 24.984 15.43 1 95.81 435 SER B CA 1
ATOM 8314 C C . SER B 1 435 ? 12.32 24.516 14.375 1 95.81 435 SER B C 1
ATOM 8316 O O . SER B 1 435 ? 12.062 23.312 14.25 1 95.81 435 SER B O 1
ATOM 8318 N N . CYS B 1 436 ? 11.75 25.422 13.664 1 95.25 436 CYS B N 1
ATOM 8319 C CA . CYS B 1 436 ? 10.734 25.156 12.648 1 95.25 436 CYS B CA 1
ATOM 8320 C C . CYS B 1 436 ? 10.656 26.312 11.656 1 95.25 436 CYS B C 1
ATOM 8322 O O . CYS B 1 436 ? 11.281 27.359 11.859 1 95.25 436 CYS B O 1
ATOM 8324 N N . ARG B 1 437 ? 10.008 25.906 10.461 1 91.75 437 ARG B N 1
ATOM 8325 C CA . ARG B 1 437 ? 9.453 26.969 9.625 1 91.75 437 ARG B CA 1
ATOM 8326 C C . ARG B 1 437 ? 8.148 27.5 10.203 1 91.75 437 ARG B C 1
ATOM 8328 O O . ARG B 1 437 ? 7.238 26.734 10.508 1 91.75 437 ARG B O 1
ATOM 8335 N N . ALA B 1 438 ? 8.023 28.641 10.617 1 90.69 438 ALA B N 1
ATOM 8336 C CA . ALA B 1 438 ? 8.094 30.094 10.477 1 90.69 438 ALA B CA 1
ATOM 8337 C C . ALA B 1 438 ? 7.969 30.781 11.836 1 90.69 438 ALA B C 1
ATOM 8339 O O . ALA B 1 438 ? 8.977 31.109 12.469 1 90.69 438 ALA B O 1
ATOM 8340 N N . ARG B 1 439 ? 6.773 30.625 12.492 1 96.94 439 ARG B N 1
ATOM 8341 C CA . ARG B 1 439 ? 6.637 31.188 13.828 1 96.94 439 ARG B CA 1
ATOM 8342 C C . ARG B 1 439 ? 6.555 30.094 14.883 1 96.94 439 ARG B C 1
ATOM 8344 O O . ARG B 1 439 ? 6.25 28.938 14.562 1 96.94 439 ARG B O 1
ATOM 8351 N N . GLY B 1 440 ? 6.883 30.422 16.156 1 98 440 GLY B N 1
ATOM 8352 C CA . GLY B 1 440 ? 6.703 29.484 17.25 1 98 440 GLY B CA 1
ATOM 8353 C C . GLY B 1 440 ? 5.254 29.312 17.641 1 98 440 GLY B C 1
ATOM 8354 O O . GLY B 1 440 ? 4.645 28.266 17.375 1 98 440 GLY B O 1
ATOM 8355 N N . LEU B 1 441 ? 4.75 30.344 18.219 1 98.62 441 LEU B N 1
ATOM 8356 C CA . LEU B 1 441 ? 3.359 30.375 18.672 1 98.62 441 LEU B CA 1
ATOM 8357 C C . LEU B 1 441 ? 2.598 31.5 17.984 1 98.62 441 LEU B C 1
ATOM 8359 O O . LEU B 1 441 ? 2.957 32.688 18.109 1 98.62 441 LEU B O 1
ATOM 8363 N N . LEU B 1 442 ? 1.673 31.094 17.203 1 98.19 442 LEU B N 1
ATOM 8364 C CA . LEU B 1 442 ? 0.713 32.031 16.625 1 98.19 442 LEU B CA 1
ATOM 8365 C C . LEU B 1 442 ? -0.587 32.031 17.422 1 98.19 442 LEU B C 1
ATOM 8367 O O . LEU B 1 442 ? -1.297 31.031 17.453 1 98.19 442 LEU B O 1
ATOM 8371 N N . VAL B 1 443 ? -0.893 33.156 18.094 1 97.38 443 VAL B N 1
ATOM 8372 C CA . VAL B 1 443 ? -2.043 33.156 19 1 97.38 443 VAL B CA 1
ATOM 8373 C C . VAL B 1 443 ? -2.928 34.375 18.734 1 97.38 443 VAL B C 1
ATOM 8375 O O . VAL B 1 443 ? -2.469 35.5 18.812 1 97.38 443 VAL B O 1
ATOM 8378 N N . SER B 1 444 ? -4.086 34.125 18.344 1 96.75 444 SER B N 1
ATOM 8379 C CA . SER B 1 444 ? -5.129 35.125 18.125 1 96.75 444 SER B CA 1
ATOM 8380 C C . SER B 1 444 ? -6.457 34.688 18.719 1 96.75 444 SER B C 1
ATOM 8382 O O . SER B 1 444 ? -7.273 34.062 18.031 1 96.75 444 SER B O 1
ATOM 8384 N N . THR B 1 445 ? -6.695 34.969 19.984 1 97.62 445 THR B N 1
ATOM 8385 C CA . THR B 1 445 ? -7.961 34.688 20.656 1 97.62 445 THR B CA 1
ATOM 8386 C C . THR B 1 445 ? -8.273 35.75 21.703 1 97.62 445 THR B C 1
ATOM 8388 O O . THR B 1 445 ? -7.379 36.219 22.406 1 97.62 445 THR B O 1
ATOM 8391 N N . PRO B 1 446 ? -9.562 36.156 21.781 1 96.81 446 PRO B N 1
ATOM 8392 C CA . PRO B 1 446 ? -9.945 37.156 22.797 1 96.81 446 PRO B CA 1
ATOM 8393 C C . PRO B 1 446 ? -9.961 36.594 24.203 1 96.81 446 PRO B C 1
ATOM 8395 O O . PRO B 1 446 ? -10.055 37.344 25.172 1 96.81 446 PRO B O 1
ATOM 8398 N N . GLY B 1 447 ? -9.945 35.312 24.375 1 97.38 447 GLY B N 1
ATOM 8399 C CA . GLY B 1 447 ? -9.883 34.719 25.703 1 97.38 447 GLY B CA 1
ATOM 8400 C C . GLY B 1 447 ? -8.586 35.031 26.438 1 97.38 447 GLY B C 1
ATOM 8401 O O . GLY B 1 447 ? -7.703 35.688 25.875 1 97.38 447 GLY B O 1
ATOM 8402 N N . LYS B 1 448 ? -8.539 34.562 27.719 1 98.56 448 LYS B N 1
ATOM 8403 C CA . LYS B 1 448 ? -7.332 34.75 28.516 1 98.56 448 LYS B CA 1
ATOM 8404 C C . LYS B 1 448 ? -6.219 33.812 28.031 1 98.56 448 LYS B C 1
ATOM 8406 O O . LYS B 1 448 ? -6.43 32.594 27.875 1 98.56 448 LYS B O 1
ATOM 8411 N N . VAL B 1 449 ? -5.02 34.438 27.812 1 98.81 449 VAL B N 1
ATOM 8412 C CA . VAL B 1 449 ? -3.898 33.656 27.297 1 98.81 449 VAL B CA 1
ATOM 8413 C C . VAL B 1 449 ? -2.727 33.719 28.281 1 98.81 449 VAL B C 1
ATOM 8415 O O . VAL B 1 449 ? -2.309 34.812 28.672 1 98.81 449 VAL B O 1
ATOM 8418 N N . ILE B 1 450 ? -2.273 32.625 28.656 1 98.94 450 ILE B N 1
ATOM 8419 C CA . ILE B 1 450 ? -1.089 32.531 29.516 1 98.94 450 ILE B CA 1
ATOM 8420 C C . ILE B 1 450 ? -0.006 31.719 28.797 1 98.94 450 ILE B C 1
ATOM 8422 O O . ILE B 1 450 ? -0.226 30.562 28.422 1 98.94 450 ILE B O 1
ATOM 8426 N N . ILE B 1 451 ? 1.157 32.281 28.562 1 98.94 451 ILE B N 1
ATOM 8427 C CA . ILE B 1 451 ? 2.344 31.672 27.969 1 98.94 451 ILE B CA 1
ATOM 8428 C C . ILE B 1 451 ? 3.494 31.719 28.969 1 98.94 451 ILE B C 1
ATOM 8430 O O . ILE B 1 451 ? 4.145 32.75 29.141 1 98.94 451 ILE B O 1
ATOM 8434 N N . GLU B 1 452 ? 3.779 30.547 29.625 1 98.88 452 GLU B N 1
ATOM 8435 C CA . GLU B 1 452 ? 4.652 30.625 30.797 1 98.88 452 GLU B CA 1
ATOM 8436 C C . GLU B 1 452 ? 5.625 29.453 30.828 1 98.88 452 GLU B C 1
ATOM 8438 O O . GLU B 1 452 ? 5.242 28.312 30.531 1 98.88 452 GLU B O 1
ATOM 8443 N N . ASN B 1 453 ? 6.891 29.703 31.141 1 98.88 453 ASN B N 1
ATOM 8444 C CA . ASN B 1 453 ? 7.91 28.688 31.375 1 98.88 453 ASN B CA 1
ATOM 8445 C C . ASN B 1 453 ? 8.172 27.875 30.125 1 98.88 453 ASN B C 1
ATOM 8447 O O . ASN B 1 453 ? 8.297 26.641 30.203 1 98.88 453 ASN B O 1
ATOM 8451 N N . ASN B 1 454 ? 8.156 28.484 29 1 98.94 454 ASN B N 1
ATOM 8452 C CA . ASN B 1 454 ? 8.438 27.797 27.734 1 98.94 454 ASN B CA 1
ATOM 8453 C C . ASN B 1 454 ? 9.82 28.156 27.203 1 98.94 454 ASN B C 1
ATOM 8455 O O . ASN B 1 454 ? 10.422 29.141 27.625 1 98.94 454 ASN B O 1
ATOM 8459 N N . VAL B 1 455 ? 10.344 27.312 26.328 1 98.94 455 VAL B N 1
ATOM 8460 C CA . VAL B 1 455 ? 11.562 27.578 25.562 1 98.94 455 VAL B CA 1
ATOM 8461 C C . VAL B 1 455 ? 11.219 27.75 24.078 1 98.94 455 VAL B C 1
ATOM 8463 O O . VAL B 1 455 ? 10.492 26.938 23.516 1 98.94 455 VAL B O 1
ATOM 8466 N N . PHE B 1 456 ? 11.719 28.797 23.453 1 98.81 456 PHE B N 1
ATOM 8467 C CA . PHE B 1 456 ? 11.453 29.078 22.047 1 98.81 456 PHE B CA 1
ATOM 8468 C C . PHE B 1 456 ? 12.75 29.047 21.234 1 98.81 456 PHE B C 1
ATOM 8470 O O . PHE B 1 456 ? 13.766 29.594 21.656 1 98.81 456 PHE B O 1
ATOM 8477 N N . GLU B 1 457 ? 12.656 28.391 20.047 1 98.31 457 GLU B N 1
ATOM 8478 C CA . GLU B 1 457 ? 13.797 28.312 19.141 1 98.31 457 GLU B CA 1
ATOM 8479 C C . GLU B 1 457 ? 13.359 28.422 17.688 1 98.31 457 GLU B C 1
ATOM 8481 O O . GLU B 1 457 ? 14.07 28 16.781 1 98.31 457 GLU B O 1
ATOM 8486 N N . SER B 1 458 ? 12.164 28.969 17.422 1 97.06 458 SER B N 1
ATOM 8487 C CA . SER B 1 458 ? 11.656 29.078 16.062 1 97.06 458 SER B CA 1
ATOM 8488 C C . SER B 1 458 ? 12.555 29.984 15.211 1 97.06 458 SER B C 1
ATOM 8490 O O . SER B 1 458 ? 13.07 30.984 15.695 1 97.06 458 SER B O 1
ATOM 8492 N N . SER B 1 459 ? 12.625 29.625 13.922 1 97.25 459 SER B N 1
ATOM 8493 C CA . SER B 1 459 ? 13.484 30.438 13.062 1 97.25 459 SER B CA 1
ATOM 8494 C C . SER B 1 459 ? 12.812 31.766 12.719 1 97.25 459 SER B C 1
ATOM 8496 O O . SER B 1 459 ? 13.492 32.719 12.328 1 97.25 459 SER B O 1
ATOM 8498 N N . GLY B 1 460 ? 11.492 31.781 12.711 1 97.5 460 GLY B N 1
ATOM 8499 C CA . GLY B 1 460 ? 10.773 33.031 12.688 1 97.5 460 GLY B CA 1
ATOM 8500 C C . GLY B 1 460 ? 10.516 33.625 14.062 1 97.5 460 GLY B C 1
ATOM 8501 O O . GLY B 1 460 ? 11.219 33.281 15.023 1 97.5 460 GLY B O 1
ATOM 8502 N N . SER B 1 461 ? 9.523 34.531 14.148 1 98.38 461 SER B N 1
ATOM 8503 C CA . SER B 1 461 ? 9.18 35.062 15.453 1 98.38 461 SER B CA 1
ATOM 8504 C C . SER B 1 461 ? 8.82 33.969 16.438 1 98.38 461 SER B C 1
ATOM 8506 O O . SER B 1 461 ? 8.148 33 16.078 1 98.38 461 SER B O 1
ATOM 8508 N N . ALA B 1 462 ? 9.328 34.125 17.656 1 98.75 462 ALA B N 1
ATOM 8509 C CA . ALA B 1 462 ? 8.969 33.156 18.703 1 98.75 462 ALA B CA 1
ATOM 8510 C C . ALA B 1 462 ? 7.465 33.188 18.953 1 98.75 462 ALA B C 1
ATOM 8512 O O . ALA B 1 462 ? 6.848 32.125 19.094 1 98.75 462 ALA B O 1
ATOM 8513 N N . ILE B 1 463 ? 6.941 34.344 19.047 1 98.81 463 ILE B N 1
ATOM 8514 C CA . ILE B 1 463 ? 5.508 34.531 19.219 1 98.81 463 ILE B CA 1
ATOM 8515 C C . ILE B 1 463 ? 4.992 35.562 18.219 1 98.81 463 ILE B C 1
ATOM 8517 O O . ILE B 1 463 ? 5.594 36.625 18.047 1 98.81 463 ILE B O 1
ATOM 8521 N N . LEU B 1 464 ? 3.986 35.188 17.547 1 98.56 464 LEU B N 1
ATOM 8522 C CA . LEU B 1 464 ? 3.254 36.094 16.688 1 98.56 464 LEU B CA 1
ATOM 8523 C C . LEU B 1 464 ? 1.814 36.281 17.156 1 98.56 464 LEU B C 1
ATOM 8525 O O . LEU B 1 464 ? 1.088 35.281 17.297 1 98.56 464 LEU B O 1
ATOM 8529 N N . ILE B 1 465 ? 1.444 37.438 17.531 1 98.38 465 ILE B N 1
ATOM 8530 C CA . ILE B 1 465 ? 0.054 37.812 17.781 1 98.38 465 ILE B CA 1
ATOM 8531 C C . ILE B 1 465 ? -0.507 38.562 16.578 1 98.38 465 ILE B C 1
ATOM 8533 O O . ILE B 1 465 ? -0.109 39.688 16.312 1 98.38 465 ILE B O 1
ATOM 8537 N N . ALA B 1 466 ? -1.402 37.906 15.977 1 95.25 466 ALA B N 1
ATOM 8538 C CA . ALA B 1 466 ? -1.841 38.406 14.672 1 95.25 466 ALA B CA 1
ATOM 8539 C C . ALA B 1 466 ? -3.307 38.844 14.711 1 95.25 466 ALA B C 1
ATOM 8541 O O . ALA B 1 466 ? -3.83 39.188 15.766 1 95.25 466 ALA B O 1
ATOM 8542 N N . GLY B 1 467 ? -3.957 38.875 13.68 1 92.19 467 GLY B N 1
ATOM 8543 C CA . GLY B 1 467 ? -5.312 39.281 13.336 1 92.19 467 GLY B CA 1
ATOM 8544 C C . GLY B 1 467 ? -5.449 39.781 11.906 1 92.19 467 GLY B C 1
ATOM 8545 O O . GLY B 1 467 ? -4.648 40.594 11.445 1 92.19 467 GLY B O 1
ATOM 8546 N N . ASP B 1 468 ? -6.395 39.156 11.258 1 89.5 468 ASP B N 1
ATOM 8547 C CA . ASP B 1 468 ? -6.398 39.438 9.828 1 89.5 468 ASP B CA 1
ATOM 8548 C C . ASP B 1 468 ? -7.812 39.344 9.258 1 89.5 468 ASP B C 1
ATOM 8550 O O . ASP B 1 468 ? -8.5 38.344 9.422 1 89.5 468 ASP B O 1
ATOM 8554 N N . ALA B 1 469 ? -8.219 40.312 8.664 1 91 469 ALA B N 1
ATOM 8555 C CA . ALA B 1 469 ? -9.453 40.344 7.879 1 91 469 ALA B CA 1
ATOM 8556 C C . ALA B 1 469 ? -9.18 40.844 6.457 1 91 469 ALA B C 1
ATOM 8558 O O . ALA B 1 469 ? -10.078 41.375 5.793 1 91 469 ALA B O 1
ATOM 8559 N N . ASN B 1 470 ? -7.965 40.656 6.039 1 88.75 470 ASN B N 1
ATOM 8560 C CA . ASN B 1 470 ? -7.574 41.25 4.773 1 88.75 470 ASN B CA 1
ATOM 8561 C C . ASN B 1 470 ? -6.777 40.281 3.908 1 88.75 470 ASN B C 1
ATOM 8563 O O . ASN B 1 470 ? -6.625 40.5 2.705 1 88.75 470 ASN B O 1
ATOM 8567 N N . ALA B 1 471 ? -6.215 39.188 4.488 1 86.06 471 ALA B N 1
ATOM 8568 C CA . ALA B 1 471 ? -5.418 38.219 3.732 1 86.06 471 ALA B CA 1
ATOM 8569 C C . ALA B 1 471 ? -5.805 36.781 4.098 1 86.06 471 ALA B C 1
ATOM 8571 O O . ALA B 1 471 ? -6.633 36.188 3.424 1 86.06 471 ALA B O 1
ATOM 8572 N N . TRP B 1 472 ? -5.383 36.375 5.25 1 84 472 TRP B N 1
ATOM 8573 C CA . TRP B 1 472 ? -5.66 35 5.695 1 84 472 TRP B CA 1
ATOM 8574 C C . TRP B 1 472 ? -7.031 34.906 6.363 1 84 472 TRP B C 1
ATOM 8576 O O . TRP B 1 472 ? -7.574 33.844 6.539 1 84 472 TRP B O 1
ATOM 8586 N N . TYR B 1 473 ? -7.562 36.031 6.812 1 92 473 TYR B N 1
ATOM 8587 C CA . TYR B 1 473 ? -8.875 36.125 7.438 1 92 473 TYR B CA 1
ATOM 8588 C C . TYR B 1 473 ? -8.961 35.25 8.68 1 92 473 TYR B C 1
ATOM 8590 O O . TYR B 1 473 ? -9.961 34.562 8.898 1 92 473 TYR B O 1
ATOM 8598 N N . GLU B 1 474 ? -7.848 35.281 9.422 1 88.31 474 GLU B N 1
ATOM 8599 C CA . GLU B 1 474 ? -7.805 34.625 10.727 1 88.31 474 GLU B CA 1
ATOM 8600 C C . GLU B 1 474 ? -8.078 35.625 11.859 1 88.31 474 GLU B C 1
ATOM 8602 O O . GLU B 1 474 ? -7.305 36.562 12.062 1 88.31 474 GLU B O 1
ATOM 8607 N N . SER B 1 475 ? -9.094 35.375 12.586 1 83.31 475 SER B N 1
ATOM 8608 C CA . SER B 1 475 ? -9.602 36.344 13.547 1 83.31 475 SER B CA 1
ATOM 8609 C C . SER B 1 475 ? -9.109 36.031 14.961 1 83.31 475 SER B C 1
ATOM 8611 O O . SER B 1 475 ? -8.562 34.969 15.211 1 83.31 475 SER B O 1
ATOM 8613 N N . GLY B 1 476 ? -9.367 37.094 15.859 1 88.88 476 GLY B N 1
ATOM 8614 C CA . GLY B 1 476 ? -9.172 36.875 17.281 1 88.88 476 GLY B CA 1
ATOM 8615 C C . GLY B 1 476 ? -8.305 37.938 17.938 1 88.88 476 GLY B C 1
ATOM 8616 O O . GLY B 1 476 ? -7.195 37.656 18.391 1 88.88 476 GLY B O 1
ATOM 8617 N N . ALA B 1 477 ? -8.836 39.156 18.047 1 95.19 477 ALA B N 1
ATOM 8618 C CA . ALA B 1 477 ? -8.117 40.219 18.781 1 95.19 477 ALA B CA 1
ATOM 8619 C C . ALA B 1 477 ? -7.887 39.781 20.234 1 95.19 477 ALA B C 1
ATOM 8621 O O . ALA B 1 477 ? -8.836 39.438 20.938 1 95.19 477 ALA B O 1
ATOM 8622 N N . VAL B 1 478 ? -6.629 39.844 20.656 1 98.12 478 VAL B N 1
ATOM 8623 C CA . VAL B 1 478 ? -6.367 39.406 22.031 1 98.12 478 VAL B CA 1
ATOM 8624 C C . VAL B 1 478 ? -6.801 40.469 23.016 1 98.12 478 VAL B C 1
ATOM 8626 O O . VAL B 1 478 ? -6.715 41.688 22.703 1 98.12 478 VAL B O 1
ATOM 8629 N N . LYS B 1 479 ? -7.23 40.031 24.203 1 97.81 479 LYS B N 1
ATOM 8630 C CA . LYS B 1 479 ? -7.73 41 25.188 1 97.81 479 LYS B CA 1
ATOM 8631 C C . LYS B 1 479 ? -6.969 40.875 26.5 1 97.81 479 LYS B C 1
ATOM 8633 O O . LYS B 1 479 ? -7.043 41.75 27.359 1 97.81 479 LYS B O 1
ATOM 8638 N N . ASP B 1 480 ? -6.289 39.844 26.672 1 98.5 480 ASP B N 1
ATOM 8639 C CA . ASP B 1 480 ? -5.523 39.594 27.891 1 98.5 480 ASP B CA 1
ATOM 8640 C C . ASP B 1 480 ? -4.465 38.5 27.656 1 98.5 480 ASP B C 1
ATOM 8642 O O . ASP B 1 480 ? -4.77 37.312 27.656 1 98.5 480 ASP B O 1
ATOM 8646 N N . VAL B 1 481 ? -3.209 38.906 27.516 1 98.88 481 VAL B N 1
ATOM 8647 C CA . VAL B 1 481 ? -2.121 37.969 27.234 1 98.88 481 VAL B CA 1
ATOM 8648 C C . VAL B 1 481 ? -0.987 38.188 28.234 1 98.88 481 VAL B C 1
ATOM 8650 O O . VAL B 1 481 ? -0.503 39.312 28.406 1 98.88 481 VAL B O 1
ATOM 8653 N N . LEU B 1 482 ? -0.643 37.156 28.906 1 98.94 482 LEU B N 1
ATOM 8654 C CA . LEU B 1 482 ? 0.522 37.156 29.797 1 98.94 482 LEU B CA 1
ATOM 8655 C C . LEU B 1 482 ? 1.627 36.25 29.234 1 98.94 482 LEU B C 1
ATOM 8657 O O . LEU B 1 482 ? 1.406 35.062 28.969 1 98.94 482 LEU B O 1
ATOM 8661 N N . ILE B 1 483 ? 2.789 36.812 28.922 1 98.94 483 ILE B N 1
ATOM 8662 C CA . ILE B 1 483 ? 4 36.125 28.516 1 98.94 483 ILE B CA 1
ATOM 8663 C C . ILE B 1 483 ? 5.066 36.219 29.594 1 98.94 483 ILE B C 1
ATOM 8665 O O . ILE B 1 483 ? 5.672 37.281 29.766 1 98.94 483 ILE B O 1
ATOM 8669 N N . ARG B 1 484 ? 5.316 35.125 30.297 1 98.88 484 ARG B N 1
ATOM 8670 C CA . ARG B 1 484 ? 6.117 35.281 31.5 1 98.88 484 ARG B CA 1
ATOM 8671 C C . ARG B 1 484 ? 7.066 34.094 31.688 1 98.88 484 ARG B C 1
ATOM 8673 O O . ARG B 1 484 ? 6.691 32.969 31.422 1 98.88 484 ARG B O 1
ATOM 8680 N N . ASN B 1 485 ? 8.234 34.375 32.125 1 98.81 485 ASN B N 1
ATOM 8681 C CA . ASN B 1 485 ? 9.227 33.375 32.531 1 98.81 485 ASN B CA 1
ATOM 8682 C C . ASN B 1 485 ? 9.562 32.438 31.359 1 98.81 485 ASN B C 1
ATOM 8684 O O . ASN B 1 485 ? 9.703 31.219 31.547 1 98.81 485 ASN B O 1
ATOM 8688 N N . ASN B 1 486 ? 9.523 32.906 30.172 1 98.94 486 ASN B N 1
ATOM 8689 C CA . ASN B 1 486 ? 9.938 32.125 29.016 1 98.94 486 ASN B CA 1
ATOM 8690 C C . ASN B 1 486 ? 11.406 32.375 28.656 1 98.94 486 ASN B C 1
ATOM 8692 O O . ASN B 1 486 ? 11.992 33.375 29.078 1 98.94 486 ASN B O 1
ATOM 8696 N N . ASP B 1 487 ? 11.969 31.422 27.984 1 98.94 487 ASP B N 1
ATOM 8697 C CA . ASP B 1 487 ? 13.328 31.5 27.469 1 98.94 487 ASP B CA 1
ATOM 8698 C C . ASP B 1 487 ? 13.336 31.578 25.938 1 98.94 487 ASP B C 1
ATOM 8700 O O . ASP B 1 487 ? 13.078 30.578 25.266 1 98.94 487 ASP B O 1
ATOM 8704 N N . PHE B 1 488 ? 13.578 32.781 25.422 1 98.88 488 PHE B N 1
ATOM 8705 C CA . PHE B 1 488 ? 13.711 33 23.984 1 98.88 488 PHE B CA 1
ATOM 8706 C C . PHE B 1 488 ? 15.156 32.812 23.547 1 98.88 488 PHE B C 1
ATOM 8708 O O . PHE B 1 488 ? 15.969 33.75 23.672 1 98.88 488 PHE B O 1
ATOM 8715 N N . ARG B 1 489 ? 15.445 31.75 22.828 1 98.69 489 ARG B N 1
ATOM 8716 C CA . ARG B 1 489 ? 16.828 31.391 22.531 1 98.69 489 ARG B CA 1
ATOM 8717 C C . ARG B 1 489 ? 17.281 32.031 21.219 1 98.69 489 ARG B C 1
ATOM 8719 O O . ARG B 1 489 ? 16.469 32.656 20.516 1 98.69 489 ARG B O 1
ATOM 8726 N N . TYR B 1 490 ? 18.5 31.875 20.922 1 97.56 490 TYR B N 1
ATOM 8727 C CA . TYR B 1 490 ? 19.156 32.656 19.891 1 97.56 490 TYR B CA 1
ATOM 8728 C C . TYR B 1 490 ? 18.594 32.344 18.516 1 97.56 490 TYR B C 1
ATOM 8730 O O . TYR B 1 490 ? 18.656 33.156 17.609 1 97.56 490 TYR B O 1
ATOM 8738 N N . PRO B 1 491 ? 18.016 31.188 18.312 1 97.5 491 PRO B N 1
ATOM 8739 C CA . PRO B 1 491 ? 17.516 30.938 16.953 1 97.5 491 PRO B CA 1
ATOM 8740 C C . PRO B 1 491 ? 16.266 31.75 16.641 1 97.5 491 PRO B C 1
ATOM 8742 O O . PRO B 1 491 ? 15.875 31.844 15.469 1 97.5 491 PRO B O 1
ATOM 8745 N N . CYS B 1 492 ? 15.633 32.312 17.562 1 98.19 492 CYS B N 1
ATOM 8746 C CA . CYS B 1 492 ? 14.383 33 17.328 1 98.19 492 CYS B CA 1
ATOM 8747 C C . CYS B 1 492 ? 14.586 34.188 16.391 1 98.19 492 CYS B C 1
ATOM 8749 O O . CYS B 1 492 ? 15.445 35.031 16.641 1 98.19 492 CYS B O 1
ATOM 8751 N N . ASN B 1 493 ? 13.734 34.156 15.359 1 97.75 493 ASN B N 1
ATOM 8752 C CA . ASN B 1 493 ? 13.734 35.219 14.367 1 97.75 493 ASN B CA 1
ATOM 8753 C C . ASN B 1 493 ? 15.031 35.25 13.562 1 97.75 493 ASN B C 1
ATOM 8755 O O . ASN B 1 493 ? 15.531 36.312 13.203 1 97.75 493 ASN B O 1
ATOM 8759 N N . SER B 1 494 ? 15.586 34.062 13.258 1 96.44 494 SER B N 1
ATOM 8760 C CA . SER B 1 494 ? 16.828 33.938 12.508 1 96.44 494 SER B CA 1
ATOM 8761 C C . SER B 1 494 ? 16.562 33.938 11 1 96.44 494 SER B C 1
ATOM 8763 O O . SER B 1 494 ? 17.5 33.906 10.203 1 96.44 494 SER B O 1
ATOM 8765 N N . SER B 1 495 ? 15.336 33.969 10.602 1 93.94 495 SER B N 1
ATOM 8766 C CA . SER B 1 495 ? 14.961 34.062 9.195 1 93.94 495 SER B CA 1
ATOM 8767 C C . SER B 1 495 ? 13.695 34.906 9.023 1 93.94 495 SER B C 1
ATOM 8769 O O . SER B 1 495 ? 12.906 35.031 9.961 1 93.94 495 SER B O 1
ATOM 8771 N N . ILE B 1 496 ? 13.539 35.375 7.84 1 89.94 496 ILE B N 1
ATOM 8772 C CA . ILE B 1 496 ? 12.398 36.25 7.582 1 89.94 496 ILE B CA 1
ATOM 8773 C C . ILE B 1 496 ? 11.242 35.438 7.012 1 89.94 496 ILE B C 1
ATOM 8775 O O . ILE B 1 496 ? 11.43 34.656 6.066 1 89.94 496 ILE B O 1
ATOM 8779 N N . TYR B 1 497 ? 10.172 35.5 7.664 1 92.88 497 TYR B N 1
ATOM 8780 C CA . TYR B 1 497 ? 8.898 34.969 7.195 1 92.88 497 TYR B CA 1
ATOM 8781 C C . TYR B 1 497 ? 7.805 36.031 7.254 1 92.88 497 TYR B C 1
ATOM 8783 O O . TYR B 1 497 ? 8.047 37.156 7.672 1 92.88 497 TYR B O 1
ATOM 8791 N N . GLN B 1 498 ? 6.656 35.594 6.789 1 89.94 498 GLN B N 1
ATOM 8792 C CA . GLN B 1 498 ? 5.531 36.531 6.855 1 89.94 498 GLN B CA 1
ATOM 8793 C C . GLN B 1 498 ? 5.238 36.938 8.297 1 89.94 498 GLN B C 1
ATOM 8795 O O . GLN B 1 498 ? 5.148 36.094 9.18 1 89.94 498 GLN B O 1
ATOM 8800 N N . PHE B 1 499 ? 5.254 38.25 8.555 1 91.81 499 PHE B N 1
ATOM 8801 C CA . PHE B 1 499 ? 4.82 38.906 9.789 1 91.81 499 PHE B CA 1
ATOM 8802 C C . PHE B 1 499 ? 5.816 38.625 10.914 1 91.81 499 PHE B C 1
ATOM 8804 O O . PHE B 1 499 ? 5.441 38.625 12.094 1 91.81 499 PHE B O 1
ATOM 8811 N N . CYS B 1 500 ? 6.992 38.281 10.555 1 94.94 500 CYS B N 1
ATOM 8812 C CA . CYS B 1 500 ? 8.047 38.094 11.539 1 94.94 500 CYS B CA 1
ATOM 8813 C C . CYS B 1 500 ? 8.984 39.281 11.602 1 94.94 500 CYS B C 1
ATOM 8815 O O . CYS B 1 500 ? 10.094 39.219 11.062 1 94.94 500 CYS B O 1
ATOM 8817 N N . GLU B 1 501 ? 8.633 40.281 12.461 1 97.31 501 GLU B N 1
ATOM 8818 C CA . GLU B 1 501 ? 9.32 41.562 12.469 1 97.31 501 GLU B CA 1
ATOM 8819 C C . GLU B 1 501 ? 10.305 41.656 13.633 1 97.31 501 GLU B C 1
ATOM 8821 O O . GLU B 1 501 ? 11.172 42.531 13.656 1 97.31 501 GLU B O 1
ATOM 8826 N N . ALA B 1 502 ? 10.203 40.844 14.594 1 98.5 502 ALA B N 1
ATOM 8827 C CA . ALA B 1 502 ? 11.031 40.781 15.797 1 98.5 502 ALA B CA 1
ATOM 8828 C C . ALA B 1 502 ? 10.891 39.438 16.484 1 98.5 502 ALA B C 1
ATOM 8830 O O . ALA B 1 502 ? 10.156 38.562 16.031 1 98.5 502 ALA B O 1
ATOM 8831 N N . VAL B 1 503 ? 11.602 39.188 17.609 1 98.75 503 VAL B N 1
ATOM 8832 C CA . VAL B 1 503 ? 11.469 37.969 18.375 1 98.75 503 VAL B CA 1
ATOM 8833 C C . VAL B 1 503 ? 10.016 37.75 18.781 1 98.75 503 VAL B C 1
ATOM 8835 O O . VAL B 1 503 ? 9.461 36.656 18.609 1 98.75 503 VAL B O 1
ATOM 8838 N N . ILE B 1 504 ? 9.398 38.75 19.312 1 98.88 504 ILE B N 1
ATOM 8839 C CA . ILE B 1 504 ? 7.949 38.781 19.5 1 98.88 504 ILE B CA 1
ATOM 8840 C C . ILE B 1 504 ? 7.332 39.812 18.562 1 98.88 504 ILE B C 1
ATOM 8842 O O . ILE B 1 504 ? 7.738 41 18.547 1 98.88 504 ILE B O 1
ATOM 8846 N N . SER B 1 505 ? 6.445 39.375 17.766 1 98.69 505 SER B N 1
ATOM 8847 C CA . SER B 1 505 ? 5.762 40.25 16.828 1 98.69 505 SER B CA 1
ATOM 8848 C C . SER B 1 505 ? 4.262 40.312 17.094 1 9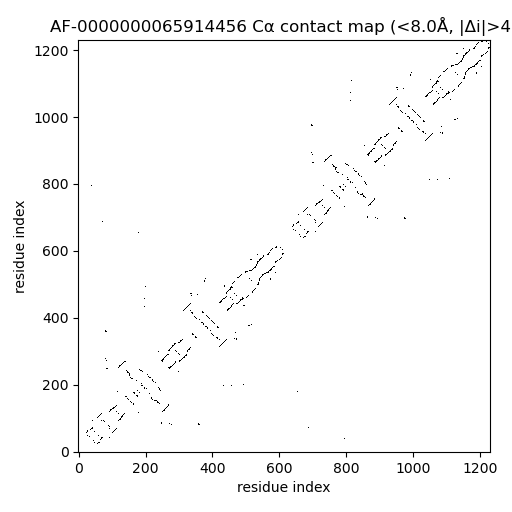8.69 505 SER B C 1
ATOM 8850 O O . SER B 1 505 ? 3.584 39.281 17.062 1 98.69 505 SER B O 1
ATOM 8852 N N . ILE B 1 506 ? 3.758 41.438 17.484 1 98.56 506 ILE B N 1
ATOM 8853 C CA . ILE B 1 506 ? 2.33 41.75 17.5 1 98.56 506 ILE B CA 1
ATOM 8854 C C . ILE B 1 506 ? 1.952 42.531 16.25 1 98.56 506 ILE B C 1
ATOM 8856 O O . ILE B 1 506 ? 2.107 43.75 16.203 1 98.56 506 ILE B O 1
ATOM 8860 N N . ASP B 1 507 ? 1.42 41.781 15.305 1 97.19 507 ASP B N 1
ATOM 8861 C CA . ASP B 1 507 ? 1.358 42.375 13.969 1 97.19 507 ASP B CA 1
ATOM 8862 C C . ASP B 1 507 ? 0.056 42 13.266 1 97.19 507 ASP B C 1
ATOM 8864 O O . ASP B 1 507 ? 0.071 41.312 12.25 1 97.19 507 ASP B O 1
ATOM 8868 N N . PRO B 1 508 ? -1.093 42.5 13.734 1 96.12 508 PRO B N 1
ATOM 8869 C CA . PRO B 1 508 ? -2.324 42.344 12.961 1 96.12 508 PRO B CA 1
ATOM 8870 C C . PRO B 1 508 ? -2.273 43.062 11.609 1 96.12 508 PRO B C 1
ATOM 8872 O O . PRO B 1 508 ? -1.586 44.062 11.469 1 96.12 508 PRO B O 1
ATOM 8875 N N . GLU B 1 509 ? -2.945 42.5 10.617 1 94.69 509 GLU B N 1
ATOM 8876 C CA . GLU B 1 509 ? -3.008 43.094 9.297 1 94.69 509 GLU B CA 1
ATOM 8877 C C . GLU B 1 509 ? -4.055 44.219 9.25 1 94.69 509 GLU B C 1
ATOM 8879 O O . GLU B 1 509 ? -5.215 43.969 8.914 1 94.69 509 GLU B O 1
ATOM 8884 N N . ILE B 1 510 ? -3.584 45.438 9.398 1 94.94 510 ILE B N 1
ATOM 8885 C CA . ILE B 1 510 ? -4.453 46.625 9.453 1 94.94 510 ILE B CA 1
ATOM 8886 C C . ILE B 1 510 ? -4.027 47.625 8.398 1 94.94 510 ILE B C 1
ATOM 8888 O O . ILE B 1 510 ? -3.076 48.375 8.602 1 94.94 510 ILE B O 1
ATOM 8892 N N . PRO B 1 511 ? -4.781 47.75 7.371 1 93.06 511 PRO B N 1
ATOM 8893 C CA . PRO B 1 511 ? -4.406 48.688 6.309 1 93.06 511 PRO B CA 1
ATOM 8894 C C . PRO B 1 511 ? -4.262 50.125 6.809 1 93.06 511 PRO B C 1
ATOM 8896 O O . PRO B 1 511 ? -3.352 50.844 6.387 1 93.06 511 PRO B O 1
ATOM 8899 N N . THR B 1 512 ? -5.117 50.562 7.75 1 93.38 512 THR B N 1
ATOM 8900 C CA . THR B 1 512 ? -5.09 51.906 8.305 1 93.38 512 THR B CA 1
ATOM 8901 C C . THR B 1 512 ? -5.203 51.875 9.828 1 93.38 512 THR B C 1
ATOM 8903 O O . THR B 1 512 ? -6.25 52.219 10.383 1 93.38 512 THR B O 1
ATOM 8906 N N . PRO B 1 513 ? -4.109 51.594 10.43 1 92.5 513 PRO B N 1
ATOM 8907 C CA . PRO B 1 513 ? -4.16 51.5 11.898 1 92.5 513 PRO B CA 1
ATOM 8908 C C . PRO B 1 513 ? -4.48 52.875 12.539 1 92.5 513 PRO B C 1
ATOM 8910 O O . PRO B 1 513 ? -3.926 53.875 12.141 1 92.5 513 PRO B O 1
ATOM 8913 N N . GLU B 1 514 ? -5.395 52.875 13.477 1 90.56 514 GLU B N 1
ATOM 8914 C CA . GLU B 1 514 ? -5.785 54.062 14.227 1 90.56 514 GLU B CA 1
ATOM 8915 C C . GLU B 1 514 ? -5.52 53.906 15.719 1 90.56 514 GLU B C 1
ATOM 8917 O O . GLU B 1 514 ? -6 52.938 16.328 1 90.56 514 GLU B O 1
ATOM 8922 N N . GLN B 1 515 ? -4.91 54.812 16.266 1 91 515 GLN B N 1
ATOM 8923 C CA . GLN B 1 515 ? -4.547 54.75 17.672 1 91 515 GLN B CA 1
ATOM 8924 C C . GLN B 1 515 ? -5.777 54.844 18.562 1 91 515 GLN B C 1
ATOM 8926 O O . GLN B 1 515 ? -5.781 54.344 19.688 1 91 515 GLN B O 1
ATOM 8931 N N . LYS B 1 516 ? -6.785 55.5 18.094 1 91.75 516 LYS B N 1
ATOM 8932 C CA . LYS B 1 516 ? -8 55.688 18.875 1 91.75 516 LYS B CA 1
ATOM 8933 C C . LYS B 1 516 ? -8.688 54.375 19.188 1 91.75 516 LYS B C 1
ATOM 8935 O O . LYS B 1 516 ? -9.305 54.219 20.25 1 91.75 516 LYS B O 1
ATOM 8940 N N . TYR B 1 517 ? -8.578 53.438 18.359 1 90.94 517 TYR B N 1
ATOM 8941 C CA . TYR B 1 517 ? -9.234 52.156 18.516 1 90.94 517 TYR B CA 1
ATOM 8942 C C . TYR B 1 517 ? -8.266 51 18.25 1 90.94 517 TYR B C 1
ATOM 8944 O O . TYR B 1 517 ? -8.414 50.25 17.281 1 90.94 517 TYR B O 1
ATOM 8952 N N . PRO B 1 518 ? -7.359 50.844 19.172 1 95.19 518 PRO B N 1
ATOM 8953 C CA . PRO B 1 518 ? -6.406 49.75 18.953 1 95.19 518 PRO B CA 1
ATOM 8954 C C . PRO B 1 518 ? -7.078 48.375 18.891 1 95.19 518 PRO B C 1
ATOM 8956 O O . PRO B 1 518 ? -8.078 48.156 19.578 1 95.19 518 PRO B O 1
ATOM 8959 N N . TYR B 1 519 ? -6.52 47.531 18.094 1 96.25 519 TYR B N 1
ATOM 8960 C CA . TYR B 1 519 ? -7.066 46.188 17.828 1 96.25 519 TYR B CA 1
ATOM 8961 C C . TYR B 1 519 ? -6.863 45.281 19.016 1 96.25 519 TYR B C 1
ATOM 8963 O O . TYR B 1 519 ? -7.801 44.594 19.453 1 96.25 519 TYR B O 1
ATOM 8971 N N . HIS B 1 520 ? -5.648 45.125 19.531 1 97.88 520 HIS B N 1
ATOM 8972 C CA . HIS B 1 520 ? -5.305 44.281 20.672 1 97.88 520 HIS B CA 1
ATOM 8973 C C . HIS B 1 520 ? -5.297 45.062 21.969 1 97.88 520 HIS B C 1
ATOM 8975 O O . HIS B 1 520 ? -5.227 46.281 21.953 1 97.88 520 HIS B O 1
ATOM 8981 N N . ARG B 1 521 ? -5.402 44.312 23.047 1 97.44 521 ARG B N 1
ATOM 8982 C CA . ARG B 1 521 ? -5.375 44.969 24.344 1 97.44 521 ARG B CA 1
ATOM 8983 C C . ARG B 1 521 ? -4.688 44.094 25.406 1 97.44 521 ARG B C 1
ATOM 8985 O O . ARG B 1 521 ? -4.746 42.875 25.328 1 97.44 521 ARG B O 1
ATOM 8992 N N . ASN B 1 522 ? -4.062 44.75 26.344 1 98.38 522 ASN B N 1
ATOM 8993 C CA . ASN B 1 522 ? -3.543 44.156 27.578 1 98.38 522 ASN B CA 1
ATOM 8994 C C . ASN B 1 522 ? -2.592 43 27.312 1 98.38 522 ASN B C 1
ATOM 8996 O O . ASN B 1 522 ? -2.9 41.844 27.625 1 98.38 522 ASN B O 1
ATOM 9000 N N . ILE B 1 523 ? -1.455 43.281 26.859 1 98.88 523 ILE B N 1
ATOM 9001 C CA . ILE B 1 523 ? -0.387 42.312 26.625 1 98.88 523 ILE B CA 1
ATOM 9002 C C . ILE B 1 523 ? 0.785 42.594 27.562 1 98.88 523 ILE B C 1
ATOM 9004 O O . ILE B 1 523 ? 1.372 43.688 27.516 1 98.88 523 ILE B O 1
ATOM 9008 N N . ARG B 1 524 ? 1.124 41.688 28.406 1 98.88 524 ARG B N 1
ATOM 9009 C CA . ARG B 1 524 ? 2.199 41.844 29.391 1 98.88 524 ARG B CA 1
ATOM 9010 C C . ARG B 1 524 ? 3.322 40.844 29.109 1 98.88 524 ARG B C 1
ATOM 9012 O O . ARG B 1 524 ? 3.119 39.625 29.203 1 98.88 524 ARG B O 1
ATOM 9019 N N . ILE B 1 525 ? 4.469 41.312 28.781 1 98.88 525 ILE B N 1
ATOM 9020 C CA . ILE B 1 525 ? 5.68 40.531 28.547 1 98.88 525 ILE B CA 1
ATOM 9021 C C . ILE B 1 525 ? 6.676 40.75 29.672 1 98.88 525 ILE B C 1
ATOM 9023 O O . ILE B 1 525 ? 7.41 41.75 29.672 1 98.88 525 ILE B O 1
ATOM 9027 N N . MET B 1 526 ? 6.742 39.844 30.609 1 98.56 526 MET B N 1
ATOM 9028 C CA . MET B 1 526 ? 7.434 40.156 31.859 1 98.56 526 MET B CA 1
ATOM 9029 C C . MET B 1 526 ? 8.273 38.969 32.312 1 98.56 526 MET B C 1
ATOM 9031 O O . MET B 1 526 ? 7.875 37.812 32.156 1 98.56 526 MET B O 1
ATOM 9035 N N . ASP B 1 527 ? 9.414 39.219 32.875 1 98.69 527 ASP B N 1
ATOM 9036 C CA . ASP B 1 527 ? 10.258 38.25 33.562 1 98.69 527 ASP B CA 1
ATOM 9037 C C . ASP B 1 527 ? 10.734 37.156 32.594 1 98.69 527 ASP B C 1
ATOM 9039 O O . ASP B 1 527 ? 10.844 36 33 1 98.69 527 ASP B O 1
ATOM 9043 N N . ASN B 1 528 ? 10.867 37.469 31.375 1 98.88 528 ASN B N 1
ATOM 9044 C CA . ASN B 1 528 ? 11.406 36.531 30.391 1 98.88 528 ASN B CA 1
ATOM 9045 C C . ASN B 1 528 ? 12.906 36.719 30.203 1 98.88 528 ASN B C 1
ATOM 9047 O O . ASN B 1 528 ? 13.484 37.719 30.656 1 98.88 528 ASN B O 1
ATOM 9051 N N . THR B 1 529 ? 13.547 35.719 29.625 1 98.94 529 THR B N 1
ATOM 9052 C CA . THR B 1 529 ? 14.945 35.781 29.219 1 98.94 529 THR B CA 1
ATOM 9053 C C . THR B 1 529 ? 15.062 35.75 27.688 1 98.94 529 THR B C 1
ATOM 9055 O O . THR B 1 529 ? 14.531 34.844 27.047 1 98.94 529 THR B O 1
ATOM 9058 N N . PHE B 1 530 ? 15.719 36.75 27.109 1 98.81 530 PHE B N 1
ATOM 9059 C CA . PHE B 1 530 ? 15.953 36.844 25.672 1 98.81 530 PHE B CA 1
ATOM 9060 C C . PHE B 1 530 ? 17.438 36.688 25.359 1 98.81 530 PHE B C 1
ATOM 9062 O O . PHE B 1 530 ? 18.281 37.438 25.891 1 98.81 530 PHE B O 1
ATOM 9069 N N . HIS B 1 531 ? 17.75 35.688 24.562 1 98.81 531 HIS B N 1
ATOM 9070 C CA . HIS B 1 531 ? 19.078 35.594 23.984 1 98.81 531 HIS B CA 1
ATOM 9071 C C . HIS B 1 531 ? 19.125 36.188 22.578 1 98.81 531 HIS B C 1
ATOM 9073 O O . HIS B 1 531 ? 18.672 35.562 21.609 1 98.81 531 HIS B O 1
ATOM 9079 N N . LEU B 1 532 ? 19.781 37.375 22.469 1 98.69 532 LEU B N 1
ATOM 9080 C CA . LEU B 1 532 ? 19.562 38.219 21.297 1 98.69 532 LEU B CA 1
ATOM 9081 C C . LEU B 1 532 ? 20.828 38.281 20.453 1 98.69 532 LEU B C 1
ATOM 9083 O O . LEU B 1 532 ? 21.828 38.844 20.891 1 98.69 532 LEU B O 1
ATOM 9087 N N . PHE B 1 533 ? 20.75 37.781 19.266 1 98.31 533 PHE B N 1
ATOM 9088 C CA . PHE B 1 533 ? 21.875 37.906 18.359 1 98.31 533 PHE B CA 1
ATOM 9089 C C . PHE B 1 533 ? 21.688 39.125 17.422 1 98.31 533 PHE B C 1
ATOM 9091 O O . PHE B 1 533 ? 22.641 39.562 16.781 1 98.31 533 PHE B O 1
ATOM 9098 N N . ASP B 1 534 ? 20.484 39.688 17.344 1 98.25 534 ASP B N 1
ATOM 9099 C CA . ASP B 1 534 ? 20.125 40.719 16.391 1 98.25 534 ASP B CA 1
ATOM 9100 C C . ASP B 1 534 ? 19.344 41.844 17.062 1 98.25 534 ASP B C 1
ATOM 9102 O O . ASP B 1 534 ? 19.156 41.844 18.281 1 98.25 534 ASP B O 1
ATOM 9106 N N . TYR B 1 535 ? 18.859 42.812 16.328 1 98.25 535 TYR B N 1
ATOM 9107 C CA . TYR B 1 535 ? 18.359 44.062 16.828 1 98.25 535 TYR B CA 1
ATOM 9108 C C . TYR B 1 535 ? 16.891 43.969 17.234 1 98.25 535 TYR B C 1
ATOM 9110 O O . TYR B 1 535 ? 16.516 44.375 18.328 1 98.25 535 TYR B O 1
ATOM 9118 N N . PRO B 1 536 ? 15.984 43.469 16.406 1 98.56 536 PRO B N 1
ATOM 9119 C CA . PRO B 1 536 ? 14.562 43.594 16.719 1 98.56 536 PRO B CA 1
ATOM 9120 C C . PRO B 1 536 ? 14.109 42.656 17.828 1 98.56 536 PRO B C 1
ATOM 9122 O O . PRO B 1 536 ? 14.164 41.438 17.672 1 98.56 536 PRO B O 1
ATOM 9125 N N . ILE B 1 537 ? 13.633 43.156 18.891 1 98.75 537 ILE B N 1
ATOM 9126 C CA . ILE B 1 537 ? 13.211 42.406 20.078 1 98.75 537 ILE B CA 1
ATOM 9127 C C . ILE B 1 537 ? 11.688 42.344 20.125 1 98.75 537 ILE B C 1
ATOM 9129 O O . ILE B 1 537 ? 11.117 41.25 20.281 1 98.75 537 ILE B O 1
ATOM 9133 N N . LEU B 1 538 ? 11.039 43.469 19.938 1 98.75 538 LEU B N 1
ATOM 9134 C CA . LEU B 1 538 ? 9.586 43.594 20.016 1 98.75 538 LEU B CA 1
ATOM 9135 C C . LEU B 1 538 ? 9.039 44.5 18.922 1 98.75 538 LEU B C 1
ATOM 9137 O O . LEU B 1 538 ? 9.531 45.625 18.75 1 98.75 538 LEU B O 1
ATOM 9141 N N . PHE B 1 539 ? 8.195 44.031 18.203 1 98.69 539 PHE B N 1
ATOM 9142 C CA . PHE B 1 539 ? 7.383 44.812 17.281 1 98.69 539 PHE B CA 1
ATOM 9143 C C . PHE B 1 539 ? 5.914 44.781 17.688 1 98.69 539 PHE B C 1
ATOM 9145 O O . PHE B 1 539 ? 5.344 43.719 17.891 1 98.69 539 PHE B O 1
ATOM 9152 N N . ALA B 1 540 ? 5.266 45.938 17.797 1 98.69 540 ALA B N 1
ATOM 9153 C CA . ALA B 1 540 ? 3.865 45.969 18.203 1 98.69 540 ALA B CA 1
ATOM 9154 C C . ALA B 1 540 ? 3.076 47 17.406 1 98.69 540 ALA B C 1
ATOM 9156 O O . ALA B 1 540 ? 3.467 48.188 17.344 1 98.69 540 ALA B O 1
ATOM 9157 N N . ARG B 1 541 ? 2.045 46.531 16.875 1 98.12 541 ARG B N 1
ATOM 9158 C CA . ARG B 1 541 ? 1.105 47.375 16.141 1 98.12 541 ARG B CA 1
ATOM 9159 C C . ARG B 1 541 ? -0.279 47.312 16.781 1 98.12 541 ARG B C 1
ATOM 9161 O O . ARG B 1 541 ? -0.815 46.25 17.047 1 98.12 541 ARG B O 1
ATOM 9168 N N . SER B 1 542 ? -0.879 48.531 17.062 1 97.44 542 SER B N 1
ATOM 9169 C CA . SER B 1 542 ? -2.279 48.688 17.438 1 97.44 542 SER B CA 1
ATOM 9170 C C . SER B 1 542 ? -2.59 47.938 18.734 1 97.44 542 SER B C 1
ATOM 9172 O O . SER B 1 542 ? -3.469 47.094 18.766 1 97.44 542 SER B O 1
ATOM 9174 N N . VAL B 1 543 ? -1.902 48.312 19.844 1 98.31 543 VAL B N 1
ATOM 9175 C CA . VAL B 1 543 ? -2.1 47.688 21.156 1 98.31 543 VAL B CA 1
ATOM 9176 C C . VAL B 1 543 ? -2.441 48.75 22.188 1 98.31 543 VAL B C 1
ATOM 9178 O O . VAL B 1 543 ? -1.775 49.781 22.266 1 98.31 543 VAL B O 1
ATOM 9181 N N . ASN B 1 544 ? -3.504 48.562 22.844 1 98.19 544 ASN B N 1
ATOM 9182 C CA . ASN B 1 544 ? -3.795 49.344 24.031 1 98.19 544 ASN B CA 1
ATOM 9183 C C . ASN B 1 544 ? -3.4 48.594 25.312 1 98.19 544 ASN B C 1
ATOM 9185 O O . ASN B 1 544 ? -4.043 47.594 25.672 1 98.19 544 ASN B O 1
ATOM 9189 N N . GLY B 1 545 ? -2.422 49.062 26.016 1 98.44 545 GLY B N 1
ATOM 9190 C CA . GLY B 1 545 ? -1.933 48.375 27.203 1 98.44 545 GLY B CA 1
ATOM 9191 C C . GLY B 1 545 ? -0.874 47.344 26.891 1 98.44 545 GLY B C 1
ATOM 9192 O O . GLY B 1 545 ? -1.158 46.156 26.891 1 98.44 545 GLY B O 1
ATOM 9193 N N . LEU B 1 546 ? 0.387 47.781 26.688 1 98.75 546 LEU B N 1
ATOM 9194 C CA . LEU B 1 546 ? 1.535 46.906 26.406 1 98.75 546 LEU B CA 1
ATOM 9195 C C . LEU B 1 546 ? 2.623 47.094 27.453 1 98.75 546 LEU B C 1
ATOM 9197 O O . LEU B 1 546 ? 3.072 48.219 27.703 1 98.75 546 LEU B O 1
ATOM 9201 N N . THR B 1 547 ? 2.936 46.062 28.078 1 98.75 547 THR B N 1
ATOM 9202 C CA . THR B 1 547 ? 3.986 46.125 29.094 1 98.75 547 THR B CA 1
ATOM 9203 C C . THR B 1 547 ? 5.156 45.219 28.719 1 98.75 547 THR B C 1
ATOM 9205 O O . THR B 1 547 ? 4.961 44.031 28.422 1 98.75 547 THR B O 1
ATOM 9208 N N . PHE B 1 548 ? 6.32 45.719 28.625 1 98.56 548 PHE B N 1
ATOM 9209 C CA . PHE B 1 548 ? 7.594 45.031 28.469 1 98.56 548 PHE B CA 1
ATOM 9210 C C . PHE B 1 548 ? 8.508 45.312 29.656 1 98.56 548 PHE B C 1
ATOM 9212 O O . PHE B 1 548 ? 9.234 46.312 29.656 1 98.56 548 PHE B O 1
ATOM 9219 N N . SER B 1 549 ? 8.492 44.438 30.625 1 98.06 549 SER B N 1
ATOM 9220 C CA . SER B 1 549 ? 9.102 44.812 31.891 1 98.06 549 SER B CA 1
ATOM 9221 C C . SER B 1 549 ? 9.797 43.625 32.562 1 98.06 549 SER B C 1
ATOM 9223 O O . SER B 1 549 ? 9.352 42.5 32.438 1 98.06 549 SER B O 1
ATOM 9225 N N . SER B 1 550 ? 10.875 43.906 33.25 1 98.12 550 SER B N 1
ATOM 9226 C CA . SER B 1 550 ? 11.586 42.969 34.125 1 98.12 550 SER B CA 1
ATOM 9227 C C . SER B 1 550 ? 12.109 41.75 33.312 1 98.12 550 SER B C 1
ATOM 9229 O O . SER B 1 550 ? 12.156 40.656 33.844 1 98.12 550 SER B O 1
ATOM 9231 N N . ASN B 1 551 ? 12.336 42 32.062 1 98.44 551 ASN B N 1
ATOM 9232 C CA . ASN B 1 551 ? 12.977 40.969 31.25 1 98.44 551 ASN B CA 1
ATOM 9233 C C . ASN B 1 551 ? 14.5 41.031 31.344 1 98.44 551 ASN B C 1
ATOM 9235 O O . ASN B 1 551 ? 15.047 42.094 31.703 1 98.44 551 ASN B O 1
ATOM 9239 N N . THR B 1 552 ? 15.125 39.938 31.125 1 98.62 552 THR B N 1
ATOM 9240 C CA . THR B 1 552 ? 16.578 39.906 30.984 1 98.62 552 THR B CA 1
ATOM 9241 C C . THR B 1 552 ? 16.969 39.75 29.516 1 98.62 552 THR B C 1
ATOM 9243 O O . THR B 1 552 ? 16.609 38.75 28.875 1 98.62 552 THR B O 1
ATOM 9246 N N . LEU B 1 553 ? 17.641 40.719 28.984 1 98.5 553 LEU B N 1
ATOM 9247 C CA . LEU B 1 553 ? 18.141 40.719 27.609 1 98.5 553 LEU B CA 1
ATOM 9248 C C . LEU B 1 553 ? 19.625 40.406 27.562 1 98.5 553 LEU B C 1
ATOM 9250 O O . LEU B 1 553 ? 20.438 41.156 28.141 1 98.5 553 LEU B O 1
ATOM 9254 N N . ILE B 1 554 ? 19.953 39.312 26.938 1 98.81 554 ILE B N 1
ATOM 9255 C CA . ILE B 1 554 ? 21.328 38.844 26.906 1 98.81 554 ILE B CA 1
ATOM 9256 C C . ILE B 1 554 ? 21.859 38.875 25.484 1 98.81 554 ILE B C 1
ATOM 9258 O O . ILE B 1 554 ? 21.219 38.344 24.562 1 98.81 554 ILE B O 1
ATOM 9262 N N . ARG B 1 555 ? 23.062 39.469 25.297 1 98.69 555 ARG B N 1
ATOM 9263 C CA . ARG B 1 555 ? 23.703 39.438 23.984 1 98.69 555 ARG B CA 1
ATOM 9264 C C . ARG B 1 555 ? 24.141 38.031 23.625 1 98.69 555 ARG B C 1
ATOM 9266 O O . ARG B 1 555 ? 24.781 37.344 24.438 1 98.69 555 ARG B O 1
ATOM 9273 N N . ASP B 1 556 ? 23.688 37.562 22.531 1 98.44 556 ASP B N 1
ATOM 9274 C CA . ASP B 1 556 ? 24.156 36.312 21.969 1 98.44 556 ASP B CA 1
ATOM 9275 C C . ASP B 1 556 ? 24.906 36.531 20.656 1 98.44 556 ASP B C 1
ATOM 9277 O O . ASP B 1 556 ? 24.484 37.375 19.828 1 98.44 556 ASP B O 1
ATOM 9281 N N . THR B 1 557 ? 26.078 35.875 20.375 1 98.19 557 THR B N 1
ATOM 9282 C CA . THR B 1 557 ? 26.891 36.125 19.188 1 98.19 557 THR B CA 1
ATOM 9283 C C . THR B 1 557 ? 26.984 34.875 18.328 1 98.19 557 THR B C 1
ATOM 9285 O O . THR B 1 557 ? 27.891 34.75 17.5 1 98.19 557 THR B O 1
ATOM 9288 N N . THR B 1 558 ? 26.156 33.875 18.594 1 97.38 558 THR B N 1
ATOM 9289 C CA . THR B 1 558 ? 26.172 32.656 17.844 1 97.38 558 THR B CA 1
ATOM 9290 C C . THR B 1 558 ? 25.922 32.906 16.359 1 97.38 558 THR B C 1
ATOM 9292 O O . THR B 1 558 ? 26.547 32.281 15.492 1 97.38 558 THR B O 1
ATOM 9295 N N . TYR B 1 559 ? 24.922 33.75 16.078 1 97.25 559 TYR B N 1
ATOM 9296 C CA . TYR B 1 559 ? 24.625 34.156 14.703 1 97.25 559 TYR B CA 1
ATOM 9297 C C . TYR B 1 559 ? 25.031 35.594 14.461 1 97.25 559 TYR B C 1
ATOM 9299 O O . TYR B 1 559 ? 25.188 36.375 15.414 1 97.25 559 TYR B O 1
ATOM 9307 N N . GLN B 1 560 ? 25.219 35.938 13.18 1 96.38 560 GLN B N 1
ATOM 9308 C CA . GLN B 1 560 ? 25.406 37.344 12.797 1 96.38 560 GLN B CA 1
ATOM 9309 C C . GLN B 1 560 ? 24.078 38.031 12.578 1 96.38 560 GLN B C 1
ATOM 9311 O O . GLN B 1 560 ? 23.141 37.438 12.047 1 96.38 560 GLN B O 1
ATOM 9316 N N . PRO B 1 561 ? 24 39.281 13.055 1 97.12 561 PRO B N 1
ATOM 9317 C CA . PRO B 1 561 ? 22.781 40.031 12.758 1 97.12 561 PRO B CA 1
ATOM 9318 C C . PRO B 1 561 ? 22.484 40.094 11.258 1 97.12 561 PRO B C 1
ATOM 9320 O O . PRO B 1 561 ? 23.406 40.219 10.453 1 97.12 561 PRO B O 1
ATOM 9323 N N . TYR B 1 562 ? 21.266 40.031 10.906 1 94.25 562 TYR B N 1
ATOM 9324 C CA . TYR B 1 562 ? 20.906 39.969 9.492 1 94.25 562 TYR B CA 1
ATOM 9325 C C . TYR B 1 562 ? 19.719 40.875 9.203 1 94.25 562 TYR B C 1
ATOM 9327 O O . TYR B 1 562 ? 19.516 41.312 8.062 1 94.25 562 TYR B O 1
ATOM 9335 N N . HIS B 1 563 ? 18.906 41.219 10.172 1 95.38 563 HIS B N 1
ATOM 9336 C CA . HIS B 1 563 ? 17.578 41.812 9.984 1 95.38 563 HIS B CA 1
ATOM 9337 C C . HIS B 1 563 ? 17.703 43.25 9.531 1 95.38 563 HIS B C 1
ATOM 9339 O O . HIS B 1 563 ? 18.594 44 9.969 1 95.38 563 HIS B O 1
ATOM 9345 N N . TYR B 1 564 ? 16.859 43.719 8.727 1 95.44 564 TYR B N 1
ATOM 9346 C CA . TYR B 1 564 ? 16.906 45.062 8.172 1 95.44 564 TYR B CA 1
ATOM 9347 C C . TYR B 1 564 ? 16.516 46.094 9.219 1 95.44 564 TYR B C 1
ATOM 9349 O O . TYR B 1 564 ? 16.922 47.281 9.141 1 95.44 564 TYR B O 1
ATOM 9357 N N . ARG B 1 565 ? 15.641 45.719 10.195 1 95.81 565 ARG B N 1
ATOM 9358 C CA . ARG B 1 565 ? 15.258 46.625 11.289 1 95.81 565 ARG B CA 1
ATOM 9359 C C . ARG B 1 565 ? 16.375 46.719 12.328 1 95.81 565 ARG B C 1
ATOM 9361 O O . ARG B 1 565 ? 16.812 45.688 12.867 1 95.81 565 ARG B O 1
ATOM 9368 N N . LYS B 1 566 ? 16.719 47.938 12.578 1 96.62 566 LYS B N 1
ATOM 9369 C CA . LYS B 1 566 ? 17.844 48.125 13.492 1 96.62 566 LYS B CA 1
ATOM 9370 C C . LYS B 1 566 ? 17.375 48.688 14.836 1 96.62 566 LYS B C 1
ATOM 9372 O O . LYS B 1 566 ? 18.188 48.938 15.727 1 96.62 566 LYS B O 1
ATOM 9377 N N . GLU B 1 567 ? 16.031 48.844 14.977 1 97.25 567 GLU B N 1
ATOM 9378 C CA . GLU B 1 567 ? 15.414 49.219 16.25 1 97.25 567 GLU B CA 1
ATOM 9379 C C . GLU B 1 567 ? 15.102 48 17.109 1 97.25 567 GLU B C 1
ATOM 9381 O O . GLU B 1 567 ? 14.664 46.969 16.594 1 97.25 567 GLU B O 1
ATOM 9386 N N . GLY B 1 568 ? 15.312 48.156 18.359 1 98.06 568 GLY B N 1
ATOM 9387 C CA . GLY B 1 568 ? 14.984 47.062 19.281 1 98.06 568 GLY B CA 1
ATOM 9388 C C . GLY B 1 568 ? 13.492 46.875 19.484 1 98.06 568 GLY B C 1
ATOM 9389 O O . GLY B 1 568 ? 13 45.75 19.516 1 98.06 568 GLY B O 1
ATOM 9390 N N . ILE B 1 569 ? 12.844 48 19.719 1 98.44 569 ILE B N 1
ATOM 9391 C CA . ILE B 1 569 ? 11.398 48 19.906 1 98.44 569 ILE B CA 1
ATOM 9392 C C . ILE B 1 569 ? 10.758 48.969 18.906 1 98.44 569 ILE B C 1
ATOM 9394 O O . ILE B 1 569 ? 11.148 50.125 18.797 1 98.44 569 ILE B O 1
ATOM 9398 N N . THR B 1 570 ? 9.875 48.5 18.141 1 98.56 570 THR B N 1
ATOM 9399 C CA . THR B 1 570 ? 9.109 49.312 17.203 1 98.56 570 THR B CA 1
ATOM 9400 C C . THR B 1 570 ? 7.621 49.281 17.547 1 98.56 570 THR B C 1
ATOM 9402 O O . THR B 1 570 ? 7.02 48.188 17.641 1 98.56 570 THR B O 1
ATOM 9405 N N . LEU B 1 571 ? 7.023 50.469 17.734 1 98.25 571 LEU B N 1
ATOM 9406 C CA . LEU B 1 571 ? 5.625 50.594 18.141 1 98.25 571 LEU B CA 1
ATOM 9407 C C . LEU B 1 571 ? 4.852 51.438 17.125 1 98.25 571 LEU B C 1
ATOM 9409 O O . LEU B 1 571 ? 5.305 52.5 16.734 1 98.25 571 LEU B O 1
ATOM 9413 N N . GLU B 1 572 ? 3.754 50.906 16.734 1 98.06 572 GLU B N 1
ATOM 9414 C CA . GLU B 1 572 ? 2.904 51.656 15.797 1 98.06 572 GLU B CA 1
ATOM 9415 C C . GLU B 1 572 ? 1.461 51.719 16.297 1 98.06 572 GLU B C 1
ATOM 9417 O O . GLU B 1 572 ? 0.838 50.656 16.516 1 98.06 572 GLU B O 1
ATOM 9422 N N . ALA B 1 573 ? 0.904 52.875 16.453 1 97.69 573 ALA B N 1
ATOM 9423 C CA . ALA B 1 573 ? -0.494 53.094 16.812 1 97.69 573 ALA B CA 1
ATOM 9424 C C . ALA B 1 573 ? -0.856 52.406 18.109 1 97.69 573 ALA B C 1
ATOM 9426 O O . ALA B 1 573 ? -1.944 51.844 18.234 1 97.69 573 ALA B O 1
ATOM 9427 N N . CYS B 1 574 ? 0.061 52.375 19.047 1 98.12 574 CYS B N 1
ATOM 9428 C CA . CYS B 1 574 ? -0.167 51.812 20.375 1 98.12 574 CYS B CA 1
ATOM 9429 C C . CYS B 1 574 ? -0.494 52.906 21.391 1 98.12 574 CYS B C 1
ATOM 9431 O O . CYS B 1 574 ? -0.332 54.094 21.094 1 98.12 574 CYS B O 1
ATOM 9433 N N . LYS B 1 575 ? -1.038 52.438 22.438 1 96.69 575 LYS B N 1
ATOM 9434 C CA . LYS B 1 575 ? -1.334 53.344 23.547 1 96.69 575 LYS B CA 1
ATOM 9435 C C . LYS B 1 575 ? -1.062 52.656 24.891 1 96.69 575 LYS B C 1
ATOM 9437 O O . LYS B 1 575 ? -1.212 51.438 25.031 1 96.69 575 LYS B O 1
ATOM 9442 N N . SER B 1 576 ? -0.607 53.5 25.891 1 97.62 576 SER B N 1
ATOM 9443 C CA . SER B 1 576 ? -0.342 53 27.25 1 97.62 576 SER B CA 1
ATOM 9444 C C . SER B 1 576 ? 0.74 51.938 27.25 1 97.62 576 SER B C 1
ATOM 9446 O O . SER B 1 576 ? 0.527 50.844 27.75 1 97.62 576 SER B O 1
ATOM 9448 N N . VAL B 1 577 ? 1.911 52.281 26.734 1 98.12 577 VAL B N 1
ATOM 9449 C CA . VAL B 1 577 ? 3.043 51.375 26.656 1 98.12 577 VAL B CA 1
ATOM 9450 C C . VAL B 1 577 ? 3.988 51.625 27.828 1 98.12 577 VAL B C 1
ATOM 9452 O O . VAL B 1 577 ? 4.312 52.75 28.141 1 98.12 577 VAL B O 1
ATOM 9455 N N . VAL B 1 578 ? 4.371 50.594 28.5 1 98.12 578 VAL B N 1
ATOM 9456 C CA . VAL B 1 578 ? 5.312 50.688 29.609 1 98.12 578 VAL B CA 1
ATOM 9457 C C . VAL B 1 578 ? 6.527 49.781 29.328 1 98.12 578 VAL B C 1
ATOM 9459 O O . VAL B 1 578 ? 6.383 48.594 29.078 1 98.12 578 VAL B O 1
ATOM 9462 N N . ILE B 1 579 ? 7.711 50.312 29.281 1 97.88 579 ILE B N 1
ATOM 9463 C CA . ILE B 1 579 ? 9 49.625 29.203 1 97.88 579 ILE B CA 1
ATOM 9464 C C . ILE B 1 579 ? 9.82 49.906 30.453 1 97.88 579 ILE B C 1
ATOM 9466 O O . ILE B 1 579 ? 10.273 51.031 30.656 1 97.88 579 ILE B O 1
ATOM 9470 N N . SER B 1 580 ? 9.953 48.906 31.281 1 97 580 SER B N 1
ATOM 9471 C CA . SER B 1 580 ? 10.562 49.25 32.562 1 97 580 SER B CA 1
ATOM 9472 C C . SER B 1 580 ? 11.336 48.062 33.156 1 97 580 SER B C 1
ATOM 9474 O O . SER B 1 580 ? 11.008 46.906 32.875 1 97 580 SER B O 1
ATOM 9476 N N . ASN B 1 581 ? 12.359 48.281 33.875 1 96.94 581 ASN B N 1
ATOM 9477 C CA . ASN B 1 581 ? 13.07 47.344 34.75 1 96.94 581 ASN B CA 1
ATOM 9478 C C . ASN B 1 581 ? 13.648 46.188 34 1 96.94 581 ASN B C 1
ATOM 9480 O O . ASN B 1 581 ? 13.633 45.031 34.469 1 96.94 581 ASN B O 1
ATOM 9484 N N . ASN B 1 582 ? 13.992 46.406 32.719 1 97.44 582 ASN B N 1
ATOM 9485 C CA . ASN B 1 582 ? 14.656 45.375 31.969 1 97.44 582 ASN B CA 1
ATOM 9486 C C . ASN B 1 582 ? 16.156 45.312 32.25 1 97.44 582 ASN B C 1
ATOM 9488 O O . ASN B 1 582 ? 16.797 46.375 32.438 1 97.44 582 ASN B O 1
ATOM 9492 N N . LYS B 1 583 ? 16.641 44.156 32.406 1 96.94 583 LYS B N 1
ATOM 9493 C CA . LYS B 1 583 ? 18.062 43.938 32.688 1 96.94 583 LYS B CA 1
ATOM 9494 C C . LYS B 1 583 ? 18.828 43.594 31.391 1 96.94 583 LYS B C 1
ATOM 9496 O O . LYS B 1 583 ? 18.328 42.875 30.547 1 96.94 583 LYS B O 1
ATOM 9501 N N . ILE B 1 584 ? 20 44.25 31.297 1 97.19 584 ILE B N 1
ATOM 9502 C CA . ILE B 1 584 ? 20.812 44.031 30.094 1 97.19 584 ILE B CA 1
ATOM 9503 C C . ILE B 1 584 ? 22.094 43.312 30.469 1 97.19 584 ILE B C 1
ATOM 9505 O O . ILE B 1 584 ? 22.781 43.719 31.422 1 97.19 584 ILE B O 1
ATOM 9509 N N . GLU B 1 585 ? 22.328 42.281 29.797 1 97.62 585 GLU B N 1
ATOM 9510 C CA . GLU B 1 585 ? 23.594 41.562 29.953 1 97.62 585 GLU B CA 1
ATOM 9511 C C . GLU B 1 585 ? 24.359 41.5 28.625 1 97.62 585 GLU B C 1
ATOM 9513 O O . GLU B 1 585 ? 23.891 40.875 27.672 1 97.62 585 GLU B O 1
ATOM 9518 N N . GLY B 1 586 ? 25.531 42.125 28.609 1 96.69 586 GLY B N 1
ATOM 9519 C CA . GLY B 1 586 ? 26.359 42.156 27.422 1 96.69 586 GLY B CA 1
ATOM 9520 C C . GLY B 1 586 ? 25.984 43.281 26.469 1 96.69 586 GLY B C 1
ATOM 9521 O O . GLY B 1 586 ? 25.188 44.156 26.812 1 96.69 586 GLY B O 1
ATOM 9522 N N . ASP B 1 587 ? 26.625 43.25 25.266 1 96.94 587 ASP B N 1
ATOM 9523 C CA . ASP B 1 587 ? 26.438 44.312 24.266 1 96.94 587 ASP B CA 1
ATOM 9524 C C . ASP B 1 587 ? 25.203 44.031 23.406 1 96.94 587 ASP B C 1
ATOM 9526 O O . ASP B 1 587 ? 25.312 43.812 22.203 1 96.94 587 ASP B O 1
ATOM 9530 N N . VAL B 1 588 ? 24.062 44.062 24.094 1 97.62 588 VAL B N 1
ATOM 9531 C CA . VAL B 1 588 ? 22.797 43.844 23.406 1 97.62 588 VAL B CA 1
ATOM 9532 C C . VAL B 1 588 ? 22.594 44.938 22.359 1 97.62 588 VAL B C 1
ATOM 9534 O O . VAL B 1 588 ? 22.938 46.094 22.594 1 97.62 588 VAL B O 1
ATOM 9537 N N . LEU B 1 589 ? 22.031 44.438 21.297 1 97.19 589 LEU B N 1
ATOM 9538 C CA . LEU B 1 589 ? 21.766 45.375 20.219 1 97.19 589 LEU B CA 1
ATOM 9539 C C . LEU B 1 589 ? 20.359 45.938 20.328 1 97.19 589 LEU B C 1
ATOM 9541 O O . LEU B 1 589 ? 19.562 45.5 21.172 1 97.19 589 LEU B O 1
ATOM 9545 N N . GLY B 1 590 ? 19.938 46.906 19.656 1 95.25 590 GLY B N 1
ATOM 9546 C CA . GLY B 1 590 ? 18.562 47.406 19.547 1 95.25 590 GLY B CA 1
ATOM 9547 C C . GLY B 1 590 ? 18.172 48.312 20.672 1 95.25 590 GLY B C 1
ATOM 9548 O O . GLY B 1 590 ? 17.141 48.125 21.328 1 95.25 590 GLY B O 1
ATOM 9549 N N . ARG B 1 591 ? 18.875 49.25 20.953 1 95.75 591 ARG B N 1
ATOM 9550 C CA . ARG B 1 591 ? 18.625 50.188 22.047 1 95.75 591 ARG B CA 1
ATOM 9551 C C . ARG B 1 591 ? 17.5 51.156 21.703 1 95.75 591 ARG B C 1
ATOM 9553 O O . ARG B 1 591 ? 16.891 51.75 22.594 1 95.75 591 ARG B O 1
ATOM 9560 N N . ILE B 1 592 ? 17.281 51.312 20.453 1 97.38 592 ILE B N 1
ATOM 9561 C CA . ILE B 1 592 ? 16.391 52.344 19.984 1 97.38 592 ILE B CA 1
ATOM 9562 C C . ILE B 1 592 ? 14.938 51.875 20.031 1 97.38 592 ILE B C 1
ATOM 9564 O O . ILE B 1 592 ? 14.641 50.75 19.594 1 97.38 592 ILE B O 1
ATOM 9568 N N . VAL B 1 593 ? 14.062 52.688 20.625 1 97.81 593 VAL B N 1
ATOM 9569 C CA . VAL B 1 593 ? 12.617 52.531 20.547 1 97.81 593 VAL B CA 1
ATOM 9570 C C . VAL B 1 593 ? 12.031 53.531 19.562 1 97.81 593 VAL B C 1
ATOM 9572 O O . VAL B 1 593 ? 12.25 54.75 19.703 1 97.81 593 VAL B O 1
ATOM 9575 N N . THR B 1 594 ? 11.352 53.031 18.594 1 97.94 594 THR B N 1
ATOM 9576 C CA . THR B 1 594 ? 10.727 53.938 17.625 1 97.94 594 THR B CA 1
ATOM 9577 C C . THR B 1 594 ? 9.203 53.844 17.703 1 97.94 594 THR B C 1
ATOM 9579 O O . THR B 1 594 ? 8.656 52.781 18 1 97.94 594 THR B O 1
ATOM 9582 N N . ILE B 1 595 ? 8.531 54.938 17.469 1 97.38 595 ILE B N 1
ATOM 9583 C CA . ILE B 1 595 ? 7.074 55 17.5 1 97.38 595 ILE B CA 1
ATOM 9584 C C . ILE B 1 595 ? 6.551 55.594 16.203 1 97.38 595 ILE B C 1
ATOM 9586 O O . ILE B 1 595 ? 7.176 56.5 15.648 1 97.38 595 ILE B O 1
ATOM 9590 N N . GLU B 1 596 ? 5.566 55.094 15.727 1 96.69 596 GLU B N 1
ATOM 9591 C CA . GLU B 1 596 ? 4.84 55.594 14.562 1 96.69 596 GLU B CA 1
ATOM 9592 C C . GLU B 1 596 ? 3.357 55.75 14.867 1 96.69 596 GLU B C 1
ATOM 9594 O O . GLU B 1 596 ? 2.727 54.875 15.438 1 96.69 596 GLU B O 1
ATOM 9599 N N . LYS B 1 597 ? 2.797 56.938 14.508 1 96.38 597 LYS B N 1
ATOM 9600 C CA . LYS B 1 597 ? 1.395 57.281 14.75 1 96.38 597 LYS B CA 1
ATOM 9601 C C . LYS B 1 597 ? 1.084 57.281 16.25 1 96.38 597 LYS B C 1
ATOM 9603 O O . LYS B 1 597 ? 0.046 56.75 16.672 1 96.38 597 LYS B O 1
ATOM 9608 N N . MET B 1 598 ? 2.029 57.719 16.953 1 96.94 598 MET B N 1
ATOM 9609 C CA . MET B 1 598 ? 1.963 57.812 18.406 1 96.94 598 MET B CA 1
ATOM 9610 C C . MET B 1 598 ? 2.602 59.094 18.906 1 96.94 598 MET B C 1
ATOM 9612 O O . MET B 1 598 ? 3.285 59.781 18.141 1 96.94 598 MET B O 1
ATOM 9616 N N . LYS B 1 599 ? 2.365 59.469 20.172 1 95.62 599 LYS B N 1
ATOM 9617 C CA . LYS B 1 599 ? 3.057 60.531 20.875 1 95.62 599 LYS B CA 1
ATOM 9618 C C . LYS B 1 599 ? 4.027 59.969 21.906 1 95.62 599 LYS B C 1
ATOM 9620 O O . LYS B 1 599 ? 3.789 58.906 22.484 1 95.62 599 LYS B O 1
ATOM 9625 N N . PRO B 1 600 ? 5.086 60.719 22.109 1 95.5 600 PRO B N 1
ATOM 9626 C CA . PRO B 1 600 ? 6.043 60.25 23.125 1 95.5 600 PRO B CA 1
ATOM 9627 C C . PRO B 1 600 ? 5.387 59.969 24.469 1 95.5 600 PRO B C 1
ATOM 9629 O O . PRO B 1 600 ? 5.836 59.094 25.203 1 95.5 600 PRO B O 1
ATOM 9632 N N . SER B 1 601 ? 4.301 60.656 24.781 1 95.38 601 SER B N 1
ATOM 9633 C CA . SER B 1 601 ? 3.619 60.5 26.062 1 95.38 601 SER B CA 1
ATOM 9634 C C . SER B 1 601 ? 2.904 59.156 26.141 1 95.38 601 SER B C 1
ATOM 9636 O O . SER B 1 601 ? 2.5 58.719 27.219 1 95.38 601 SER B O 1
ATOM 9638 N N . ASP B 1 602 ? 2.779 58.5 25.016 1 96.44 602 ASP B N 1
ATOM 9639 C CA . ASP B 1 602 ? 2.105 57.219 24.969 1 96.44 602 ASP B CA 1
ATOM 9640 C C . ASP B 1 602 ? 3.02 56.094 25.469 1 96.44 602 ASP B C 1
ATOM 9642 O O . ASP B 1 602 ? 2.568 54.969 25.703 1 96.44 602 ASP B O 1
ATOM 9646 N N . VAL B 1 603 ? 4.359 56.406 25.641 1 96.69 603 VAL B N 1
ATOM 9647 C CA . VAL B 1 603 ? 5.352 55.438 26.062 1 96.69 603 VAL B CA 1
ATOM 9648 C C . VAL B 1 603 ? 6.039 55.906 27.344 1 96.69 603 VAL B C 1
ATOM 9650 O O . VAL B 1 603 ? 6.559 57 27.406 1 96.69 603 VAL B O 1
ATOM 9653 N N . LYS B 1 604 ? 5.977 55.094 28.312 1 96.38 604 LYS B N 1
ATOM 9654 C CA . LYS B 1 604 ? 6.723 55.344 29.547 1 96.38 604 LYS B CA 1
ATOM 9655 C C . LYS B 1 604 ? 7.918 54.406 29.656 1 96.38 604 LYS B C 1
ATOM 9657 O O . LYS B 1 604 ? 7.75 53.188 29.766 1 96.38 604 LYS B O 1
ATOM 9662 N N . ILE B 1 605 ? 9.07 54.969 29.609 1 95.31 605 ILE B N 1
ATOM 9663 C CA . ILE B 1 605 ? 10.305 54.188 29.812 1 95.31 605 ILE B CA 1
ATOM 9664 C C . ILE B 1 605 ? 10.914 54.562 31.156 1 95.31 605 ILE B C 1
ATOM 9666 O O . ILE B 1 605 ? 11.227 55.719 31.422 1 95.31 605 ILE B O 1
ATOM 9670 N N . SER B 1 606 ? 11.07 53.656 32 1 89.56 606 SER B N 1
ATOM 9671 C CA . SER B 1 606 ? 11.617 53.938 33.312 1 89.56 606 SER B CA 1
ATOM 9672 C C . SER B 1 606 ? 12.562 52.844 33.781 1 89.56 606 SER B C 1
ATOM 9674 O O . SER B 1 606 ? 12.461 51.688 33.344 1 89.56 606 SER B O 1
ATOM 9676 N N . LYS B 1 607 ? 13.5 53.281 34.625 1 82.25 607 LYS B N 1
ATOM 9677 C CA . LYS B 1 607 ? 14.445 52.375 35.281 1 82.25 607 LYS B CA 1
ATOM 9678 C C . LYS B 1 607 ? 15.164 51.5 34.25 1 82.25 607 LYS B C 1
ATOM 9680 O O . LYS B 1 607 ? 15.289 50.281 34.469 1 82.25 607 LYS B O 1
ATOM 9685 N N . ASN B 1 608 ? 15.273 52.062 33.094 1 75.44 608 ASN B N 1
ATOM 9686 C CA . ASN B 1 608 ? 15.945 51.312 32.031 1 75.44 608 ASN B CA 1
ATOM 9687 C C . ASN B 1 608 ? 16.906 52.219 31.25 1 75.44 608 ASN B C 1
ATOM 9689 O O . ASN B 1 608 ? 16.484 53 30.406 1 75.44 608 ASN B O 1
ATOM 9693 N N . PRO B 1 609 ? 18.172 52.062 31.578 1 76.81 609 PRO B N 1
ATOM 9694 C CA . PRO B 1 609 ? 19.094 52.969 30.859 1 76.81 609 PRO B CA 1
ATOM 9695 C C . PRO B 1 609 ? 19.375 52.5 29.438 1 76.81 609 PRO B C 1
ATOM 9697 O O . PRO B 1 609 ? 19.969 53.25 28.656 1 76.81 609 PRO B O 1
ATOM 9700 N N . PHE B 1 610 ? 18.859 51.438 29.047 1 92.88 610 PHE B N 1
ATOM 9701 C CA . PHE B 1 610 ? 19.25 50.844 27.766 1 92.88 610 PHE B CA 1
ATOM 9702 C C . PHE B 1 610 ? 18.344 51.375 26.656 1 92.88 610 PHE B C 1
ATOM 9704 O O . PHE B 1 610 ? 18.844 51.906 25.656 1 92.88 610 PHE B O 1
ATOM 9711 N N . PHE B 1 611 ? 17.031 51.344 26.797 1 95.81 611 PHE B N 1
ATOM 9712 C CA . PHE B 1 611 ? 16.109 51.75 25.75 1 95.81 611 PHE B CA 1
ATOM 9713 C C . PHE B 1 611 ? 16 53.281 25.688 1 95.81 611 PHE B C 1
ATOM 9715 O O . PHE B 1 611 ? 15.883 53.938 26.719 1 95.81 611 PHE B O 1
ATOM 9722 N N . LYS B 1 612 ? 16.062 53.75 24.469 1 94.75 612 LYS B N 1
ATOM 9723 C CA . LYS B 1 612 ? 15.922 55.188 24.234 1 94.75 612 LYS B CA 1
ATOM 9724 C C . LYS B 1 612 ? 14.906 55.469 23.125 1 94.75 612 LYS B C 1
ATOM 9726 O O . LYS B 1 612 ? 14.969 54.844 22.062 1 94.75 612 LYS B O 1
ATOM 9731 N N . LEU B 1 613 ? 13.961 56.281 23.516 1 94.75 613 LEU B N 1
ATOM 9732 C CA . LEU B 1 613 ? 12.992 56.688 22.516 1 94.75 613 LEU B CA 1
ATOM 9733 C C . LEU B 1 613 ? 13.641 57.562 21.453 1 94.75 613 LEU B C 1
ATOM 9735 O O . LEU B 1 613 ? 14.359 58.5 21.766 1 94.75 613 LEU B O 1
ATOM 9739 N N . LYS B 1 614 ? 13.422 57.062 20.281 1 88.31 614 LYS B N 1
ATOM 9740 C CA . LYS B 1 614 ? 13.992 57.844 19.203 1 88.31 614 LYS B CA 1
ATOM 9741 C C . LYS B 1 614 ? 13.398 59.25 19.156 1 88.31 614 LYS B C 1
ATOM 9743 O O . LYS B 1 614 ? 12.188 59.406 19.281 1 88.31 614 LYS B O 1
ATOM 9748 N N . LYS B 1 615 ? 14.258 60.312 19.078 1 72.75 615 LYS B N 1
ATOM 9749 C CA . LYS B 1 615 ? 13.891 61.75 19 1 72.75 615 LYS B CA 1
ATOM 9750 C C . LYS B 1 615 ? 13.352 62.094 17.609 1 72.75 615 LYS B C 1
ATOM 9752 O O . LYS B 1 615 ? 13.789 61.531 16.609 1 72.75 615 LYS B O 1
#

pLDDT: mean 93.2, std 13.5, range [24.77, 98.94]

Sequence (1230 aa):
MRTFLSLKTCLLSALLLCVNSIAASKIISVSDFGLKPDSRINAVPFIQKAIDACKQHPGSTLVFPKGRYDFWAQHAIEKDYYETNTYDVNPKILAVLLEQINDLTIDGNGSEFIMHGRMQPFTLDHCRNITLKNFSVDWEIPLTAQGIVTQSTSEYLEIEIDSHQYPYIIENKRLTFVGEGWKSSLWAIMQFDPDTHLVLPNTGDNLGWRSYDATEINPGLIRLSDPKKEADKFFPAPGTVLVLRHSTRDHAGIFIYHSMDTKLENVKLFHTCGLGILSQYSKNISFNDVHIIPNTSKKRVLSGHDDGFHFMGCSGLLKIENCSWAGLMDDPINIHGTCSRIMEVLSPTRIKCKFMQDMSEGMEWGRPDETIGFIEHKTMRTVATGKMNKFEALNKAEFIIELSVPLPAGVEAGYVIENLTCTPDAEIRNCHFGSCRARGLLVSTPGKVIIENNVFESSGSAILIAGDANAWYESGAVKDVLIRNNDFRYPCNSSIYQFCEAVISIDPEIPTPEQKYPYHRNIRIMDNTFHLFDYPILFARSVNGLTFSSNTLIRDTTYQPYHYRKEGITLEACKSVVISNNKIEGDVLGRIVTIEKMKPSDVKISKNPFFKLKKMRTFLSLKTCLLSALLLCVNSIAASKIISVSDFGLKPDSRINAVPFIQKAIDACKQHPGSTLVFPKGRYDFWAQHAIEKDYYETNTYDVNPKILAVLLEQINDLTIDGNGSEFIMHGRMQPFTLDHCRNITLKNFSVDWEIPLTAQGIVTQSTSEYLEIEIDSHQYPYIIENKRLTFVGEGWKSSLWAIMQFDPDTHLVLPNTGDNLGWRSYDATEINPGLIRLSDPKKEADKFFPAPGTVLVLRHSTRDHAGIFIYHSMDTKLENVKLFHTCGLGILSQYSKNISFNDVHIIPNTSKKRVLSGHDDGFHFMGCSGLLKIENCSWAGLMDDPINIHGTCSRIMEVLSPTRIKCKFMQDMSEGMEWGRPDETIGFIEHKTMRTVATGKMNKFEALNKAEFIIELSVPLPAGVEAGYVIENLTCTPDAEIRNCHFGSCRARGLLVSTPGKVIIENNVFESSGSAILIAGDANAWYESGAVKDVLIRNNDFRYPCNSSIYQFCEAVISIDPEIPTPEQKYPYHRNIRIMDNTFHLFDYPILFARSVNGLTFSSNTLIRDTTYQPYHYRKEGITLEACKSVVISNNKIEGDVLGRIVTIEKMKPSDVKISKNPFFKLKK

Organism: Bacteroides thetaiotaomicron (strain ATCC 29148 / DSM 2079 / JCM 5827 / CCUG 10774 / NCTC 10582 / VPI-5482 / E50) (NCBI:txid226186)

Nearest PDB structures (foldseek):
  7jw4-assembly2_B  TM=8.912E-01  e=3.578E-48  Pseudoalteromonas distincta
  7jwf-assembly2_C-2  TM=9.159E-01  e=2.220E-46  Pseudoalteromonas distincta
  7jwf-assembly1_A  TM=8.911E-01  e=1.763E-47  Pseudoalteromonas distincta
  7jw4-assembly1_A-2  TM=8.883E-01  e=1.682E-47  Pseudoalteromonas distincta
  8yk1-assembly3_C  TM=8.740E-01  e=1.668E-45  Bifidobacterium bifidum JCM 1254